Protein AF-A0A803Y207-F1 (afdb_monomer)

Nearest PDB structures (foldseek):
  4ccz-assembly1_A  TM=9.926E-01  e=1.113E-87  Homo sapiens
  2o2k-assembly1_B  TM=9.429E-01  e=1.529E-43  Homo sapiens
  2o2k-assembly1_A  TM=9.415E-01  e=2.222E-43  Homo sapiens
  3k13-assembly2_B  TM=9.895E-01  e=2.934E-31  Bacteroides thetaiotaomicron
  6bm6-assembly1_A  TM=9.767E-01  e=1.152E-31  Escherichia coli K-12

Organism: Meleagris gallopavo (NCBI:txid9103)

Foldseek 3Di:
DVPPVVVVVVVVVVVVVVVVVVVVVVVVPDQALLRVVVVDLQFFFAEEEEAPVQQVVVVVDDQCQLCAPPNPPPPARRPPVQLSCLPRVLVSLLVQLLLLVVLPHQEYEFSQQQLFLQSCVVVPCSVCSLVSQLSSLLSNVVSQVVVCVVPVRHHFYEHEYHLHPFALLADPDPVQLLDGPDFLVRLLVRLLSNVNSNVNSPGQEYEYEQPLFLLSVLSNLLSLVVCCVPPDPHHAYEYAYEDQDLVQAGNLLAHLLQSCLQCCLSVHLEYEYEENAALVSRVVRLQVNLQRDLHFYEYAYALHHQDLQSEHDRDLQNSLVSLLVCLQVQRHSYYYYYHNGGSSNSSSNCVSRVPGRHRRRDDPDPLWDWWWFSAIDIFHPPDAAAEAAQQQALVPHPVNVVCLLVVNLVVNVVSLLVLVVLRHQEYEHHDDDPSDPLLSSLSSNLSSLSVPCSRRGHAYEYADPDLSSQVSNLRSGSGAHEYHADEQCVHLVVRLVSLLVSSSSSHFHEYELAHVVGHDQALVSLLVRLVVSLCSCCVVVVHQQLSYEYESEQAEFLQPDPSNQCRLVSRLNSLLVCPVPRGSYAYEYALQNHHPSPPPLLLLSLLLSQLSCVSSVVSGHRYYHDNSNRHDHNVPRDPVSNVLSVCRSNVVDVCSSVVNVVVSVVPVPDPDDPPDDVPQVPDDLLSNLLVCLQQLPQPCLLVSLVVVVVPCVQPVASLVSCVGSLLNSLVVVLVCVLVLLDFLVSLLSSLVSSVSSVVSSVVVNVVVVVVVVVPDVDDDDPDSALFEEEEEAEAQAQDCLQVLSLQSLSVSNRYHYHYPHYNDYLVNQVVCCVVVVGQAYEYEDEFPLSLVRLQVSQLVCVVVVPQRAYEYDYNPDDLLSCLARRVVNHDHHYDYDYGSSCSNVVVNQCSDPVRNVVVSVVSNVVSVVSNVVVVVVLVPWDWAFPVVLLVLEDADPCVPDDAAFAWPDAAKDKDQFDQLVLLVQLFQCFVVCVSRVQAADPPQGGPPSSLVGPRRNVVVVVLVVVLVVVSVVCNVVVLKGKIKMKGKFWWAFDRQKIFGDRDPVCQVVHHGPFMDGWFWATTDRHPVPSDRTYIQNSLGHHSVNPRIHMKMKMKMFMPNLVVQLVVCVVVVNSVVNSSSVSSRLSSQVSCVLVVVVCCCQPGSRVPVPDDDDSVCSVVVVDAWDWDADCALNHNQLCSVVRVCVRNVTCVRGVWDATPLGQIPPNSMDITMIRRRNPDDDDGSAADELSSLVVSCVVVVHDSVVSCSSCVVRHSDDDD

Structure (mmCIF, N/CA/C/O backbone):
data_AF-A0A803Y207-F1
#
_entry.id   AF-A0A803Y207-F1
#
loop_
_atom_site.group_PDB
_atom_site.id
_atom_site.type_symbol
_atom_site.label_atom_id
_atom_site.label_alt_id
_atom_site.label_comp_id
_atom_site.label_asym_id
_atom_site.label_entity_id
_atom_site.label_seq_id
_atom_site.pdbx_PDB_ins_code
_atom_site.Cartn_x
_atom_site.Cartn_y
_atom_site.Cartn_z
_atom_site.occupancy
_atom_site.B_iso_or_equiv
_atom_site.auth_seq_id
_atom_site.auth_comp_id
_atom_site.auth_asym_id
_atom_site.auth_atom_id
_atom_site.pdbx_PDB_model_num
ATOM 1 N N . MET A 1 1 ? -54.732 60.207 -11.072 1.00 48.75 1 MET A N 1
ATOM 2 C CA . MET A 1 1 ? -54.379 58.772 -10.946 1.00 48.75 1 MET A CA 1
ATOM 3 C C . MET A 1 1 ? -52.963 58.397 -11.410 1.00 48.75 1 MET A C 1
ATOM 5 O O . MET A 1 1 ? -52.445 57.435 -10.873 1.00 48.75 1 MET A O 1
ATOM 9 N N . ARG A 1 2 ? -52.269 59.128 -12.306 1.00 45.50 2 ARG A N 1
ATOM 10 C CA . ARG A 1 2 ? -50.903 58.740 -12.754 1.00 45.50 2 ARG A CA 1
ATOM 11 C C . ARG A 1 2 ? -49.718 59.191 -11.874 1.00 45.50 2 ARG A C 1
ATOM 13 O O . ARG A 1 2 ? -48.618 58.694 -12.064 1.00 45.50 2 ARG A O 1
ATOM 20 N N . ARG A 1 3 ? -49.908 60.089 -10.895 1.00 42.25 3 ARG A N 1
ATOM 21 C CA . ARG A 1 3 ? -48.816 60.539 -9.997 1.00 42.25 3 ARG A CA 1
ATOM 22 C C . ARG A 1 3 ? -48.588 59.640 -8.774 1.00 42.25 3 ARG A C 1
ATOM 24 O O . ARG A 1 3 ? -47.491 59.637 -8.234 1.00 42.25 3 ARG A O 1
ATOM 31 N N . THR A 1 4 ? -49.579 58.848 -8.367 1.00 48.09 4 THR A N 1
ATOM 32 C CA . THR A 1 4 ? -49.489 58.036 -7.140 1.00 48.09 4 THR A CA 1
ATOM 33 C C . THR A 1 4 ? -48.740 56.714 -7.355 1.00 48.09 4 THR A C 1
ATOM 35 O O . THR A 1 4 ? -48.036 56.270 -6.456 1.00 48.09 4 THR A O 1
ATOM 38 N N . GLN A 1 5 ? -48.791 56.128 -8.560 1.00 45.75 5 GLN A N 1
ATOM 39 C CA . GLN A 1 5 ? -48.070 54.883 -8.878 1.00 45.75 5 GLN A CA 1
ATOM 40 C C . GLN A 1 5 ? -46.552 55.076 -9.021 1.00 45.75 5 GLN A C 1
ATOM 42 O O . GLN A 1 5 ? -45.788 54.225 -8.577 1.00 45.75 5 GLN A O 1
ATOM 47 N N . VAL A 1 6 ? -46.092 56.212 -9.559 1.00 50.28 6 VAL A N 1
ATOM 48 C CA . VAL A 1 6 ? -44.648 56.457 -9.750 1.00 50.28 6 VAL A CA 1
ATOM 49 C C . VAL A 1 6 ? -43.930 56.635 -8.405 1.00 50.28 6 VAL A C 1
ATOM 51 O O . VAL A 1 6 ? -42.838 56.109 -8.210 1.00 50.28 6 VAL A O 1
ATOM 54 N N . ILE A 1 7 ? -44.566 57.285 -7.425 1.00 52.09 7 ILE A N 1
ATOM 55 C CA . ILE A 1 7 ? -43.972 57.495 -6.093 1.00 52.09 7 ILE A CA 1
ATOM 56 C C . ILE A 1 7 ? -43.872 56.177 -5.303 1.00 52.09 7 ILE A C 1
ATOM 58 O O . ILE A 1 7 ? -42.944 55.997 -4.514 1.00 52.09 7 ILE A O 1
ATOM 62 N N . GLN A 1 8 ? -44.783 55.227 -5.535 1.00 46.28 8 GLN A N 1
ATOM 63 C CA . GLN A 1 8 ? -44.784 53.935 -4.845 1.00 46.28 8 GLN A CA 1
ATOM 64 C C . GLN A 1 8 ? -43.686 52.993 -5.375 1.00 46.28 8 GLN A C 1
ATOM 66 O O . GLN A 1 8 ? -43.023 52.331 -4.577 1.00 46.28 8 GLN A O 1
ATOM 71 N N . VAL A 1 9 ? -43.417 53.019 -6.687 1.00 52.44 9 VAL A N 1
ATOM 72 C CA . VAL A 1 9 ? -42.319 52.258 -7.318 1.00 52.44 9 VAL A CA 1
ATOM 73 C C . VAL A 1 9 ? -40.948 52.823 -6.927 1.00 52.44 9 VAL A C 1
ATOM 75 O O . VAL A 1 9 ? -40.042 52.063 -6.586 1.00 52.44 9 VAL A O 1
ATOM 78 N N . TYR A 1 10 ? -40.796 54.152 -6.868 1.00 50.44 10 TYR A N 1
ATOM 79 C CA . TYR A 1 10 ? -39.542 54.761 -6.404 1.00 50.44 10 TYR A CA 1
ATOM 80 C C . TYR A 1 10 ? -39.283 54.510 -4.910 1.00 50.44 10 TYR A C 1
ATOM 82 O O . TYR A 1 10 ? -38.145 54.244 -4.531 1.00 50.44 10 TYR A O 1
ATOM 90 N N . ARG A 1 11 ? -40.318 54.505 -4.054 1.00 47.53 11 ARG A N 1
ATOM 91 C CA . ARG A 1 11 ? -40.158 54.144 -2.632 1.00 47.53 11 ARG A CA 1
ATOM 92 C C . ARG A 1 11 ? -39.788 52.672 -2.428 1.00 47.53 11 ARG A C 1
ATOM 94 O O . ARG A 1 11 ? -38.974 52.395 -1.550 1.00 47.53 11 ARG A O 1
ATOM 101 N N . SER A 1 12 ? -40.312 51.735 -3.228 1.00 50.25 12 SER A N 1
ATOM 102 C CA . SER A 1 12 ? -39.911 50.321 -3.123 1.00 50.25 12 SER A CA 1
ATOM 103 C C . SER A 1 12 ? -38.511 50.068 -3.685 1.00 50.25 12 SER A C 1
ATOM 105 O O . SER A 1 12 ? -37.770 49.270 -3.117 1.00 50.25 12 SER A O 1
ATOM 107 N N . GLY A 1 13 ? -38.129 50.765 -4.762 1.00 54.03 13 GLY A N 1
ATOM 108 C CA . GLY A 1 13 ? -36.787 50.703 -5.346 1.00 54.03 13 GLY A CA 1
ATOM 109 C C . GLY A 1 13 ? -35.720 51.261 -4.406 1.00 54.03 13 GLY A C 1
ATOM 110 O O . GLY A 1 13 ? -34.733 50.583 -4.137 1.00 54.03 13 GLY A O 1
ATOM 111 N N . ILE A 1 14 ? -35.963 52.437 -3.816 1.00 57.59 14 ILE A N 1
ATOM 112 C CA . ILE A 1 14 ? -35.053 53.052 -2.838 1.00 57.59 14 ILE A CA 1
ATOM 113 C C . ILE A 1 14 ? -35.019 52.242 -1.539 1.00 57.59 14 ILE A C 1
ATOM 115 O O . ILE A 1 14 ? -33.947 52.078 -0.981 1.00 57.59 14 ILE A O 1
ATOM 119 N N . SER A 1 15 ? -36.133 51.662 -1.073 1.00 49.00 15 SER A N 1
ATOM 120 C CA . SER A 1 15 ? -36.133 50.778 0.106 1.00 49.00 15 SER A CA 1
ATOM 121 C C . SER A 1 15 ? -35.372 49.467 -0.129 1.00 49.00 15 SER A C 1
ATOM 123 O O . SER A 1 15 ? -34.677 49.013 0.778 1.00 49.00 15 SER A O 1
ATOM 125 N N . LYS A 1 16 ? -35.451 48.874 -1.332 1.00 52.25 16 LYS A N 1
ATOM 126 C CA . LYS A 1 16 ? -34.639 47.704 -1.709 1.00 52.25 16 LYS A CA 1
ATOM 127 C C . LYS A 1 16 ? -33.162 48.059 -1.832 1.00 52.25 16 LYS A C 1
ATOM 129 O O . LYS A 1 16 ? -32.351 47.319 -1.299 1.00 52.25 16 LYS A O 1
ATOM 134 N N . LEU A 1 17 ? -32.825 49.192 -2.452 1.00 52.91 17 LEU A N 1
ATOM 135 C CA . LEU A 1 17 ? -31.448 49.686 -2.551 1.00 52.91 17 LEU A CA 1
ATOM 136 C C . LEU A 1 17 ? -30.870 50.064 -1.188 1.00 52.91 17 LEU A C 1
ATOM 138 O O . LEU A 1 17 ? -29.735 49.704 -0.927 1.00 52.91 17 LEU A O 1
ATOM 142 N N . LEU A 1 18 ? -31.641 50.697 -0.294 1.00 47.78 18 LEU A N 1
ATOM 143 C CA . LEU A 1 18 ? -31.211 50.974 1.080 1.00 47.78 18 LEU A CA 1
ATOM 144 C C . LEU A 1 18 ? -31.053 49.685 1.883 1.00 47.78 18 LEU A C 1
ATOM 146 O O . LEU A 1 18 ? -30.105 49.585 2.639 1.00 47.78 18 LEU A O 1
ATOM 150 N N . LYS A 1 19 ? -31.938 48.690 1.731 1.00 51.38 19 LYS A N 1
ATOM 151 C CA . LYS A 1 19 ? -31.758 47.377 2.372 1.00 51.38 19 LYS A CA 1
ATOM 152 C C . LYS A 1 19 ? -30.544 46.637 1.818 1.00 51.38 19 LYS A C 1
ATOM 154 O O . LYS A 1 19 ? -29.827 46.041 2.604 1.00 51.38 19 LYS A O 1
ATOM 159 N N . TYR A 1 20 ? -30.280 46.722 0.513 1.00 51.56 20 TYR A N 1
ATOM 160 C CA . TYR A 1 20 ? -29.072 46.169 -0.101 1.00 51.56 20 TYR A CA 1
ATOM 161 C C . TYR A 1 20 ? -27.822 46.897 0.385 1.00 51.56 20 TYR A C 1
ATOM 163 O O . TYR A 1 20 ? -26.869 46.244 0.764 1.00 51.56 20 TYR A O 1
ATOM 171 N N . TRP A 1 21 ? -27.836 48.229 0.452 1.00 42.19 21 TRP A N 1
ATOM 172 C CA . TRP A 1 21 ? -26.711 49.032 0.935 1.00 42.19 21 TRP A CA 1
ATOM 173 C C . TRP A 1 21 ? -26.482 48.893 2.438 1.00 42.19 21 TRP A C 1
ATOM 175 O O . TRP A 1 21 ? -25.340 48.819 2.860 1.00 42.19 21 TRP A O 1
ATOM 185 N N . ILE A 1 22 ? -27.538 48.811 3.248 1.00 46.81 22 ILE A N 1
ATOM 186 C CA . ILE A 1 22 ? -27.442 48.541 4.688 1.00 46.81 22 ILE A CA 1
ATOM 187 C C . ILE A 1 22 ? -26.995 47.095 4.916 1.00 46.81 22 ILE A C 1
ATOM 189 O O . ILE A 1 22 ? -26.180 46.871 5.795 1.00 46.81 22 ILE A O 1
ATOM 193 N N . SER A 1 23 ? -27.445 46.127 4.109 1.00 46.06 23 SER A N 1
ATOM 194 C CA . SER A 1 23 ? -26.949 44.743 4.150 1.00 46.06 23 SER A CA 1
ATOM 195 C C . SER A 1 23 ? -25.504 44.631 3.665 1.00 46.06 23 SER A C 1
ATOM 197 O O . SER A 1 23 ? -24.761 43.836 4.211 1.00 46.06 23 SER A O 1
ATOM 199 N N . PHE A 1 24 ? -25.091 45.429 2.680 1.00 42.25 24 PHE A N 1
ATOM 200 C CA . PHE A 1 24 ? -23.731 45.467 2.138 1.00 42.25 24 PHE A CA 1
ATOM 201 C C . PHE A 1 24 ? -22.763 46.165 3.106 1.00 42.25 24 PHE A C 1
ATOM 203 O O . PHE A 1 24 ? -21.676 45.666 3.367 1.00 42.25 24 PHE A O 1
ATOM 210 N N . LEU A 1 25 ? -23.187 47.270 3.729 1.00 35.72 25 LEU A N 1
ATOM 211 C CA . LEU A 1 25 ? -22.440 47.950 4.792 1.00 35.72 25 LEU A CA 1
ATOM 212 C C . LEU A 1 25 ? -22.443 47.162 6.112 1.00 35.72 25 LEU A C 1
ATOM 214 O O . LEU A 1 25 ? -21.475 47.253 6.857 1.00 35.72 25 LEU A O 1
ATOM 218 N N . ALA A 1 26 ? -23.490 46.383 6.410 1.00 39.16 26 ALA A N 1
ATOM 219 C CA . ALA A 1 26 ? -23.521 45.482 7.565 1.00 39.16 26 ALA A CA 1
ATOM 220 C C . ALA A 1 26 ? -22.738 44.179 7.324 1.00 39.16 26 ALA A C 1
ATOM 222 O O . ALA A 1 26 ? -22.207 43.626 8.283 1.00 39.16 26 ALA A O 1
ATOM 223 N N . ALA A 1 27 ? -22.641 43.707 6.075 1.00 41.41 27 ALA A N 1
ATOM 224 C CA . ALA A 1 27 ? -21.810 42.566 5.686 1.00 41.41 27 ALA A CA 1
ATOM 225 C C . ALA A 1 27 ? -20.313 42.912 5.687 1.00 41.41 27 ALA A C 1
ATOM 227 O O . ALA A 1 27 ? -19.514 42.084 6.093 1.00 41.41 27 ALA A O 1
ATOM 228 N N . ASN A 1 28 ? -19.934 44.149 5.344 1.00 35.75 28 ASN A N 1
ATOM 229 C CA . ASN A 1 28 ? -18.538 44.606 5.404 1.00 35.75 28 ASN A CA 1
ATOM 230 C C . ASN A 1 28 ? -18.044 44.990 6.816 1.00 35.75 28 ASN A C 1
ATOM 232 O O . ASN A 1 28 ? -16.904 45.419 6.953 1.00 35.75 28 ASN A O 1
ATOM 236 N N . ASN A 1 29 ? -18.881 44.870 7.854 1.00 36.09 29 ASN A N 1
ATOM 237 C CA . ASN A 1 29 ? -18.539 45.215 9.245 1.00 36.09 29 ASN A CA 1
ATOM 238 C C . ASN A 1 29 ? -18.749 44.050 10.236 1.00 36.09 29 ASN A C 1
ATOM 240 O O . ASN A 1 29 ? -18.743 44.268 11.448 1.00 36.09 29 ASN A O 1
ATOM 244 N N . ARG A 1 30 ? -18.957 42.821 9.747 1.00 48.34 30 ARG A N 1
ATOM 245 C CA . ARG A 1 30 ? -18.905 41.593 10.554 1.00 48.34 30 ARG A CA 1
ATOM 246 C C . ARG A 1 30 ? -17.787 40.724 9.994 1.00 48.34 30 ARG A C 1
ATOM 248 O O . ARG A 1 30 ? -17.838 40.397 8.814 1.00 48.34 30 ARG A O 1
ATOM 255 N N . GLU A 1 31 ? -16.799 40.395 10.821 1.00 61.28 31 GLU A N 1
ATOM 256 C CA . GLU A 1 31 ? -15.786 39.385 10.490 1.00 61.28 31 GLU A CA 1
ATOM 257 C C . GLU A 1 31 ? -16.491 38.099 10.034 1.00 61.28 31 GLU A C 1
ATOM 259 O O . GLU A 1 31 ? -17.533 37.723 10.586 1.00 61.28 31 GLU A O 1
ATOM 264 N N . SER A 1 32 ? -15.992 37.468 8.966 1.00 86.12 32 SER A N 1
ATOM 265 C CA . SER A 1 32 ? -16.546 36.188 8.530 1.00 86.12 32 SER A CA 1
ATOM 266 C C . SER A 1 32 ? -16.233 35.113 9.578 1.00 86.12 32 SER A C 1
ATOM 268 O O . SER A 1 32 ? -15.278 35.235 10.339 1.00 86.12 32 SER A O 1
ATOM 270 N N . VAL A 1 33 ? -17.022 34.034 9.630 1.00 90.44 33 VAL A N 1
ATOM 271 C CA . VAL A 1 33 ? -16.753 32.922 10.569 1.00 90.44 33 VAL A CA 1
ATOM 272 C C . VAL A 1 33 ? -15.365 32.310 10.328 1.00 90.44 33 VAL A C 1
ATOM 274 O O . VAL A 1 33 ? -14.729 31.837 11.264 1.00 90.44 33 VAL A O 1
ATOM 277 N N . GLU A 1 34 ? -14.883 32.347 9.084 1.00 92.56 34 GLU A N 1
ATOM 278 C CA . GLU A 1 34 ? -13.522 31.945 8.731 1.00 92.56 34 GLU A CA 1
ATOM 279 C C . GLU A 1 34 ? -12.474 32.873 9.362 1.00 92.56 34 GLU A C 1
ATOM 281 O O . GLU A 1 34 ? -11.582 32.368 10.039 1.00 92.56 34 GLU A O 1
ATOM 286 N N . ASP A 1 35 ? -12.631 34.200 9.242 1.00 93.00 35 ASP A N 1
ATOM 287 C CA . ASP A 1 35 ? -11.722 35.184 9.857 1.00 93.00 35 ASP A CA 1
ATOM 288 C C . ASP A 1 35 ? -11.688 35.044 11.389 1.00 93.00 35 ASP A C 1
ATOM 290 O O . ASP A 1 35 ? -10.623 35.095 12.009 1.00 93.00 35 ASP A O 1
ATOM 294 N N . GLU A 1 36 ? -12.855 34.830 12.006 1.00 93.94 36 GLU A N 1
ATOM 295 C CA . GLU A 1 36 ? -12.978 34.624 13.451 1.00 93.94 36 GLU A CA 1
ATOM 296 C C . GLU A 1 36 ? -12.214 33.367 13.906 1.00 93.94 36 GLU A C 1
ATOM 298 O O . GLU A 1 36 ? -11.436 33.422 14.863 1.00 93.94 36 GLU A O 1
ATOM 303 N N . ILE A 1 37 ? -12.411 32.229 13.227 1.00 95.62 37 ILE A N 1
ATOM 304 C CA . ILE A 1 37 ? -11.722 30.969 13.550 1.00 95.62 37 ILE A CA 1
ATOM 305 C C . ILE A 1 37 ? -10.221 31.101 13.280 1.00 95.62 37 ILE A C 1
ATOM 307 O O . ILE A 1 37 ? -9.415 30.708 14.123 1.00 95.62 37 ILE A O 1
ATOM 311 N N . GLU A 1 38 ? -9.826 31.688 12.151 1.00 95.12 38 GLU A N 1
ATOM 312 C CA . GLU A 1 38 ? -8.421 31.912 11.812 1.00 95.12 38 GLU A CA 1
ATOM 313 C C . GLU A 1 38 ? -7.718 32.781 12.865 1.00 95.12 38 GLU A C 1
ATOM 315 O O . GLU A 1 38 ? -6.612 32.448 13.301 1.00 95.12 38 GLU A O 1
ATOM 320 N N . SER A 1 39 ? -8.366 33.853 13.336 1.00 95.38 39 SER A N 1
ATOM 321 C CA . SER A 1 39 ? -7.829 34.696 14.409 1.00 95.38 39 SER A CA 1
ATOM 322 C C . SER A 1 39 ? -7.557 33.885 15.677 1.00 95.38 39 SER A C 1
ATOM 324 O O . SER A 1 39 ? -6.492 34.021 16.280 1.00 95.38 39 SER A O 1
ATOM 326 N N . VAL A 1 40 ? -8.473 32.990 16.061 1.00 95.50 40 VAL A N 1
ATOM 327 C CA . VAL A 1 40 ? -8.284 32.124 17.234 1.00 95.50 40 VAL A CA 1
ATOM 328 C C . VAL A 1 40 ? -7.148 31.121 17.010 1.00 95.50 40 VAL A C 1
ATOM 330 O O . VAL A 1 40 ? -6.310 30.963 17.898 1.00 95.50 40 VAL A O 1
ATOM 333 N N . LEU A 1 41 ? -7.068 30.487 15.835 1.00 96.38 41 LEU A N 1
ATOM 334 C CA . LEU A 1 41 ? -6.036 29.491 15.500 1.00 96.38 41 LEU A CA 1
ATOM 335 C C . LEU A 1 41 ? -4.616 30.071 15.462 1.00 96.38 41 LEU A C 1
ATOM 337 O O . LEU A 1 41 ? -3.644 29.342 15.685 1.00 96.38 41 LEU A O 1
ATOM 341 N N . ARG A 1 42 ? -4.481 31.374 15.185 1.00 95.25 42 ARG A N 1
ATOM 342 C CA . ARG A 1 42 ? -3.201 32.098 15.263 1.00 95.25 42 ARG A CA 1
ATOM 343 C C . ARG A 1 42 ? -2.748 32.327 16.701 1.00 95.25 42 ARG A C 1
ATOM 345 O O . ARG A 1 42 ? -1.546 32.347 16.962 1.00 95.25 42 ARG A O 1
ATOM 352 N N . GLU A 1 43 ? -3.688 32.506 17.622 1.00 94.38 43 GLU A N 1
ATOM 353 C CA . GLU A 1 43 ? -3.399 32.830 19.020 1.00 94.38 43 GLU A CA 1
ATOM 354 C C . GLU A 1 43 ? -3.255 31.588 19.905 1.00 94.38 43 GLU A C 1
ATOM 356 O O . GLU A 1 43 ? -2.382 31.550 20.776 1.00 94.38 43 GLU A O 1
ATOM 361 N N . ARG A 1 44 ? -4.098 30.567 19.701 1.00 96.06 44 ARG A N 1
ATOM 362 C CA . ARG A 1 44 ? -4.148 29.366 20.546 1.00 96.06 44 ARG A CA 1
ATOM 363 C C . ARG A 1 44 ? -4.622 28.125 19.794 1.00 96.06 44 ARG A C 1
ATOM 365 O O . ARG A 1 44 ? -5.291 28.206 18.771 1.00 96.06 44 ARG A O 1
ATOM 372 N N . ILE A 1 45 ? -4.300 26.960 20.352 1.00 98.06 45 ILE A N 1
ATOM 373 C CA . ILE A 1 45 ? -4.787 25.672 19.850 1.00 98.06 45 ILE A CA 1
ATOM 374 C C . ILE A 1 45 ? -6.270 25.540 20.223 1.00 98.06 45 ILE A C 1
ATOM 376 O O . ILE A 1 45 ? -6.635 25.748 21.386 1.00 98.06 45 ILE A O 1
ATOM 380 N N . MET A 1 46 ? -7.122 25.238 19.240 1.00 98.31 46 MET A N 1
ATOM 381 C CA . MET A 1 46 ? -8.548 24.971 19.468 1.00 98.31 46 MET A CA 1
ATOM 382 C C . MET A 1 46 ? -8.790 23.490 19.757 1.00 98.31 46 MET A C 1
ATOM 384 O O . MET A 1 46 ? -8.030 22.627 19.312 1.00 98.31 46 MET A O 1
ATOM 388 N N . ILE A 1 47 ? -9.859 23.204 20.497 1.00 98.44 47 ILE A N 1
ATOM 389 C CA . ILE A 1 47 ? -10.215 21.844 20.908 1.00 98.44 47 ILE A CA 1
ATOM 390 C C . ILE A 1 47 ? -11.459 21.358 20.157 1.00 98.44 47 ILE A C 1
ATOM 392 O O . ILE A 1 47 ? -12.510 21.994 20.241 1.00 98.44 47 ILE A O 1
ATOM 396 N N . LEU A 1 48 ? -11.338 20.240 19.446 1.00 98.62 48 LEU A N 1
ATOM 397 C CA . LEU A 1 48 ? -12.460 19.469 18.904 1.00 98.62 48 LEU A CA 1
ATOM 398 C C . 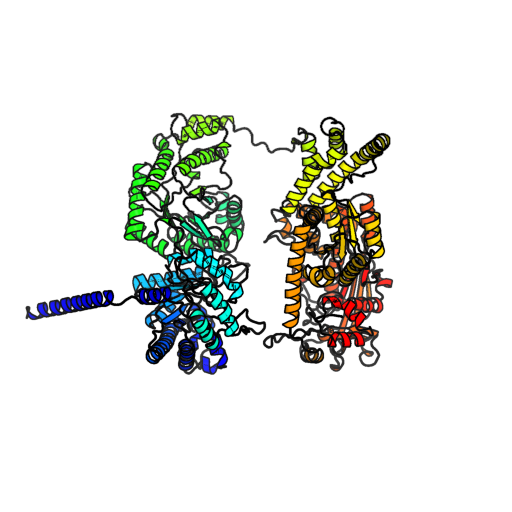LEU A 1 48 ? -12.960 18.475 19.967 1.00 98.62 48 LEU A C 1
ATOM 400 O O . LEU A 1 48 ? -12.221 18.141 20.899 1.00 98.62 48 LEU A O 1
ATOM 404 N N . ASP A 1 49 ? -14.210 18.033 19.868 1.00 97.81 49 ASP A N 1
ATOM 405 C CA . ASP A 1 49 ? -14.788 17.042 20.769 1.00 97.81 49 ASP A CA 1
ATOM 406 C C . ASP A 1 49 ? -14.231 15.619 20.563 1.00 97.81 49 ASP A C 1
ATOM 408 O O . ASP A 1 49 ? -13.160 15.413 19.986 1.00 97.81 49 ASP A O 1
ATOM 412 N N . GLY A 1 50 ? -14.880 14.648 21.213 1.00 95.56 50 GLY A N 1
ATOM 413 C CA . GLY A 1 50 ? -14.534 13.229 21.166 1.00 95.56 50 GLY A CA 1
ATOM 414 C C . GLY A 1 50 ? -15.554 12.416 20.365 1.00 95.56 50 GLY A C 1
ATOM 415 O O . GLY A 1 50 ? -16.558 12.940 19.895 1.00 95.56 50 GLY A O 1
ATOM 416 N N . GLY A 1 51 ? -15.361 11.099 20.278 1.00 92.88 51 GLY A N 1
ATOM 417 C CA . GLY A 1 51 ? -16.255 10.235 19.507 1.00 92.88 51 GLY A CA 1
ATOM 418 C C . GLY A 1 51 ? -17.683 10.129 20.064 1.00 92.88 51 GLY A C 1
ATOM 419 O O . GLY A 1 51 ? -17.923 9.388 21.022 1.00 92.88 51 GLY A O 1
ATOM 420 N N . MET A 1 52 ? -18.648 10.743 19.368 1.00 94.94 52 MET A N 1
ATOM 421 C CA . MET A 1 52 ? -20.096 10.665 19.640 1.00 94.94 52 MET A CA 1
ATOM 422 C C . MET A 1 52 ? -20.599 9.222 19.822 1.00 94.94 52 MET A C 1
ATOM 424 O O . MET A 1 52 ? -21.307 8.912 20.782 1.00 94.94 52 MET A O 1
ATOM 428 N N . GLY A 1 53 ? -20.180 8.304 18.943 1.00 91.75 53 GLY A N 1
ATOM 429 C CA . GLY A 1 53 ? -20.575 6.892 19.017 1.00 91.75 53 GLY A CA 1
ATOM 430 C C . GLY A 1 53 ? -20.169 6.210 20.330 1.00 91.75 53 GLY A C 1
ATOM 431 O O . GLY A 1 53 ? -20.950 5.432 20.876 1.00 91.75 53 GLY A O 1
ATOM 432 N N . THR A 1 54 ? -18.996 6.554 20.877 1.00 88.06 54 THR A N 1
ATOM 433 C CA . THR A 1 54 ? -18.506 6.033 22.167 1.00 88.06 54 THR A CA 1
ATOM 434 C C . THR A 1 54 ? -19.431 6.451 23.310 1.00 88.06 54 THR A C 1
ATOM 436 O O . THR A 1 54 ? -19.712 5.657 24.205 1.00 88.06 54 THR A O 1
ATOM 439 N N . MET A 1 55 ? -19.930 7.689 23.275 1.00 94.06 55 MET A N 1
ATOM 440 C CA . MET A 1 55 ? -20.829 8.214 24.302 1.00 94.06 55 MET A CA 1
ATOM 441 C C . MET A 1 55 ? -22.225 7.606 24.192 1.00 94.06 55 MET A C 1
ATOM 443 O O . MET A 1 55 ? -22.764 7.160 25.199 1.00 94.06 55 MET A O 1
ATOM 447 N N . ILE A 1 56 ? -22.777 7.488 22.979 1.00 94.50 56 ILE A N 1
ATOM 448 C CA . ILE A 1 56 ? -24.088 6.856 22.747 1.00 94.50 56 ILE A CA 1
ATOM 449 C C . ILE A 1 56 ? -24.113 5.415 23.280 1.00 94.50 56 ILE A C 1
ATOM 451 O O . ILE A 1 56 ? -25.092 5.001 23.904 1.00 94.50 56 ILE A O 1
ATOM 455 N N . GLN A 1 57 ? -23.030 4.653 23.094 1.00 88.88 57 GLN A N 1
ATOM 456 C CA . GLN A 1 57 ? -22.936 3.270 23.577 1.00 88.88 57 GLN A CA 1
ATOM 457 C C . GLN A 1 57 ? -23.090 3.143 25.105 1.00 88.88 57 GLN A C 1
ATOM 459 O O . GLN A 1 57 ? -23.618 2.133 25.573 1.00 88.88 57 GLN A O 1
ATOM 464 N N . GLN A 1 58 ? -22.711 4.161 25.886 1.00 89.06 58 GLN A N 1
ATOM 465 C CA . GLN A 1 58 ? -22.830 4.146 27.353 1.00 89.06 58 GLN A CA 1
ATOM 466 C C . GLN A 1 58 ? -24.283 4.229 27.843 1.00 89.06 58 GLN A C 1
ATOM 468 O O . GLN A 1 58 ? -24.581 3.779 28.947 1.00 89.06 58 GLN A O 1
ATOM 473 N N . TYR A 1 59 ? -25.198 4.740 27.014 1.00 91.69 59 TYR A N 1
ATOM 474 C CA . TYR A 1 59 ? -26.627 4.812 27.329 1.00 91.69 59 TYR A CA 1
ATOM 475 C C . TYR A 1 59 ? -27.359 3.474 27.126 1.00 91.69 59 TYR A C 1
ATOM 477 O O . TYR A 1 59 ? -28.532 3.368 27.473 1.00 91.69 59 TYR A O 1
ATOM 485 N N . ALA A 1 60 ? -26.684 2.450 26.579 1.00 89.12 60 ALA A N 1
ATOM 486 C CA . ALA A 1 60 ? -27.214 1.095 26.382 1.00 89.12 60 ALA A CA 1
ATOM 487 C C . ALA A 1 60 ? -28.587 1.044 25.670 1.00 89.12 60 ALA A C 1
ATOM 489 O O . ALA A 1 60 ? -29.442 0.219 25.999 1.00 89.12 60 ALA A O 1
ATOM 490 N N . LEU A 1 61 ? -28.782 1.918 24.676 1.00 92.25 61 LEU A N 1
ATOM 491 C CA . LEU A 1 61 ? -30.053 2.096 23.971 1.00 92.25 61 LEU A CA 1
ATOM 492 C C . LEU A 1 61 ? -30.521 0.819 23.243 1.00 92.25 61 LEU A C 1
ATOM 494 O O . LEU A 1 61 ? -29.744 0.064 22.639 1.00 92.25 61 LEU A O 1
ATOM 498 N N . SER A 1 62 ? -31.830 0.588 23.292 1.00 93.06 62 SER A N 1
ATOM 499 C CA . SER A 1 62 ? -32.529 -0.541 22.680 1.00 93.06 62 SER A CA 1
ATOM 500 C C . SER A 1 62 ? -33.070 -0.197 21.286 1.00 93.06 62 SER A C 1
ATOM 502 O O . SER A 1 62 ? -33.118 0.960 20.889 1.00 93.06 62 SER A O 1
ATOM 504 N N . GLU A 1 63 ? -33.515 -1.199 20.523 1.00 93.25 63 GLU A N 1
ATOM 505 C CA . GLU A 1 63 ? -34.154 -0.982 19.209 1.00 93.25 63 GLU A CA 1
ATOM 506 C C . GLU A 1 63 ? -35.380 -0.051 19.291 1.00 93.25 63 GLU A C 1
ATOM 508 O O . GLU A 1 63 ? -35.623 0.725 18.367 1.00 93.25 63 GLU A O 1
ATOM 513 N N . GLU A 1 64 ? -36.133 -0.089 20.396 1.00 93.25 64 GLU A N 1
ATOM 514 C CA . GLU A 1 64 ? -37.290 0.790 20.608 1.00 93.25 64 GLU A CA 1
ATOM 515 C C . GLU A 1 64 ? -36.872 2.263 20.691 1.00 93.25 64 GLU A C 1
ATOM 517 O O . GLU A 1 64 ? -37.540 3.128 20.122 1.00 93.25 64 GLU A O 1
ATOM 522 N N . ASP A 1 65 ? -35.724 2.542 21.312 1.00 94.69 65 ASP A N 1
ATOM 523 C CA . ASP A 1 65 ? -35.188 3.897 21.446 1.00 94.69 65 ASP A CA 1
ATOM 524 C C . ASP A 1 65 ? -34.760 4.469 20.090 1.00 94.69 65 ASP A C 1
ATOM 526 O O . ASP A 1 65 ? -35.044 5.632 19.798 1.00 94.69 65 ASP A O 1
ATOM 530 N N . PHE A 1 66 ? -34.143 3.643 19.233 1.00 93.44 66 PHE A N 1
ATOM 531 C CA . PHE A 1 66 ? -33.769 4.025 17.866 1.00 93.44 66 PHE A CA 1
ATOM 532 C C . PHE A 1 66 ? -34.990 4.242 16.964 1.00 93.44 66 PHE A C 1
ATOM 534 O O . PHE A 1 66 ? -34.943 5.099 16.086 1.00 93.44 66 PHE A O 1
ATOM 541 N N . ARG A 1 67 ? -36.093 3.514 17.180 1.00 93.44 67 ARG A N 1
ATOM 542 C CA . ARG A 1 67 ? -37.357 3.727 16.449 1.00 93.44 67 ARG A CA 1
ATOM 543 C C . ARG A 1 67 ? -38.092 4.984 16.907 1.00 93.44 67 ARG A C 1
ATOM 545 O O . ARG A 1 67 ? -38.761 5.644 16.105 1.00 93.44 67 ARG A O 1
ATOM 552 N N . GLY A 1 68 ? -37.990 5.309 18.194 1.00 91.50 68 GLY A N 1
ATOM 553 C CA . GLY A 1 68 ? -38.742 6.391 18.814 1.00 91.50 68 GLY A CA 1
ATOM 554 C C . GLY A 1 68 ? -40.248 6.263 18.557 1.00 91.50 68 GLY A C 1
ATOM 555 O O . GLY A 1 68 ? -40.813 5.169 18.490 1.00 91.50 68 GLY A O 1
ATOM 556 N N . HIS A 1 69 ? -40.926 7.400 18.399 1.00 88.88 69 HIS A N 1
ATOM 557 C CA . HIS A 1 69 ? -42.356 7.415 18.078 1.00 88.88 69 HIS A CA 1
ATOM 558 C C . HIS A 1 69 ? -42.657 7.322 16.581 1.00 88.88 69 HIS A C 1
ATOM 560 O O . HIS A 1 69 ? -43.674 6.740 16.210 1.00 88.88 69 HIS A O 1
ATOM 566 N N . GLU A 1 70 ? -41.795 7.898 15.745 1.00 92.00 70 GLU A N 1
ATOM 567 C CA . GLU A 1 70 ? -42.034 8.071 14.310 1.00 92.00 70 GLU A CA 1
ATOM 568 C C . GLU A 1 70 ? -41.797 6.780 13.509 1.00 92.00 70 GLU A C 1
ATOM 570 O O . GLU A 1 70 ? -42.528 6.519 12.558 1.00 92.00 70 GLU A O 1
ATOM 575 N N . PHE A 1 71 ? -40.845 5.931 13.922 1.00 95.25 71 PHE A N 1
ATOM 576 C CA . PHE A 1 71 ? -40.406 4.754 13.154 1.00 95.25 71 PHE A CA 1
ATOM 577 C C . PHE A 1 71 ? -40.776 3.415 13.804 1.00 95.25 71 PHE A C 1
ATOM 579 O O . PHE A 1 71 ? -40.145 2.391 13.534 1.00 95.25 71 PHE A O 1
ATOM 586 N N . LYS A 1 72 ? -41.807 3.394 14.659 1.00 93.12 72 LYS A N 1
ATOM 587 C CA . LYS A 1 72 ? -42.248 2.178 15.370 1.00 93.12 72 LYS A CA 1
ATOM 588 C C . LYS A 1 72 ? -42.459 0.992 14.428 1.00 93.12 72 LYS A C 1
ATOM 590 O O . LYS A 1 72 ? -41.906 -0.079 14.668 1.00 93.12 72 LYS A O 1
ATOM 595 N N . ASP A 1 73 ? -43.156 1.224 13.320 1.00 93.12 73 ASP A N 1
ATOM 596 C CA . ASP A 1 73 ? -43.529 0.193 12.344 1.00 93.12 73 ASP A CA 1
ATOM 597 C C . ASP A 1 73 ? -42.521 0.049 11.183 1.00 93.12 73 ASP A C 1
ATOM 599 O O . ASP A 1 73 ? -42.842 -0.524 10.142 1.00 93.12 73 ASP A O 1
ATOM 603 N N . HIS A 1 74 ? -41.295 0.576 11.323 1.00 94.81 74 HIS A N 1
ATOM 604 C CA . HIS A 1 74 ? -40.298 0.535 10.248 1.00 94.81 74 HIS A CA 1
ATOM 605 C C . HIS A 1 74 ? -39.855 -0.895 9.919 1.00 94.81 74 HIS A C 1
ATOM 607 O O . HIS A 1 74 ? -39.599 -1.705 10.813 1.00 94.81 74 HIS A O 1
ATOM 613 N N . SER A 1 75 ? -39.725 -1.206 8.628 1.00 91.00 75 SER A N 1
ATOM 614 C CA . SER A 1 75 ? -39.541 -2.580 8.135 1.00 91.00 75 SER A CA 1
ATOM 615 C C . SER A 1 75 ? -38.146 -3.167 8.366 1.00 91.00 75 SER A C 1
ATOM 617 O O . SER A 1 75 ? -37.957 -4.371 8.209 1.00 91.00 75 SER A O 1
ATOM 619 N N . LYS A 1 76 ? -37.157 -2.330 8.693 1.00 93.25 76 LYS A N 1
ATOM 620 C CA . LYS A 1 76 ? -35.776 -2.738 8.983 1.00 93.25 76 LYS A CA 1
ATOM 621 C C . LYS A 1 76 ? -35.419 -2.459 10.447 1.00 93.25 76 LYS A C 1
ATOM 623 O O . LYS A 1 76 ? -36.022 -1.560 11.038 1.00 93.25 76 LYS A O 1
ATOM 628 N N . PRO A 1 77 ? -34.463 -3.201 11.035 1.00 92.62 77 PRO A N 1
ATOM 629 C CA . PRO A 1 77 ? -33.881 -2.828 12.319 1.00 92.62 77 PRO A CA 1
ATOM 630 C C . PRO A 1 77 ? -33.142 -1.488 12.196 1.00 92.62 77 PRO A C 1
ATOM 632 O O . PRO A 1 77 ? -32.471 -1.245 11.192 1.00 92.62 77 PRO A O 1
ATOM 635 N N . LEU A 1 78 ? -33.289 -0.623 13.200 1.00 93.88 78 LEU A N 1
ATOM 636 C CA . LEU A 1 78 ? -32.704 0.724 13.231 1.00 93.88 78 LEU A CA 1
ATOM 637 C C . LEU A 1 78 ? -31.595 0.875 14.277 1.00 93.88 78 LEU A C 1
ATOM 639 O O . LEU A 1 78 ? -30.845 1.852 14.232 1.00 93.88 78 LEU A O 1
ATOM 643 N N . LYS A 1 79 ? -31.449 -0.084 15.198 1.00 91.81 79 LYS A N 1
ATOM 644 C CA . LYS A 1 79 ? -30.359 -0.106 16.173 1.00 91.81 79 LYS A CA 1
ATOM 645 C C . LYS A 1 79 ? -29.003 -0.098 15.471 1.00 91.81 79 LYS A C 1
ATOM 647 O O . LYS A 1 79 ? -28.733 -0.928 14.607 1.00 91.81 79 LYS A O 1
ATOM 652 N N . GLY A 1 80 ? -28.145 0.829 15.896 1.00 88.75 80 GLY A N 1
ATOM 653 C CA . GLY A 1 80 ? -26.826 1.073 15.305 1.00 88.75 80 GLY A CA 1
ATOM 654 C C . GLY A 1 80 ? -26.780 2.281 14.364 1.00 88.75 80 GLY A C 1
ATOM 655 O O . GLY A 1 80 ? -25.692 2.786 14.098 1.00 88.75 80 GLY A O 1
ATOM 656 N N . ASN A 1 81 ? -27.930 2.808 13.925 1.00 95.56 81 ASN A N 1
ATOM 657 C CA . ASN A 1 81 ? -27.999 4.061 13.170 1.00 95.56 81 ASN A CA 1
ATOM 658 C C . ASN A 1 81 ? -27.951 5.272 14.115 1.00 95.56 81 ASN A C 1
ATOM 660 O O . ASN A 1 81 ? -28.981 5.868 14.431 1.00 95.56 81 ASN A O 1
ATOM 664 N N . ASN A 1 82 ? -26.761 5.596 14.622 1.00 96.81 82 ASN A N 1
ATOM 665 C CA . ASN A 1 82 ? -26.576 6.649 15.626 1.00 96.81 82 ASN A CA 1
ATOM 666 C C . ASN A 1 82 ? -27.075 8.022 15.154 1.00 96.81 82 ASN A C 1
ATOM 668 O O . ASN A 1 82 ? -27.666 8.753 15.943 1.00 96.81 82 ASN A O 1
ATOM 672 N N . ASP A 1 83 ? -26.920 8.346 13.872 1.00 97.12 83 ASP A N 1
ATOM 673 C CA . ASP A 1 83 ? -27.417 9.578 13.253 1.00 97.12 83 ASP A CA 1
ATOM 674 C C . ASP A 1 83 ? -28.929 9.797 13.462 1.00 97.12 83 ASP A C 1
ATOM 676 O O . ASP A 1 83 ? -29.394 10.923 13.658 1.00 97.12 83 ASP A O 1
ATOM 680 N N . LEU A 1 84 ? -29.716 8.714 13.475 1.00 97.50 84 LEU A N 1
ATOM 681 C CA . LEU A 1 84 ? -31.169 8.773 13.657 1.00 97.50 84 LEU A CA 1
ATOM 682 C C . LEU A 1 84 ? -31.573 9.273 15.050 1.00 97.50 84 LEU A C 1
ATOM 684 O O . LEU A 1 84 ? -32.644 9.869 15.208 1.00 97.50 84 LEU A O 1
ATOM 688 N N . LEU A 1 85 ? -30.710 9.081 16.051 1.00 97.88 85 LEU A N 1
ATOM 689 C CA . LEU A 1 85 ? -30.959 9.515 17.425 1.00 97.88 85 LEU A CA 1
ATOM 690 C C . LEU A 1 85 ? -31.095 11.036 17.538 1.00 97.88 85 LEU A C 1
ATOM 692 O O . LEU A 1 85 ? -31.767 11.511 18.446 1.00 97.88 85 LEU A O 1
ATOM 696 N N . SER A 1 86 ? -30.580 11.808 16.577 1.00 97.75 86 SER A N 1
ATOM 697 C CA . SER A 1 86 ? -30.845 13.249 16.498 1.00 97.75 86 SER A CA 1
ATOM 698 C C . SER A 1 86 ? -32.338 13.574 16.317 1.00 97.75 86 SER A C 1
ATOM 700 O O . SER A 1 86 ? -32.767 14.671 16.661 1.00 97.75 86 SER A O 1
ATOM 702 N N . ILE A 1 87 ? -33.145 12.638 15.800 1.00 97.50 87 ILE A N 1
ATOM 703 C CA . ILE A 1 87 ? -34.607 12.764 15.678 1.00 97.50 87 ILE A CA 1
ATOM 704 C C . ILE A 1 87 ? -35.322 12.045 16.821 1.00 97.50 87 ILE A C 1
ATOM 706 O O . ILE A 1 87 ? -36.278 12.584 17.377 1.00 97.50 87 ILE A O 1
ATOM 710 N N . THR A 1 88 ? -34.907 10.819 17.146 1.00 97.31 88 THR A N 1
ATOM 711 C CA . THR A 1 88 ? -35.659 9.963 18.076 1.00 97.31 88 THR A CA 1
ATOM 712 C C . THR A 1 88 ? -35.289 10.171 19.538 1.00 97.31 88 THR A C 1
ATOM 714 O O . THR A 1 88 ? -36.155 10.004 20.392 1.00 97.31 88 THR A O 1
ATOM 717 N N . GLN A 1 89 ? -34.052 10.587 19.821 1.00 97.12 89 GLN A N 1
ATOM 718 C CA . GLN A 1 89 ? -33.518 10.856 21.161 1.00 97.12 89 GLN A CA 1
ATOM 719 C C . GLN A 1 89 ? -32.717 12.182 21.207 1.00 97.12 89 GLN A C 1
ATOM 721 O O . GLN A 1 89 ? -31.562 12.198 21.646 1.00 97.12 89 GLN A O 1
ATOM 726 N N . PRO A 1 90 ? -33.294 13.316 20.757 1.00 97.00 90 PRO A N 1
ATOM 727 C CA . PRO A 1 90 ? -32.560 14.573 20.582 1.00 97.00 90 PRO A CA 1
ATOM 728 C C . PRO A 1 90 ? -31.974 15.129 21.885 1.00 97.00 90 PRO A C 1
ATOM 730 O O . PRO A 1 90 ? -30.937 15.789 21.851 1.00 97.00 90 PRO A O 1
ATOM 733 N N . ASP A 1 91 ? -32.616 14.866 23.026 1.00 97.19 91 ASP A N 1
ATOM 734 C CA . ASP A 1 91 ? -32.145 15.338 24.329 1.00 97.19 91 ASP A CA 1
ATOM 735 C C . ASP A 1 91 ? -30.835 14.645 24.738 1.00 97.19 91 ASP A C 1
ATOM 737 O O . ASP A 1 91 ? -29.903 15.327 25.153 1.00 97.19 91 ASP A O 1
ATOM 741 N N . ILE A 1 92 ? -30.704 13.330 24.502 1.00 97.50 92 ILE A N 1
ATOM 742 C CA . ILE A 1 92 ? -29.465 12.578 24.775 1.00 97.50 92 ILE A CA 1
ATOM 743 C C . ILE A 1 92 ? -28.307 13.129 23.934 1.00 97.50 92 ILE A C 1
ATOM 745 O O . ILE A 1 92 ? -27.224 13.383 24.454 1.00 97.50 92 ILE A O 1
ATOM 749 N N . ILE A 1 93 ? -28.535 13.355 22.636 1.00 98.19 93 ILE A N 1
ATOM 750 C CA . ILE A 1 93 ? -27.509 13.906 21.737 1.00 98.19 93 ILE A CA 1
ATOM 751 C C . ILE A 1 93 ? -27.109 15.328 22.162 1.00 98.19 93 ILE A C 1
ATOM 753 O O . ILE A 1 93 ? -25.923 15.658 22.202 1.00 98.19 93 ILE A O 1
ATOM 757 N N . CYS A 1 94 ? -28.083 16.164 22.537 1.00 98.31 94 CYS A N 1
ATOM 758 C CA . CYS A 1 94 ? -27.839 17.509 23.060 1.00 98.31 94 CYS A CA 1
ATOM 759 C C . CYS A 1 94 ? -26.980 17.481 24.336 1.00 98.31 94 CYS A C 1
ATOM 761 O O . CYS A 1 94 ? -26.040 18.269 24.464 1.00 98.31 94 CYS A O 1
ATOM 763 N N . ASP A 1 95 ? -27.280 16.570 25.262 1.00 97.94 95 ASP A N 1
ATOM 764 C CA . ASP A 1 95 ? -26.557 16.432 26.525 1.00 97.94 95 ASP A CA 1
ATOM 765 C C . ASP A 1 95 ? -25.113 15.966 26.300 1.00 97.94 95 ASP A C 1
ATOM 767 O O . ASP A 1 95 ? -24.195 16.566 26.861 1.00 97.94 95 ASP A O 1
ATOM 771 N N . ILE A 1 96 ? -24.876 15.007 25.395 1.00 98.31 96 ILE A N 1
ATOM 772 C CA . ILE A 1 96 ? -23.516 14.585 25.013 1.00 98.31 96 ILE A CA 1
ATOM 773 C C . ILE A 1 96 ? -22.707 15.770 24.457 1.00 98.31 96 ILE A C 1
ATOM 775 O O . ILE A 1 96 ? -21.567 15.991 24.874 1.00 98.31 96 ILE A O 1
ATOM 779 N N . HIS A 1 97 ? -23.289 16.581 23.564 1.00 98.62 97 HIS A N 1
ATOM 780 C CA . HIS A 1 97 ? -22.617 17.787 23.068 1.00 98.62 97 HIS A CA 1
ATOM 781 C C . HIS A 1 97 ? -22.272 18.757 24.205 1.00 98.62 97 HIS A C 1
ATOM 783 O O . HIS A 1 97 ? -21.154 19.274 24.265 1.00 98.62 97 HIS A O 1
ATOM 789 N N . LYS A 1 98 ? -23.202 18.991 25.141 1.00 98.31 98 LYS A N 1
ATOM 790 C CA . LYS A 1 98 ? -22.956 19.854 26.306 1.00 98.31 98 LYS A CA 1
ATOM 791 C C . LYS A 1 98 ? -21.827 19.321 27.180 1.00 98.31 98 LYS A C 1
ATOM 793 O O . LYS A 1 98 ? -21.007 20.117 27.633 1.00 98.31 98 LYS A O 1
ATOM 798 N N . GLU A 1 99 ? -21.740 18.010 27.393 1.00 98.00 99 GLU A N 1
ATOM 799 C CA . GLU A 1 99 ? -20.654 17.404 28.166 1.00 98.00 99 GLU A CA 1
ATOM 800 C C . GLU A 1 99 ? -19.276 17.680 27.552 1.00 98.00 99 GLU A C 1
ATOM 802 O O . GLU A 1 99 ? -18.360 18.085 28.275 1.00 98.00 99 GLU A O 1
ATOM 807 N N . TYR A 1 100 ? -19.124 17.536 26.232 1.00 98.50 100 TYR A N 1
ATOM 808 C CA . TYR A 1 100 ? -17.867 17.854 25.546 1.00 98.50 100 TYR A CA 1
ATOM 809 C C . TYR A 1 100 ? -17.530 19.351 25.590 1.00 98.50 100 TYR A C 1
ATOM 811 O O . TYR A 1 100 ? -16.395 19.727 25.906 1.00 98.50 100 TYR A O 1
ATOM 819 N N . LEU A 1 101 ? -18.511 20.226 25.358 1.00 98.44 101 LEU A N 1
ATOM 820 C CA . LEU A 1 101 ? -18.319 21.680 25.430 1.00 98.44 101 LEU A CA 1
ATOM 821 C C . LEU A 1 101 ? -17.917 22.143 26.840 1.00 98.44 101 LEU A C 1
ATOM 823 O O . LEU A 1 101 ? -17.018 22.973 26.997 1.00 98.44 101 LEU A O 1
ATOM 827 N N . LEU A 1 102 ? -18.544 21.586 27.880 1.00 97.31 102 LEU A N 1
ATOM 828 C CA . LEU A 1 102 ? -18.209 21.858 29.282 1.00 97.31 102 LEU A CA 1
ATOM 829 C C . LEU A 1 102 ? -16.878 21.219 29.703 1.00 97.31 102 LEU A C 1
ATOM 831 O O . LEU A 1 102 ? -16.239 21.690 30.646 1.00 97.31 102 LEU A O 1
ATOM 835 N N . ALA A 1 103 ? -16.438 20.159 29.023 1.00 97.31 103 ALA A N 1
ATOM 836 C CA . ALA A 1 103 ? -15.109 19.590 29.210 1.00 97.31 103 ALA A CA 1
ATOM 837 C C . ALA A 1 103 ? -13.993 20.470 28.631 1.00 97.31 103 ALA A C 1
ATOM 839 O O . ALA A 1 103 ? -12.865 20.378 29.107 1.00 97.31 103 ALA A O 1
ATOM 840 N N . GLY A 1 104 ? -14.302 21.353 27.679 1.00 96.06 104 GLY A N 1
ATOM 841 C CA . GLY A 1 104 ? -13.347 22.305 27.113 1.00 96.06 104 GLY A CA 1
ATOM 842 C C . GLY A 1 104 ? -13.288 22.328 25.589 1.00 96.06 104 GLY A C 1
ATOM 843 O O . GLY A 1 104 ? -12.442 23.047 25.063 1.00 96.06 104 GLY A O 1
ATOM 844 N N . ALA A 1 105 ? -14.156 21.587 24.889 1.00 98.00 105 ALA A N 1
ATOM 845 C CA . ALA A 1 105 ? -14.253 21.667 23.435 1.00 98.00 105 ALA A CA 1
ATOM 846 C C . ALA A 1 105 ? -14.658 23.085 22.985 1.00 98.00 105 ALA A C 1
ATOM 848 O O . ALA A 1 105 ? -15.568 23.706 23.542 1.00 98.00 105 ALA A O 1
ATOM 849 N N . ASP A 1 106 ? -13.966 23.598 21.971 1.00 98.00 106 ASP A N 1
ATOM 850 C CA . ASP A 1 106 ? -14.312 24.828 21.257 1.00 98.00 106 ASP A CA 1
ATOM 851 C C . ASP A 1 106 ? -15.228 24.544 20.063 1.00 98.00 106 ASP A C 1
ATOM 853 O O . ASP A 1 106 ? -16.065 25.382 19.720 1.00 98.00 106 ASP A O 1
ATOM 857 N N . ILE A 1 107 ? -15.055 23.372 19.448 1.00 98.56 107 ILE A N 1
ATOM 858 C CA . ILE A 1 107 ? -15.765 22.899 18.263 1.00 98.56 107 ILE A CA 1
ATOM 859 C C . ILE A 1 107 ? -16.395 21.548 18.609 1.00 98.56 107 ILE A C 1
ATOM 861 O O . ILE A 1 107 ? -15.723 20.703 19.196 1.00 98.56 107 ILE A O 1
ATOM 865 N N . ILE A 1 108 ? -17.664 21.356 18.252 1.00 98.44 108 ILE A N 1
ATOM 866 C CA . ILE A 1 108 ? -18.338 20.053 18.317 1.00 98.44 108 ILE A CA 1
ATOM 867 C C . ILE A 1 108 ? -18.745 19.592 16.927 1.00 98.44 108 ILE A C 1
ATOM 869 O O . ILE A 1 108 ? -19.238 20.388 16.121 1.00 98.44 108 ILE A O 1
ATOM 873 N N . GLU A 1 109 ? -18.572 18.307 16.662 1.00 98.62 109 GLU A N 1
ATOM 874 C CA . GLU A 1 109 ? -19.109 17.663 15.473 1.00 98.62 109 GLU A CA 1
ATOM 875 C C . GLU A 1 109 ? -20.627 17.510 15.581 1.00 98.62 109 GLU A C 1
ATOM 877 O O . GLU A 1 109 ? -21.202 17.375 16.656 1.00 98.62 109 GLU A O 1
ATOM 882 N N . THR A 1 110 ? -21.313 17.536 14.449 1.00 98.69 110 THR A N 1
ATOM 883 C CA . THR A 1 110 ? -22.720 17.133 14.363 1.00 98.69 110 THR A CA 1
ATOM 884 C C . THR A 1 110 ? -22.811 15.610 14.317 1.00 98.69 110 THR A C 1
ATOM 886 O O . THR A 1 110 ? -21.959 14.949 13.735 1.00 98.69 110 THR A O 1
ATOM 889 N N . ASN A 1 111 ? -23.867 15.028 14.893 1.00 98.38 111 ASN A N 1
ATOM 890 C CA . ASN A 1 111 ? -24.146 13.587 14.802 1.00 98.38 111 ASN A CA 1
ATOM 891 C C . ASN A 1 111 ? -24.663 13.190 13.398 1.00 98.38 111 ASN A C 1
ATOM 893 O O . ASN A 1 111 ? -25.821 12.807 13.234 1.00 98.38 111 ASN A O 1
ATOM 897 N N . THR A 1 112 ? -23.821 13.376 12.376 1.00 98.25 112 THR A N 1
ATOM 898 C CA . THR A 1 112 ? -24.180 13.265 10.950 1.00 98.25 112 THR A CA 1
ATOM 899 C C . THR A 1 112 ? -23.198 12.446 10.112 1.00 98.25 112 THR A C 1
ATOM 901 O O . THR A 1 112 ? -23.241 12.500 8.880 1.00 98.25 112 THR A O 1
ATOM 904 N N . PHE A 1 113 ? -22.334 11.658 10.755 1.00 97.50 113 PHE A N 1
ATOM 905 C CA . PHE A 1 113 ? -21.298 10.865 10.090 1.00 97.50 113 PHE A CA 1
ATOM 906 C C . PHE A 1 113 ? -21.846 9.972 8.959 1.00 97.50 113 PHE A C 1
ATOM 908 O O . PHE A 1 113 ? -21.240 9.872 7.891 1.00 97.50 113 PHE A O 1
ATOM 915 N N . SER A 1 114 ? -23.021 9.363 9.158 1.00 96.31 114 SER A N 1
ATOM 916 C CA . SER A 1 114 ? -23.691 8.478 8.191 1.00 96.31 114 SER A CA 1
ATOM 917 C C . SER A 1 114 ? -24.974 9.087 7.611 1.00 96.31 114 SER A C 1
ATOM 919 O O . SER A 1 114 ? -25.793 8.375 7.026 1.00 96.31 114 SER A O 1
ATOM 921 N N . SER A 1 115 ? -25.180 10.399 7.736 1.00 97.69 115 SER A N 1
ATOM 922 C CA . SER A 1 115 ? -26.405 11.094 7.313 1.00 97.69 115 SER A CA 1
ATOM 923 C C . SER A 1 115 ? -26.431 11.403 5.811 1.00 97.69 115 SER A C 1
ATOM 925 O O . SER A 1 115 ? -26.873 12.464 5.377 1.00 97.69 115 SER A O 1
ATOM 927 N N . THR A 1 116 ? -25.973 10.467 4.985 1.00 97.75 116 THR A N 1
ATOM 928 C CA . THR A 1 116 ? -26.074 10.543 3.523 1.00 97.75 116 THR A CA 1
ATOM 929 C C . THR A 1 116 ? -27.139 9.585 3.022 1.00 97.75 116 THR A C 1
ATOM 931 O O . THR A 1 116 ? -27.383 8.536 3.620 1.00 97.75 116 THR A O 1
ATOM 934 N N . ARG A 1 117 ? -27.735 9.894 1.867 1.00 96.69 117 ARG A N 1
ATOM 935 C CA . ARG A 1 117 ? -28.688 8.996 1.203 1.00 96.69 117 ARG A CA 1
ATOM 936 C C . ARG A 1 117 ? -28.117 7.585 1.004 1.00 96.69 117 ARG A C 1
ATOM 938 O O . ARG A 1 117 ? -28.831 6.603 1.168 1.00 96.69 117 ARG A O 1
ATOM 945 N N . VAL A 1 118 ? -26.821 7.506 0.693 1.00 95.62 118 VAL A N 1
ATOM 946 C CA . VAL A 1 118 ? -26.078 6.263 0.440 1.00 95.62 118 VAL A CA 1
ATOM 947 C C . VAL A 1 118 ? -25.993 5.394 1.693 1.00 95.62 118 VAL A C 1
ATOM 949 O O . VAL A 1 118 ? -26.377 4.230 1.647 1.00 95.62 118 VAL A O 1
ATOM 952 N N . ALA A 1 119 ? -25.530 5.946 2.818 1.00 94.75 119 ALA A N 1
ATOM 953 C CA . ALA A 1 119 ? -25.396 5.180 4.057 1.00 94.75 119 ALA A CA 1
ATOM 954 C C . ALA A 1 119 ? -26.764 4.857 4.689 1.00 94.75 119 ALA A C 1
ATOM 956 O O . ALA A 1 119 ? -26.975 3.760 5.202 1.00 94.75 119 ALA A O 1
ATOM 957 N N . GLN A 1 120 ? -27.737 5.768 4.585 1.00 97.19 120 GLN A N 1
ATOM 958 C CA . GLN A 1 120 ? -29.090 5.544 5.105 1.00 97.19 120 GLN A CA 1
ATOM 959 C C . GLN A 1 120 ? -29.885 4.484 4.317 1.00 97.19 120 GLN A C 1
ATOM 961 O O . GLN A 1 120 ? -30.892 3.983 4.823 1.00 97.19 120 GLN A O 1
ATOM 966 N N . ALA A 1 121 ? -29.430 4.072 3.127 1.00 94.94 121 ALA A N 1
ATOM 967 C CA . ALA A 1 121 ? -30.041 2.979 2.366 1.00 94.94 121 ALA A CA 1
ATOM 968 C C . ALA A 1 121 ? -29.968 1.623 3.094 1.00 94.94 121 ALA A C 1
ATOM 970 O O . ALA A 1 121 ? -30.906 0.814 3.026 1.00 94.94 121 ALA A O 1
ATOM 971 N N . ASP A 1 122 ? -28.914 1.397 3.885 1.00 92.31 122 ASP A N 1
ATOM 972 C CA . ASP A 1 122 ? -28.779 0.190 4.708 1.00 92.31 122 ASP A CA 1
ATOM 973 C C . ASP A 1 122 ? -29.950 0.073 5.700 1.00 92.31 122 ASP A C 1
ATOM 975 O O . ASP A 1 122 ? -30.491 -1.020 5.894 1.00 92.31 122 ASP A O 1
ATOM 979 N N . TYR A 1 123 ? -30.459 1.214 6.176 1.00 95.25 123 TYR A N 1
ATOM 980 C CA . TYR A 1 123 ? -31.605 1.337 7.081 1.00 95.25 123 TYR A CA 1
ATOM 981 C C . TYR A 1 123 ? -32.939 1.650 6.382 1.00 95.25 123 TYR A C 1
ATOM 983 O O . TYR A 1 123 ? -33.963 1.706 7.056 1.00 95.25 123 TYR A O 1
ATOM 991 N N . ALA A 1 124 ? -32.975 1.788 5.050 1.00 96.00 124 ALA A N 1
ATOM 992 C CA . ALA A 1 124 ? -34.147 2.229 4.273 1.00 96.00 124 ALA A CA 1
ATOM 993 C C . ALA A 1 124 ? -34.685 3.620 4.687 1.00 96.00 124 ALA A C 1
ATOM 995 O O . ALA A 1 124 ? -35.896 3.834 4.787 1.00 96.00 124 ALA A O 1
ATOM 996 N N . LEU A 1 125 ? -33.771 4.552 4.978 1.00 96.88 125 LEU A N 1
ATOM 997 C CA . LEU A 1 125 ? -34.057 5.933 5.388 1.00 96.88 125 LEU A CA 1
ATOM 998 C C . LEU A 1 125 ? -33.430 6.972 4.438 1.00 96.88 125 LEU A C 1
ATOM 1000 O O . LEU A 1 125 ? -33.180 8.110 4.827 1.00 96.88 125 LEU A O 1
ATOM 1004 N N . GLU A 1 126 ? -33.204 6.609 3.174 1.00 97.06 126 GLU A N 1
ATOM 1005 C CA . GLU A 1 126 ? -32.593 7.452 2.133 1.00 97.06 126 GLU A CA 1
ATOM 1006 C C . GLU A 1 126 ? -33.242 8.841 2.051 1.00 97.06 126 GLU A C 1
ATOM 1008 O O . GLU A 1 126 ? -32.566 9.864 1.990 1.00 97.06 126 GLU A O 1
ATOM 1013 N N . HIS A 1 127 ? -34.574 8.871 2.095 1.00 97.19 127 HIS A N 1
ATOM 1014 C CA . HIS A 1 127 ? -35.395 10.075 1.979 1.00 97.19 127 HIS A CA 1
ATOM 1015 C C . HIS A 1 127 ? -35.284 11.035 3.177 1.00 97.19 127 HIS A C 1
ATOM 1017 O O . HIS A 1 127 ? -35.803 12.149 3.111 1.00 97.19 127 HIS A O 1
ATOM 1023 N N . LEU A 1 128 ? -34.649 10.617 4.278 1.00 97.44 128 LEU A N 1
ATOM 1024 C CA . LEU A 1 128 ? -34.470 11.442 5.472 1.00 97.44 128 LEU A CA 1
ATOM 1025 C C . LEU A 1 128 ? -33.124 12.161 5.525 1.00 97.44 128 LEU A C 1
ATOM 1027 O O . LEU A 1 128 ? -32.953 12.973 6.431 1.00 97.44 128 LEU A O 1
ATOM 1031 N N . ALA A 1 129 ? -32.201 11.920 4.586 1.00 98.00 129 ALA A N 1
ATOM 1032 C CA . ALA A 1 129 ? -30.848 12.481 4.617 1.00 98.00 129 ALA A CA 1
ATOM 1033 C C . ALA A 1 129 ? -30.837 13.994 4.910 1.00 98.00 129 ALA A C 1
ATOM 1035 O O . ALA A 1 129 ? -30.283 14.414 5.925 1.00 98.00 129 ALA A O 1
ATOM 1036 N N . TYR A 1 130 ? -31.534 14.821 4.124 1.00 98.62 130 TYR A N 1
ATOM 1037 C CA . TYR A 1 130 ? -31.610 16.269 4.385 1.00 98.62 130 TYR A CA 1
ATOM 1038 C C . TYR A 1 130 ? -32.138 16.605 5.797 1.00 98.62 130 TYR A C 1
ATOM 1040 O O . TYR A 1 130 ? -31.569 17.439 6.507 1.00 98.62 130 TYR A O 1
ATOM 1048 N N . ARG A 1 131 ? -33.223 15.945 6.230 1.00 98.44 131 ARG A N 1
ATOM 1049 C CA . ARG A 1 131 ? -33.873 16.209 7.525 1.00 98.44 131 ARG A CA 1
ATOM 1050 C C . ARG A 1 131 ? -32.986 15.804 8.703 1.00 98.44 131 ARG A C 1
ATOM 1052 O O . ARG A 1 131 ? -32.928 16.557 9.672 1.00 98.44 131 ARG A O 1
ATOM 1059 N N . LEU A 1 132 ? -32.313 14.656 8.615 1.00 98.31 132 LEU A N 1
ATOM 1060 C CA . LEU A 1 132 ? -31.377 14.166 9.630 1.00 98.31 132 LEU A CA 1
ATOM 1061 C C . LEU A 1 132 ? -30.273 15.192 9.878 1.00 98.31 132 LEU A C 1
ATOM 1063 O O . LEU A 1 132 ? -30.096 15.637 11.010 1.00 98.31 132 LEU A O 1
ATOM 1067 N N . ASN A 1 133 ? -29.625 15.656 8.807 1.00 98.75 133 ASN A N 1
ATOM 1068 C CA . ASN A 1 133 ? -28.568 16.662 8.904 1.00 98.75 133 ASN A CA 1
ATOM 1069 C C . ASN A 1 133 ? -29.059 17.967 9.514 1.00 98.75 133 ASN A C 1
ATOM 1071 O O . ASN A 1 133 ? -28.436 18.497 10.430 1.00 98.75 133 ASN A O 1
ATOM 1075 N N . ARG A 1 134 ? -30.201 18.471 9.038 1.00 98.75 134 ARG A N 1
ATOM 1076 C CA . ARG A 1 134 ? -30.755 19.730 9.532 1.00 98.75 134 ARG A CA 1
ATOM 1077 C C . ARG A 1 134 ? -31.091 19.668 11.018 1.00 98.75 134 ARG A C 1
ATOM 1079 O O . ARG A 1 134 ? -30.759 20.596 11.749 1.00 98.75 134 ARG A O 1
ATOM 1086 N N . ILE A 1 135 ? -31.746 18.597 11.467 1.00 98.62 135 ILE A N 1
ATOM 1087 C CA . ILE A 1 135 ? -32.113 18.437 12.880 1.00 98.62 135 ILE A CA 1
ATOM 1088 C C . ILE A 1 135 ? -30.861 18.231 13.731 1.00 98.62 135 ILE A C 1
ATOM 1090 O O . ILE A 1 135 ? -30.718 18.885 14.759 1.00 98.62 135 ILE A O 1
ATOM 1094 N N . SER A 1 136 ? -29.923 17.395 13.290 1.00 98.69 136 SER A N 1
ATOM 1095 C CA . SER A 1 136 ? -28.682 17.159 14.026 1.00 98.69 136 SER A CA 1
ATOM 1096 C C . SER A 1 136 ? -27.845 18.435 14.182 1.00 98.69 136 SER A C 1
ATOM 1098 O O . SER A 1 136 ? -27.355 18.727 15.271 1.00 98.69 136 SER A O 1
ATOM 1100 N N . ALA A 1 137 ? -27.750 19.253 13.131 1.00 98.75 137 ALA A N 1
ATOM 1101 C CA . ALA A 1 137 ? -27.112 20.566 13.194 1.00 98.75 137 ALA A CA 1
ATOM 1102 C C . ALA A 1 137 ? -27.830 21.527 14.154 1.00 98.75 137 ALA A C 1
ATOM 1104 O O . ALA A 1 137 ? -27.171 22.229 14.916 1.00 98.75 137 ALA A O 1
ATOM 1105 N N . GLN A 1 138 ? -29.166 21.518 14.192 1.00 98.69 138 GLN A N 1
ATOM 1106 C CA . GLN A 1 138 ? -29.938 22.322 15.146 1.00 98.69 138 GLN A CA 1
ATOM 1107 C C . GLN A 1 138 ? -29.742 21.871 16.600 1.00 98.69 138 GLN A C 1
ATOM 1109 O O . GLN A 1 138 ? -29.667 22.719 17.491 1.00 98.69 138 GLN A O 1
ATOM 1114 N N . VAL A 1 139 ? -29.640 20.562 16.852 1.00 98.62 139 VAL A N 1
ATOM 1115 C CA . VAL A 1 139 ? -29.363 20.005 18.187 1.00 98.62 139 VAL A CA 1
ATOM 1116 C C . VAL A 1 139 ? -27.968 20.424 18.660 1.00 98.62 139 VAL A C 1
ATOM 1118 O O . VAL A 1 139 ? -27.839 20.974 19.755 1.00 98.62 139 VAL A O 1
ATOM 1121 N N . ALA A 1 140 ? -26.945 20.261 17.816 1.00 98.56 140 ALA A N 1
ATOM 1122 C CA . ALA A 1 140 ? -25.587 20.709 18.120 1.00 98.56 140 ALA A CA 1
ATOM 1123 C C . ALA A 1 140 ? -25.515 22.236 18.313 1.00 98.56 140 ALA A C 1
ATOM 1125 O O . ALA A 1 140 ? -24.930 22.711 19.285 1.00 98.56 140 ALA A O 1
ATOM 1126 N N . ARG A 1 141 ? -26.182 23.020 17.452 1.00 98.38 141 ARG A N 1
ATOM 1127 C CA . ARG A 1 141 ? -26.266 24.485 17.577 1.00 98.38 141 ARG A CA 1
ATOM 1128 C C . ARG A 1 141 ? -26.891 24.910 18.895 1.00 98.38 141 ARG A C 1
ATOM 1130 O O . ARG A 1 141 ? -26.337 25.767 19.571 1.00 98.38 141 ARG A O 1
ATOM 1137 N N . LYS A 1 142 ? -28.001 24.285 19.293 1.00 98.19 142 LYS A N 1
ATOM 1138 C CA . LYS A 1 142 ? -28.643 24.551 20.583 1.00 98.19 142 LYS A CA 1
ATOM 1139 C C . LYS A 1 142 ? -27.675 24.308 21.744 1.00 98.19 142 LYS A C 1
ATOM 1141 O O . LYS A 1 142 ? -27.572 25.154 22.624 1.00 98.19 142 LYS A O 1
ATOM 1146 N N . ALA A 1 143 ? -26.943 23.192 21.739 1.00 98.31 143 ALA A N 1
ATOM 1147 C CA . ALA A 1 143 ? -25.943 22.906 22.768 1.00 98.31 143 ALA A CA 1
ATOM 1148 C C . ALA A 1 143 ? -24.805 23.945 22.782 1.00 98.31 143 ALA A C 1
ATOM 1150 O O . ALA A 1 143 ? -24.442 24.442 23.851 1.00 98.31 143 ALA A O 1
ATOM 1151 N N . ALA A 1 144 ? -24.283 24.313 21.608 1.00 98.25 144 ALA A N 1
ATOM 1152 C CA . ALA A 1 144 ? -23.246 25.331 21.457 1.00 98.25 144 ALA A CA 1
ATOM 1153 C C . ALA A 1 144 ? -23.704 26.708 21.967 1.00 98.25 144 ALA A C 1
ATOM 1155 O O . ALA A 1 144 ? -22.968 27.358 22.713 1.00 98.25 144 ALA A O 1
ATOM 1156 N N . ASP A 1 145 ? -24.919 27.131 21.618 1.00 97.94 145 ASP A N 1
ATOM 1157 C CA . ASP A 1 145 ? -25.495 28.414 22.026 1.00 97.94 145 ASP A CA 1
ATOM 1158 C C . ASP A 1 145 ? -25.791 28.444 23.535 1.00 97.94 145 ASP A C 1
ATOM 1160 O O . ASP A 1 145 ? -25.440 29.418 24.206 1.00 97.94 145 ASP A O 1
ATOM 1164 N N . ASP A 1 146 ? -26.353 27.364 24.093 1.00 97.56 146 ASP A N 1
ATOM 1165 C CA . ASP A 1 146 ? -26.613 27.218 25.531 1.00 97.56 146 ASP A CA 1
ATOM 1166 C C . ASP A 1 146 ? -25.307 27.340 26.343 1.00 97.56 146 ASP A C 1
ATOM 1168 O O . ASP A 1 146 ? -25.230 28.111 27.304 1.00 97.56 146 ASP A O 1
ATOM 1172 N N . VAL A 1 147 ? -24.250 26.618 25.947 1.00 97.75 147 VAL A N 1
ATOM 1173 C CA . VAL A 1 147 ? -22.954 26.660 26.648 1.00 97.75 147 VAL A CA 1
ATOM 1174 C C . VAL A 1 147 ? -22.222 27.981 26.402 1.00 97.75 147 VAL A C 1
ATOM 1176 O O . VAL A 1 147 ? -21.553 28.485 27.308 1.00 97.75 147 VAL A O 1
ATOM 1179 N N . THR A 1 148 ? -22.374 28.594 25.226 1.00 97.06 148 THR A N 1
ATOM 1180 C CA . THR A 1 148 ? -21.856 29.946 24.958 1.00 97.06 148 THR A CA 1
ATOM 1181 C C . THR A 1 148 ? -22.507 30.959 25.895 1.00 97.06 148 THR A C 1
ATOM 1183 O O . THR A 1 148 ? -21.807 31.744 26.533 1.00 97.06 148 THR A O 1
ATOM 1186 N N . ALA A 1 149 ? -23.833 30.911 26.053 1.00 96.50 149 ALA A N 1
ATOM 1187 C CA . ALA A 1 149 ? -24.557 31.777 26.979 1.00 96.50 149 ALA A CA 1
ATOM 1188 C C . ALA A 1 149 ? -24.158 31.527 28.445 1.00 96.50 149 ALA A C 1
ATOM 1190 O O . ALA A 1 149 ? -24.083 32.471 29.231 1.00 96.50 149 ALA A O 1
ATOM 1191 N N . GLN A 1 150 ? -23.865 30.275 28.812 1.00 95.69 150 GLN A N 1
ATOM 1192 C CA . GLN A 1 150 ? -23.445 29.898 30.163 1.00 95.69 150 GLN A CA 1
ATOM 1193 C C . GLN A 1 150 ? -21.998 30.304 30.494 1.00 95.69 150 GLN A C 1
ATOM 1195 O O . GLN A 1 150 ? -21.720 30.714 31.620 1.00 95.69 150 GLN A O 1
ATOM 1200 N N . THR A 1 151 ? -21.064 30.149 29.552 1.00 93.94 151 THR A N 1
ATOM 1201 C CA . THR A 1 151 ? -19.614 30.303 29.797 1.00 93.94 151 THR A CA 1
ATOM 1202 C C . THR A 1 151 ? -19.043 31.626 29.294 1.00 93.94 151 THR A C 1
ATOM 1204 O O . THR A 1 151 ? -17.955 32.019 29.711 1.00 93.94 151 THR A O 1
ATOM 1207 N N . GLY A 1 152 ? -19.750 32.312 28.393 1.00 92.75 152 GLY A N 1
ATOM 1208 C CA . GLY A 1 152 ? -19.287 33.519 27.708 1.00 92.75 152 GLY A CA 1
ATOM 1209 C C . GLY A 1 152 ? -18.262 33.264 26.596 1.00 92.75 152 GLY A C 1
ATOM 1210 O O . GLY A 1 152 ? -17.852 34.215 25.934 1.00 92.75 152 GLY A O 1
ATOM 1211 N N . ILE A 1 153 ? -17.845 32.012 26.371 1.00 90.81 153 ILE A N 1
ATOM 1212 C CA . ILE A 1 153 ? -16.899 31.637 25.313 1.00 90.81 153 ILE A CA 1
ATOM 1213 C C . ILE A 1 153 ? -17.692 31.094 24.128 1.00 90.81 153 ILE A C 1
ATOM 1215 O O . ILE A 1 153 ? -18.465 30.152 24.285 1.00 90.81 153 ILE A O 1
ATOM 1219 N N . LYS A 1 154 ? -17.484 31.672 22.941 1.00 94.25 154 LYS A N 1
ATOM 1220 C CA . LYS A 1 154 ? -18.141 31.230 21.706 1.00 94.25 154 LYS A CA 1
ATOM 1221 C C . LYS A 1 154 ? -17.757 29.786 21.369 1.00 94.25 154 LYS A C 1
ATOM 1223 O O . LYS A 1 154 ? -16.580 29.425 21.441 1.00 94.25 154 LYS A O 1
ATOM 1228 N N . ARG A 1 155 ? -18.755 28.982 21.001 1.00 96.94 155 ARG A N 1
ATOM 1229 C CA . ARG A 1 155 ? -18.618 27.587 20.561 1.00 96.94 155 ARG A CA 1
ATOM 1230 C C . ARG A 1 155 ? -19.044 27.439 19.109 1.00 96.94 155 ARG A C 1
ATOM 1232 O O . ARG A 1 155 ? -19.965 28.125 18.669 1.00 96.94 155 ARG A O 1
ATOM 1239 N N . TYR A 1 156 ? -18.365 26.554 18.389 1.00 98.31 156 TYR A N 1
ATOM 1240 C CA . TYR A 1 156 ? -18.574 26.346 16.961 1.00 98.31 156 TYR A CA 1
ATOM 1241 C C . TYR A 1 156 ? -19.137 24.954 16.678 1.00 98.31 156 TYR A C 1
ATOM 1243 O O . TYR A 1 156 ? -18.835 23.996 17.388 1.00 98.31 156 TYR A O 1
ATOM 1251 N N . VAL A 1 157 ? -19.942 24.845 15.623 1.00 98.69 157 VAL A N 1
ATOM 1252 C CA . VAL A 1 157 ? -20.519 23.570 15.172 1.00 98.69 157 VAL A CA 1
ATOM 1253 C C . VAL A 1 157 ? -19.914 23.171 13.832 1.00 98.69 157 VAL A C 1
ATOM 1255 O O . VAL A 1 157 ? -20.032 23.913 12.852 1.00 98.69 157 VAL A O 1
ATOM 1258 N N . ALA A 1 158 ? -19.313 21.985 13.784 1.00 98.69 158 ALA A N 1
ATOM 1259 C CA . ALA A 1 158 ? -18.802 21.367 12.572 1.00 98.69 158 ALA A CA 1
ATOM 1260 C C . ALA A 1 158 ? -19.839 20.403 11.973 1.00 98.69 158 ALA A C 1
ATOM 1262 O O . ALA A 1 158 ? -20.290 19.450 12.609 1.00 98.69 158 ALA A O 1
ATOM 1263 N N . GLY A 1 159 ? -20.232 20.655 10.726 1.00 98.56 159 GLY A N 1
ATOM 1264 C CA . GLY A 1 159 ? -21.034 19.747 9.917 1.00 98.56 159 GLY A CA 1
ATOM 1265 C C . GLY A 1 159 ? -20.213 18.527 9.509 1.00 98.56 159 GLY A C 1
ATOM 1266 O O . GLY A 1 159 ? -19.441 18.643 8.562 1.00 98.56 159 GLY A O 1
ATOM 1267 N N . SER A 1 160 ? -20.360 17.401 10.211 1.00 98.38 160 SER A N 1
ATOM 1268 C CA . SER A 1 160 ? -19.617 16.163 9.957 1.00 98.38 160 SER A CA 1
ATOM 1269 C C . SER A 1 160 ? -20.160 15.485 8.700 1.00 98.38 160 SER A C 1
ATOM 1271 O O . SER A 1 160 ? -21.354 15.180 8.601 1.00 98.38 160 SER A O 1
ATOM 1273 N N . MET A 1 161 ? -19.279 15.266 7.727 1.00 98.44 161 MET A N 1
ATOM 1274 C CA . MET A 1 161 ? -19.548 14.585 6.465 1.00 98.44 161 MET A CA 1
ATOM 1275 C C . MET A 1 161 ? -18.607 13.385 6.343 1.00 98.44 161 MET A C 1
ATOM 1277 O O . MET A 1 161 ? -17.462 13.519 5.905 1.00 98.44 161 MET A O 1
ATOM 1281 N N . GLY A 1 162 ? -19.094 12.208 6.743 1.00 95.50 162 GLY A N 1
ATOM 1282 C CA . GLY A 1 162 ? -18.337 10.961 6.666 1.00 95.50 162 GLY A CA 1
ATOM 1283 C C . GLY A 1 162 ? -18.198 10.404 5.238 1.00 95.50 162 GLY A C 1
ATOM 1284 O O . GLY A 1 162 ? -18.839 10.872 4.290 1.00 95.50 162 GLY A O 1
ATOM 1285 N N . PRO A 1 163 ? -17.384 9.353 5.050 1.00 91.62 163 PRO A N 1
ATOM 1286 C CA . PRO A 1 163 ? -16.961 8.860 3.734 1.00 91.62 163 PRO A CA 1
ATOM 1287 C C . PRO A 1 163 ? -17.988 7.968 3.004 1.00 91.62 163 PRO A C 1
ATOM 1289 O O . PRO A 1 163 ? -17.726 7.535 1.880 1.00 91.62 163 PRO A O 1
ATOM 1292 N N . THR A 1 164 ? -19.156 7.699 3.607 1.00 92.00 164 THR A N 1
ATOM 1293 C CA . THR A 1 164 ? -20.123 6.645 3.213 1.00 92.00 164 THR A CA 1
ATOM 1294 C C . THR A 1 164 ? -19.558 5.215 3.329 1.00 92.00 164 THR A C 1
ATOM 1296 O O . THR A 1 164 ? -18.418 5.014 3.739 1.00 92.00 164 THR A O 1
ATOM 1299 N N . ASN A 1 165 ? -20.358 4.198 2.983 1.00 83.31 165 ASN A N 1
ATOM 1300 C CA . ASN A 1 165 ? -19.941 2.788 2.922 1.00 83.31 165 ASN A CA 1
ATOM 1301 C C . ASN A 1 165 ? -19.519 2.334 1.502 1.00 83.31 165 ASN A C 1
ATOM 1303 O O . ASN A 1 165 ? -19.375 1.135 1.251 1.00 83.31 165 ASN A O 1
ATOM 1307 N N . ARG A 1 166 ? -19.359 3.266 0.550 1.00 89.25 166 ARG A N 1
ATOM 1308 C CA . ARG A 1 166 ? -19.016 2.996 -0.858 1.00 89.25 166 ARG A CA 1
ATOM 1309 C C . ARG A 1 166 ? -17.679 3.641 -1.235 1.00 89.25 166 ARG A C 1
ATOM 1311 O O . ARG A 1 166 ? -17.287 4.638 -0.642 1.00 89.25 166 ARG A O 1
ATOM 1318 N N . THR A 1 167 ? -16.988 3.082 -2.225 1.00 89.81 167 THR A N 1
ATOM 1319 C CA . THR A 1 167 ? -15.654 3.522 -2.681 1.00 89.81 167 THR A CA 1
ATOM 1320 C C . THR A 1 167 ? -15.683 3.859 -4.170 1.00 89.81 167 THR A C 1
ATOM 1322 O O . THR A 1 167 ? -16.221 3.091 -4.972 1.00 89.81 167 THR A O 1
ATOM 1325 N N . LEU A 1 168 ? -15.061 4.975 -4.554 1.00 92.50 168 LEU A N 1
ATOM 1326 C CA . LEU A 1 168 ? -14.876 5.385 -5.950 1.00 92.50 168 LEU A CA 1
ATOM 1327 C C . LEU A 1 168 ? -13.550 4.908 -6.535 1.00 92.50 168 LEU A C 1
ATOM 1329 O O . LEU A 1 168 ? -13.483 4.589 -7.719 1.00 92.50 168 LEU A O 1
ATOM 1333 N N . SER A 1 169 ? -12.486 4.846 -5.737 1.00 88.44 169 SER A N 1
ATOM 1334 C CA . SER A 1 169 ? -11.159 4.460 -6.231 1.00 88.44 169 SER A CA 1
ATOM 1335 C C . SER A 1 169 ? -10.922 2.951 -6.187 1.00 88.44 169 SER A C 1
ATOM 1337 O O . SER A 1 169 ? -10.188 2.430 -7.029 1.00 88.44 169 SER A O 1
ATOM 1339 N N . VAL A 1 170 ? -11.600 2.234 -5.286 1.00 87.12 170 VAL A N 1
ATOM 1340 C CA . VAL A 1 170 ? -11.425 0.790 -5.056 1.00 87.12 170 VAL A CA 1
ATOM 1341 C C . VAL A 1 170 ? -12.660 0.006 -5.506 1.00 87.12 170 VAL A C 1
ATOM 1343 O O . VAL A 1 170 ? -13.793 0.374 -5.194 1.00 87.12 170 VAL A O 1
ATOM 1346 N N . SER A 1 171 ? -12.449 -1.100 -6.228 1.00 86.38 171 SER A N 1
ATOM 1347 C CA . SER A 1 171 ? -13.535 -2.022 -6.581 1.00 86.38 171 SER A CA 1
ATOM 1348 C C . SER A 1 171 ? -13.962 -2.861 -5.369 1.00 86.38 171 SER A C 1
ATOM 1350 O O . SER A 1 171 ? -13.100 -3.388 -4.665 1.00 86.38 171 SER A O 1
ATOM 1352 N N . PRO A 1 172 ? -15.271 -3.092 -5.155 1.00 75.06 172 PRO A N 1
ATOM 1353 C CA . PRO A 1 172 ? -15.753 -4.028 -4.137 1.00 75.06 172 PRO A CA 1
ATOM 1354 C C . PRO A 1 172 ? -15.496 -5.505 -4.494 1.00 75.06 172 PRO A C 1
ATOM 1356 O O . PRO A 1 172 ? -15.781 -6.381 -3.682 1.00 75.06 172 PRO A O 1
ATOM 1359 N N . SER A 1 173 ? -15.013 -5.807 -5.708 1.00 69.00 173 SER A N 1
ATOM 1360 C CA . SER A 1 173 ? -14.719 -7.168 -6.167 1.00 69.00 173 SER A CA 1
ATOM 1361 C C . SER A 1 173 ? -13.327 -7.261 -6.785 1.00 69.00 173 SER A C 1
ATOM 1363 O O . SER A 1 173 ? -13.020 -6.582 -7.763 1.00 69.00 173 SER A O 1
ATOM 1365 N N . VAL A 1 174 ? -12.513 -8.180 -6.260 1.00 68.81 174 VAL A N 1
ATOM 1366 C CA . VAL A 1 174 ? -11.166 -8.470 -6.779 1.00 68.81 174 VAL A CA 1
ATOM 1367 C C . VAL A 1 174 ? -11.218 -9.041 -8.202 1.00 68.81 174 VAL A C 1
ATOM 1369 O O . VAL A 1 174 ? -10.315 -8.798 -8.994 1.00 68.81 174 VAL A O 1
ATOM 1372 N N . GLU A 1 175 ? -12.284 -9.764 -8.553 1.00 71.44 175 GLU A N 1
ATOM 1373 C CA . GLU A 1 175 ? -12.469 -10.360 -9.887 1.00 71.44 175 GLU A CA 1
ATOM 1374 C C . GLU A 1 175 ? -12.924 -9.341 -10.941 1.00 71.44 175 GLU A C 1
ATOM 1376 O O . GLU A 1 175 ? -12.808 -9.592 -12.137 1.00 71.44 175 GLU A O 1
ATOM 1381 N N . ARG A 1 176 ? -13.454 -8.188 -10.508 1.00 74.38 176 ARG A N 1
ATOM 1382 C CA . ARG A 1 176 ? -13.904 -7.100 -11.385 1.00 74.38 176 ARG A CA 1
ATOM 1383 C C . ARG A 1 176 ? -13.238 -5.780 -10.995 1.00 74.38 176 ARG A C 1
ATOM 1385 O O . ARG A 1 176 ? -13.907 -4.902 -10.442 1.00 74.38 176 ARG A O 1
ATOM 1392 N N . PRO A 1 177 ? -11.935 -5.611 -11.273 1.00 78.81 177 PRO A N 1
ATOM 1393 C CA . PRO A 1 177 ? -11.199 -4.404 -10.897 1.00 78.81 177 PRO A CA 1
ATOM 1394 C C . PRO A 1 177 ? -11.703 -3.131 -11.606 1.00 78.81 177 PRO A C 1
ATOM 1396 O O . PRO A 1 177 ? -11.487 -2.026 -11.110 1.00 78.81 177 PRO A O 1
ATOM 1399 N N . ASP A 1 178 ? -12.424 -3.259 -12.726 1.00 81.19 178 ASP A N 1
ATOM 1400 C CA . ASP A 1 178 ? -13.039 -2.142 -13.458 1.00 81.19 178 ASP A CA 1
ATOM 1401 C C . ASP A 1 178 ? -14.326 -1.600 -12.812 1.00 81.19 178 ASP A C 1
ATOM 1403 O O . ASP A 1 178 ? -14.710 -0.455 -13.055 1.00 81.19 178 ASP A O 1
ATOM 1407 N N . TYR A 1 179 ? -15.003 -2.416 -12.001 1.00 88.50 179 TYR A N 1
ATOM 1408 C CA . TYR A 1 179 ? -16.317 -2.108 -11.442 1.00 88.50 179 TYR A CA 1
ATOM 1409 C C . TYR A 1 179 ? -16.241 -1.164 -10.235 1.00 88.50 179 TYR A C 1
ATOM 1411 O O . TYR A 1 179 ? -15.333 -1.264 -9.411 1.00 88.50 179 TYR A O 1
ATOM 1419 N N . ARG A 1 180 ? -17.230 -0.274 -10.098 1.00 90.12 180 ARG A N 1
ATOM 1420 C CA . ARG A 1 180 ? -17.468 0.563 -8.911 1.00 90.12 180 ARG A CA 1
ATOM 1421 C C . ARG A 1 180 ? -18.932 0.439 -8.498 1.00 90.12 180 ARG A C 1
ATOM 1423 O O . ARG A 1 180 ? -19.798 0.283 -9.352 1.00 90.12 180 ARG A O 1
ATOM 1430 N N . ASN A 1 181 ? -19.195 0.449 -7.192 1.00 88.06 181 ASN A N 1
ATOM 1431 C CA . ASN A 1 181 ? -20.549 0.304 -6.639 1.00 88.06 181 ASN A CA 1
ATOM 1432 C C . ASN A 1 181 ? -21.300 1.633 -6.493 1.00 88.06 181 ASN A C 1
ATOM 1434 O O . ASN A 1 181 ? -22.463 1.615 -6.097 1.00 88.06 181 ASN A O 1
ATOM 1438 N N . ILE A 1 182 ? -20.629 2.743 -6.783 1.00 95.00 182 ILE A N 1
ATOM 1439 C CA . ILE A 1 182 ? -21.175 4.092 -6.828 1.00 95.00 182 ILE A CA 1
ATOM 1440 C C . ILE A 1 182 ? -20.372 4.910 -7.842 1.00 95.00 182 ILE A C 1
ATOM 1442 O O . ILE A 1 182 ? -19.220 4.580 -8.141 1.00 95.00 182 ILE A O 1
ATOM 1446 N N . THR A 1 183 ? -20.975 5.962 -8.375 1.00 96.12 183 THR A N 1
ATOM 1447 C CA . THR A 1 183 ? -20.343 6.919 -9.286 1.00 96.12 183 THR A CA 1
ATOM 1448 C C . THR A 1 183 ? -20.064 8.253 -8.598 1.00 96.12 183 THR A C 1
ATOM 1450 O O . THR A 1 183 ? -20.620 8.564 -7.543 1.00 96.12 183 THR A O 1
ATOM 1453 N N . PHE A 1 184 ? -19.174 9.055 -9.192 1.00 97.56 184 PHE A N 1
ATOM 1454 C CA . PHE A 1 184 ? -18.829 10.373 -8.656 1.00 97.56 184 PHE A CA 1
ATOM 1455 C C . PHE A 1 184 ? -20.063 11.275 -8.550 1.00 97.56 184 PHE A C 1
ATOM 1457 O O . PHE A 1 184 ? -20.258 11.915 -7.524 1.00 97.56 184 PHE A O 1
ATOM 1464 N N . ASP A 1 185 ? -20.921 11.280 -9.574 1.00 97.75 185 ASP A N 1
ATOM 1465 C CA . ASP A 1 185 ? -22.127 12.112 -9.605 1.00 97.75 185 ASP A CA 1
ATOM 1466 C C . ASP A 1 185 ? -23.143 11.702 -8.530 1.00 97.75 185 ASP A C 1
ATOM 1468 O O . ASP A 1 185 ? -23.680 12.566 -7.842 1.00 97.75 185 ASP A O 1
ATOM 1472 N N . GLU A 1 186 ? -23.345 10.398 -8.304 1.00 97.56 186 GLU A N 1
ATOM 1473 C CA . GLU A 1 186 ? -24.218 9.902 -7.228 1.00 97.56 186 GLU A CA 1
ATOM 1474 C C . GLU A 1 186 ? -23.718 10.328 -5.837 1.00 97.56 186 GLU A C 1
ATOM 1476 O O . GLU A 1 186 ? -24.518 10.675 -4.964 1.00 97.56 186 GLU A O 1
ATOM 1481 N N . LEU A 1 187 ? -22.396 10.345 -5.620 1.00 97.94 187 LEU A N 1
ATOM 1482 C CA . LEU A 1 187 ? -21.822 10.869 -4.378 1.00 97.94 187 LEU A CA 1
ATOM 1483 C C . LEU A 1 187 ? -21.936 12.387 -4.282 1.00 97.94 187 LEU A C 1
ATOM 1485 O O . LEU A 1 187 ? -22.255 12.888 -3.206 1.00 97.94 187 LEU A O 1
ATOM 1489 N N . VAL A 1 188 ? -21.722 13.124 -5.376 1.00 98.38 188 VAL A N 1
ATOM 1490 C CA . VAL A 1 188 ? -21.941 14.577 -5.406 1.00 98.38 188 VAL A CA 1
ATOM 1491 C C . VAL A 1 188 ? -23.388 14.900 -5.034 1.00 98.38 188 VAL A C 1
ATOM 1493 O O . VAL A 1 188 ? -23.610 15.776 -4.201 1.00 98.38 188 VAL A O 1
ATOM 1496 N N . GLU A 1 189 ? -24.375 14.193 -5.587 1.00 98.00 189 GLU A N 1
ATOM 1497 C CA . GLU A 1 189 ? -25.789 14.368 -5.234 1.00 98.00 189 GLU A CA 1
ATOM 1498 C C . GLU A 1 189 ? -26.051 14.077 -3.750 1.00 98.00 189 GLU A C 1
ATOM 1500 O O . GLU A 1 189 ? -26.660 14.900 -3.060 1.00 98.00 189 GLU A O 1
ATOM 1505 N N . ALA A 1 190 ? -25.542 12.954 -3.231 1.00 98.06 190 ALA A N 1
ATOM 1506 C CA . ALA A 1 190 ? -25.716 12.581 -1.828 1.00 98.06 190 ALA A CA 1
ATOM 1507 C C . ALA A 1 190 ? -25.072 13.598 -0.868 1.00 98.06 190 ALA A C 1
ATOM 1509 O O . ALA A 1 190 ? -25.693 13.992 0.124 1.00 98.06 190 ALA A O 1
ATOM 1510 N N . TYR A 1 191 ? -23.857 14.061 -1.172 1.00 98.56 191 TYR A N 1
ATOM 1511 C CA . TYR A 1 191 ? -23.172 15.084 -0.385 1.00 98.56 191 TYR A CA 1
ATOM 1512 C C . TYR A 1 191 ? -23.800 16.471 -0.540 1.00 98.56 191 TYR A C 1
ATOM 1514 O O . TYR A 1 191 ? -23.825 17.224 0.429 1.00 98.56 191 TYR A O 1
ATOM 1522 N N . THR A 1 192 ? -24.371 16.803 -1.702 1.00 98.56 192 THR A N 1
ATOM 1523 C CA . THR A 1 192 ? -25.130 18.050 -1.896 1.00 98.56 192 THR A CA 1
ATOM 1524 C C . THR A 1 192 ? -26.360 18.072 -0.989 1.00 98.56 192 THR A C 1
ATOM 1526 O O . THR A 1 192 ? -26.608 19.067 -0.311 1.00 98.56 192 THR A O 1
ATOM 1529 N N . GLU A 1 193 ? -27.116 16.972 -0.930 1.00 98.38 193 GLU A N 1
ATOM 1530 C CA . GLU A 1 193 ? -28.284 16.847 -0.050 1.00 98.38 193 GLU A CA 1
ATOM 1531 C C . GLU A 1 193 ? -27.894 16.954 1.436 1.00 98.38 193 GLU A C 1
ATOM 1533 O O . GLU A 1 193 ? -28.535 17.690 2.194 1.00 98.38 193 GLU A O 1
ATOM 1538 N N . GLN A 1 194 ? -26.807 16.280 1.835 1.00 98.62 194 GLN A N 1
ATOM 1539 C CA . GLN A 1 194 ? -26.250 16.355 3.187 1.00 98.62 194 GLN A CA 1
ATOM 1540 C C . GLN A 1 194 ? -25.840 1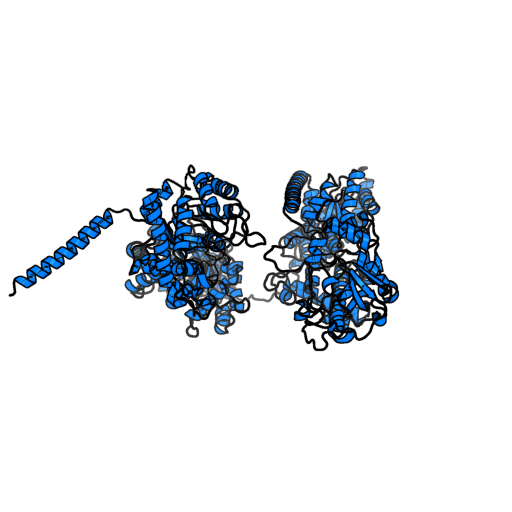7.789 3.556 1.00 98.62 194 GLN A C 1
ATOM 1542 O O . GLN A 1 194 ? -26.292 18.334 4.566 1.00 98.62 194 GLN A O 1
ATOM 1547 N N . ALA A 1 195 ? -25.019 18.418 2.712 1.00 98.50 195 ALA A N 1
ATOM 1548 C CA . ALA A 1 195 ? -24.477 19.750 2.937 1.00 98.50 195 ALA A CA 1
ATOM 1549 C C . ALA A 1 195 ? -25.574 20.817 3.016 1.00 98.50 195 ALA A C 1
ATOM 1551 O O . ALA A 1 195 ? -25.519 21.662 3.908 1.00 98.50 195 ALA A O 1
ATOM 1552 N N . LYS A 1 196 ? -26.612 20.754 2.166 1.00 98.44 196 LYS A N 1
ATOM 1553 C CA . LYS A 1 196 ? -27.778 21.651 2.276 1.00 98.44 196 LYS A CA 1
ATOM 1554 C C . LYS A 1 196 ? -28.447 21.539 3.646 1.00 98.44 196 LYS A C 1
ATOM 1556 O O . LYS A 1 196 ? -28.726 22.557 4.274 1.00 98.44 196 LYS A O 1
ATOM 1561 N N . GLY A 1 197 ? -28.658 20.315 4.136 1.00 98.44 197 GLY A N 1
ATOM 1562 C CA . GLY A 1 197 ? -29.236 20.085 5.461 1.00 98.44 197 GLY A CA 1
ATOM 1563 C C . GLY A 1 197 ? -28.388 20.689 6.584 1.00 98.44 197 GLY A C 1
ATOM 1564 O O . GLY A 1 197 ? -28.925 21.374 7.453 1.00 98.44 197 GLY A O 1
ATOM 1565 N N . LEU A 1 198 ? -27.068 20.491 6.539 1.00 98.69 198 LEU A N 1
ATOM 1566 C CA . LEU A 1 198 ? -26.122 21.048 7.514 1.00 98.69 198 LEU A CA 1
ATOM 1567 C C . LEU A 1 198 ? -26.098 22.587 7.481 1.00 98.69 198 LEU A C 1
ATOM 1569 O O . LEU A 1 198 ? -26.223 23.233 8.524 1.00 98.69 198 LEU A O 1
ATOM 1573 N N . LEU A 1 199 ? -25.992 23.186 6.291 1.00 98.25 199 LEU A N 1
ATOM 1574 C CA . LEU A 1 199 ? -25.957 24.640 6.106 1.00 98.25 199 LEU A CA 1
ATOM 1575 C C . LEU A 1 199 ? -27.263 25.304 6.567 1.00 98.25 199 LEU A C 1
ATOM 1577 O O . LEU A 1 199 ? -27.218 26.289 7.306 1.00 98.25 199 LEU A O 1
ATOM 1581 N N . ASP A 1 200 ? -28.418 24.732 6.218 1.00 98.19 200 ASP A N 1
ATOM 1582 C CA . ASP A 1 200 ? -29.735 25.194 6.684 1.00 98.19 200 ASP A CA 1
ATOM 1583 C C . ASP A 1 200 ? -29.936 24.987 8.193 1.00 98.19 200 ASP A C 1
ATOM 1585 O O . ASP A 1 200 ? -30.684 25.723 8.844 1.00 98.19 200 ASP A O 1
ATOM 1589 N N . GLY A 1 201 ? -29.285 23.966 8.754 1.00 97.38 201 GLY A N 1
ATOM 1590 C CA . GLY A 1 201 ? -29.217 23.711 10.190 1.00 97.38 201 GLY A CA 1
ATOM 1591 C C . GLY A 1 201 ? -28.315 24.693 10.945 1.00 97.38 201 GLY A C 1
ATOM 1592 O O . GLY A 1 201 ? -28.391 24.767 12.170 1.00 97.38 201 GLY A O 1
ATOM 1593 N N . GLY A 1 202 ? -27.524 25.490 10.221 1.00 96.19 202 GLY A N 1
ATOM 1594 C CA . GLY A 1 202 ? -26.731 26.583 10.764 1.00 96.19 202 GLY A CA 1
ATOM 1595 C C . GLY A 1 202 ? -25.378 26.150 11.318 1.00 96.19 202 GLY A C 1
ATOM 1596 O O . GLY A 1 202 ? -25.002 26.641 12.379 1.00 96.19 202 GLY A O 1
ATOM 1597 N N . VAL A 1 203 ? -24.655 25.247 10.648 1.00 98.25 203 VAL A N 1
ATOM 1598 C CA . VAL A 1 203 ? -23.256 24.912 10.993 1.00 98.25 203 VAL A CA 1
ATOM 1599 C C . VAL A 1 203 ? -22.289 26.072 10.705 1.00 98.25 203 VAL A C 1
ATOM 1601 O O . VAL A 1 203 ? -22.542 26.908 9.833 1.00 98.25 203 VAL A O 1
ATOM 1604 N N . ASP A 1 204 ? -21.178 26.125 11.444 1.00 98.12 204 ASP A N 1
ATOM 1605 C CA . ASP A 1 204 ? -20.115 27.128 11.266 1.00 98.12 204 ASP A CA 1
ATOM 1606 C C . ASP A 1 204 ? -19.025 26.651 10.302 1.00 98.12 204 ASP A C 1
ATOM 1608 O O . ASP A 1 204 ? -18.489 27.454 9.540 1.00 98.12 204 ASP A O 1
ATOM 1612 N N . VAL A 1 205 ? -18.716 25.352 10.339 1.00 98.19 205 VAL A N 1
ATOM 1613 C CA . VAL A 1 205 ? -17.621 24.702 9.602 1.00 98.19 205 VAL A CA 1
ATOM 1614 C C . VAL A 1 205 ? -18.174 23.491 8.854 1.00 98.19 205 VAL A C 1
ATOM 1616 O O . VAL A 1 205 ? -19.023 22.782 9.391 1.00 98.19 205 VAL A O 1
ATOM 1619 N N . MET A 1 206 ? -17.684 23.221 7.643 1.00 98.56 206 MET A N 1
ATOM 1620 C CA . MET A 1 206 ? -17.943 21.959 6.936 1.00 98.56 206 MET A CA 1
ATOM 1621 C C . MET A 1 206 ? -16.757 21.018 7.155 1.00 98.56 206 MET A C 1
ATOM 1623 O O . MET A 1 206 ? -15.647 21.349 6.749 1.00 98.56 206 MET A O 1
ATOM 1627 N N . LEU A 1 207 ? -16.967 19.869 7.797 1.00 98.56 207 LEU A N 1
ATOM 1628 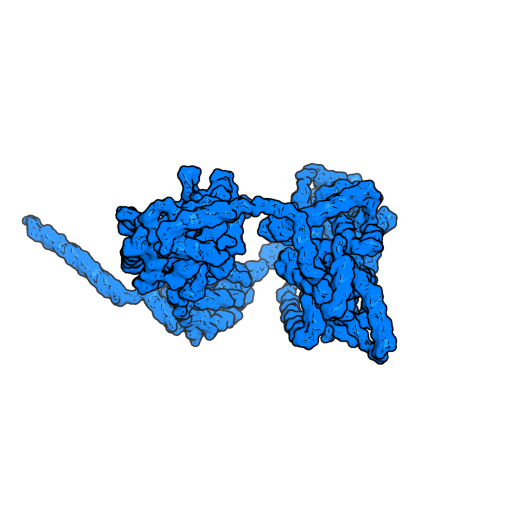C CA . LEU A 1 207 ? -15.915 18.903 8.118 1.00 98.56 207 LEU A CA 1
ATOM 1629 C C . LEU A 1 207 ? -16.094 17.639 7.274 1.00 98.56 207 LEU A C 1
ATOM 1631 O O . LEU A 1 207 ? -16.967 16.822 7.547 1.00 98.56 207 LEU A O 1
ATOM 1635 N N . VAL A 1 208 ? -15.250 17.471 6.256 1.00 98.56 208 VAL A N 1
ATOM 1636 C CA . VAL A 1 208 ? -15.148 16.218 5.498 1.00 98.56 208 VAL A CA 1
ATOM 1637 C C . VAL A 1 208 ? -14.112 15.348 6.193 1.00 98.56 208 VAL A C 1
ATOM 1639 O O . VAL A 1 208 ? -12.935 15.709 6.233 1.00 98.56 208 VAL A O 1
ATOM 1642 N N . GLU A 1 209 ? -14.527 14.223 6.764 1.00 97.81 209 GLU A N 1
ATOM 1643 C CA . GLU A 1 209 ? -13.676 13.475 7.690 1.00 97.81 209 GLU A CA 1
ATOM 1644 C C . GLU A 1 209 ? -13.673 11.965 7.495 1.00 97.81 209 GLU A C 1
ATOM 1646 O O . GLU A 1 209 ? -14.490 11.396 6.772 1.00 97.81 209 GLU A O 1
ATOM 1651 N N . THR A 1 210 ? -12.731 11.313 8.183 1.00 96.00 210 THR A N 1
ATOM 1652 C CA . THR A 1 210 ? -12.489 9.871 8.116 1.00 96.00 210 THR A CA 1
ATOM 1653 C C . THR A 1 210 ? -12.311 9.400 6.673 1.00 96.00 210 THR A C 1
ATOM 1655 O O . THR A 1 210 ? -12.855 8.385 6.233 1.00 96.00 210 THR A O 1
ATOM 1658 N N . ILE A 1 211 ? -11.583 10.194 5.883 1.00 96.94 211 ILE A N 1
ATOM 1659 C CA . ILE A 1 211 ? -11.450 9.967 4.448 1.00 96.94 211 ILE A CA 1
ATOM 1660 C C . ILE A 1 211 ? -10.523 8.772 4.230 1.00 96.94 211 ILE A C 1
ATOM 1662 O O . ILE A 1 211 ? -9.298 8.886 4.304 1.00 96.94 211 ILE A O 1
ATOM 1666 N N . PHE A 1 212 ? -11.125 7.620 3.939 1.00 91.38 212 PHE A N 1
ATOM 1667 C CA . PHE A 1 212 ? -10.410 6.419 3.510 1.00 91.38 212 PHE A CA 1
ATOM 1668 C C . PHE A 1 212 ? -10.186 6.380 1.985 1.00 91.38 212 PHE A C 1
ATOM 1670 O O . PHE A 1 212 ? -9.271 5.697 1.520 1.00 91.38 212 PHE A O 1
ATOM 1677 N N . ASP A 1 213 ? -11.005 7.110 1.215 1.00 94.94 213 ASP A N 1
ATOM 1678 C CA . ASP A 1 213 ? -10.954 7.228 -0.248 1.00 94.94 213 ASP A CA 1
ATOM 1679 C C . ASP A 1 213 ? -10.995 8.706 -0.667 1.00 94.94 213 ASP A C 1
ATOM 1681 O O . ASP A 1 213 ? -12.011 9.391 -0.521 1.00 94.94 213 ASP A O 1
ATOM 1685 N N . THR A 1 214 ? -9.889 9.205 -1.218 1.00 96.81 214 THR A N 1
ATOM 1686 C CA . THR A 1 214 ? -9.749 10.611 -1.623 1.00 96.81 214 THR A CA 1
ATOM 1687 C C . THR A 1 214 ? -10.711 11.007 -2.743 1.00 96.81 214 THR A C 1
ATOM 1689 O O . THR A 1 214 ? -11.117 12.167 -2.816 1.00 96.81 214 THR A O 1
ATOM 1692 N N . ALA A 1 215 ? -11.133 10.072 -3.601 1.00 96.62 215 ALA A N 1
ATOM 1693 C CA . ALA A 1 215 ? -12.113 10.377 -4.641 1.00 96.62 215 ALA A CA 1
ATOM 1694 C C . ALA A 1 215 ? -13.488 10.733 -4.039 1.00 96.62 215 ALA A C 1
ATOM 1696 O O . ALA A 1 215 ? -14.139 11.659 -4.524 1.00 96.62 215 ALA A O 1
ATOM 1697 N N . ASN A 1 216 ? -13.889 10.090 -2.934 1.00 96.88 216 ASN A N 1
ATOM 1698 C CA . ASN A 1 216 ? -15.114 10.442 -2.205 1.00 96.88 216 ASN A CA 1
ATOM 1699 C C . ASN A 1 216 ? -15.012 11.852 -1.614 1.00 96.88 216 ASN A C 1
ATOM 1701 O O . ASN A 1 216 ? -15.941 12.648 -1.740 1.00 96.88 216 ASN A O 1
ATOM 1705 N N . ALA A 1 217 ? -13.859 12.187 -1.027 1.00 97.50 217 ALA A N 1
ATOM 1706 C CA . ALA A 1 217 ? -13.613 13.532 -0.517 1.00 97.50 217 ALA A CA 1
ATOM 1707 C C . ALA A 1 217 ? -13.688 14.584 -1.627 1.00 97.50 217 ALA A C 1
ATOM 1709 O O . ALA A 1 217 ? -14.329 15.613 -1.445 1.00 97.50 217 ALA A O 1
ATOM 1710 N N . LYS A 1 218 ? -13.107 14.318 -2.803 1.00 98.31 218 LYS A N 1
ATOM 1711 C CA . LYS A 1 218 ? -13.233 15.211 -3.964 1.00 98.31 218 LYS A CA 1
ATOM 1712 C C . LYS A 1 218 ? -14.694 15.397 -4.386 1.00 98.31 218 LYS A C 1
ATOM 1714 O O . LYS A 1 218 ? -15.067 16.519 -4.705 1.00 98.31 218 LYS A O 1
ATOM 1719 N N . ALA A 1 219 ? -15.530 14.357 -4.335 1.00 98.25 219 ALA A N 1
ATOM 1720 C CA . ALA A 1 219 ? -16.968 14.483 -4.599 1.00 98.25 219 ALA A CA 1
ATOM 1721 C C . ALA A 1 219 ? -17.679 15.370 -3.558 1.00 98.25 219 ALA A C 1
ATOM 1723 O O . ALA A 1 219 ? -18.471 16.238 -3.926 1.00 98.25 219 ALA A O 1
ATOM 1724 N N . ALA A 1 220 ? -17.354 15.219 -2.269 1.00 98.19 220 ALA A N 1
ATOM 1725 C CA . ALA A 1 220 ? -17.882 16.084 -1.212 1.00 98.19 220 ALA A CA 1
ATOM 1726 C C . ALA A 1 220 ? -17.451 17.550 -1.400 1.00 98.19 220 ALA A C 1
ATOM 1728 O O . ALA A 1 220 ? -18.284 18.452 -1.362 1.00 98.19 220 ALA A O 1
ATOM 1729 N N . LEU A 1 221 ? -16.165 17.793 -1.669 1.00 98.12 221 LEU A N 1
ATOM 1730 C CA . LEU A 1 221 ? -15.617 19.133 -1.907 1.00 98.12 221 LEU A CA 1
ATOM 1731 C C . LEU A 1 221 ? -16.226 19.784 -3.155 1.00 98.12 221 LEU A C 1
ATOM 1733 O O . LEU A 1 221 ? -16.565 20.967 -3.129 1.00 98.12 221 LEU A O 1
ATOM 1737 N N . PHE A 1 222 ? -16.437 19.007 -4.219 1.00 98.06 222 PHE A N 1
ATOM 1738 C CA . PHE A 1 222 ? -17.135 19.455 -5.422 1.00 98.06 222 PHE A CA 1
ATOM 1739 C C . PHE A 1 222 ? -18.570 19.900 -5.102 1.00 98.06 222 PHE A C 1
ATOM 1741 O O . PHE A 1 222 ? -18.987 20.983 -5.518 1.00 98.06 222 PHE A O 1
ATOM 1748 N N . ALA A 1 223 ? -19.314 19.106 -4.322 1.00 97.88 223 ALA A N 1
ATOM 1749 C CA . ALA A 1 223 ? -20.665 19.455 -3.884 1.00 97.88 223 ALA A CA 1
ATOM 1750 C C . ALA A 1 223 ? -20.688 20.751 -3.052 1.00 97.88 223 ALA A C 1
ATOM 1752 O O . ALA A 1 223 ? -21.518 21.626 -3.297 1.00 97.88 223 ALA A O 1
ATOM 1753 N N . LEU A 1 224 ? -19.748 20.910 -2.111 1.00 97.75 224 LEU A N 1
ATOM 1754 C CA . LEU A 1 224 ? -19.628 22.115 -1.283 1.00 97.75 224 LEU A CA 1
ATOM 1755 C C . LEU A 1 224 ? -19.353 23.366 -2.120 1.00 97.75 224 LEU A C 1
ATOM 1757 O O . LEU A 1 224 ? -20.051 24.367 -1.973 1.00 97.75 224 LEU A O 1
ATOM 1761 N N . HIS A 1 225 ? -18.378 23.307 -3.028 1.00 95.50 225 HIS A N 1
ATOM 1762 C CA . HIS A 1 225 ? -18.058 24.447 -3.883 1.00 95.50 225 HIS A CA 1
ATOM 1763 C C . HIS A 1 225 ? -19.222 24.842 -4.781 1.00 95.50 225 HIS A C 1
ATOM 1765 O O . HIS A 1 225 ? -19.526 26.028 -4.872 1.00 95.50 225 HIS A O 1
ATOM 1771 N N . LYS A 1 226 ? -19.919 23.867 -5.375 1.00 94.31 226 LYS A N 1
ATOM 1772 C CA . LYS A 1 226 ? -21.111 24.147 -6.176 1.00 94.31 226 LYS A CA 1
ATOM 1773 C C . LYS A 1 226 ? -22.178 24.884 -5.360 1.00 94.31 226 LYS A C 1
ATOM 1775 O O . LYS A 1 226 ? -22.725 25.883 -5.815 1.00 94.31 226 LYS A O 1
ATOM 1780 N N . LEU A 1 227 ? -22.426 24.444 -4.125 1.00 96.25 227 LEU A N 1
ATOM 1781 C CA . LEU A 1 227 ? -23.365 25.116 -3.225 1.00 96.25 227 LEU A CA 1
ATOM 1782 C C . LEU A 1 227 ? -22.923 26.536 -2.864 1.00 96.25 227 LEU A C 1
ATOM 1784 O O . LEU A 1 227 ? -23.771 27.424 -2.792 1.00 96.25 227 LEU A O 1
ATOM 1788 N N . PHE A 1 228 ? -21.626 26.761 -2.653 1.00 94.81 228 PHE A N 1
ATOM 1789 C CA . PHE A 1 228 ? -21.090 28.088 -2.343 1.00 94.81 228 PHE A CA 1
ATOM 1790 C C . PHE A 1 228 ? -21.097 29.047 -3.538 1.00 94.81 228 PHE A C 1
ATOM 1792 O O . PHE A 1 228 ? -21.194 30.258 -3.353 1.00 94.81 228 PHE A O 1
ATOM 1799 N N . GLU A 1 229 ? -21.002 28.529 -4.762 1.00 89.75 229 GLU A N 1
ATOM 1800 C CA . GLU A 1 229 ? -21.113 29.342 -5.975 1.00 89.75 229 GLU A CA 1
ATOM 1801 C C . GLU A 1 229 ? -22.570 29.710 -6.301 1.00 89.75 229 GLU A C 1
ATOM 1803 O O . GLU A 1 229 ? -22.828 30.823 -6.762 1.00 89.75 229 GLU A O 1
ATOM 1808 N N . GLU A 1 230 ? -23.521 28.799 -6.065 1.00 89.88 230 GLU A N 1
ATOM 1809 C CA . GLU A 1 230 ? -24.903 28.935 -6.546 1.00 89.88 230 GLU A CA 1
ATOM 1810 C C . GLU A 1 230 ? -25.898 29.449 -5.486 1.00 89.88 230 GLU A C 1
ATOM 1812 O O . GLU A 1 230 ? -26.779 30.250 -5.813 1.00 89.88 230 GLU A O 1
ATOM 1817 N N . GLU A 1 231 ? -25.805 28.989 -4.232 1.00 92.88 231 GLU A N 1
ATOM 1818 C CA . GLU A 1 231 ? -26.913 29.091 -3.263 1.00 92.88 231 GLU A CA 1
ATOM 1819 C C . GLU A 1 231 ? -26.520 29.646 -1.878 1.00 92.88 231 GLU A C 1
ATOM 1821 O O . GLU A 1 231 ? -27.317 30.357 -1.260 1.00 92.88 231 GLU A O 1
ATOM 1826 N N . TYR A 1 232 ? -25.316 29.354 -1.377 1.00 93.88 232 TYR A N 1
ATOM 1827 C CA . TYR A 1 232 ? -24.919 29.615 0.012 1.00 93.88 232 TYR A CA 1
ATOM 1828 C C . TYR A 1 232 ? -23.672 30.493 0.121 1.00 93.88 232 TYR A C 1
ATOM 1830 O O . TYR A 1 232 ? -22.787 30.465 -0.723 1.00 93.88 232 TYR A O 1
ATOM 1838 N N . ALA A 1 233 ? -23.564 31.250 1.216 1.00 91.12 233 ALA A N 1
ATOM 1839 C CA . ALA A 1 233 ? -22.304 31.904 1.558 1.00 91.12 233 ALA A CA 1
ATOM 1840 C C . ALA A 1 233 ? -21.251 30.849 1.963 1.00 91.12 233 ALA A C 1
ATOM 1842 O O . ALA A 1 233 ? -21.609 29.884 2.648 1.00 91.12 233 ALA A O 1
ATOM 1843 N N . PRO A 1 234 ? -19.971 31.031 1.587 1.00 90.62 234 PRO A N 1
ATOM 1844 C CA . PRO A 1 234 ? -18.919 30.074 1.897 1.00 90.62 234 PRO A CA 1
ATOM 1845 C C . PRO A 1 234 ? -18.729 29.909 3.408 1.00 90.62 234 PRO A C 1
ATOM 1847 O O . PRO A 1 234 ? -18.822 30.866 4.182 1.00 90.62 234 PRO A O 1
ATOM 1850 N N . ARG A 1 235 ? -18.459 28.667 3.814 1.00 95.19 235 ARG A N 1
ATOM 1851 C CA . ARG A 1 235 ? -18.055 28.289 5.172 1.00 95.19 235 ARG A CA 1
ATOM 1852 C C . ARG A 1 235 ? -16.649 27.693 5.134 1.00 95.19 235 ARG A C 1
ATOM 1854 O O . ARG A 1 235 ? -16.326 27.038 4.140 1.00 95.19 235 ARG A O 1
ATOM 1861 N N . PRO A 1 236 ? -15.842 27.863 6.196 1.00 97.00 236 PRO A N 1
ATOM 1862 C CA . PRO A 1 236 ? -14.541 27.217 6.278 1.00 97.00 236 PRO A CA 1
ATOM 1863 C C . PRO A 1 236 ? -14.696 25.697 6.154 1.00 97.00 236 PRO A C 1
ATOM 1865 O O . PRO A 1 236 ? -15.581 25.093 6.769 1.00 97.00 236 PRO A O 1
ATOM 1868 N N . ILE A 1 237 ? -13.830 25.092 5.342 1.00 98.44 237 ILE A N 1
ATOM 1869 C CA . ILE A 1 237 ? -13.804 23.648 5.100 1.00 98.44 237 ILE A CA 1
ATOM 1870 C C . ILE A 1 237 ? -12.643 23.037 5.880 1.00 98.44 237 ILE A C 1
ATOM 1872 O O . ILE A 1 237 ? -11.497 23.474 5.743 1.00 98.44 237 ILE A O 1
ATOM 1876 N N . PHE A 1 238 ? -12.936 22.013 6.675 1.00 98.62 238 PHE A N 1
ATOM 1877 C CA . PHE A 1 238 ? -11.954 21.141 7.307 1.00 98.62 238 PHE A CA 1
ATOM 1878 C C . PHE A 1 238 ? -11.927 19.804 6.573 1.00 98.62 238 PHE A C 1
ATOM 1880 O O . PHE A 1 238 ? -12.970 19.275 6.187 1.00 98.62 238 PHE A O 1
ATOM 1887 N N . VAL A 1 239 ? -10.726 19.264 6.380 1.00 98.56 239 VAL A N 1
ATOM 1888 C CA . VAL A 1 239 ? -10.515 18.005 5.660 1.00 98.56 239 VAL A CA 1
ATOM 1889 C C . VAL A 1 239 ? -9.643 17.080 6.501 1.00 98.56 239 VAL A C 1
ATOM 1891 O O . VAL A 1 239 ? -8.493 17.406 6.790 1.00 98.56 239 VAL A O 1
ATOM 1894 N N . SER A 1 240 ? -10.162 15.915 6.880 1.00 98.25 240 SER A N 1
ATOM 1895 C CA . SER A 1 240 ? -9.428 14.944 7.694 1.00 98.25 240 SER A CA 1
ATOM 1896 C C . SER A 1 240 ? -9.336 13.579 7.016 1.00 98.25 240 SER A C 1
ATOM 1898 O O . SER A 1 240 ? -10.343 12.925 6.740 1.00 98.25 240 SER A O 1
ATOM 1900 N N . GLY A 1 241 ? -8.104 13.159 6.728 1.00 97.25 241 GLY A N 1
ATOM 1901 C CA . GLY A 1 241 ? -7.781 11.842 6.187 1.00 97.25 241 GLY A CA 1
ATOM 1902 C C . GLY A 1 241 ? -7.667 10.764 7.261 1.00 97.25 241 GLY A C 1
ATOM 1903 O O . GLY A 1 241 ? -7.438 11.053 8.433 1.00 97.25 241 GLY A O 1
ATOM 1904 N N . THR A 1 242 ? -7.742 9.499 6.852 1.00 95.69 242 THR A N 1
ATOM 1905 C CA . THR A 1 242 ? -7.465 8.363 7.743 1.00 95.69 242 THR A CA 1
ATOM 1906 C C . THR A 1 242 ? -6.387 7.469 7.147 1.00 95.69 242 THR A C 1
ATOM 1908 O O . THR A 1 242 ? -6.543 6.913 6.059 1.00 95.69 242 THR A O 1
ATOM 1911 N N . ILE A 1 243 ? -5.287 7.323 7.887 1.00 91.31 243 ILE A N 1
ATOM 1912 C CA . ILE A 1 243 ? -4.184 6.412 7.574 1.00 91.31 243 ILE A CA 1
ATOM 1913 C C . ILE A 1 243 ? -4.435 5.094 8.301 1.00 91.31 243 ILE A C 1
ATOM 1915 O O . ILE A 1 243 ? -4.626 5.093 9.513 1.00 91.31 243 ILE A O 1
ATOM 1919 N N . VAL A 1 244 ? -4.463 3.982 7.566 1.00 82.38 244 VAL A N 1
ATOM 1920 C CA . VAL A 1 244 ? -4.963 2.700 8.097 1.00 82.38 244 VAL A CA 1
ATOM 1921 C C . VAL A 1 244 ? -3.899 1.861 8.803 1.00 82.38 244 VAL A C 1
ATOM 1923 O O . VAL A 1 244 ? -4.242 0.997 9.606 1.00 82.38 244 VAL A O 1
ATOM 1926 N N . ASP A 1 245 ? -2.616 2.095 8.523 1.00 76.44 245 ASP A N 1
ATOM 1927 C CA . ASP A 1 245 ? -1.509 1.330 9.098 1.00 76.44 245 ASP A CA 1
ATOM 1928 C C . ASP A 1 245 ? -0.187 2.128 9.134 1.00 76.44 245 ASP A C 1
ATOM 1930 O O . ASP A 1 245 ? -0.101 3.286 8.714 1.00 76.44 245 ASP A O 1
ATOM 1934 N N . LYS A 1 246 ? 0.884 1.486 9.622 1.00 77.00 246 LYS A N 1
ATOM 1935 C CA . LYS A 1 246 ? 2.230 2.078 9.721 1.00 77.00 246 LYS A CA 1
ATOM 1936 C C . LYS A 1 246 ? 2.898 2.355 8.361 1.00 77.00 246 LYS A C 1
ATOM 1938 O O . LYS A 1 246 ? 3.969 2.953 8.345 1.00 77.00 246 LYS A O 1
ATOM 1943 N N . SER A 1 247 ? 2.302 1.963 7.228 1.00 79.69 247 SER A N 1
ATOM 1944 C CA . SER A 1 247 ? 2.821 2.308 5.894 1.00 79.69 247 SER A CA 1
ATOM 1945 C C . SER A 1 247 ? 2.588 3.775 5.521 1.00 79.69 247 SER A C 1
ATOM 1947 O O . SER A 1 247 ? 3.198 4.264 4.569 1.00 79.69 247 SER A O 1
ATOM 1949 N N . GLY A 1 248 ? 1.721 4.489 6.254 1.00 84.25 248 GLY A N 1
ATOM 1950 C CA . GLY A 1 248 ? 1.440 5.901 5.995 1.00 84.25 248 GLY A CA 1
ATOM 1951 C C . GLY A 1 248 ? 0.478 6.152 4.835 1.00 84.25 248 GLY A C 1
ATOM 1952 O O . GLY A 1 248 ? 0.524 7.229 4.230 1.00 84.25 248 GLY A O 1
ATOM 1953 N N . ARG A 1 249 ? -0.363 5.165 4.492 1.00 92.50 249 ARG A N 1
ATOM 1954 C CA . ARG A 1 249 ? -1.309 5.225 3.369 1.00 92.50 249 ARG A CA 1
ATOM 1955 C C . ARG A 1 249 ? -2.773 5.174 3.813 1.00 92.50 249 ARG A C 1
ATOM 1957 O O . ARG A 1 249 ? -3.111 4.568 4.831 1.00 92.50 249 ARG A O 1
ATOM 1964 N N . THR A 1 250 ? -3.643 5.812 3.033 1.00 91.38 250 THR A N 1
ATOM 1965 C CA . THR A 1 250 ? -5.103 5.650 3.122 1.00 91.38 250 THR A CA 1
ATOM 1966 C C . THR A 1 250 ? -5.519 4.243 2.682 1.00 91.38 250 THR A C 1
ATOM 1968 O O . THR A 1 250 ? -4.724 3.506 2.093 1.00 91.38 250 THR A O 1
ATOM 1971 N N . LEU A 1 251 ? -6.788 3.872 2.889 1.00 87.31 251 LEU A N 1
ATOM 1972 C CA . LEU A 1 251 ? -7.324 2.603 2.374 1.00 87.31 251 LEU A CA 1
ATOM 1973 C C . LEU A 1 251 ? -7.242 2.518 0.839 1.00 87.31 251 LEU A C 1
ATOM 1975 O O . LEU A 1 251 ? -7.001 1.444 0.294 1.00 87.31 251 LEU A O 1
ATOM 1979 N N . SER A 1 252 ? -7.390 3.651 0.144 1.00 86.62 252 SER A N 1
ATOM 1980 C CA . SER A 1 252 ? -7.195 3.758 -1.309 1.00 86.62 252 SER A CA 1
ATOM 1981 C C . SER A 1 252 ? -5.724 3.723 -1.759 1.00 86.62 252 SER A C 1
ATOM 1983 O O . SER A 1 252 ? -5.446 3.830 -2.955 1.00 86.62 252 SER A O 1
ATOM 1985 N N . GLY A 1 253 ? -4.777 3.567 -0.823 1.00 88.88 253 GLY A N 1
ATOM 1986 C CA . GLY A 1 253 ? -3.343 3.408 -1.075 1.00 88.88 253 GLY A CA 1
ATOM 1987 C C . GLY A 1 253 ? -2.553 4.713 -1.211 1.00 88.88 253 GLY A C 1
ATOM 1988 O O . GLY A 1 253 ? -1.359 4.664 -1.524 1.00 88.88 253 GLY A O 1
ATOM 1989 N N . GLN A 1 254 ? -3.176 5.874 -0.995 1.00 94.12 254 GLN A N 1
ATOM 1990 C CA . GLN A 1 254 ? -2.555 7.183 -1.205 1.00 94.12 254 GLN A CA 1
ATOM 1991 C C . GLN A 1 254 ? -1.743 7.625 0.023 1.00 94.12 254 GLN A C 1
ATOM 1993 O O . GLN A 1 254 ? -2.178 7.437 1.156 1.00 94.12 254 GLN A O 1
ATOM 1998 N N . THR A 1 255 ? -0.560 8.211 -0.181 1.00 95.88 255 THR A N 1
ATOM 1999 C CA . THR A 1 255 ? 0.257 8.752 0.922 1.00 95.88 255 THR A CA 1
ATOM 2000 C C . THR A 1 255 ? -0.309 10.073 1.451 1.00 95.88 255 THR A C 1
ATOM 2002 O O . THR A 1 255 ? -1.003 10.794 0.731 1.00 95.88 255 THR A O 1
ATOM 2005 N N . GLY A 1 256 ? 0.036 10.447 2.690 1.00 94.31 256 GLY A N 1
ATOM 2006 C CA . GLY A 1 256 ? -0.410 11.714 3.291 1.00 94.31 256 GLY A CA 1
ATOM 2007 C C . GLY A 1 256 ? -0.067 12.961 2.458 1.00 94.31 256 GLY A C 1
ATOM 2008 O O . GLY A 1 256 ? -0.890 13.861 2.321 1.00 94.31 256 GLY A O 1
ATOM 2009 N N . GLU A 1 257 ? 1.109 13.006 1.825 1.00 95.12 257 GLU A N 1
ATOM 2010 C CA . GLU A 1 257 ? 1.488 14.122 0.943 1.00 95.12 257 GLU A CA 1
ATOM 2011 C C . GLU A 1 257 ? 0.637 14.182 -0.331 1.00 95.12 257 GLU A C 1
ATOM 2013 O O . GLU A 1 257 ? 0.175 15.252 -0.730 1.00 95.12 257 GLU A O 1
ATOM 2018 N N . ALA A 1 258 ? 0.418 13.030 -0.971 1.00 96.94 258 ALA A N 1
ATOM 2019 C CA . ALA A 1 258 ? -0.407 12.936 -2.169 1.00 96.94 258 ALA A CA 1
ATOM 2020 C C . ALA A 1 258 ? -1.867 13.300 -1.871 1.00 96.94 258 ALA A C 1
ATOM 2022 O O . ALA A 1 258 ? -2.507 13.977 -2.677 1.00 96.94 258 ALA A O 1
ATOM 2023 N N . PHE A 1 259 ? -2.372 12.912 -0.699 1.00 97.56 259 PHE A N 1
ATOM 2024 C CA . PHE A 1 259 ? -3.688 13.302 -0.205 1.00 97.56 259 PHE A CA 1
ATOM 2025 C C . PHE A 1 259 ? -3.818 14.825 -0.100 1.00 97.56 259 PHE A C 1
ATOM 2027 O O . PHE A 1 259 ? -4.719 15.393 -0.719 1.00 97.56 259 PHE A O 1
ATOM 2034 N N . VAL A 1 260 ? -2.872 15.498 0.572 1.00 96.75 260 VAL A N 1
ATOM 2035 C CA . VAL A 1 260 ? -2.855 16.969 0.694 1.00 96.75 260 VAL A CA 1
ATOM 2036 C C . VAL A 1 260 ? -2.911 17.631 -0.683 1.00 96.75 260 VAL A C 1
ATOM 2038 O O . VAL A 1 260 ? -3.748 18.505 -0.907 1.00 96.75 260 VAL A O 1
ATOM 2041 N N . ILE A 1 261 ? -2.079 17.194 -1.635 1.00 96.75 261 ILE A N 1
ATOM 2042 C CA . ILE A 1 261 ? -2.071 17.739 -3.004 1.00 96.75 261 ILE A CA 1
ATOM 2043 C C . ILE A 1 261 ? -3.437 17.573 -3.684 1.00 96.75 261 ILE A C 1
ATOM 2045 O O . ILE A 1 261 ? -3.922 18.502 -4.331 1.00 96.75 261 ILE A O 1
ATOM 2049 N N . SER A 1 262 ? -4.066 16.410 -3.516 1.00 97.75 262 SER A N 1
ATOM 2050 C CA . SER A 1 262 ? -5.319 16.055 -4.192 1.00 97.75 262 SER A CA 1
ATOM 2051 C C . SER A 1 262 ? -6.502 16.916 -3.737 1.00 97.75 262 SER A C 1
ATOM 2053 O O . SER A 1 262 ? -7.382 17.222 -4.540 1.00 97.75 262 SER A O 1
ATOM 2055 N N . VAL A 1 263 ? -6.509 17.357 -2.475 1.00 97.38 263 VAL A N 1
ATOM 2056 C CA . VAL A 1 263 ? -7.606 18.148 -1.884 1.00 97.38 263 VAL A CA 1
ATOM 2057 C C . VAL A 1 263 ? -7.285 19.641 -1.738 1.00 97.38 263 VAL A C 1
ATOM 2059 O O . VAL A 1 263 ? -8.181 20.436 -1.496 1.00 97.38 263 VAL A O 1
ATOM 2062 N N . SER A 1 264 ? -6.037 20.070 -1.955 1.00 94.81 264 SER A N 1
ATOM 2063 C CA . SER A 1 264 ? -5.620 21.478 -1.784 1.00 94.81 264 SER A CA 1
ATOM 2064 C C . SER A 1 264 ? -6.383 22.478 -2.665 1.00 94.81 264 SER A C 1
ATOM 2066 O O . SER A 1 264 ? -6.461 23.660 -2.331 1.00 94.81 264 SER A O 1
ATOM 2068 N N . HIS A 1 265 ? -6.954 22.025 -3.785 1.00 94.25 265 HIS A N 1
ATOM 2069 C CA . HIS A 1 265 ? -7.744 22.871 -4.683 1.00 94.25 265 HIS A CA 1
ATOM 2070 C C . HIS A 1 265 ? -8.982 23.468 -4.000 1.00 94.25 265 HIS A C 1
ATOM 2072 O O . HIS A 1 265 ? -9.409 24.557 -4.387 1.00 94.25 265 HIS A O 1
ATOM 2078 N N . SER A 1 266 ? -9.505 22.808 -2.959 1.00 93.62 266 SER A N 1
ATOM 2079 C CA . SER A 1 266 ? -10.664 23.291 -2.212 1.00 93.62 266 SER A CA 1
ATOM 2080 C C . SER A 1 266 ? -10.338 24.370 -1.180 1.00 93.62 266 SER A C 1
ATOM 2082 O O . SER A 1 266 ? -11.239 24.867 -0.511 1.00 93.62 266 SER A O 1
ATOM 2084 N N . LYS A 1 267 ? -9.052 24.726 -1.037 1.00 93.69 267 LYS A N 1
ATOM 2085 C CA . LYS A 1 267 ? -8.542 25.703 -0.062 1.00 93.69 267 LYS A CA 1
ATOM 2086 C C . LYS A 1 267 ? -9.068 25.446 1.362 1.00 93.69 267 LYS A C 1
ATOM 2088 O O . LYS A 1 267 ? -9.687 26.332 1.946 1.00 93.69 267 LYS A O 1
ATOM 2093 N N . PRO A 1 268 ? -8.855 24.242 1.924 1.00 96.62 268 PRO A N 1
ATOM 2094 C CA . PRO A 1 268 ? -9.318 23.958 3.275 1.00 96.62 268 PRO A CA 1
ATOM 2095 C C . PRO A 1 268 ? -8.616 24.872 4.288 1.00 96.62 268 PRO A C 1
ATOM 2097 O O . PRO A 1 268 ? -7.401 25.068 4.203 1.00 96.62 268 PRO A O 1
ATOM 2100 N N . LEU A 1 269 ? -9.365 25.392 5.267 1.00 97.56 269 LEU A N 1
ATOM 2101 C CA . LEU A 1 269 ? -8.788 26.166 6.372 1.00 97.56 269 LEU A CA 1
ATOM 2102 C C . LEU A 1 269 ? -7.919 25.256 7.249 1.00 97.56 269 LEU A C 1
ATOM 2104 O O . LEU A 1 269 ? -6.816 25.635 7.647 1.00 97.56 269 LEU A O 1
ATOM 2108 N N . CYS A 1 270 ? -8.394 24.029 7.487 1.00 98.00 270 CYS A N 1
ATOM 2109 C CA . CYS A 1 270 ? -7.674 23.000 8.230 1.00 98.00 270 CYS A CA 1
ATOM 2110 C C . CYS A 1 270 ? -7.585 21.694 7.438 1.00 98.00 270 CYS A C 1
ATOM 2112 O O . CYS A 1 270 ? -8.566 21.255 6.837 1.00 98.00 270 CYS A O 1
ATOM 2114 N N . ILE A 1 271 ? -6.431 21.032 7.506 1.00 98.25 271 ILE A N 1
ATOM 2115 C CA . ILE A 1 271 ? -6.226 19.686 6.970 1.00 98.25 271 ILE A CA 1
ATOM 2116 C C . ILE A 1 271 ? -5.479 18.810 7.972 1.00 98.25 271 ILE A C 1
ATOM 2118 O O . ILE A 1 271 ? -4.567 19.279 8.648 1.00 98.25 271 ILE A O 1
ATOM 2122 N N . GLY A 1 272 ? -5.821 17.532 8.073 1.00 97.44 272 GLY A N 1
ATOM 2123 C CA . GLY A 1 272 ? -5.040 16.625 8.903 1.00 97.44 272 GLY A CA 1
ATOM 2124 C C . GLY A 1 272 ? -5.589 15.215 8.956 1.00 97.44 272 GLY A C 1
ATOM 2125 O O . GLY A 1 272 ? -6.003 14.708 7.914 1.00 97.44 272 GLY A O 1
ATOM 2126 N N . LEU A 1 273 ? -5.500 14.570 10.122 1.00 97.62 273 LEU A N 1
ATOM 2127 C CA . LEU A 1 273 ? -5.785 13.143 10.272 1.00 97.62 273 LEU A CA 1
ATOM 2128 C C . LEU A 1 273 ? -6.640 12.825 11.496 1.00 97.62 273 LEU A C 1
ATOM 2130 O O . LEU A 1 273 ? -6.521 13.461 12.548 1.00 97.62 273 LEU A O 1
ATOM 2134 N N . ASN A 1 274 ? -7.436 11.766 11.360 1.00 96.44 274 ASN A N 1
ATOM 2135 C CA . ASN A 1 274 ? -8.241 11.218 12.438 1.00 96.44 274 ASN A CA 1
ATOM 2136 C C . ASN A 1 274 ? -8.451 9.708 12.324 1.00 96.44 274 ASN A C 1
ATOM 2138 O O . ASN A 1 274 ? -8.348 9.126 11.239 1.00 96.44 274 ASN A O 1
ATOM 2142 N N . CYS A 1 275 ? -8.837 9.111 13.455 1.00 91.31 275 CYS A N 1
ATOM 2143 C CA . CYS A 1 275 ? -9.186 7.695 13.583 1.00 91.31 275 CYS A CA 1
ATOM 2144 C C . CYS A 1 275 ? -8.041 6.732 13.199 1.00 91.31 275 CYS A C 1
ATOM 2146 O O . CYS A 1 275 ? -6.911 7.156 12.962 1.00 91.31 275 CYS A O 1
ATOM 2148 N N . ALA A 1 276 ? -8.353 5.429 13.174 1.00 87.88 276 ALA A N 1
ATOM 2149 C CA . ALA A 1 276 ? -7.513 4.253 12.890 1.00 87.88 276 ALA A CA 1
ATOM 2150 C C . ALA A 1 276 ? -6.271 4.052 13.780 1.00 87.88 276 ALA A C 1
ATOM 2152 O O . ALA A 1 276 ? -6.042 2.946 14.265 1.00 87.88 276 ALA A O 1
ATOM 2153 N N . LEU A 1 277 ? -5.497 5.102 14.022 1.00 88.69 277 LEU A N 1
ATOM 2154 C CA . LEU A 1 277 ? -4.252 5.106 14.771 1.00 88.69 277 LEU A CA 1
ATOM 2155 C C . LEU A 1 277 ? -4.402 5.867 16.095 1.00 88.69 277 LEU A C 1
ATOM 2157 O O . LEU A 1 277 ? -5.211 6.795 16.218 1.00 88.69 277 LEU A O 1
ATOM 2161 N N . GLY A 1 278 ? -3.591 5.477 17.079 1.00 90.69 278 GLY A N 1
ATOM 2162 C CA . GLY A 1 278 ? -3.367 6.262 18.287 1.00 90.69 278 GLY A CA 1
ATOM 2163 C C . GLY A 1 278 ? -2.467 7.469 18.012 1.00 90.69 278 GLY A C 1
ATOM 2164 O O . GLY A 1 278 ? -1.932 7.654 16.913 1.00 90.69 278 GLY A O 1
ATOM 2165 N N . ALA A 1 279 ? -2.287 8.318 19.026 1.00 90.31 279 ALA A N 1
ATOM 2166 C CA . ALA A 1 279 ? -1.456 9.512 18.895 1.00 90.31 279 ALA A CA 1
ATOM 2167 C C . ALA A 1 279 ? 0.005 9.161 18.557 1.00 90.31 279 ALA A C 1
ATOM 2169 O O . ALA A 1 279 ? 0.616 9.822 17.727 1.00 90.31 279 ALA A O 1
ATOM 2170 N N . VAL A 1 280 ? 0.580 8.108 19.141 1.00 89.06 280 VAL A N 1
ATOM 2171 C CA . VAL A 1 280 ? 1.995 7.756 18.922 1.00 89.06 280 VAL A CA 1
ATOM 2172 C C . VAL A 1 280 ? 2.262 7.396 17.458 1.00 89.06 280 VAL A C 1
ATOM 2174 O O . VAL A 1 280 ? 3.192 7.927 16.849 1.00 89.06 280 VAL A O 1
ATOM 2177 N N . GLU A 1 281 ? 1.417 6.555 16.867 1.00 90.12 281 GLU A N 1
ATOM 2178 C CA . GLU A 1 281 ? 1.563 6.090 15.488 1.00 90.12 281 GLU A CA 1
ATOM 2179 C C . GLU A 1 281 ? 1.248 7.184 14.463 1.00 90.12 281 GLU A C 1
ATOM 2181 O O . GLU A 1 281 ? 1.824 7.195 13.377 1.00 90.12 281 GLU A O 1
ATOM 2186 N N . MET A 1 282 ? 0.351 8.119 14.795 1.00 92.81 282 MET A N 1
ATOM 2187 C CA . MET A 1 282 ? -0.077 9.183 13.883 1.00 92.81 282 MET A CA 1
ATOM 2188 C C . MET A 1 282 ? 0.948 10.328 13.757 1.00 92.81 282 MET A C 1
ATOM 2190 O O . MET A 1 282 ? 0.936 11.065 12.766 1.00 92.81 282 MET A O 1
ATOM 2194 N N . ARG A 1 283 ? 1.866 10.472 14.726 1.00 94.06 283 ARG A N 1
ATOM 2195 C CA . ARG A 1 283 ? 2.862 11.561 14.793 1.00 94.06 283 ARG A CA 1
ATOM 2196 C C . ARG A 1 283 ? 3.664 11.780 13.502 1.00 94.06 283 ARG A C 1
ATOM 2198 O O . ARG A 1 283 ? 3.628 12.908 13.004 1.00 94.06 283 ARG A O 1
ATOM 2205 N N . PRO A 1 284 ? 4.367 10.773 12.937 1.00 93.69 284 PRO A N 1
ATOM 2206 C CA . PRO A 1 284 ? 5.190 10.984 11.743 1.00 93.69 284 PRO A CA 1
ATOM 2207 C C . PRO A 1 284 ? 4.367 11.472 10.545 1.00 93.69 284 PRO A C 1
ATOM 2209 O O . PRO A 1 284 ? 4.840 12.272 9.742 1.00 93.69 284 PRO A O 1
ATOM 2212 N N . PHE A 1 285 ? 3.109 11.042 10.435 1.00 94.50 285 PHE A N 1
ATOM 2213 C CA . PHE A 1 285 ? 2.245 11.410 9.315 1.00 94.50 285 PHE A CA 1
ATOM 2214 C C . PHE A 1 285 ? 1.713 12.840 9.437 1.00 94.50 285 PHE A C 1
ATOM 2216 O O . PHE A 1 285 ? 1.673 13.564 8.442 1.00 94.50 285 PHE A O 1
ATOM 2223 N N . ILE A 1 286 ? 1.374 13.277 10.654 1.00 95.88 286 ILE A N 1
ATOM 2224 C CA . ILE A 1 286 ? 1.004 14.671 10.932 1.00 95.88 286 ILE A CA 1
ATOM 2225 C C . ILE A 1 286 ? 2.175 15.617 10.669 1.00 95.88 286 ILE A C 1
ATOM 2227 O O . ILE A 1 286 ? 1.978 16.677 10.078 1.00 95.88 286 ILE A O 1
ATOM 2231 N N . GLU A 1 287 ? 3.395 15.231 11.044 1.00 94.81 287 GLU A N 1
ATOM 2232 C CA . GLU A 1 287 ? 4.585 16.028 10.747 1.00 94.81 287 GLU A CA 1
ATOM 2233 C C . GLU A 1 287 ? 4.791 16.190 9.231 1.00 94.81 287 GLU A C 1
ATOM 2235 O O . GLU A 1 287 ? 4.988 17.308 8.745 1.00 94.81 287 GLU A O 1
ATOM 2240 N N . THR A 1 288 ? 4.681 15.100 8.468 1.00 93.06 288 THR A N 1
ATOM 2241 C CA . THR A 1 288 ? 4.779 15.134 7.003 1.00 93.06 288 THR A CA 1
ATOM 2242 C C . THR A 1 288 ? 3.693 16.010 6.372 1.00 93.06 288 THR A C 1
ATOM 2244 O O . THR A 1 288 ? 4.006 16.868 5.543 1.00 93.06 288 THR A O 1
ATOM 2247 N N . ILE A 1 289 ? 2.430 15.867 6.792 1.00 95.00 289 ILE A N 1
ATOM 2248 C CA . ILE A 1 289 ? 1.322 16.713 6.314 1.00 95.00 289 ILE A CA 1
ATOM 2249 C C . ILE A 1 289 ? 1.582 18.183 6.653 1.00 95.00 289 ILE A C 1
ATOM 2251 O O . ILE A 1 289 ? 1.467 19.048 5.783 1.00 95.00 289 ILE A O 1
ATOM 2255 N N . GLY A 1 290 ? 2.007 18.469 7.884 1.00 94.12 290 GLY A N 1
ATOM 2256 C CA . GLY A 1 290 ? 2.314 19.817 8.353 1.00 94.12 290 GLY A CA 1
ATOM 2257 C C . GLY A 1 290 ? 3.440 20.494 7.568 1.00 94.12 290 GLY A C 1
ATOM 2258 O O . GLY A 1 290 ? 3.412 21.712 7.401 1.00 94.12 290 GLY A O 1
ATOM 2259 N N . LYS A 1 291 ? 4.401 19.741 7.025 1.00 92.19 291 LYS A N 1
ATOM 2260 C CA . LYS A 1 291 ? 5.448 20.284 6.140 1.00 92.19 291 LYS A CA 1
ATOM 2261 C C . LYS A 1 291 ? 4.956 20.562 4.715 1.00 92.19 291 LYS A C 1
ATOM 2263 O O . LYS A 1 291 ? 5.613 21.301 3.987 1.00 92.19 291 LYS A O 1
ATOM 2268 N N . CYS A 1 292 ? 3.815 19.996 4.317 1.00 91.12 292 CYS A N 1
ATOM 2269 C CA . CYS A 1 292 ? 3.322 20.003 2.937 1.00 91.12 292 CYS A CA 1
ATOM 2270 C C . CYS A 1 292 ? 2.053 20.841 2.716 1.00 91.12 292 CYS A C 1
ATOM 2272 O O . CYS A 1 292 ? 1.549 20.866 1.596 1.00 91.12 292 CYS A O 1
ATOM 2274 N N . THR A 1 293 ? 1.542 21.535 3.740 1.00 93.56 293 THR A N 1
ATOM 2275 C CA . THR A 1 293 ? 0.319 22.354 3.656 1.00 93.56 293 THR A CA 1
ATOM 2276 C C . THR A 1 293 ? 0.494 23.757 4.255 1.00 93.56 293 THR A C 1
ATOM 2278 O O . THR A 1 293 ? 1.103 23.912 5.315 1.00 93.56 293 THR A O 1
ATOM 2281 N N . THR A 1 294 ? -0.076 24.781 3.606 1.00 93.12 294 THR A N 1
ATOM 2282 C CA . THR A 1 294 ? -0.254 26.123 4.197 1.00 93.12 294 THR A CA 1
ATOM 2283 C C . THR A 1 294 ? -1.485 26.208 5.096 1.00 93.12 294 THR A C 1
ATOM 2285 O O . THR A 1 294 ? -1.634 27.190 5.816 1.00 93.12 294 THR A O 1
ATOM 2288 N N . ALA A 1 295 ? -2.374 25.212 5.054 1.00 96.00 295 ALA A N 1
ATOM 2289 C CA . ALA A 1 295 ? -3.525 25.148 5.941 1.00 96.00 295 ALA A CA 1
ATOM 2290 C C . ALA A 1 295 ? -3.087 24.892 7.394 1.00 96.00 295 ALA A C 1
ATOM 2292 O O . ALA A 1 295 ? -1.967 24.436 7.681 1.00 96.00 295 ALA A O 1
ATOM 2293 N N . TYR A 1 296 ? -3.991 25.168 8.326 1.00 98.06 296 TYR A N 1
ATOM 2294 C CA . TYR A 1 296 ? -3.838 24.754 9.714 1.00 98.06 296 TYR A CA 1
ATOM 2295 C C . TYR A 1 296 ? -3.951 23.229 9.831 1.00 98.06 296 TYR A C 1
ATOM 2297 O O . TYR A 1 296 ? -4.563 22.577 8.987 1.00 98.06 296 TYR A O 1
ATOM 2305 N N . VAL A 1 297 ? -3.330 22.641 10.855 1.00 98.38 297 VAL A N 1
ATOM 2306 C CA . VAL A 1 297 ? -3.331 21.184 11.043 1.00 98.38 297 VAL A CA 1
ATOM 2307 C C . VAL A 1 297 ? -4.304 20.772 12.140 1.00 98.38 297 VAL A C 1
ATOM 2309 O O . VAL A 1 297 ? -4.194 21.238 13.277 1.00 98.38 297 VAL A O 1
ATOM 2312 N N . ILE A 1 298 ? -5.228 19.876 11.794 1.00 98.44 298 ILE A N 1
ATOM 2313 C CA . ILE A 1 298 ? -6.197 19.262 12.709 1.00 98.44 298 ILE A CA 1
ATOM 2314 C C . ILE A 1 298 ? -5.821 17.800 12.979 1.00 98.44 298 ILE A C 1
ATOM 2316 O O . ILE A 1 298 ? -5.508 17.057 12.055 1.00 98.44 298 ILE A O 1
ATOM 2320 N N . CYS A 1 299 ? -5.794 17.378 14.241 1.00 98.00 299 CYS A N 1
ATOM 2321 C CA . CYS A 1 299 ? -5.411 16.014 14.606 1.00 98.00 299 CYS A CA 1
ATOM 2322 C C . CYS A 1 299 ? -6.260 15.498 15.766 1.00 98.00 299 CYS A C 1
ATOM 2324 O O . CYS A 1 299 ? -6.245 16.072 16.855 1.00 98.00 299 CYS A O 1
ATOM 2326 N N . TYR A 1 300 ? -6.992 14.413 15.541 1.00 97.38 300 TYR A N 1
ATOM 2327 C CA . TYR A 1 300 ? -7.864 13.820 16.551 1.00 97.38 300 TYR A CA 1
ATOM 2328 C C . TYR A 1 300 ? -7.781 12.284 16.484 1.00 97.38 300 TYR A C 1
ATOM 2330 O O . TYR A 1 300 ? -8.612 11.625 15.853 1.00 97.38 300 TYR A O 1
ATOM 2338 N N . PRO A 1 301 ? -6.722 11.699 17.080 1.00 95.44 301 PRO A N 1
ATOM 2339 C CA . PRO A 1 301 ? -6.476 10.260 17.052 1.00 95.44 301 PRO A CA 1
ATOM 2340 C C . PRO A 1 301 ? -7.459 9.498 17.948 1.00 95.44 301 PRO A C 1
ATOM 2342 O O . PRO A 1 301 ? -8.214 10.085 18.726 1.00 95.44 301 PRO A O 1
ATOM 2345 N N . ASN A 1 302 ? -7.435 8.170 17.855 1.00 93.38 302 ASN A N 1
ATOM 2346 C CA . ASN A 1 302 ? -8.136 7.321 18.816 1.00 93.38 302 ASN A CA 1
ATOM 2347 C C . ASN A 1 302 ? -7.456 7.369 20.196 1.00 93.38 302 ASN A C 1
ATOM 2349 O O . ASN A 1 302 ? -6.273 7.707 20.300 1.00 93.38 302 ASN A O 1
ATOM 2353 N N . ALA A 1 303 ? -8.186 6.977 21.245 1.00 89.19 303 ALA A N 1
ATOM 2354 C CA . ALA A 1 303 ? -7.618 6.713 22.572 1.00 89.19 303 ALA A CA 1
ATOM 2355 C C . ALA A 1 303 ? -6.848 5.371 22.569 1.00 89.19 303 ALA A C 1
ATOM 2357 O O . ALA A 1 303 ? -7.228 4.397 23.222 1.00 89.19 303 ALA A O 1
ATOM 2358 N N . GLY A 1 304 ? -5.785 5.317 21.771 1.00 85.19 304 GLY A N 1
ATOM 2359 C CA . GLY A 1 304 ? -4.974 4.134 21.510 1.00 85.19 304 GLY A CA 1
ATOM 2360 C C . GLY A 1 304 ? -5.509 3.296 20.352 1.00 85.19 304 GLY A C 1
ATOM 2361 O O . GLY A 1 304 ? -6.513 3.623 19.711 1.00 85.19 304 GLY A O 1
ATOM 2362 N N . LEU A 1 305 ? -4.821 2.193 20.062 1.00 79.50 305 LEU A N 1
ATOM 2363 C CA . LEU A 1 305 ? -5.349 1.188 19.144 1.00 79.50 305 LEU A CA 1
ATOM 2364 C C . LEU A 1 305 ? -6.514 0.447 19.818 1.00 79.50 305 LEU A C 1
ATOM 2366 O O . LEU A 1 305 ? -6.451 0.204 21.026 1.00 79.50 305 LEU A O 1
ATOM 2370 N N . PRO A 1 306 ? -7.571 0.088 19.067 1.00 70.69 306 PRO A N 1
ATOM 2371 C CA . PRO A 1 306 ? -8.668 -0.680 19.632 1.00 70.69 306 PRO A CA 1
ATOM 2372 C C . PRO A 1 306 ? -8.121 -1.993 20.191 1.00 70.69 306 PRO A C 1
ATOM 2374 O O . PRO A 1 306 ? -7.370 -2.709 19.520 1.00 70.69 306 PRO A O 1
ATOM 2377 N N . ASN A 1 307 ? -8.494 -2.306 21.426 1.00 69.06 307 ASN A N 1
ATOM 2378 C CA . ASN A 1 307 ? -8.154 -3.584 22.021 1.00 69.06 307 ASN A CA 1
ATOM 2379 C C . ASN A 1 307 ? -8.951 -4.704 21.341 1.00 69.06 307 ASN A C 1
ATOM 2381 O O . ASN A 1 307 ? -9.843 -4.470 20.519 1.00 69.06 307 ASN A O 1
ATOM 2385 N N . THR A 1 308 ? -8.646 -5.954 21.683 1.00 57.38 308 THR A N 1
ATOM 2386 C CA . THR A 1 308 ? -9.321 -7.104 21.071 1.00 57.38 308 THR A CA 1
ATOM 2387 C C . THR A 1 308 ? -10.838 -7.068 21.257 1.00 57.38 308 THR A C 1
ATOM 2389 O O . THR A 1 308 ? -11.514 -7.649 20.424 1.00 57.38 308 THR A O 1
ATOM 2392 N N . PHE A 1 309 ? -11.331 -6.336 22.268 1.00 53.06 309 PHE A N 1
ATOM 2393 C CA . PHE A 1 309 ? -12.728 -6.124 22.664 1.00 53.06 309 PHE A CA 1
ATOM 2394 C C . PHE A 1 309 ? -13.438 -4.975 21.946 1.00 53.06 309 PHE A C 1
ATOM 2396 O O . PHE A 1 309 ? -14.596 -4.681 22.248 1.00 53.06 309 PHE A O 1
ATOM 2403 N N . GLY A 1 310 ? -12.763 -4.306 21.007 1.00 56.22 310 GLY A N 1
ATOM 2404 C CA . GLY A 1 310 ? -13.289 -3.114 20.343 1.00 56.22 310 GLY A CA 1
ATOM 2405 C C . GLY A 1 310 ? -13.416 -1.901 21.273 1.00 56.22 310 GLY A C 1
ATOM 2406 O O . GLY A 1 310 ? -14.034 -0.907 20.895 1.00 56.22 310 GLY A O 1
ATOM 2407 N N . GLY A 1 311 ? -12.850 -1.983 22.482 1.00 72.00 311 GLY A N 1
ATOM 2408 C CA . GLY A 1 311 ? -12.706 -0.882 23.427 1.00 72.00 311 GLY A CA 1
ATOM 2409 C C . GLY A 1 311 ? -11.359 -0.174 23.280 1.00 72.00 311 GLY A C 1
ATOM 2410 O O . GLY A 1 311 ? -10.505 -0.577 22.491 1.00 72.00 311 GLY A O 1
ATOM 2411 N N . TYR A 1 312 ? -11.169 0.884 24.062 1.00 83.69 312 TYR A N 1
ATOM 2412 C CA . TYR A 1 312 ? -9.986 1.741 24.020 1.00 83.69 312 TYR A CA 1
ATOM 2413 C C . TYR A 1 312 ? -9.423 1.892 25.433 1.00 83.69 312 TYR A C 1
ATOM 2415 O O . TYR A 1 312 ? -10.134 2.344 26.331 1.00 83.69 312 TYR A O 1
ATOM 2423 N N . ASP A 1 313 ? -8.170 1.472 25.623 1.00 81.31 313 ASP A N 1
ATOM 2424 C CA . ASP A 1 313 ? -7.546 1.353 26.949 1.00 81.31 313 ASP A CA 1
ATOM 2425 C C . ASP A 1 313 ? -6.662 2.559 27.318 1.00 81.31 313 ASP A C 1
ATOM 2427 O O . ASP A 1 313 ? -6.226 2.677 28.467 1.00 81.31 313 ASP A O 1
ATOM 2431 N N . GLU A 1 314 ? -6.382 3.468 26.375 1.00 87.25 314 GLU A N 1
ATOM 2432 C CA . GLU A 1 314 ? -5.568 4.653 26.655 1.00 87.25 314 GLU A CA 1
ATOM 2433 C C . GLU A 1 314 ? -6.340 5.619 27.561 1.00 87.25 314 GLU A C 1
ATOM 2435 O O . GLU A 1 314 ? -7.449 6.041 27.246 1.00 87.25 314 GLU A O 1
ATOM 2440 N N . THR A 1 315 ? -5.761 5.981 28.708 1.00 93.50 315 THR A N 1
ATOM 2441 C CA . THR A 1 315 ? -6.438 6.854 29.677 1.00 93.50 315 THR A CA 1
ATOM 2442 C C . THR A 1 315 ? -6.405 8.329 29.242 1.00 93.50 315 THR A C 1
ATOM 2444 O O . THR A 1 315 ? -5.551 8.724 28.433 1.00 93.50 315 THR A O 1
ATOM 2447 N N . PRO A 1 316 ? -7.260 9.197 29.830 1.00 95.38 316 PRO A N 1
ATOM 2448 C CA . PRO A 1 316 ? -7.222 10.644 29.605 1.00 95.38 316 PRO A CA 1
ATOM 2449 C C . PRO A 1 316 ? -5.836 11.271 29.776 1.00 95.38 316 PRO A C 1
ATOM 2451 O O . PRO A 1 316 ? -5.439 12.126 28.987 1.00 95.38 316 PRO A O 1
ATOM 2454 N N . GLU A 1 317 ? -5.085 10.849 30.793 1.00 94.25 317 GLU A N 1
ATOM 2455 C CA . GLU A 1 317 ? -3.751 11.368 31.096 1.00 94.25 317 GLU A CA 1
ATOM 2456 C C . GLU A 1 317 ? -2.721 10.968 30.039 1.00 94.25 317 GLU A C 1
ATOM 2458 O O . GLU A 1 317 ? -1.885 11.793 29.664 1.00 94.25 317 GLU A O 1
ATOM 2463 N N . VAL A 1 318 ? -2.778 9.722 29.558 1.00 92.69 318 VAL A N 1
ATOM 2464 C CA . VAL A 1 318 ? -1.847 9.211 28.542 1.00 92.69 318 VAL A CA 1
ATOM 2465 C C . VAL A 1 318 ? -2.125 9.881 27.197 1.00 92.69 318 VAL A C 1
ATOM 2467 O O . VAL A 1 318 ? -1.211 10.479 26.624 1.00 92.69 318 VAL A O 1
ATOM 2470 N N . THR A 1 319 ? -3.396 9.934 26.785 1.00 92.69 319 THR A N 1
ATOM 2471 C CA . THR A 1 319 ? -3.811 10.614 25.547 1.00 92.69 319 THR A CA 1
ATOM 2472 C C . THR A 1 319 ? -3.382 12.084 25.569 1.00 92.69 319 THR A C 1
ATOM 2474 O O . THR A 1 319 ? -2.731 12.578 24.646 1.00 92.69 319 THR A O 1
ATOM 2477 N N . ALA A 1 320 ? -3.669 12.798 26.664 1.00 95.12 320 ALA A N 1
ATOM 2478 C CA . ALA A 1 320 ? -3.292 14.200 26.803 1.00 95.12 320 ALA A CA 1
ATOM 2479 C C . ALA A 1 320 ? -1.771 14.412 26.808 1.00 95.12 320 ALA A C 1
ATOM 2481 O O . ALA A 1 320 ? -1.299 15.412 26.267 1.00 95.12 320 ALA A O 1
ATOM 2482 N N . LYS A 1 321 ? -0.988 13.486 27.379 1.00 95.19 321 LYS A N 1
ATOM 2483 C CA . LYS A 1 321 ? 0.481 13.537 27.343 1.00 95.19 321 LYS A CA 1
ATOM 2484 C C . LYS A 1 321 ? 1.003 13.439 25.908 1.00 95.19 321 LYS A C 1
ATOM 2486 O O . LYS A 1 321 ? 1.866 14.232 25.534 1.00 95.19 321 LYS A O 1
ATOM 2491 N N . HIS A 1 322 ? 0.479 12.515 25.104 1.00 93.44 322 HIS A N 1
ATOM 2492 C CA . HIS A 1 322 ? 0.890 12.362 23.707 1.00 93.44 322 HIS A CA 1
ATOM 2493 C C . HIS A 1 322 ? 0.511 13.582 22.859 1.00 93.44 322 HIS A C 1
ATOM 2495 O O . HIS A 1 322 ? 1.368 14.144 22.176 1.00 93.44 322 HIS A O 1
ATOM 2501 N N . ILE A 1 323 ? -0.727 14.068 22.981 1.00 94.56 323 ILE A N 1
ATOM 2502 C CA . ILE A 1 323 ? -1.189 15.274 22.276 1.00 94.56 323 ILE A CA 1
ATOM 2503 C C . ILE A 1 323 ? -0.409 16.523 22.711 1.00 94.56 323 ILE A C 1
ATOM 2505 O O . ILE A 1 323 ? -0.074 17.373 21.886 1.00 94.56 323 ILE A O 1
ATOM 2509 N N . LYS A 1 324 ? -0.043 16.633 23.993 1.00 95.31 324 LYS A N 1
ATOM 2510 C CA . LYS A 1 324 ? 0.803 17.730 24.476 1.00 95.31 324 LYS A CA 1
ATOM 2511 C C . LYS A 1 324 ? 2.159 17.759 23.777 1.00 95.31 324 LYS A C 1
ATOM 2513 O O . LYS A 1 324 ? 2.630 18.844 23.455 1.00 95.31 324 LYS A O 1
ATOM 2518 N N . ASN A 1 325 ? 2.770 16.604 23.513 1.00 94.00 325 ASN A N 1
ATOM 2519 C CA . ASN A 1 325 ? 4.036 16.557 22.781 1.00 94.00 325 ASN A CA 1
ATOM 2520 C C . ASN A 1 325 ? 3.877 17.112 21.358 1.00 94.00 325 ASN A C 1
ATOM 2522 O O . ASN A 1 325 ? 4.720 17.880 20.913 1.00 94.00 325 ASN A O 1
ATOM 2526 N N . PHE A 1 326 ? 2.757 16.829 20.682 1.00 94.00 326 PHE A N 1
ATOM 2527 C CA . PHE A 1 326 ? 2.483 17.380 19.348 1.00 94.00 326 PHE A CA 1
ATOM 2528 C C . PHE A 1 326 ? 2.376 18.904 19.382 1.00 94.00 326 PHE A C 1
ATOM 2530 O O . PHE A 1 326 ? 2.882 19.594 18.497 1.00 94.00 326 PHE A O 1
ATOM 2537 N N . ALA A 1 327 ? 1.707 19.430 20.409 1.00 93.88 327 ALA A N 1
ATOM 2538 C CA . ALA A 1 327 ? 1.559 20.862 20.613 1.00 93.88 327 ALA A CA 1
ATOM 2539 C C . ALA A 1 327 ? 2.902 21.541 20.942 1.00 93.88 327 ALA A C 1
ATOM 2541 O O . ALA A 1 327 ? 3.186 22.615 20.420 1.00 93.88 327 ALA A O 1
ATOM 2542 N N . LEU A 1 328 ? 3.744 20.915 21.773 1.00 94.31 328 LEU A N 1
ATOM 2543 C CA . LEU A 1 328 ? 5.078 21.424 22.118 1.00 94.31 328 LEU A CA 1
ATOM 2544 C C . LEU A 1 328 ? 6.029 21.438 20.916 1.00 94.31 328 LEU A C 1
ATOM 2546 O O . LEU A 1 328 ? 6.777 22.399 20.751 1.00 94.31 328 LEU A O 1
ATOM 2550 N N . ASP A 1 329 ? 5.946 20.419 20.061 1.00 94.19 329 ASP A N 1
ATOM 2551 C CA . ASP A 1 329 ? 6.725 20.310 18.824 1.00 94.19 329 ASP A CA 1
ATOM 2552 C C . ASP A 1 329 ? 6.188 21.222 17.701 1.00 94.19 329 ASP A C 1
ATOM 2554 O O . ASP A 1 329 ? 6.753 21.272 16.609 1.00 94.19 329 ASP A O 1
ATOM 2558 N N . GLY A 1 330 ? 5.094 21.955 17.946 1.00 94.81 330 GLY A N 1
ATOM 2559 C CA . GLY A 1 330 ? 4.505 22.879 16.978 1.00 94.81 330 GLY A CA 1
ATOM 2560 C C . GLY A 1 330 ? 3.900 22.178 15.760 1.00 94.81 330 GLY A C 1
ATOM 2561 O O . GLY A 1 330 ? 3.983 22.706 14.652 1.00 94.81 330 GLY A O 1
ATOM 2562 N N . LEU A 1 331 ? 3.303 20.995 15.944 1.00 96.00 331 LEU A N 1
ATOM 2563 C CA . LEU A 1 331 ? 2.749 20.178 14.856 1.00 96.00 331 LEU A CA 1
ATOM 2564 C C . LEU A 1 331 ? 1.268 20.452 14.551 1.00 96.00 331 LEU A C 1
ATOM 2566 O O . LEU A 1 331 ? 0.813 20.169 13.445 1.00 96.00 331 LEU A O 1
ATOM 2570 N N . VAL A 1 332 ? 0.511 20.996 15.506 1.00 97.75 332 VAL A N 1
ATOM 2571 C CA . VAL A 1 332 ? -0.963 21.043 15.459 1.00 97.75 332 VAL A CA 1
ATOM 2572 C C . VAL A 1 332 ? -1.530 22.434 15.752 1.00 97.75 332 VAL A C 1
ATOM 2574 O O . VAL A 1 332 ? -0.911 23.259 16.427 1.00 97.75 332 VAL A O 1
ATOM 2577 N N . ASN A 1 333 ? -2.733 22.686 15.234 1.00 98.31 333 ASN A N 1
ATOM 2578 C CA . ASN A 1 333 ? -3.527 23.900 15.450 1.00 98.31 333 ASN A CA 1
ATOM 2579 C C . ASN A 1 333 ? -4.897 23.590 16.065 1.00 98.31 333 ASN A C 1
ATOM 2581 O O . ASN A 1 333 ? -5.418 24.392 16.837 1.00 98.31 333 ASN A O 1
ATOM 2585 N N . ILE A 1 334 ? -5.449 22.417 15.752 1.00 98.56 334 ILE A N 1
ATOM 2586 C CA . ILE A 1 334 ? -6.668 21.879 16.355 1.00 98.56 334 ILE A CA 1
ATOM 2587 C C . ILE A 1 334 ? -6.375 20.463 16.835 1.00 98.56 334 ILE A C 1
ATOM 2589 O O . ILE A 1 334 ? -5.788 19.671 16.093 1.00 98.56 334 ILE A O 1
ATOM 2593 N N . VAL A 1 335 ? -6.781 20.147 18.063 1.00 98.31 335 VAL A N 1
ATOM 2594 C CA . VAL A 1 335 ? -6.661 18.798 18.628 1.00 98.31 335 VAL A CA 1
ATOM 2595 C C . VAL A 1 335 ? -7.989 18.322 19.198 1.00 98.31 335 VAL A C 1
ATOM 2597 O O . VAL A 1 335 ? -8.740 19.117 19.751 1.00 98.31 335 VAL A O 1
ATOM 2600 N N . GLY A 1 336 ? -8.271 17.031 19.091 1.00 96.81 336 GLY A N 1
ATOM 2601 C CA . GLY A 1 336 ? -9.457 16.399 19.673 1.00 96.81 336 GLY A CA 1
ATOM 2602 C C . GLY A 1 336 ? -9.205 14.919 19.907 1.00 96.81 336 GLY A C 1
ATOM 2603 O O . GLY A 1 336 ? -8.053 14.506 20.065 1.00 96.81 336 GLY A O 1
ATOM 2604 N N . GLY A 1 337 ? -10.256 14.108 19.869 1.00 94.88 337 GLY A N 1
ATOM 2605 C CA . GLY A 1 337 ? -10.084 12.665 19.736 1.00 94.88 337 GLY A CA 1
ATOM 2606 C C . GLY A 1 337 ? -11.246 12.002 19.015 1.00 94.88 337 GLY A C 1
ATOM 2607 O O . GLY A 1 337 ? -12.306 12.588 18.848 1.00 94.88 337 GLY A O 1
ATOM 2608 N N . CYS A 1 338 ? -11.030 10.780 18.550 1.00 93.94 338 CYS A N 1
ATOM 2609 C CA . CYS A 1 338 ? -12.015 10.036 17.778 1.00 93.94 338 CYS A CA 1
ATOM 2610 C C . CYS A 1 338 ? -12.585 8.880 18.620 1.00 93.94 338 CYS A C 1
ATOM 2612 O O . CYS A 1 338 ? -13.190 9.100 19.676 1.00 93.94 338 CYS A O 1
ATOM 2614 N N . CYS A 1 339 ? -12.420 7.634 18.179 1.00 91.94 339 CYS A N 1
ATOM 2615 C CA . CYS A 1 339 ? -12.970 6.478 18.870 1.00 91.94 339 CYS A CA 1
ATOM 2616 C C . CYS A 1 339 ? -12.277 6.259 20.230 1.00 91.94 339 CYS A C 1
ATOM 2618 O O . CYS A 1 339 ? -11.054 6.365 20.352 1.00 91.94 339 CYS A O 1
ATOM 2620 N N . GLY A 1 340 ? -13.077 5.989 21.267 1.00 90.56 340 GLY A N 1
ATOM 2621 C CA . GLY A 1 340 ? -12.607 5.832 22.649 1.00 90.56 340 GLY A CA 1
ATOM 2622 C C . GLY A 1 340 ? -12.473 7.132 23.447 1.00 90.56 340 GLY A C 1
ATOM 2623 O O . GLY A 1 340 ? -12.401 7.097 24.674 1.00 90.56 340 GLY A O 1
ATOM 2624 N N . THR A 1 341 ? -12.493 8.296 22.793 1.00 95.12 341 THR A N 1
ATOM 2625 C CA . THR A 1 341 ? -12.291 9.587 23.462 1.00 95.12 341 THR A CA 1
ATOM 2626 C C . THR A 1 341 ? -13.575 10.103 24.120 1.00 95.12 341 THR A C 1
ATOM 2628 O O . THR A 1 341 ? -14.574 10.385 23.462 1.00 95.12 341 THR A O 1
ATOM 2631 N N . THR A 1 342 ? -13.535 10.296 25.439 1.00 96.44 342 THR A N 1
ATOM 2632 C CA . THR A 1 342 ? -14.666 10.784 26.263 1.00 96.44 342 THR A CA 1
ATOM 2633 C C . THR A 1 342 ? -14.474 12.242 26.717 1.00 96.44 342 THR A C 1
ATOM 2635 O O . THR A 1 342 ? -13.364 12.772 26.605 1.00 96.44 342 THR A O 1
ATOM 2638 N N . PRO A 1 343 ? -15.485 12.907 27.314 1.00 97.75 343 PRO A N 1
ATOM 2639 C CA . PRO A 1 343 ? -15.320 14.247 27.887 1.00 97.75 343 PRO A CA 1
ATOM 2640 C C . PRO A 1 343 ? -14.173 14.352 28.909 1.00 97.75 343 PRO A C 1
ATOM 2642 O O . PRO A 1 343 ? -13.533 15.395 29.027 1.00 97.75 343 PRO A O 1
ATOM 2645 N N . ALA A 1 344 ? -13.843 13.267 29.621 1.00 97.25 344 ALA A N 1
ATOM 2646 C CA . ALA A 1 344 ? -12.685 13.236 30.517 1.00 97.25 344 ALA A CA 1
ATOM 2647 C C . ALA A 1 344 ? -11.353 13.402 29.760 1.00 97.25 344 ALA A C 1
ATOM 2649 O O . ALA A 1 344 ? -10.478 14.140 30.215 1.00 97.25 344 ALA A O 1
ATOM 2650 N N . HIS A 1 345 ? -11.226 12.771 28.589 1.00 97.69 345 HIS A N 1
ATOM 2651 C CA . HIS A 1 345 ? -10.068 12.920 27.708 1.00 97.69 345 HIS A CA 1
ATOM 2652 C C . HIS A 1 345 ? -9.970 14.348 27.176 1.00 97.69 345 HIS A C 1
ATOM 2654 O O . HIS A 1 345 ? -8.921 14.972 27.310 1.00 97.69 345 HIS A O 1
ATOM 2660 N N . ILE A 1 346 ? -11.075 14.896 26.658 1.00 98.25 346 ILE A N 1
ATOM 2661 C CA . ILE A 1 346 ? -11.116 16.265 26.123 1.00 98.25 346 ILE A CA 1
ATOM 2662 C C . ILE A 1 346 ? -10.721 17.291 27.185 1.00 98.25 346 ILE A C 1
ATOM 2664 O O . ILE A 1 346 ? -9.917 18.178 26.906 1.00 98.25 346 ILE A O 1
ATOM 2668 N N . ARG A 1 347 ? -11.178 17.128 28.433 1.00 98.31 347 ARG A N 1
ATOM 2669 C CA . ARG A 1 347 ? -10.754 17.991 29.544 1.00 98.31 347 ARG A CA 1
ATOM 2670 C C . ARG A 1 347 ? -9.247 17.950 29.766 1.00 98.31 347 ARG A C 1
ATOM 2672 O O . ARG A 1 347 ? -8.619 18.998 29.904 1.00 98.31 347 ARG A O 1
ATOM 2679 N N . LYS A 1 348 ? -8.652 16.754 29.776 1.00 98.06 348 LYS A N 1
ATOM 2680 C CA . LYS A 1 348 ? -7.204 16.598 29.955 1.00 98.06 348 LYS A CA 1
ATOM 2681 C C . LYS A 1 348 ? -6.402 17.129 28.775 1.00 98.06 348 LYS A C 1
ATOM 2683 O O . LYS A 1 348 ? -5.384 17.778 29.001 1.00 98.06 348 LYS A O 1
ATOM 2688 N N . ILE A 1 349 ? -6.876 16.933 27.549 1.00 97.75 349 ILE A N 1
ATOM 2689 C CA . ILE A 1 349 ? -6.269 17.504 26.343 1.00 97.75 349 ILE A CA 1
ATOM 2690 C C . ILE A 1 349 ? -6.303 19.036 26.417 1.00 97.75 349 ILE A C 1
ATOM 2692 O O . ILE A 1 349 ? -5.255 19.670 26.295 1.00 97.75 349 ILE A O 1
ATOM 2696 N N . ALA A 1 350 ? -7.467 19.626 26.710 1.00 97.50 350 ALA A N 1
ATOM 2697 C CA . ALA A 1 350 ? -7.641 21.071 26.840 1.00 97.50 350 ALA A CA 1
ATOM 2698 C C . ALA A 1 350 ? -6.730 21.672 27.923 1.00 97.50 350 ALA A C 1
ATOM 2700 O O . ALA A 1 350 ? -6.059 22.675 27.682 1.00 97.50 350 ALA A O 1
ATOM 2701 N N . GLU A 1 351 ? -6.646 21.041 29.100 1.00 97.31 351 GLU A N 1
ATOM 2702 C CA . GLU A 1 351 ? -5.719 21.429 30.172 1.00 97.31 351 GLU A CA 1
ATOM 2703 C C . GLU A 1 351 ? -4.251 21.366 29.716 1.00 97.31 351 GLU A C 1
ATOM 2705 O O . GLU A 1 351 ? -3.466 22.268 30.021 1.00 97.31 351 GLU A O 1
ATOM 2710 N N . ALA A 1 352 ? -3.878 20.319 28.976 1.00 96.19 352 ALA A N 1
ATOM 2711 C CA . ALA A 1 352 ? -2.500 20.053 28.584 1.00 96.19 352 ALA A CA 1
ATOM 2712 C C . ALA A 1 352 ? -1.973 21.008 27.501 1.00 96.19 352 ALA A C 1
ATOM 2714 O O . ALA A 1 352 ? -0.804 21.405 27.569 1.00 96.19 352 ALA A O 1
ATOM 2715 N N . VAL A 1 353 ? -2.812 21.400 26.533 1.00 96.38 353 VAL A N 1
ATOM 2716 C CA . VAL A 1 353 ? -2.402 22.254 25.398 1.00 96.38 353 VAL A CA 1
ATOM 2717 C C . VAL A 1 353 ? -2.647 23.748 25.617 1.00 96.38 353 VAL A C 1
ATOM 2719 O O . VAL A 1 353 ? -2.133 24.557 24.852 1.00 96.38 353 VAL A O 1
ATOM 2722 N N . LYS A 1 354 ? -3.354 24.142 26.687 1.00 94.75 354 LYS A N 1
ATOM 2723 C CA . LYS A 1 354 ? -3.751 25.536 26.980 1.00 94.75 354 LYS A CA 1
ATOM 2724 C C . LYS A 1 354 ? -2.628 26.577 26.885 1.00 94.75 354 LYS A C 1
ATOM 2726 O O . LYS A 1 354 ? -2.887 27.720 26.525 1.00 94.75 354 LYS A O 1
ATOM 2731 N N . LEU A 1 355 ? -1.405 26.208 27.272 1.00 92.44 355 LEU A N 1
ATOM 2732 C CA . LEU A 1 355 ? -0.234 27.101 27.290 1.00 92.44 355 LEU A CA 1
ATOM 2733 C C . LEU A 1 355 ? 0.733 26.861 26.118 1.00 92.44 355 LEU A C 1
ATOM 2735 O O . LEU A 1 355 ? 1.798 27.475 26.071 1.00 92.44 355 LEU A O 1
ATOM 2739 N N . CYS A 1 356 ? 0.400 25.952 25.202 1.00 95.38 356 CYS A N 1
ATOM 2740 C CA . CYS A 1 356 ? 1.237 25.639 24.051 1.00 95.38 356 CYS A CA 1
ATOM 2741 C C . CYS A 1 356 ? 0.978 26.636 22.917 1.00 95.38 356 CYS A C 1
ATOM 2743 O O . CYS A 1 356 ? -0.142 27.111 22.727 1.00 95.38 356 CYS A O 1
ATOM 2745 N N . LYS A 1 357 ? 2.026 26.947 22.151 1.00 95.31 357 LYS A N 1
ATOM 2746 C CA . LYS A 1 357 ? 1.896 27.793 20.963 1.00 95.31 357 LYS A CA 1
ATOM 2747 C C . LYS A 1 357 ? 1.364 26.955 19.794 1.00 95.31 357 LYS A C 1
ATOM 2749 O O . LYS A 1 357 ? 1.824 25.827 19.633 1.00 95.31 357 LYS A O 1
ATOM 2754 N N . PRO A 1 358 ? 0.447 27.484 18.968 1.00 97.06 358 PRO A N 1
ATOM 2755 C CA . PRO A 1 358 ? 0.007 26.796 17.758 1.00 97.06 358 PRO A CA 1
ATOM 2756 C C . PRO A 1 358 ? 1.150 26.599 16.760 1.00 97.06 358 PRO A C 1
ATOM 2758 O O . PRO A 1 358 ? 2.098 27.390 16.717 1.00 97.06 358 PRO A O 1
ATOM 2761 N N . ARG A 1 359 ? 1.016 25.590 15.894 1.00 96.44 359 ARG A N 1
ATOM 2762 C CA . ARG A 1 359 ? 1.849 25.456 14.693 1.00 96.44 359 ARG A CA 1
ATOM 2763 C C . ARG A 1 359 ? 1.769 26.721 13.837 1.00 96.44 359 ARG A C 1
ATOM 2765 O O . ARG A 1 359 ? 0.679 27.223 13.567 1.00 96.44 359 ARG A O 1
ATOM 2772 N N . VAL A 1 360 ? 2.910 27.170 13.322 1.00 94.69 360 VAL A N 1
ATOM 2773 C CA . VAL A 1 360 ? 2.971 28.220 12.297 1.00 94.69 360 VAL A CA 1
ATOM 2774 C C . VAL A 1 360 ? 2.995 27.545 10.923 1.00 94.69 360 VAL A C 1
ATOM 2776 O O . VAL A 1 360 ? 3.953 26.820 10.642 1.00 94.69 360 VAL A O 1
ATOM 2779 N N . PRO A 1 361 ? 1.974 27.734 10.066 1.00 92.25 361 PRO A N 1
ATOM 2780 C CA . PRO A 1 361 ? 1.987 27.153 8.731 1.00 92.25 361 PRO A CA 1
ATOM 2781 C C . PRO A 1 361 ? 3.212 27.625 7.928 1.00 92.25 361 PRO A C 1
ATOM 2783 O O . PRO A 1 361 ? 3.519 28.821 7.929 1.00 92.25 361 PRO A O 1
ATOM 2786 N N . PRO A 1 362 ? 3.942 26.717 7.255 1.00 88.50 362 PRO A N 1
ATOM 2787 C CA . PRO A 1 362 ? 5.106 27.089 6.472 1.00 88.50 362 PRO A CA 1
ATOM 2788 C C . PRO A 1 362 ? 4.687 27.858 5.218 1.00 88.50 362 PRO A C 1
ATOM 2790 O O . PRO A 1 362 ? 3.615 27.639 4.653 1.00 88.50 362 PRO A O 1
ATOM 2793 N N . SER A 1 363 ? 5.589 28.702 4.715 1.00 75.62 363 SER A N 1
ATOM 2794 C CA . SER A 1 363 ? 5.498 29.146 3.323 1.00 75.62 363 SER A CA 1
ATOM 2795 C C . SER A 1 363 ? 5.902 27.976 2.424 1.00 75.62 363 SER A C 1
ATOM 2797 O O . SER A 1 363 ? 7.056 27.551 2.415 1.00 75.62 363 SER A O 1
ATOM 2799 N N . LEU A 1 364 ? 4.932 27.381 1.730 1.00 74.56 364 LEU A N 1
ATOM 2800 C CA . LEU A 1 364 ? 5.209 26.268 0.827 1.00 74.56 364 LEU A CA 1
ATOM 2801 C C . LEU A 1 364 ? 5.885 26.738 -0.454 1.00 74.56 364 LEU A C 1
ATOM 2803 O O . LEU A 1 364 ? 5.691 27.873 -0.880 1.00 74.56 364 LEU A O 1
ATOM 2807 N N . CYS A 1 365 ? 6.629 25.808 -1.060 1.00 60.88 365 CYS A N 1
ATOM 2808 C CA . CYS A 1 365 ? 7.340 25.873 -2.334 1.00 60.88 365 CYS A CA 1
ATOM 2809 C C . CYS A 1 365 ? 6.615 26.710 -3.408 1.00 60.88 365 CYS A C 1
ATOM 2811 O O . CYS A 1 365 ? 5.916 26.179 -4.275 1.00 60.88 365 CYS A O 1
ATOM 2813 N N . GLN A 1 366 ? 6.796 28.032 -3.361 1.00 69.12 366 GLN A N 1
ATOM 2814 C CA . GLN A 1 366 ? 6.235 28.947 -4.345 1.00 69.12 366 GLN A CA 1
ATOM 2815 C C . GLN A 1 366 ? 6.805 28.594 -5.723 1.00 69.12 366 GLN A C 1
ATOM 2817 O O . GLN A 1 366 ? 8.005 28.361 -5.867 1.00 69.12 366 GLN A O 1
ATOM 2822 N N . GLY A 1 367 ? 5.939 28.521 -6.735 1.00 81.00 367 GLY A N 1
ATOM 2823 C CA . GLY A 1 367 ? 6.353 28.237 -8.113 1.00 81.00 367 GLY A CA 1
ATOM 2824 C C . GLY A 1 367 ? 6.343 26.760 -8.526 1.00 81.00 367 GLY A C 1
ATOM 2825 O O . GLY A 1 367 ? 6.849 26.439 -9.600 1.00 81.00 367 GLY A O 1
ATOM 2826 N N . TYR A 1 368 ? 5.802 25.846 -7.713 1.00 92.69 368 TYR A N 1
ATOM 2827 C CA . TYR A 1 368 ? 5.737 24.414 -8.034 1.00 92.69 368 TYR A CA 1
ATOM 2828 C C . TYR A 1 368 ? 4.370 24.027 -8.608 1.00 92.69 368 TYR A C 1
ATOM 2830 O O . TYR A 1 368 ? 3.334 24.457 -8.104 1.00 92.69 368 TYR A O 1
ATOM 2838 N N . MET A 1 369 ? 4.370 23.164 -9.624 1.00 96.19 369 MET A N 1
ATOM 2839 C CA . MET A 1 369 ? 3.188 22.402 -10.024 1.00 96.19 369 MET A CA 1
ATOM 2840 C C . MET A 1 369 ? 3.153 21.143 -9.172 1.00 96.19 369 MET A C 1
ATOM 2842 O O . MET A 1 369 ? 4.138 20.404 -9.095 1.00 96.19 369 MET A O 1
ATOM 2846 N N . LEU A 1 370 ? 2.020 20.923 -8.520 1.00 96.12 370 LEU A N 1
ATOM 2847 C CA . LEU A 1 370 ? 1.800 19.780 -7.647 1.00 96.12 370 LEU A CA 1
ATOM 2848 C C . LEU A 1 370 ? 0.798 18.853 -8.318 1.00 96.12 370 LEU A C 1
ATOM 2850 O O . LEU A 1 370 ? -0.328 19.269 -8.591 1.00 96.12 370 LEU A O 1
ATOM 2854 N N . LEU A 1 371 ? 1.221 17.620 -8.563 1.00 98.19 371 LEU A N 1
ATOM 2855 C CA . LEU A 1 371 ? 0.417 16.535 -9.109 1.00 98.19 371 LEU A CA 1
ATOM 2856 C C . LEU A 1 371 ? 0.456 15.351 -8.144 1.00 98.19 371 LEU A C 1
ATOM 2858 O O . LEU A 1 371 ? 1.324 15.270 -7.268 1.00 98.19 371 LEU A O 1
ATOM 2862 N N . SER A 1 372 ? -0.473 14.418 -8.303 1.00 98.12 372 SER A N 1
ATOM 2863 C CA . SER A 1 372 ? -0.456 13.186 -7.519 1.00 98.12 372 SER A CA 1
ATOM 2864 C C . SER A 1 372 ? -1.124 12.031 -8.254 1.00 98.12 372 SER A C 1
ATOM 2866 O O . SER A 1 372 ? -2.147 12.201 -8.917 1.00 98.12 372 SER A O 1
ATOM 2868 N N . GLY A 1 373 ? -0.539 10.844 -8.100 1.00 96.56 373 GLY A N 1
ATOM 2869 C CA . GLY A 1 373 ? -1.254 9.573 -8.182 1.00 96.56 373 GLY A CA 1
ATOM 2870 C C . GLY A 1 373 ? -1.574 9.102 -6.760 1.00 96.56 373 GLY A C 1
ATOM 2871 O O . GLY A 1 373 ? -2.133 9.853 -5.954 1.00 96.56 373 GLY A O 1
ATOM 2872 N N . LEU A 1 374 ? -1.135 7.891 -6.410 1.00 96.06 374 LEU A N 1
ATOM 2873 C CA . LEU A 1 374 ? -1.007 7.452 -5.013 1.00 96.06 374 LEU A CA 1
ATOM 2874 C C . LEU A 1 374 ? 0.153 8.147 -4.287 1.00 96.06 374 LEU A C 1
ATOM 2876 O O . LEU A 1 374 ? 0.162 8.207 -3.059 1.00 96.06 374 LEU A O 1
ATOM 2880 N N . GLU A 1 375 ? 1.125 8.658 -5.040 1.00 96.38 375 GLU A N 1
ATOM 2881 C CA . GLU A 1 375 ? 2.305 9.353 -4.533 1.00 96.38 375 GLU A CA 1
ATOM 2882 C C . GLU A 1 375 ? 2.378 10.783 -5.093 1.00 96.38 375 GLU A C 1
ATOM 2884 O O . GLU A 1 375 ? 1.801 11.069 -6.152 1.00 96.38 375 GLU A O 1
ATOM 2889 N N . PRO A 1 376 ? 3.018 11.718 -4.367 1.00 96.62 376 PRO A N 1
ATOM 2890 C CA . PRO A 1 376 ? 3.143 13.096 -4.809 1.00 96.62 376 PRO A CA 1
ATOM 2891 C C . PRO A 1 376 ? 4.166 13.198 -5.945 1.00 96.62 376 PRO A C 1
ATOM 2893 O O . PRO A 1 376 ? 5.233 12.590 -5.897 1.00 96.62 376 PRO A O 1
ATOM 2896 N N . PHE A 1 377 ? 3.888 14.046 -6.930 1.00 97.12 377 PHE A N 1
ATOM 2897 C CA . PHE A 1 377 ? 4.856 14.415 -7.956 1.00 97.12 377 PHE A CA 1
ATOM 2898 C C . PHE A 1 377 ? 4.927 15.938 -8.074 1.00 97.12 377 PHE A C 1
ATOM 2900 O O . PHE A 1 377 ? 3.939 16.607 -8.381 1.00 97.12 377 PHE A O 1
ATOM 2907 N N . ARG A 1 378 ? 6.099 16.499 -7.764 1.00 95.44 378 ARG A N 1
ATOM 2908 C CA . ARG A 1 378 ? 6.314 17.946 -7.642 1.00 95.44 378 ARG A CA 1
ATOM 2909 C C . ARG A 1 378 ? 7.252 18.418 -8.745 1.00 95.44 378 ARG A C 1
ATOM 2911 O O . ARG A 1 378 ? 8.382 17.946 -8.834 1.00 95.44 378 ARG A O 1
ATOM 2918 N N . ILE A 1 379 ? 6.798 19.376 -9.544 1.00 96.00 379 ILE A N 1
ATOM 2919 C CA . ILE A 1 379 ? 7.569 19.935 -10.658 1.00 96.00 379 ILE A CA 1
ATOM 2920 C C . ILE A 1 379 ? 7.958 21.362 -10.286 1.00 96.00 379 ILE A C 1
ATOM 2922 O O . ILE A 1 379 ? 7.133 22.276 -10.359 1.00 96.00 379 ILE A O 1
ATOM 2926 N N . GLY A 1 380 ? 9.200 21.546 -9.849 1.00 91.88 380 GLY A N 1
ATOM 2927 C CA . GLY A 1 380 ? 9.773 22.842 -9.492 1.00 91.88 380 GLY A CA 1
ATOM 2928 C C . GLY A 1 380 ? 10.738 23.381 -10.553 1.00 91.88 380 GLY A C 1
ATOM 2929 O O . GLY A 1 380 ? 11.003 22.705 -11.542 1.00 91.88 380 GLY A O 1
ATOM 2930 N N . PRO A 1 381 ? 11.324 24.570 -10.325 1.00 85.44 381 PRO A N 1
ATOM 2931 C CA . PRO A 1 381 ? 12.277 25.194 -11.252 1.00 85.44 381 PRO A CA 1
ATOM 2932 C C . PRO A 1 381 ? 13.548 24.374 -11.531 1.00 85.44 381 PRO A C 1
ATOM 2934 O O . PRO A 1 381 ? 14.196 24.582 -12.550 1.00 85.44 381 PRO A O 1
ATOM 2937 N N . TYR A 1 382 ? 13.920 23.475 -10.614 1.00 86.12 382 TYR A N 1
ATOM 2938 C CA . TYR A 1 382 ? 15.115 22.625 -10.713 1.00 86.12 382 TYR A CA 1
ATOM 2939 C C . TYR A 1 382 ? 14.787 21.160 -11.014 1.00 86.12 382 TYR A C 1
ATOM 2941 O O . TYR A 1 382 ? 15.690 20.326 -11.057 1.00 86.12 382 TYR A O 1
ATOM 2949 N N . THR A 1 383 ? 13.504 20.829 -11.187 1.00 92.00 383 THR A N 1
ATOM 2950 C CA . THR A 1 383 ? 13.112 19.505 -11.668 1.00 92.00 383 THR A CA 1
ATOM 2951 C C . THR A 1 383 ? 13.618 19.359 -13.102 1.00 92.00 383 THR A C 1
ATOM 2953 O O . THR A 1 383 ? 13.531 20.294 -13.897 1.00 92.00 383 THR A O 1
ATOM 2956 N N . ASN A 1 384 ? 14.191 18.201 -13.423 1.00 92.25 384 ASN A N 1
ATOM 2957 C CA . ASN A 1 384 ? 14.592 17.883 -14.788 1.00 92.25 384 ASN A CA 1
ATOM 2958 C C . ASN A 1 384 ? 13.366 17.760 -15.711 1.00 92.25 384 ASN A C 1
ATOM 2960 O O . ASN A 1 384 ? 12.221 17.844 -15.270 1.00 92.25 384 ASN A O 1
ATOM 2964 N N . PHE A 1 385 ? 13.613 17.555 -17.004 1.00 95.69 385 PHE A N 1
ATOM 2965 C CA . PHE A 1 385 ? 12.544 17.353 -17.974 1.00 95.69 385 PHE A CA 1
ATOM 2966 C C . PHE A 1 385 ? 11.625 16.194 -17.567 1.00 95.69 385 PHE A C 1
ATOM 2968 O O . PHE A 1 385 ? 12.098 15.088 -17.296 1.00 95.69 385 PHE A O 1
ATOM 2975 N N . VAL A 1 386 ? 10.318 16.460 -17.539 1.00 97.75 386 VAL A N 1
ATOM 2976 C CA . VAL A 1 386 ? 9.314 15.473 -17.134 1.00 97.75 386 VAL A CA 1
ATOM 2977 C C . VAL A 1 386 ? 8.804 14.686 -18.338 1.00 97.75 386 VAL A C 1
ATOM 2979 O O . VAL A 1 386 ? 8.214 15.250 -19.263 1.00 97.75 386 VAL A O 1
ATOM 2982 N N . ASN A 1 387 ? 8.968 13.364 -18.287 1.00 97.38 387 ASN A N 1
ATOM 2983 C CA . ASN A 1 387 ? 8.506 12.454 -19.334 1.00 97.38 387 ASN A CA 1
ATOM 2984 C C . ASN A 1 387 ? 7.042 12.050 -19.106 1.00 97.38 387 ASN A C 1
ATOM 2986 O O . ASN A 1 387 ? 6.738 11.315 -18.158 1.00 97.38 387 ASN A O 1
ATOM 2990 N N . ILE A 1 388 ? 6.148 12.479 -20.001 1.00 98.25 388 ILE A N 1
ATOM 2991 C CA . ILE A 1 388 ? 4.750 12.036 -20.052 1.00 98.25 388 ILE A CA 1
ATOM 2992 C C . ILE A 1 388 ? 4.648 10.895 -21.075 1.00 98.25 388 ILE A C 1
ATOM 2994 O O . ILE A 1 388 ? 4.910 11.095 -22.257 1.00 98.25 388 ILE A O 1
ATOM 2998 N N . GLY A 1 389 ? 4.311 9.681 -20.639 1.00 97.38 389 GLY A N 1
ATOM 2999 C CA . GLY A 1 389 ? 4.311 8.490 -21.493 1.00 97.38 389 GLY A CA 1
ATOM 3000 C C . GLY A 1 389 ? 3.190 8.486 -22.538 1.00 97.38 389 GLY A C 1
ATOM 3001 O O . GLY A 1 389 ? 2.023 8.397 -22.171 1.00 97.38 389 GLY A O 1
ATOM 3002 N N . GLU A 1 390 ? 3.547 8.498 -23.827 1.00 95.38 390 GLU A N 1
ATOM 3003 C CA . GLU A 1 390 ? 2.627 8.658 -24.972 1.00 95.38 390 GLU A CA 1
ATOM 3004 C C . GLU A 1 390 ? 1.863 7.390 -25.421 1.00 95.38 390 GLU A C 1
ATOM 3006 O O . GLU A 1 390 ? 0.993 7.444 -26.290 1.00 95.38 390 GLU A O 1
ATOM 3011 N N . ARG A 1 391 ? 2.223 6.196 -24.928 1.00 94.56 391 ARG A N 1
ATOM 3012 C CA . ARG A 1 391 ? 1.823 4.927 -25.575 1.00 94.56 391 ARG A CA 1
ATOM 3013 C C . ARG A 1 391 ? 0.436 4.414 -25.202 1.00 94.56 391 ARG A C 1
ATOM 3015 O O . ARG A 1 391 ? -0.030 3.483 -25.868 1.00 94.56 391 ARG A O 1
ATOM 3022 N N . CYS A 1 392 ? -0.218 4.976 -24.187 1.00 96.75 392 CYS A N 1
ATOM 3023 C CA . CYS A 1 392 ? -1.602 4.646 -23.823 1.00 96.75 392 CYS A CA 1
ATOM 3024 C C . CYS A 1 392 ? -2.594 5.502 -24.624 1.00 96.75 392 CYS A C 1
ATOM 3026 O O . CYS A 1 392 ? -3.529 6.082 -24.084 1.00 96.75 392 CYS A O 1
ATOM 3028 N N . ASN A 1 393 ? -2.368 5.565 -25.936 1.00 95.50 393 ASN A N 1
ATOM 3029 C CA . ASN A 1 393 ? -3.101 6.405 -26.867 1.00 95.50 393 ASN A CA 1
ATOM 3030 C C . ASN A 1 393 ? -3.614 5.546 -28.031 1.00 95.50 393 ASN A C 1
ATOM 3032 O O . ASN A 1 393 ? -2.819 4.913 -28.736 1.00 95.50 393 ASN A O 1
ATOM 3036 N N . VAL A 1 394 ? -4.936 5.491 -28.219 1.00 91.50 394 VAL A N 1
ATOM 3037 C CA . VAL A 1 394 ? -5.570 4.670 -29.267 1.00 91.50 394 VAL A CA 1
ATOM 3038 C C . VAL A 1 394 ? -5.175 5.141 -30.673 1.00 91.50 394 VAL A C 1
ATOM 3040 O O . VAL A 1 394 ? -4.879 4.312 -31.531 1.00 91.50 394 VAL A O 1
ATOM 3043 N N . ALA A 1 395 ? -5.057 6.447 -30.907 1.00 79.81 395 ALA A N 1
ATOM 3044 C CA . ALA A 1 395 ? -4.626 6.983 -32.198 1.00 79.81 395 ALA A CA 1
ATOM 3045 C C . ALA A 1 395 ? -3.108 6.823 -32.439 1.00 79.81 395 ALA A C 1
ATOM 3047 O O . ALA A 1 395 ? -2.664 6.587 -33.567 1.00 79.81 395 ALA A O 1
ATOM 3048 N N . GLY A 1 396 ? -2.297 6.941 -31.383 1.00 78.38 396 GLY A N 1
ATOM 3049 C CA . GLY A 1 396 ? -0.832 6.981 -31.456 1.00 78.38 396 GLY A CA 1
ATOM 3050 C C . GLY A 1 396 ? -0.129 5.621 -31.367 1.00 78.38 396 GLY A C 1
ATOM 3051 O O . GLY A 1 396 ? 0.980 5.460 -31.880 1.00 78.38 396 GLY A O 1
ATOM 3052 N N . SER A 1 397 ? -0.754 4.611 -30.754 1.00 88.25 397 SER A N 1
ATOM 3053 C CA . SER A 1 397 ? -0.113 3.331 -30.425 1.00 88.25 397 SER A CA 1
ATOM 3054 C C . SER A 1 397 ? -0.882 2.140 -30.989 1.00 88.25 397 SER A C 1
ATOM 3056 O O . SER A 1 397 ? -1.874 1.681 -30.427 1.00 88.25 397 SER A O 1
ATOM 3058 N N . ARG A 1 398 ? -0.358 1.538 -32.069 1.00 84.81 398 ARG A N 1
ATOM 3059 C CA . ARG A 1 398 ? -0.977 0.365 -32.728 1.00 84.81 398 ARG A CA 1
ATOM 3060 C C . ARG A 1 398 ? -1.253 -0.799 -31.772 1.00 84.81 398 ARG A C 1
ATOM 3062 O O . ARG A 1 398 ? -2.260 -1.487 -31.915 1.00 84.81 398 ARG A O 1
ATOM 3069 N N . LYS A 1 399 ? -0.342 -1.050 -30.822 1.00 88.12 399 LYS A N 1
ATOM 3070 C CA . LYS A 1 399 ? -0.503 -2.126 -29.832 1.00 88.12 399 LYS A CA 1
ATOM 3071 C C . LYS A 1 399 ? -1.657 -1.808 -28.882 1.00 88.12 399 LYS A C 1
ATOM 3073 O O . LYS A 1 399 ? -2.484 -2.678 -28.647 1.00 88.12 399 LYS A O 1
ATOM 3078 N N . PHE A 1 400 ? -1.706 -0.584 -28.364 1.00 93.62 400 PHE A N 1
ATOM 3079 C CA . PHE A 1 400 ? -2.739 -0.159 -27.424 1.00 93.62 400 PHE A CA 1
ATOM 3080 C C . PHE A 1 400 ? -4.119 -0.126 -28.088 1.00 93.62 400 PHE A C 1
ATOM 3082 O O . PHE A 1 400 ? -5.045 -0.748 -27.578 1.00 93.62 400 PHE A O 1
ATOM 3089 N N . ALA A 1 401 ? -4.217 0.459 -29.285 1.00 88.94 401 ALA A N 1
ATOM 3090 C CA . ALA A 1 401 ? -5.434 0.482 -30.095 1.00 88.94 401 ALA A CA 1
ATOM 3091 C C . ALA A 1 401 ? -6.032 -0.918 -30.280 1.00 88.94 401 ALA A C 1
ATOM 3093 O O . ALA A 1 401 ? -7.202 -1.145 -29.987 1.00 88.94 401 ALA A O 1
ATOM 3094 N N . LYS A 1 402 ? -5.200 -1.890 -30.685 1.00 89.56 402 LYS A N 1
ATOM 3095 C CA . LYS A 1 402 ? -5.629 -3.281 -30.880 1.00 89.56 402 LYS A CA 1
ATOM 3096 C C . LYS A 1 402 ? -6.184 -3.904 -29.596 1.00 89.56 402 LYS A C 1
ATOM 3098 O O . LYS A 1 402 ? -7.157 -4.648 -29.669 1.00 89.56 402 LYS A O 1
ATOM 3103 N N . LEU A 1 403 ? -5.561 -3.638 -28.448 1.00 93.31 403 LEU A N 1
ATOM 3104 C CA . LEU A 1 403 ? -5.983 -4.192 -27.160 1.00 93.31 403 LEU A CA 1
ATOM 3105 C C . LEU A 1 403 ? -7.308 -3.582 -26.694 1.00 93.31 403 LEU A C 1
ATOM 3107 O O . LEU A 1 403 ? -8.218 -4.329 -26.341 1.00 93.31 403 LEU A O 1
ATOM 3111 N N . ILE A 1 404 ? -7.443 -2.255 -26.765 1.00 93.31 404 ILE A N 1
ATOM 3112 C CA . ILE A 1 404 ? -8.666 -1.545 -26.367 1.00 93.31 404 ILE A CA 1
ATOM 3113 C C . ILE A 1 404 ? -9.841 -1.922 -27.277 1.00 93.31 404 ILE A C 1
ATOM 3115 O O . ILE A 1 404 ? -10.894 -2.311 -26.778 1.00 93.31 404 ILE A O 1
ATOM 3119 N N . MET A 1 405 ? -9.650 -1.915 -28.602 1.00 87.75 405 MET A N 1
ATOM 3120 C CA . MET A 1 405 ? -10.692 -2.310 -29.563 1.00 87.75 405 MET A CA 1
ATOM 3121 C C . MET A 1 405 ? -11.118 -3.779 -29.407 1.00 87.75 405 MET A C 1
ATOM 3123 O O . MET A 1 405 ? -12.268 -4.117 -29.669 1.00 87.75 405 MET A O 1
ATOM 3127 N N . ALA A 1 406 ? -10.212 -4.659 -28.966 1.00 88.06 406 ALA A N 1
ATOM 3128 C CA . ALA A 1 406 ? -10.520 -6.060 -28.671 1.00 88.06 406 ALA A CA 1
ATOM 3129 C C . ALA A 1 406 ? -11.140 -6.276 -27.275 1.00 88.06 406 ALA A C 1
ATOM 3131 O O . ALA A 1 406 ? -11.424 -7.416 -26.910 1.00 88.06 406 ALA A O 1
ATOM 3132 N N . GLY A 1 407 ? -11.317 -5.217 -26.477 1.00 89.19 407 GLY A N 1
ATOM 3133 C CA . GLY A 1 407 ? -11.808 -5.306 -25.102 1.00 89.19 407 GLY A CA 1
ATOM 3134 C C . GLY A 1 407 ? -10.809 -5.913 -24.108 1.00 89.19 407 GLY A C 1
ATOM 3135 O O . GLY A 1 407 ? -11.194 -6.228 -22.984 1.00 89.19 407 GLY A O 1
ATOM 3136 N N . ASN A 1 408 ? -9.534 -6.065 -24.481 1.00 92.31 408 ASN A N 1
ATOM 3137 C CA . ASN A 1 408 ? -8.491 -6.658 -23.641 1.00 92.31 408 ASN A CA 1
ATOM 3138 C C . ASN A 1 408 ? -7.786 -5.591 -22.784 1.00 92.31 408 ASN A C 1
ATOM 3140 O O . ASN A 1 408 ? -6.612 -5.265 -22.981 1.00 92.31 408 ASN A O 1
ATOM 3144 N N . TYR A 1 409 ? -8.536 -5.008 -21.846 1.00 89.81 409 TYR A N 1
ATOM 3145 C CA . TYR A 1 409 ? -8.045 -3.919 -21.000 1.00 89.81 409 TYR A CA 1
ATOM 3146 C C . TYR A 1 409 ? -6.962 -4.370 -19.997 1.00 89.81 409 TYR A C 1
ATOM 3148 O O . TYR A 1 409 ? -6.090 -3.573 -19.655 1.00 89.81 409 TYR A O 1
ATOM 3156 N N . GLU A 1 410 ? -6.961 -5.635 -19.559 1.00 84.56 410 GLU A N 1
ATOM 3157 C CA . GLU A 1 410 ? -5.929 -6.168 -18.650 1.00 84.56 410 GLU A CA 1
ATOM 3158 C C . GLU A 1 410 ? -4.546 -6.191 -19.312 1.00 84.56 410 GLU A C 1
ATOM 3160 O O . GLU A 1 410 ? -3.567 -5.706 -18.746 1.00 84.56 410 GLU A O 1
ATOM 3165 N N . GLU A 1 411 ? -4.446 -6.670 -20.556 1.00 85.56 411 GLU A N 1
ATOM 3166 C CA . GLU A 1 411 ? -3.192 -6.573 -21.306 1.00 85.56 411 GLU A CA 1
ATOM 3167 C C . GLU A 1 411 ? -2.824 -5.118 -21.623 1.00 85.56 411 GLU A C 1
ATOM 3169 O O . GLU A 1 411 ? -1.635 -4.789 -21.675 1.00 85.56 411 GLU A O 1
ATOM 3174 N N . ALA A 1 412 ? -3.802 -4.222 -21.800 1.00 89.88 412 ALA A N 1
ATOM 3175 C CA . ALA A 1 412 ? -3.542 -2.798 -22.017 1.00 89.88 412 ALA A CA 1
ATOM 3176 C C . ALA A 1 412 ? -2.852 -2.136 -20.806 1.00 89.88 412 ALA A C 1
ATOM 3178 O O . ALA A 1 412 ? -1.980 -1.286 -21.005 1.00 89.88 412 ALA A O 1
ATOM 3179 N N . LEU A 1 413 ? -3.120 -2.586 -19.569 1.00 91.19 413 LEU A N 1
ATOM 3180 C CA . LEU A 1 413 ? -2.388 -2.136 -18.371 1.00 91.19 413 LEU A CA 1
ATOM 3181 C C . LEU A 1 413 ? -0.887 -2.437 -18.456 1.00 91.19 413 LEU A C 1
ATOM 3183 O O . LEU A 1 413 ? -0.075 -1.675 -17.936 1.00 91.19 413 LEU A O 1
ATOM 3187 N N . THR A 1 414 ? -0.479 -3.496 -19.164 1.00 90.38 414 THR A N 1
ATOM 3188 C CA . THR A 1 414 ? 0.951 -3.796 -19.348 1.00 90.38 414 THR A CA 1
ATOM 3189 C C . THR A 1 414 ? 1.676 -2.724 -20.163 1.00 90.38 414 THR A C 1
ATOM 3191 O O . THR A 1 414 ? 2.880 -2.541 -19.983 1.00 90.38 414 THR A O 1
ATOM 3194 N N . VAL A 1 415 ? 0.962 -1.995 -21.034 1.00 91.62 415 VAL A N 1
ATOM 3195 C CA . VAL A 1 415 ? 1.510 -0.848 -21.775 1.00 91.62 415 VAL A CA 1
ATOM 3196 C C . VAL A 1 415 ? 1.750 0.316 -20.820 1.00 91.62 415 VAL A C 1
ATOM 3198 O O . VAL A 1 415 ? 2.847 0.866 -20.818 1.00 91.62 415 VAL A O 1
ATOM 3201 N N . ALA A 1 416 ? 0.778 0.637 -19.963 1.00 93.12 416 ALA A N 1
ATOM 3202 C CA . ALA A 1 416 ? 0.922 1.657 -18.926 1.00 93.12 416 ALA A CA 1
ATOM 3203 C C . ALA A 1 416 ? 2.073 1.325 -17.957 1.00 93.12 416 ALA A C 1
ATOM 3205 O O . ALA A 1 416 ? 2.981 2.135 -17.782 1.00 93.12 416 ALA A O 1
ATOM 3206 N N . LYS A 1 417 ? 2.103 0.099 -17.417 1.00 89.38 417 LYS A N 1
ATOM 3207 C CA . LYS A 1 417 ? 3.154 -0.374 -16.500 1.00 89.38 417 LYS A CA 1
ATOM 3208 C C . LYS A 1 417 ? 4.548 -0.300 -17.119 1.00 89.38 417 LYS A C 1
ATOM 3210 O O . LYS A 1 417 ? 5.466 0.228 -16.502 1.00 89.38 417 LYS A O 1
ATOM 3215 N N . SER A 1 418 ? 4.688 -0.763 -18.362 1.00 89.94 418 SER A N 1
ATOM 3216 C CA . SER A 1 418 ? 5.964 -0.717 -19.081 1.00 89.94 418 SER A CA 1
ATOM 3217 C C . SER A 1 418 ? 6.476 0.709 -19.263 1.00 89.94 418 SER A C 1
ATOM 3219 O O . SER A 1 418 ? 7.680 0.913 -19.217 1.00 89.94 418 SER A O 1
ATOM 3221 N N . GLN A 1 419 ? 5.599 1.692 -19.484 1.00 92.38 419 GLN A N 1
ATOM 3222 C CA . GLN A 1 419 ? 6.031 3.084 -19.620 1.00 92.38 419 GLN A CA 1
ATOM 3223 C C . GLN A 1 419 ? 6.580 3.638 -18.306 1.00 92.38 419 GLN A C 1
ATOM 3225 O O . GLN A 1 419 ? 7.629 4.275 -18.319 1.00 92.38 419 GLN A O 1
ATOM 3230 N N . VAL A 1 420 ? 5.922 3.347 -17.180 1.00 91.56 420 VAL A N 1
ATOM 3231 C CA . VAL A 1 420 ? 6.404 3.753 -15.849 1.00 91.56 420 VAL A CA 1
ATOM 3232 C C . VAL A 1 420 ? 7.751 3.096 -15.533 1.00 91.56 420 VAL A C 1
ATOM 3234 O O . VAL A 1 420 ? 8.676 3.771 -15.094 1.00 91.56 420 VAL A O 1
ATOM 3237 N N . GLU A 1 421 ? 7.904 1.798 -15.821 1.00 87.38 421 GLU A N 1
ATOM 3238 C CA . GLU A 1 421 ? 9.175 1.068 -15.659 1.00 87.38 421 GLU A CA 1
ATOM 3239 C C . GLU A 1 421 ? 10.302 1.629 -16.548 1.00 87.38 421 GLU A C 1
ATOM 3241 O O . GLU A 1 421 ? 11.468 1.582 -16.164 1.00 87.38 421 GLU A O 1
ATOM 3246 N N . MET A 1 422 ? 9.958 2.185 -17.714 1.00 84.62 422 MET A N 1
ATOM 3247 C CA . MET A 1 422 ? 10.891 2.812 -18.660 1.00 84.62 422 MET A CA 1
ATOM 3248 C C . MET A 1 422 ? 11.115 4.313 -18.398 1.00 84.62 422 MET A C 1
ATOM 3250 O O . MET A 1 422 ? 11.725 4.982 -19.225 1.00 84.62 422 MET A O 1
ATOM 3254 N N . GLY A 1 423 ? 10.645 4.849 -17.265 1.00 87.38 423 GLY A N 1
ATOM 3255 C CA . GLY A 1 423 ? 10.947 6.217 -16.831 1.00 87.38 423 GLY A CA 1
ATOM 3256 C C . GLY A 1 423 ? 9.869 7.269 -17.112 1.00 87.38 423 GLY A C 1
ATOM 3257 O O . GLY A 1 423 ? 10.142 8.458 -16.948 1.00 87.38 423 GLY A O 1
ATOM 3258 N N . ALA A 1 424 ? 8.650 6.878 -17.505 1.00 94.81 424 ALA A N 1
ATOM 3259 C CA . ALA A 1 424 ? 7.521 7.808 -17.555 1.00 94.81 424 ALA A CA 1
ATOM 3260 C C . ALA A 1 424 ? 7.093 8.202 -16.130 1.00 94.81 424 ALA A C 1
ATOM 3262 O O . ALA A 1 424 ? 6.745 7.346 -15.314 1.00 94.81 424 ALA A O 1
ATOM 3263 N N . GLN A 1 425 ? 7.105 9.502 -15.841 1.00 97.69 425 GLN A N 1
ATOM 3264 C CA . GLN A 1 425 ? 6.715 10.058 -14.539 1.00 97.69 425 GLN A CA 1
ATOM 3265 C C . GLN A 1 425 ? 5.230 10.431 -14.491 1.00 97.69 425 GLN A C 1
ATOM 3267 O O . GLN A 1 425 ? 4.676 10.581 -13.409 1.00 97.69 425 GLN A O 1
ATOM 3272 N N . ILE A 1 426 ? 4.602 10.587 -15.659 1.00 98.50 426 ILE A N 1
ATOM 3273 C CA . ILE A 1 426 ? 3.171 10.837 -15.863 1.00 98.50 426 ILE A CA 1
ATOM 3274 C C . ILE A 1 426 ? 2.725 9.944 -17.027 1.00 98.50 426 ILE A C 1
ATOM 3276 O O . ILE A 1 426 ? 3.515 9.684 -17.937 1.00 98.50 426 ILE A O 1
ATOM 3280 N N . LEU A 1 427 ? 1.481 9.466 -17.026 1.00 98.25 427 LEU A N 1
ATOM 3281 C CA . LEU A 1 427 ? 0.926 8.689 -18.140 1.00 98.25 427 LEU A CA 1
ATOM 3282 C C . LEU A 1 427 ? -0.145 9.469 -18.891 1.00 98.25 427 LEU A C 1
ATOM 3284 O O . LEU A 1 427 ? -1.138 9.860 -18.286 1.00 98.25 427 LEU A O 1
ATOM 3288 N N . ASP A 1 428 ? 0.042 9.639 -20.198 1.00 98.44 428 ASP A N 1
ATOM 3289 C CA . ASP A 1 428 ? -0.983 10.160 -21.099 1.00 98.44 428 ASP A CA 1
ATOM 3290 C C . ASP A 1 428 ? -1.959 9.045 -21.483 1.00 98.44 428 ASP A C 1
ATOM 3292 O O . ASP A 1 428 ? -1.536 7.956 -21.881 1.00 98.44 428 ASP A O 1
ATOM 3296 N N . ILE A 1 429 ? -3.258 9.286 -21.307 1.00 98.19 429 ILE A N 1
ATOM 3297 C CA . ILE A 1 429 ? -4.319 8.327 -21.612 1.00 98.19 429 ILE A CA 1
ATOM 3298 C C . ILE A 1 429 ? -5.266 8.963 -22.612 1.00 98.19 429 ILE A C 1
ATOM 3300 O O . ILE A 1 429 ? -6.014 9.861 -22.244 1.00 98.19 429 ILE A O 1
ATOM 3304 N N . ASN A 1 430 ? -5.297 8.422 -23.827 1.00 97.25 430 ASN A N 1
ATOM 3305 C CA . ASN A 1 430 ? -6.217 8.843 -24.875 1.00 97.25 430 ASN A CA 1
ATOM 3306 C C . ASN A 1 430 ? -7.043 7.651 -25.380 1.00 97.25 430 ASN A C 1
ATOM 3308 O O . ASN A 1 430 ? -6.493 6.627 -25.804 1.00 97.25 430 ASN A O 1
ATOM 3312 N N . MET A 1 431 ? -8.369 7.808 -25.339 1.00 96.69 431 MET A N 1
ATOM 3313 C CA . MET A 1 431 ? -9.367 6.811 -25.757 1.00 96.69 431 MET A CA 1
ATOM 3314 C C . MET A 1 431 ? -10.200 7.274 -26.961 1.00 96.69 431 MET A C 1
ATOM 3316 O O . MET A 1 431 ? -11.272 6.723 -27.216 1.00 96.69 431 MET A O 1
ATOM 3320 N N . ASP A 1 432 ? -9.728 8.283 -27.693 1.00 91.12 432 ASP A N 1
ATOM 3321 C CA . ASP A 1 432 ? -10.447 8.852 -28.827 1.00 91.12 432 ASP A CA 1
ATOM 3322 C C . ASP A 1 432 ? -10.296 7.950 -30.059 1.00 91.12 432 ASP A C 1
ATOM 3324 O O . ASP A 1 432 ? -9.218 7.813 -30.638 1.00 91.12 432 ASP A O 1
ATOM 3328 N N . ASP A 1 433 ? -11.404 7.348 -30.485 1.00 89.81 433 ASP A N 1
ATOM 3329 C CA . ASP A 1 433 ? -11.551 6.676 -31.775 1.00 89.81 433 ASP A CA 1
ATOM 3330 C C . ASP A 1 433 ? -13.037 6.633 -32.152 1.00 89.81 433 ASP A C 1
ATOM 3332 O O . ASP A 1 433 ? -13.900 6.487 -31.286 1.00 89.81 433 ASP A O 1
ATOM 3336 N N . GLY A 1 434 ? -13.356 6.739 -33.445 1.00 81.06 434 GLY A N 1
ATOM 3337 C CA . GLY A 1 434 ? -14.746 6.741 -33.918 1.00 81.06 434 GLY A CA 1
ATOM 3338 C C . GLY A 1 434 ? -15.513 5.440 -33.645 1.00 81.06 434 GLY A C 1
ATOM 3339 O O . GLY A 1 434 ? -16.738 5.429 -33.739 1.00 81.06 434 GLY A O 1
ATOM 3340 N N . MET A 1 435 ? -14.812 4.352 -33.314 1.00 82.56 435 MET A N 1
ATOM 3341 C CA . MET A 1 435 ? -15.386 3.041 -33.005 1.00 82.56 435 MET A CA 1
ATOM 3342 C C . MET A 1 435 ? -15.554 2.783 -31.500 1.00 82.56 435 MET A C 1
ATOM 3344 O O . MET A 1 435 ? -16.053 1.718 -31.130 1.00 82.56 435 MET A O 1
ATOM 3348 N N . LEU A 1 436 ? -15.130 3.708 -30.631 1.00 85.62 436 LEU A N 1
ATOM 3349 C CA . LEU A 1 436 ? -15.185 3.557 -29.176 1.00 85.62 436 LEU A CA 1
ATOM 3350 C C . LEU A 1 436 ? -16.204 4.503 -28.539 1.00 85.62 436 LEU A C 1
ATOM 3352 O O . LEU A 1 436 ? -16.384 5.645 -28.955 1.00 85.62 436 LEU A O 1
ATOM 3356 N N . ASP A 1 437 ? -16.823 4.034 -27.457 1.00 92.81 437 ASP A N 1
ATOM 3357 C CA . ASP A 1 437 ? -17.518 4.908 -26.515 1.00 92.81 437 ASP A CA 1
ATOM 3358 C C . ASP A 1 437 ? -16.482 5.557 -25.586 1.00 92.81 437 ASP A C 1
ATOM 3360 O O . ASP A 1 437 ? -16.073 4.966 -24.581 1.00 92.81 437 ASP A O 1
ATOM 3364 N N . GLY A 1 438 ? -16.007 6.743 -25.977 1.00 92.56 438 GLY A N 1
ATOM 3365 C CA . GLY A 1 438 ? -14.908 7.459 -25.323 1.00 92.56 438 GLY A CA 1
ATOM 3366 C C . GLY A 1 438 ? -15.060 7.581 -23.799 1.00 92.56 438 GLY A C 1
ATOM 3367 O O . GLY A 1 438 ? -14.165 7.121 -23.083 1.00 92.56 438 GLY A O 1
ATOM 3368 N N . PRO A 1 439 ? -16.175 8.134 -23.272 1.00 95.44 439 PRO A N 1
ATOM 3369 C CA . PRO A 1 439 ? -16.379 8.274 -21.830 1.00 95.44 439 PRO A CA 1
ATOM 3370 C C . PRO A 1 439 ? -16.301 6.935 -21.087 1.00 95.44 439 PRO A C 1
ATOM 3372 O O . PRO A 1 439 ? -15.552 6.810 -20.119 1.00 95.44 439 PRO A O 1
ATOM 3375 N N . SER A 1 440 ? -16.989 5.902 -21.581 1.00 93.81 440 SER A N 1
ATOM 3376 C CA . SER A 1 440 ? -16.979 4.575 -20.952 1.00 93.81 440 SER A CA 1
ATOM 3377 C C . SER A 1 440 ? -15.602 3.910 -21.006 1.00 93.81 440 SER A C 1
ATOM 3379 O O . SER A 1 440 ? -15.171 3.299 -20.025 1.00 93.81 440 SER A O 1
ATOM 3381 N N . ALA A 1 441 ? -14.887 4.028 -22.129 1.00 95.56 441 ALA A N 1
ATOM 3382 C CA . ALA A 1 441 ? -13.544 3.475 -22.282 1.00 95.56 441 ALA A CA 1
ATOM 3383 C C . ALA A 1 441 ? -12.536 4.158 -21.343 1.00 95.56 441 ALA A C 1
ATOM 3385 O O . ALA A 1 441 ? -11.734 3.466 -20.706 1.00 95.56 441 ALA A O 1
ATOM 3386 N N . MET A 1 442 ? -12.618 5.486 -21.213 1.00 97.81 442 MET A N 1
ATOM 3387 C CA . MET A 1 442 ? -11.792 6.277 -20.300 1.00 97.81 442 MET A CA 1
ATOM 3388 C C . MET A 1 442 ? -12.062 5.907 -18.841 1.00 97.81 442 MET A C 1
ATOM 3390 O O . MET A 1 442 ? -11.128 5.557 -18.118 1.00 97.81 442 MET A O 1
ATOM 3394 N N . THR A 1 443 ? -13.334 5.897 -18.428 1.00 96.88 443 THR A N 1
ATOM 3395 C CA . THR A 1 443 ? -13.756 5.482 -17.082 1.00 96.88 443 THR A CA 1
ATOM 3396 C C . THR A 1 443 ? -13.246 4.086 -16.749 1.00 96.88 443 THR A C 1
ATOM 3398 O O . THR A 1 443 ? -12.612 3.879 -15.713 1.00 96.88 443 THR A O 1
ATOM 3401 N N . ARG A 1 444 ? -13.458 3.122 -17.652 1.00 95.56 444 ARG A N 1
ATOM 3402 C CA . ARG A 1 444 ? -13.028 1.737 -17.446 1.00 95.56 444 ARG A CA 1
ATOM 3403 C C . ARG A 1 444 ? -11.520 1.632 -17.249 1.00 95.56 444 ARG A C 1
ATOM 3405 O O . ARG A 1 444 ? -11.074 0.949 -16.330 1.00 95.56 444 ARG A O 1
ATOM 3412 N N . PHE A 1 445 ? -10.732 2.291 -18.096 1.00 97.19 445 PHE A N 1
ATOM 3413 C CA . PHE A 1 445 ? -9.279 2.186 -18.020 1.00 97.19 445 PHE A CA 1
ATOM 3414 C C . PHE A 1 445 ? -8.696 2.931 -16.813 1.00 97.19 445 PHE A C 1
ATOM 3416 O O . PHE A 1 445 ? -7.817 2.387 -16.152 1.00 97.19 445 PHE A O 1
ATOM 3423 N N . CYS A 1 446 ? -9.224 4.106 -16.452 1.00 97.25 446 CYS A N 1
ATOM 3424 C CA . CYS A 1 446 ? -8.808 4.823 -15.238 1.00 97.25 446 CYS A CA 1
ATOM 3425 C C . CYS A 1 446 ? -9.115 4.018 -13.961 1.00 97.25 446 CYS A C 1
ATOM 3427 O O . CYS A 1 446 ? -8.273 3.918 -13.062 1.00 97.25 446 CYS A O 1
ATOM 3429 N N . ASN A 1 447 ? -10.280 3.364 -13.902 1.00 95.19 447 ASN A N 1
ATOM 3430 C CA . ASN A 1 447 ? -10.643 2.476 -12.794 1.00 95.19 447 ASN A CA 1
ATOM 3431 C C . ASN A 1 447 ? -9.723 1.252 -12.697 1.00 95.19 447 ASN A C 1
ATOM 3433 O O . ASN A 1 447 ? -9.376 0.831 -11.592 1.00 95.19 447 ASN A O 1
ATOM 3437 N N . LEU A 1 448 ? -9.308 0.697 -13.837 1.00 92.56 448 LEU A N 1
ATOM 3438 C CA . LEU A 1 448 ? -8.351 -0.406 -13.888 1.00 92.56 448 LEU A CA 1
ATOM 3439 C C . LEU A 1 448 ? -6.951 0.032 -13.460 1.00 92.56 448 LEU A C 1
ATOM 3441 O O . LEU A 1 448 ? -6.319 -0.664 -12.670 1.00 92.56 448 LEU A O 1
ATOM 3445 N N . ILE A 1 449 ? -6.485 1.200 -13.905 1.00 94.50 449 ILE A N 1
ATOM 3446 C CA . ILE A 1 449 ? -5.208 1.766 -13.456 1.00 94.50 449 ILE A CA 1
ATOM 3447 C C . ILE A 1 449 ? -5.194 1.925 -11.938 1.00 94.50 449 ILE A C 1
ATOM 3449 O O . ILE A 1 449 ? -4.223 1.531 -11.299 1.00 94.50 449 ILE A O 1
ATOM 3453 N N . SER A 1 450 ? -6.290 2.416 -11.356 1.00 90.06 450 SER A N 1
ATOM 3454 C CA . SER A 1 450 ? -6.421 2.595 -9.903 1.00 90.06 450 SER A CA 1
ATOM 3455 C C . SER A 1 450 ? -6.270 1.291 -9.107 1.00 90.06 450 SER A C 1
ATOM 3457 O O . SER A 1 450 ? -5.946 1.337 -7.925 1.00 90.06 450 SER A O 1
ATOM 3459 N N . SER A 1 451 ? -6.479 0.133 -9.745 1.00 85.12 451 SER A N 1
ATOM 3460 C CA . SER A 1 451 ? -6.319 -1.188 -9.123 1.00 85.12 451 SER A CA 1
ATOM 3461 C C . SER A 1 451 ? -4.891 -1.753 -9.168 1.00 85.12 451 SER A C 1
ATOM 3463 O O . SER A 1 451 ? -4.607 -2.717 -8.460 1.00 85.12 451 SER A O 1
ATOM 3465 N N . GLU A 1 452 ? -3.990 -1.165 -9.965 1.00 89.81 452 GLU A N 1
ATOM 3466 C CA . GLU A 1 452 ? -2.594 -1.600 -10.121 1.00 89.81 452 GLU A CA 1
ATOM 3467 C C . GLU A 1 452 ? -1.645 -0.555 -9.494 1.00 89.81 452 GLU A C 1
ATOM 3469 O O . GLU A 1 452 ? -1.349 0.466 -10.125 1.00 89.81 452 GLU A O 1
ATOM 3474 N N . PRO A 1 453 ? -1.121 -0.787 -8.273 1.00 84.94 453 PRO A N 1
ATOM 3475 C CA . PRO A 1 453 ? -0.354 0.213 -7.522 1.00 84.94 453 PRO A CA 1
ATOM 3476 C C . PRO A 1 453 ? 0.889 0.746 -8.246 1.00 84.94 453 PRO A C 1
ATOM 3478 O O . PRO A 1 453 ? 1.211 1.928 -8.132 1.00 84.94 453 PRO A O 1
ATOM 3481 N N . ASP A 1 454 ? 1.564 -0.101 -9.033 1.00 84.44 454 ASP A N 1
ATOM 3482 C CA . ASP A 1 454 ? 2.751 0.290 -9.804 1.00 84.44 454 ASP A CA 1
ATOM 3483 C C . ASP A 1 454 ? 2.444 1.351 -10.870 1.00 84.44 454 ASP A C 1
ATOM 3485 O O . ASP A 1 454 ? 3.330 2.124 -11.234 1.00 84.44 454 ASP A O 1
ATOM 3489 N N . ILE A 1 455 ? 1.202 1.391 -11.362 1.00 92.50 455 ILE A N 1
ATOM 3490 C CA . ILE A 1 455 ? 0.725 2.386 -12.325 1.00 92.50 455 ILE A CA 1
ATOM 3491 C C . ILE A 1 455 ? 0.073 3.550 -11.576 1.00 92.50 455 ILE A C 1
ATOM 3493 O O . ILE A 1 455 ? 0.375 4.705 -11.855 1.00 92.50 455 ILE A O 1
ATOM 3497 N N . ALA A 1 456 ? -0.778 3.260 -10.590 1.00 93.25 456 ALA A N 1
ATOM 3498 C CA . ALA A 1 456 ? -1.527 4.270 -9.848 1.00 93.25 456 ALA A CA 1
ATOM 3499 C C . ALA A 1 456 ? -0.633 5.250 -9.067 1.00 93.25 456 ALA A C 1
ATOM 3501 O O . ALA A 1 456 ? -1.090 6.336 -8.718 1.00 93.25 456 ALA A O 1
ATOM 3502 N N . LYS A 1 457 ? 0.633 4.904 -8.785 1.00 93.12 457 LYS A N 1
ATOM 3503 C CA . LYS A 1 457 ? 1.583 5.804 -8.110 1.00 93.12 457 LYS A CA 1
ATOM 3504 C C . LYS A 1 457 ? 1.874 7.094 -8.883 1.00 93.12 457 LYS A C 1
ATOM 3506 O O . LYS A 1 457 ? 2.067 8.123 -8.242 1.00 93.12 457 LYS A O 1
ATOM 3511 N N . VAL A 1 458 ? 1.873 7.059 -10.220 1.00 96.75 458 VAL A N 1
ATOM 3512 C CA . VAL A 1 458 ? 2.155 8.241 -11.051 1.00 96.75 458 VAL A CA 1
ATOM 3513 C C . VAL A 1 458 ? 0.877 9.032 -11.369 1.00 96.75 458 VAL A C 1
ATOM 3515 O O . VAL A 1 458 ? -0.197 8.435 -11.470 1.00 96.75 458 VAL A O 1
ATOM 3518 N N . PRO A 1 459 ? 0.951 10.364 -11.555 1.00 98.31 459 PRO A N 1
ATOM 3519 C CA . PRO A 1 459 ? -0.181 11.147 -12.037 1.00 98.31 459 PRO A CA 1
ATOM 3520 C C . PRO A 1 459 ? -0.616 10.735 -13.449 1.00 98.31 459 PRO A C 1
ATOM 3522 O O . PRO A 1 459 ? 0.187 10.274 -14.265 1.00 98.31 459 PRO A O 1
ATOM 3525 N N . LEU A 1 460 ? -1.891 10.976 -13.754 1.00 98.50 460 LEU A N 1
ATOM 3526 C CA . LEU A 1 460 ? -2.472 10.741 -15.077 1.00 98.50 460 LEU A CA 1
ATOM 3527 C C . LEU A 1 460 ? -2.674 12.060 -15.829 1.00 98.50 460 LEU A C 1
ATOM 3529 O O . LEU A 1 460 ? -3.083 13.063 -15.241 1.00 98.50 460 LEU A O 1
ATOM 3533 N N . CYS A 1 461 ? -2.399 12.033 -17.126 1.00 98.62 461 CYS A N 1
ATOM 3534 C CA . CYS A 1 461 ? -2.719 13.063 -18.100 1.00 98.62 461 CYS A CA 1
ATOM 3535 C C . CYS A 1 461 ? -3.901 12.547 -18.930 1.00 98.62 461 CYS A C 1
ATOM 3537 O O . CYS A 1 461 ? -3.765 11.606 -19.708 1.00 98.62 461 CYS A O 1
ATOM 3539 N N . ILE A 1 462 ? -5.090 13.086 -18.662 1.00 98.50 462 ILE A N 1
ATOM 3540 C CA . ILE A 1 462 ? -6.337 12.668 -19.303 1.00 98.50 462 ILE A CA 1
ATOM 3541 C C . ILE A 1 462 ? -6.421 13.386 -20.642 1.00 98.50 462 ILE A C 1
ATOM 3543 O O . ILE A 1 462 ? -6.632 14.599 -20.661 1.00 98.50 462 ILE A O 1
ATOM 3547 N N . ASP A 1 463 ? -6.231 12.637 -21.725 1.00 97.88 463 ASP A N 1
ATOM 3548 C CA . ASP A 1 463 ? -6.161 13.153 -23.086 1.00 97.88 463 ASP A CA 1
ATOM 3549 C C . ASP A 1 463 ? -7.443 12.843 -23.872 1.00 97.88 463 ASP A C 1
ATOM 3551 O O . ASP A 1 463 ? -7.831 11.684 -24.047 1.00 97.88 463 ASP A O 1
ATOM 3555 N N . SER A 1 464 ? -8.132 13.892 -24.320 1.00 96.75 464 SER A N 1
ATOM 3556 C CA . SER A 1 464 ? -9.234 13.785 -25.273 1.00 96.75 464 SER A CA 1
ATOM 3557 C C . SER A 1 464 ? -9.562 15.130 -25.919 1.00 96.75 464 SER A C 1
ATOM 3559 O O . SER A 1 464 ? -9.536 16.189 -25.290 1.00 96.75 464 SER A O 1
ATOM 3561 N N . SER A 1 465 ? -9.982 15.066 -27.179 1.00 92.31 465 SER A N 1
ATOM 3562 C CA . SER A 1 465 ? -10.607 16.170 -27.909 1.00 92.31 465 SER A CA 1
ATOM 3563 C C . SER A 1 465 ? -12.060 16.437 -27.485 1.00 92.31 465 SER A C 1
ATOM 3565 O O . SER A 1 465 ? -12.604 17.503 -27.781 1.00 92.31 465 SER A O 1
ATOM 3567 N N . ASN A 1 466 ? -12.698 15.492 -26.787 1.00 95.19 466 ASN A N 1
ATOM 3568 C CA . ASN A 1 466 ? -14.066 15.598 -26.297 1.00 95.19 466 ASN A CA 1
ATOM 3569 C C . ASN A 1 466 ? -14.079 15.833 -24.780 1.00 95.19 466 ASN A C 1
ATOM 3571 O O . ASN A 1 466 ? -13.732 14.961 -23.984 1.00 95.19 466 ASN A O 1
ATOM 3575 N N . PHE A 1 467 ? -14.580 16.996 -24.361 1.00 96.69 467 PHE A N 1
ATOM 3576 C CA . PHE A 1 467 ? -14.591 17.384 -22.949 1.00 96.69 467 PHE A CA 1
ATOM 3577 C C . PHE A 1 467 ? -15.402 16.438 -22.043 1.00 96.69 467 PHE A C 1
ATOM 3579 O O . PHE A 1 467 ? -15.077 16.288 -20.869 1.00 96.69 467 PHE A O 1
ATOM 3586 N N . SER A 1 468 ? -16.412 15.740 -22.573 1.00 96.94 468 SER A N 1
ATOM 3587 C CA . SER A 1 468 ? -17.150 14.733 -21.790 1.00 96.94 468 SER A CA 1
ATOM 3588 C C . SER A 1 468 ? -16.282 13.527 -21.398 1.00 96.94 468 SER A C 1
ATOM 3590 O O . SER A 1 468 ? -16.476 12.953 -20.328 1.00 96.94 468 SER A O 1
ATOM 3592 N N . VAL A 1 469 ? -15.284 13.173 -22.216 1.00 97.81 469 VAL A N 1
ATOM 3593 C CA . VAL A 1 469 ? -14.305 12.115 -21.916 1.00 97.81 469 VAL A CA 1
ATOM 3594 C C . VAL A 1 469 ? -13.321 12.591 -20.849 1.00 97.81 469 VAL A C 1
ATOM 3596 O O . VAL A 1 469 ? -13.019 11.843 -19.920 1.00 97.81 469 VAL A O 1
ATOM 3599 N N . ILE A 1 470 ? -12.873 13.850 -20.942 1.00 98.12 470 ILE A N 1
ATOM 3600 C CA . ILE A 1 470 ? -12.051 14.497 -19.909 1.00 98.12 470 ILE A CA 1
ATOM 3601 C C . ILE A 1 470 ? -12.762 14.438 -18.557 1.00 98.12 470 ILE A C 1
ATOM 3603 O O . ILE A 1 470 ? -12.189 13.990 -17.566 1.00 98.12 470 ILE A O 1
ATOM 3607 N N . GLU A 1 471 ? -14.027 14.857 -18.519 1.00 98.06 471 GLU A N 1
ATOM 3608 C CA . GLU A 1 471 ? -14.831 14.857 -17.302 1.00 98.06 471 GLU A CA 1
ATOM 3609 C C . GLU A 1 471 ? -15.024 13.438 -16.743 1.00 98.06 471 GLU A C 1
ATOM 3611 O O . GLU A 1 471 ? -14.859 13.224 -15.541 1.00 98.06 471 GLU A O 1
ATOM 3616 N N . ALA A 1 472 ? -15.275 12.449 -17.606 1.00 97.81 472 ALA A N 1
ATOM 3617 C CA . ALA A 1 472 ? -15.351 11.044 -17.208 1.00 97.81 472 ALA A CA 1
ATOM 3618 C C . ALA A 1 472 ? -14.039 10.538 -16.577 1.00 97.81 472 ALA A C 1
ATOM 3620 O O . ALA A 1 472 ? -14.077 9.841 -15.561 1.00 97.81 472 ALA A O 1
ATOM 3621 N N . GLY A 1 473 ? -12.881 10.920 -17.126 1.00 97.69 473 GLY A N 1
ATOM 3622 C CA . GLY A 1 473 ? -11.571 10.599 -16.554 1.00 97.69 473 GLY A CA 1
ATOM 3623 C C . GLY A 1 473 ? -11.336 11.275 -15.200 1.00 97.69 473 GLY A C 1
ATOM 3624 O O . GLY A 1 473 ? -10.971 10.607 -14.235 1.00 97.69 473 GLY A O 1
ATOM 3625 N N . LEU A 1 474 ? -11.618 12.579 -15.088 1.00 98.06 474 LEU A N 1
ATOM 3626 C CA . LEU A 1 474 ? -11.454 13.345 -13.843 1.00 98.06 474 LEU A CA 1
ATOM 3627 C C . LEU A 1 474 ? -12.273 12.769 -12.681 1.00 98.06 474 LEU A C 1
ATOM 3629 O O . LEU A 1 474 ? -11.765 12.687 -11.562 1.00 98.06 474 LEU A O 1
ATOM 3633 N N . LYS A 1 475 ? -13.501 12.316 -12.959 1.00 98.00 475 LYS A N 1
ATOM 3634 C CA . LYS A 1 475 ? -14.386 11.653 -11.987 1.00 98.00 475 LYS A CA 1
ATOM 3635 C C . LYS A 1 475 ? -13.833 10.325 -11.457 1.00 98.00 475 LYS A C 1
ATOM 3637 O O . LYS A 1 475 ? -14.209 9.910 -10.364 1.00 98.00 475 LYS A O 1
ATOM 3642 N N . CYS A 1 476 ? -12.945 9.665 -12.203 1.00 97.00 476 CYS A N 1
ATOM 3643 C CA . CYS A 1 476 ? -12.361 8.369 -11.834 1.00 97.00 476 CYS A CA 1
ATOM 3644 C C . CYS A 1 476 ? -10.995 8.492 -11.137 1.00 97.00 476 CYS A C 1
ATOM 3646 O O . CYS A 1 476 ? -10.481 7.512 -10.599 1.00 97.00 476 CYS A O 1
ATOM 3648 N N . CYS A 1 477 ? -10.387 9.679 -11.142 1.00 96.00 477 CYS A N 1
ATOM 3649 C CA . CYS A 1 477 ? -9.040 9.887 -10.626 1.00 96.00 477 CYS A CA 1
ATOM 3650 C C . CYS A 1 477 ? -9.040 10.428 -9.190 1.00 96.00 477 CYS A C 1
ATOM 3652 O O . CYS A 1 477 ? -9.462 11.560 -8.930 1.00 96.00 477 CYS A O 1
ATOM 3654 N N . GLN A 1 478 ? -8.475 9.652 -8.257 1.00 93.81 478 GLN A N 1
ATOM 3655 C CA . GLN A 1 478 ? -8.328 10.083 -6.858 1.00 93.81 478 GLN A CA 1
ATOM 3656 C C . GLN A 1 478 ? -7.264 11.178 -6.667 1.00 93.81 478 GLN A C 1
ATOM 3658 O O . GLN A 1 478 ? -7.430 12.057 -5.826 1.00 93.81 478 GLN A O 1
ATOM 3663 N N . GLY A 1 479 ? -6.190 11.143 -7.463 1.00 96.19 479 GLY A N 1
ATOM 3664 C CA . GLY A 1 479 ? -5.104 12.119 -7.424 1.00 96.19 479 GLY A CA 1
ATOM 3665 C C . GLY A 1 479 ? -5.397 13.411 -8.198 1.00 96.19 479 GLY A C 1
ATOM 3666 O O . GLY A 1 479 ? -6.472 13.589 -8.786 1.00 96.19 479 GLY A O 1
ATOM 3667 N N . LYS A 1 480 ? -4.423 14.325 -8.207 1.00 98.25 480 LYS A N 1
ATOM 3668 C CA . LYS A 1 480 ? -4.427 15.540 -9.024 1.00 98.25 480 LYS A CA 1
ATOM 3669 C C . LYS A 1 480 ? -3.786 15.257 -10.383 1.00 98.25 480 LYS A C 1
ATOM 3671 O O . LYS A 1 480 ? -2.571 15.075 -10.486 1.00 98.25 480 LYS A O 1
ATOM 3676 N N . CYS A 1 481 ? -4.631 15.235 -11.409 1.00 98.06 481 CYS A N 1
ATOM 3677 C CA . CYS A 1 481 ? -4.288 14.919 -12.795 1.00 98.06 481 CYS A CA 1
ATOM 3678 C C . CYS A 1 481 ? -3.953 16.160 -13.629 1.00 98.06 481 CYS A C 1
ATOM 3680 O O . CYS A 1 481 ? -4.170 17.295 -13.199 1.00 98.06 481 CYS A O 1
ATOM 3682 N N . ILE A 1 482 ? -3.480 15.915 -14.850 1.00 98.75 482 ILE A N 1
ATOM 3683 C CA . ILE A 1 482 ? -3.410 16.896 -15.934 1.00 98.75 482 ILE A CA 1
ATOM 3684 C C . ILE A 1 482 ? -4.584 16.647 -16.889 1.00 98.75 482 ILE A C 1
ATOM 3686 O O . ILE A 1 482 ? -4.872 15.504 -17.233 1.00 98.75 482 ILE A O 1
ATOM 3690 N N . VAL A 1 483 ? -5.248 17.710 -17.330 1.00 98.69 483 VAL A N 1
ATOM 3691 C CA . VAL A 1 483 ? -6.215 17.691 -18.433 1.00 98.69 483 VAL A CA 1
ATOM 3692 C C . VAL A 1 483 ? -5.513 18.071 -19.728 1.00 98.69 483 VAL A C 1
ATOM 3694 O O . VAL A 1 483 ? -4.926 19.148 -19.802 1.00 98.69 483 VAL A O 1
ATOM 3697 N N . ASN A 1 484 ? -5.611 17.227 -20.750 1.00 97.75 484 ASN A N 1
ATOM 3698 C CA . ASN A 1 484 ? -5.054 17.447 -22.078 1.00 97.75 484 ASN A CA 1
ATOM 3699 C C . ASN A 1 484 ? -6.165 17.318 -23.144 1.00 97.75 484 ASN A C 1
ATOM 3701 O O . ASN A 1 484 ? -6.559 16.242 -23.543 1.00 97.75 484 ASN A O 1
ATOM 3705 N N . SER A 1 485 ? -6.771 18.385 -23.633 1.00 94.94 485 SER A N 1
ATOM 3706 C CA . SER A 1 485 ? -6.461 19.794 -23.412 1.00 94.94 485 SER A CA 1
ATOM 3707 C C . SER A 1 485 ? -7.710 20.650 -23.630 1.00 94.94 485 SER A C 1
ATOM 3709 O O . SER A 1 485 ? -8.772 20.164 -24.019 1.00 94.94 485 SER A O 1
ATOM 3711 N N . ILE A 1 486 ? -7.584 21.951 -23.375 1.00 97.69 486 ILE A N 1
ATOM 3712 C CA . ILE A 1 486 ? -8.566 22.965 -23.778 1.00 97.69 486 ILE A CA 1
ATOM 3713 C C . ILE A 1 486 ? -7.903 24.004 -24.689 1.00 97.69 486 ILE A C 1
ATOM 3715 O O . ILE A 1 486 ? -6.677 24.121 -24.734 1.00 97.69 486 ILE A O 1
ATOM 3719 N N . SER A 1 487 ? -8.702 24.773 -25.424 1.00 97.25 487 SER A N 1
ATOM 3720 C CA . SER A 1 487 ? -8.204 25.828 -26.311 1.00 97.25 487 SER A CA 1
ATOM 3721 C C . SER A 1 487 ? -9.257 26.913 -26.542 1.00 97.25 487 SER A C 1
ATOM 3723 O O . SER A 1 487 ? -10.392 26.789 -26.088 1.00 97.25 487 SER A O 1
ATOM 3725 N N . LEU A 1 488 ? -8.883 27.976 -27.256 1.00 97.00 488 LEU A N 1
ATOM 3726 C CA . LEU A 1 488 ? -9.769 29.087 -27.624 1.00 97.00 488 LEU A CA 1
ATOM 3727 C C . LEU A 1 488 ? -10.528 28.842 -28.940 1.00 97.00 488 LEU A C 1
ATOM 3729 O O . LEU A 1 488 ? -11.193 29.744 -29.441 1.00 97.00 488 LEU A O 1
ATOM 3733 N N . LYS A 1 489 ? -10.442 27.633 -29.512 1.00 94.69 489 LYS A N 1
ATOM 3734 C CA . LYS A 1 489 ? -11.033 27.281 -30.814 1.00 94.69 489 LYS A CA 1
ATOM 3735 C C . LYS A 1 489 ? -12.534 27.572 -30.908 1.00 94.69 489 LYS A C 1
ATOM 3737 O O . LYS A 1 489 ? -13.008 28.021 -31.947 1.00 94.69 489 LYS A O 1
ATOM 3742 N N . GLU A 1 490 ? -13.277 27.281 -29.845 1.00 94.88 490 GLU A N 1
ATOM 3743 C CA . GLU A 1 490 ? -14.737 27.461 -29.775 1.00 94.88 490 GLU A CA 1
ATOM 3744 C C . GLU A 1 490 ? -15.123 28.819 -29.159 1.00 94.88 490 GLU A C 1
ATOM 3746 O O . GLU A 1 490 ? -16.293 29.078 -28.883 1.00 94.88 490 GLU A O 1
ATOM 3751 N N . GLY A 1 491 ? -14.143 29.712 -28.988 1.00 95.00 491 GLY A N 1
ATOM 3752 C CA . GLY A 1 491 ? -14.309 31.031 -28.396 1.00 95.00 491 GLY A CA 1
ATOM 3753 C C . GLY A 1 491 ? -14.042 31.073 -26.890 1.00 95.00 491 GLY A C 1
ATOM 3754 O O . GLY A 1 491 ? -13.776 30.075 -26.222 1.00 95.00 491 GLY A O 1
ATOM 3755 N N . GLU A 1 492 ? -14.100 32.287 -26.345 1.00 97.25 492 GLU A N 1
ATOM 3756 C CA . GLU A 1 492 ? -13.749 32.571 -24.951 1.00 97.25 492 GLU A CA 1
ATOM 3757 C C . GLU A 1 492 ? -14.735 31.981 -23.929 1.00 97.25 492 GLU A C 1
ATOM 3759 O O . GLU A 1 492 ? -14.307 31.524 -22.870 1.00 97.25 492 GLU A O 1
ATOM 3764 N N . GLU A 1 493 ? -16.040 31.993 -24.218 1.00 96.56 493 GLU A N 1
ATOM 3765 C CA . GLU A 1 493 ? -17.063 31.520 -23.273 1.00 96.56 493 GLU A CA 1
ATOM 3766 C C . GLU A 1 493 ? -16.905 30.026 -22.972 1.00 96.56 493 GLU A C 1
ATOM 3768 O O . GLU A 1 493 ? -16.853 29.637 -21.803 1.00 96.56 493 GLU A O 1
ATOM 3773 N N . ASP A 1 494 ? -16.740 29.215 -24.018 1.00 97.12 494 ASP A N 1
ATOM 3774 C CA . ASP A 1 494 ? -16.511 27.774 -23.909 1.00 97.12 494 ASP A CA 1
ATOM 3775 C C . ASP A 1 494 ? -15.199 27.459 -23.164 1.00 97.12 494 ASP A C 1
ATOM 3777 O O . ASP A 1 494 ? -15.183 26.659 -22.223 1.00 97.12 494 ASP A O 1
ATOM 3781 N N . PHE A 1 495 ? -14.112 28.164 -23.500 1.00 98.06 495 PHE A N 1
ATOM 3782 C CA . PHE A 1 495 ? -12.826 28.031 -22.812 1.00 98.06 495 PHE A CA 1
ATOM 3783 C C . PHE A 1 495 ? -12.944 28.310 -21.304 1.00 98.06 495 PHE A C 1
ATOM 3785 O O . PHE A 1 495 ? -12.427 27.546 -20.484 1.00 98.06 495 PHE A O 1
ATOM 3792 N N . LEU A 1 496 ? -13.649 29.382 -20.923 1.00 97.81 496 LEU A N 1
ATOM 3793 C CA . LEU A 1 496 ? -13.865 29.747 -19.521 1.00 97.81 496 LEU A CA 1
ATOM 3794 C C . LEU A 1 496 ? -14.759 28.740 -18.788 1.00 97.81 496 LEU A C 1
ATOM 3796 O O . LEU A 1 496 ? -14.498 28.447 -17.620 1.00 97.81 496 LEU A O 1
ATOM 3800 N N . GLU A 1 497 ? -15.797 28.204 -19.436 1.00 96.62 497 GLU A N 1
ATOM 3801 C CA . GLU A 1 497 ? -16.655 27.173 -18.842 1.00 96.62 497 GLU A CA 1
ATOM 3802 C C . GLU A 1 497 ? -15.857 25.898 -18.542 1.00 96.62 497 GLU A C 1
ATOM 3804 O O . GLU A 1 497 ? -15.859 25.410 -17.405 1.00 96.62 497 GLU A O 1
ATOM 3809 N N . LYS A 1 498 ? -15.113 25.397 -19.536 1.00 98.06 498 LYS A N 1
ATOM 3810 C CA . LYS A 1 498 ? -14.254 24.216 -19.391 1.00 98.06 498 LYS A CA 1
ATOM 3811 C C . LYS A 1 498 ? -13.197 24.444 -18.305 1.00 98.06 498 LYS A C 1
ATOM 3813 O O . LYS A 1 498 ? -13.035 23.601 -17.423 1.00 98.06 498 LYS A O 1
ATOM 3818 N N . ALA A 1 499 ? -12.546 25.609 -18.283 1.00 97.56 499 ALA A N 1
ATOM 3819 C CA . ALA A 1 499 ? -11.556 25.958 -17.263 1.00 97.56 499 ALA A CA 1
ATOM 3820 C C . ALA A 1 499 ? -12.135 26.000 -15.837 1.00 97.56 499 ALA A C 1
ATOM 3822 O O . ALA A 1 499 ? -11.496 25.510 -14.903 1.00 97.56 499 ALA A O 1
ATOM 3823 N N . LYS A 1 500 ? -13.346 26.544 -15.650 1.00 95.69 500 LYS A N 1
ATOM 3824 C CA . LYS A 1 500 ? -14.030 26.546 -14.344 1.00 95.69 500 LYS A CA 1
ATOM 3825 C C . LYS A 1 500 ? -14.315 25.128 -13.858 1.00 95.69 500 LYS A C 1
ATOM 3827 O O . LYS A 1 500 ? -14.013 24.819 -12.709 1.00 95.69 500 LYS A O 1
ATOM 3832 N N . LYS A 1 501 ? -14.810 24.250 -14.737 1.00 96.31 501 LYS A N 1
ATOM 3833 C CA . LYS A 1 501 ? -15.040 22.834 -14.407 1.00 96.31 501 LYS A CA 1
ATOM 3834 C C . LYS A 1 501 ? -13.741 22.126 -14.016 1.00 96.31 501 LYS A C 1
ATOM 3836 O O . LYS A 1 501 ? -13.697 21.473 -12.980 1.00 96.31 501 LYS A O 1
ATOM 3841 N N . ILE A 1 502 ? -12.660 22.307 -14.778 1.00 97.88 502 ILE A N 1
ATOM 3842 C CA . ILE A 1 502 ? -11.346 21.717 -14.455 1.00 97.88 502 ILE A CA 1
ATOM 3843 C C . ILE A 1 502 ? -10.847 22.191 -13.083 1.00 97.88 502 ILE A C 1
ATOM 3845 O O . ILE A 1 502 ? -10.364 21.382 -12.288 1.00 97.88 502 ILE A O 1
ATOM 3849 N N . LYS A 1 503 ? -11.002 23.488 -12.783 1.00 95.38 503 LYS A N 1
ATOM 3850 C CA . LYS A 1 503 ? -10.646 24.061 -11.479 1.00 95.38 503 LYS A CA 1
ATOM 3851 C C . LYS A 1 503 ? -11.453 23.431 -10.345 1.00 95.38 503 LYS A C 1
ATOM 3853 O O . LYS A 1 503 ? -10.881 23.130 -9.301 1.00 95.38 503 LYS A O 1
ATOM 3858 N N . LEU A 1 504 ? -12.748 23.212 -10.568 1.00 94.56 504 LEU A N 1
ATOM 3859 C CA . LEU A 1 504 ? -13.656 22.596 -9.604 1.00 94.56 504 LEU A CA 1
ATOM 3860 C C . LEU A 1 504 ? -13.280 21.133 -9.306 1.00 94.56 504 LEU A C 1
ATOM 3862 O O . LEU A 1 504 ? -13.342 20.716 -8.156 1.00 94.56 504 LEU A O 1
ATOM 3866 N N . TYR A 1 505 ? -12.808 20.376 -10.305 1.00 97.06 505 TYR A N 1
ATOM 3867 C CA . TYR A 1 505 ? -12.234 19.033 -10.107 1.00 97.06 505 TYR A CA 1
ATOM 3868 C C . TYR A 1 505 ? -10.815 19.038 -9.504 1.00 97.06 505 TYR A C 1
ATOM 3870 O O . TYR A 1 505 ? -10.318 17.988 -9.082 1.00 97.06 505 TYR A O 1
ATOM 3878 N N . GLY A 1 506 ? -10.143 20.193 -9.494 1.00 95.69 506 GLY A N 1
ATOM 3879 C CA . GLY A 1 506 ? -8.815 20.370 -8.910 1.00 95.69 506 GLY A CA 1
ATOM 3880 C C . GLY A 1 506 ? -7.643 19.888 -9.765 1.00 95.69 506 GLY A C 1
ATOM 3881 O O . GLY A 1 506 ? -6.599 19.554 -9.206 1.00 95.69 506 GLY A O 1
ATOM 3882 N N . ALA A 1 507 ? -7.787 19.825 -11.091 1.00 98.19 507 ALA A N 1
ATOM 3883 C CA . ALA A 1 507 ? -6.736 19.351 -11.997 1.00 98.19 507 ALA A CA 1
ATOM 3884 C C . ALA A 1 507 ? -5.863 20.486 -12.569 1.00 98.19 507 ALA A C 1
ATOM 3886 O O . ALA A 1 507 ? -6.276 21.643 -12.639 1.00 98.19 507 ALA A O 1
ATOM 3887 N N . ALA A 1 508 ? -4.647 20.135 -12.993 1.00 98.44 508 ALA A N 1
ATOM 3888 C CA . ALA A 1 508 ? -3.829 20.979 -13.863 1.00 98.44 508 ALA A CA 1
ATOM 3889 C C . ALA A 1 508 ? -4.335 20.903 -15.313 1.00 98.44 508 ALA A C 1
ATOM 3891 O O . ALA A 1 508 ? -5.060 19.974 -15.670 1.00 98.44 508 ALA A O 1
ATOM 3892 N N . VAL A 1 509 ? -3.961 21.866 -16.157 1.00 98.56 509 VAL A N 1
ATOM 3893 C CA . VAL A 1 509 ? -4.519 21.989 -17.510 1.00 98.56 509 VAL A CA 1
ATOM 3894 C C . VAL A 1 509 ? -3.458 22.280 -18.563 1.00 98.56 509 VAL A C 1
ATOM 3896 O O . VAL A 1 509 ? -2.645 23.186 -18.399 1.00 98.56 509 VAL A O 1
ATOM 3899 N N . VAL A 1 510 ? -3.507 21.532 -19.664 1.00 98.75 510 VAL A N 1
ATOM 3900 C CA . VAL A 1 510 ? -2.821 21.846 -20.916 1.00 98.75 510 VAL A CA 1
ATOM 3901 C C . VAL A 1 510 ? -3.723 22.737 -21.761 1.00 98.75 510 VAL A C 1
ATOM 3903 O O . VAL A 1 510 ? -4.869 22.391 -22.060 1.00 98.75 510 VAL A O 1
ATOM 3906 N N . VAL A 1 511 ? -3.191 23.887 -22.159 1.00 98.50 511 VAL A N 1
ATOM 3907 C CA . VAL A 1 511 ? -3.830 24.835 -23.066 1.00 98.50 511 VAL A CA 1
ATOM 3908 C C . VAL A 1 511 ? -3.082 24.816 -24.390 1.00 98.50 511 VAL A C 1
ATOM 3910 O O . VAL A 1 511 ? -1.923 25.234 -24.462 1.00 98.50 511 VAL A O 1
ATOM 3913 N N . MET A 1 512 ? -3.743 24.337 -25.442 1.00 97.00 512 MET A N 1
ATOM 3914 C CA . MET A 1 512 ? -3.162 24.347 -26.784 1.00 97.00 512 MET A CA 1
ATOM 3915 C C . MET A 1 512 ? -3.192 25.753 -27.379 1.00 97.00 512 MET A C 1
ATOM 3917 O O . MET A 1 512 ? -4.186 26.471 -27.245 1.00 97.00 512 MET A O 1
ATOM 3921 N N . ALA A 1 513 ? -2.140 26.118 -28.114 1.00 97.25 513 ALA A N 1
ATOM 3922 C CA . ALA A 1 513 ? -2.089 27.345 -28.907 1.00 97.25 513 ALA A CA 1
ATOM 3923 C C . ALA A 1 513 ? -2.976 27.229 -30.166 1.00 97.25 513 ALA A C 1
ATOM 3925 O O . ALA A 1 513 ? -2.498 27.135 -31.298 1.00 97.25 513 ALA A O 1
ATOM 3926 N N . PHE A 1 514 ? -4.287 27.175 -29.950 1.00 96.94 514 PHE A N 1
ATOM 3927 C CA . PHE A 1 514 ? -5.325 27.070 -30.968 1.00 96.94 514 PHE A CA 1
ATOM 3928 C C . PHE A 1 514 ? -6.458 28.025 -30.583 1.00 96.94 514 PHE A C 1
ATOM 3930 O O . PHE A 1 514 ? -6.991 27.933 -29.475 1.00 96.94 514 PHE A O 1
ATOM 3937 N N . ASP A 1 515 ? -6.822 28.934 -31.480 1.00 96.25 515 ASP A N 1
ATOM 3938 C CA . ASP A 1 515 ? -7.898 29.905 -31.276 1.00 96.25 515 ASP A CA 1
ATOM 3939 C C . ASP A 1 515 ? -8.949 29.849 -32.400 1.00 96.25 515 ASP A C 1
ATOM 3941 O O . ASP A 1 515 ? -8.994 28.898 -33.185 1.00 96.25 515 ASP A O 1
ATOM 3945 N N . GLU A 1 516 ? -9.832 30.843 -32.457 1.00 96.12 516 GLU A N 1
ATOM 3946 C CA . GLU A 1 516 ? -10.915 30.930 -33.438 1.00 96.12 516 GLU A CA 1
ATOM 3947 C C . GLU A 1 516 ? -10.408 31.026 -34.893 1.00 96.12 516 GLU A C 1
ATOM 3949 O O . GLU A 1 516 ? -11.153 30.722 -35.828 1.00 96.12 516 GLU A O 1
ATOM 3954 N N . VAL A 1 517 ? -9.152 31.448 -35.100 1.00 93.75 517 VAL A N 1
ATOM 3955 C CA . VAL A 1 517 ? -8.516 31.549 -36.423 1.00 93.75 517 VAL A CA 1
ATOM 3956 C C . VAL A 1 517 ? -7.938 30.203 -36.849 1.00 93.75 517 VAL A C 1
ATOM 3958 O O . VAL A 1 517 ? -7.995 29.850 -38.029 1.00 93.75 517 VAL A O 1
ATOM 3961 N N . GLY A 1 518 ? -7.402 29.430 -35.905 1.00 91.06 518 GLY A N 1
ATOM 3962 C CA . GLY A 1 518 ? -6.859 28.108 -36.180 1.00 91.06 518 GLY A CA 1
ATOM 3963 C C . GLY A 1 518 ? -5.709 27.717 -35.261 1.00 91.06 518 GLY A C 1
ATOM 3964 O O . GLY A 1 518 ? -5.489 28.285 -34.193 1.00 91.06 518 GLY A O 1
ATOM 3965 N N . GLN A 1 519 ? -4.954 26.709 -35.695 1.00 92.88 519 GLN A N 1
ATOM 3966 C CA . GLN A 1 519 ? -3.756 26.260 -34.996 1.00 92.88 519 GLN A CA 1
ATOM 3967 C C . GLN A 1 519 ? -2.591 27.228 -35.247 1.00 92.88 519 GLN A C 1
ATOM 3969 O O . GLN A 1 519 ? -2.270 27.520 -36.398 1.00 92.88 519 GLN A O 1
ATOM 3974 N N . ALA A 1 520 ? -1.914 27.684 -34.190 1.00 94.44 520 ALA A N 1
ATOM 3975 C CA . ALA A 1 520 ? -0.775 28.588 -34.331 1.00 94.44 520 ALA A CA 1
ATOM 3976 C C . ALA A 1 520 ? 0.478 27.876 -34.864 1.00 94.44 520 ALA A C 1
ATOM 3978 O O . ALA A 1 520 ? 1.012 26.953 -34.233 1.00 94.44 520 ALA A O 1
ATOM 3979 N N . THR A 1 521 ? 0.997 28.358 -35.993 1.00 94.44 521 THR A N 1
ATOM 3980 C CA . THR A 1 521 ? 2.190 27.839 -36.686 1.00 94.44 521 THR A CA 1
ATOM 3981 C C . THR A 1 521 ? 3.413 28.755 -36.543 1.00 94.44 521 THR A C 1
ATOM 3983 O O . THR A 1 521 ? 4.550 28.277 -36.559 1.00 94.44 521 THR A O 1
ATOM 3986 N N . GLU A 1 522 ? 3.197 30.057 -36.343 1.00 96.06 522 GLU A N 1
ATOM 3987 C CA . GLU A 1 522 ? 4.234 31.096 -36.257 1.00 96.06 522 GLU A CA 1
ATOM 3988 C C . GLU A 1 522 ? 4.525 31.504 -34.808 1.00 96.06 522 GLU A C 1
ATOM 3990 O O . GLU A 1 522 ? 3.649 31.416 -33.944 1.00 96.06 522 GLU A O 1
ATOM 3995 N N . THR A 1 523 ? 5.743 31.978 -34.532 1.00 96.88 523 THR A N 1
ATOM 3996 C CA . THR A 1 523 ? 6.201 32.339 -33.176 1.00 96.88 523 THR A CA 1
ATOM 3997 C C . THR A 1 523 ? 5.267 33.350 -32.506 1.00 96.88 523 THR A C 1
ATOM 3999 O O . THR A 1 523 ? 4.800 33.134 -31.387 1.00 96.88 523 THR A O 1
ATOM 4002 N N . GLU A 1 524 ? 4.944 34.429 -33.213 1.00 97.06 524 GLU A N 1
ATOM 4003 C CA . GLU A 1 524 ? 4.132 35.547 -32.739 1.00 97.06 524 GLU A CA 1
ATOM 4004 C C . GLU A 1 524 ? 2.705 35.094 -32.422 1.00 97.06 524 GLU A C 1
ATOM 4006 O O . GLU A 1 524 ? 2.160 35.439 -31.374 1.00 97.06 524 GLU A O 1
ATOM 4011 N N . THR A 1 525 ? 2.120 34.262 -33.291 1.00 96.69 525 THR A N 1
ATOM 4012 C CA . THR A 1 525 ? 0.770 33.712 -33.090 1.00 96.69 525 THR A CA 1
ATOM 4013 C C . THR A 1 525 ? 0.707 32.771 -31.886 1.00 96.69 525 THR A C 1
ATOM 4015 O O . THR A 1 525 ? -0.210 32.889 -31.073 1.00 96.69 525 THR A O 1
ATOM 4018 N N . LYS A 1 526 ? 1.714 31.903 -31.694 1.00 97.94 526 LYS A N 1
ATOM 4019 C CA . LYS A 1 526 ? 1.805 31.017 -30.519 1.00 97.94 526 LYS A CA 1
ATOM 4020 C C . LYS A 1 526 ? 1.845 31.837 -29.222 1.00 97.94 526 LYS A C 1
ATOM 4022 O O . LYS A 1 526 ? 1.090 31.558 -28.294 1.00 97.94 526 LYS A O 1
ATOM 4027 N N . ILE A 1 527 ? 2.678 32.881 -29.175 1.00 98.06 527 ILE A N 1
ATOM 4028 C CA . ILE A 1 527 ? 2.804 33.769 -28.006 1.00 98.06 527 ILE A CA 1
ATOM 4029 C C . ILE A 1 527 ? 1.500 34.531 -27.741 1.00 98.06 527 ILE A C 1
ATOM 4031 O O . ILE A 1 527 ? 1.073 34.619 -26.587 1.00 98.06 527 ILE A O 1
ATOM 4035 N N . ALA A 1 528 ? 0.860 35.075 -28.780 1.00 97.94 528 ALA A N 1
ATOM 4036 C CA . ALA A 1 528 ? -0.371 35.847 -28.641 1.00 97.94 528 ALA A CA 1
ATOM 4037 C C . ALA A 1 528 ? -1.510 35.011 -28.032 1.00 97.94 528 ALA A C 1
ATOM 4039 O O . ALA A 1 528 ? -2.153 35.461 -27.078 1.00 97.94 528 ALA A O 1
ATOM 4040 N N . ILE A 1 529 ? -1.718 33.782 -28.521 1.00 98.06 529 ILE A N 1
ATOM 4041 C CA . ILE A 1 529 ? -2.776 32.891 -28.018 1.00 98.06 529 ILE A CA 1
ATOM 4042 C C . ILE A 1 529 ? -2.503 32.485 -26.567 1.00 98.06 529 ILE A C 1
ATOM 4044 O O . ILE A 1 529 ? -3.386 32.629 -25.719 1.00 98.06 529 ILE A O 1
ATOM 4048 N N . CYS A 1 530 ? -1.282 32.037 -26.251 1.00 98.19 530 CYS A N 1
ATOM 4049 C CA . CYS A 1 530 ? -0.917 31.663 -24.882 1.00 98.19 530 CYS A CA 1
ATOM 4050 C C . CYS A 1 530 ? -1.053 32.847 -23.911 1.00 98.19 530 CYS A C 1
ATOM 4052 O O . CYS A 1 530 ? -1.578 32.686 -22.811 1.00 98.19 530 CYS A O 1
ATOM 4054 N N . SER A 1 531 ? -0.660 34.055 -24.327 1.00 98.12 531 SER A N 1
ATOM 4055 C CA . SER A 1 531 ? -0.806 35.259 -23.497 1.00 98.12 531 SER A CA 1
ATOM 4056 C C . SER A 1 531 ? -2.280 35.579 -23.232 1.00 98.12 531 SER A C 1
ATOM 4058 O O . SER A 1 531 ? -2.668 35.784 -22.082 1.00 98.12 531 SER A O 1
ATOM 4060 N N . ARG A 1 532 ? -3.137 35.547 -24.267 1.00 97.94 532 ARG A N 1
ATOM 4061 C CA . ARG A 1 532 ? -4.592 35.737 -24.114 1.00 97.94 532 ARG A CA 1
ATOM 4062 C C . ARG A 1 532 ? -5.184 34.714 -23.143 1.00 97.94 532 ARG A C 1
ATOM 4064 O O . ARG A 1 532 ? -5.901 35.096 -22.220 1.00 97.94 532 ARG A O 1
ATOM 4071 N N . ALA A 1 533 ? -4.864 33.434 -23.318 1.00 98.06 533 ALA A N 1
ATOM 4072 C CA . ALA A 1 533 ? -5.355 32.367 -22.453 1.00 98.06 533 ALA A CA 1
ATOM 4073 C C . ALA A 1 533 ? -4.882 32.521 -20.996 1.00 98.06 533 ALA A C 1
ATOM 4075 O O . ALA A 1 533 ? -5.676 32.323 -20.076 1.00 98.06 533 ALA A O 1
ATOM 4076 N N . TYR A 1 534 ? -3.629 32.933 -20.771 1.00 98.31 534 TYR A N 1
ATOM 4077 C CA . TYR A 1 534 ? -3.097 33.200 -19.432 1.00 98.31 534 TYR A CA 1
ATOM 4078 C C . TYR A 1 534 ? -3.906 34.269 -18.697 1.00 98.31 534 TYR A C 1
ATOM 4080 O O . TYR A 1 534 ? -4.366 34.027 -17.582 1.00 98.31 534 TYR A O 1
ATOM 4088 N N . HIS A 1 535 ? -4.138 35.421 -19.335 1.00 97.88 535 HIS A N 1
ATOM 4089 C CA . HIS A 1 535 ? -4.926 36.501 -18.738 1.00 97.88 535 HIS A CA 1
ATOM 4090 C C . HIS A 1 535 ? -6.355 36.049 -18.422 1.00 97.88 535 HIS A C 1
ATOM 4092 O O . HIS A 1 535 ? -6.859 36.302 -17.331 1.00 97.88 535 HIS A O 1
ATOM 4098 N N . LEU A 1 536 ? -6.994 35.295 -19.321 1.00 98.06 536 LEU A N 1
ATOM 4099 C CA . LEU A 1 536 ? -8.328 34.743 -19.072 1.00 98.06 536 LEU A CA 1
ATOM 4100 C C . LEU A 1 536 ? -8.355 33.805 -17.854 1.00 98.06 536 LEU A C 1
ATOM 4102 O O . LEU A 1 536 ? -9.220 33.943 -16.986 1.00 98.06 536 LEU A O 1
ATOM 4106 N N . LEU A 1 537 ? -7.400 32.880 -17.751 1.00 97.81 537 LEU A N 1
ATOM 4107 C CA . LEU A 1 537 ? -7.344 31.916 -16.651 1.00 97.81 537 LEU A CA 1
ATOM 4108 C C . LEU A 1 537 ? -6.993 32.576 -15.312 1.00 97.81 537 LEU A C 1
ATOM 4110 O O . LEU A 1 537 ? -7.660 32.328 -14.306 1.00 97.81 537 LEU A O 1
ATOM 4114 N N . VAL A 1 538 ? -5.972 33.428 -15.281 1.00 96.88 538 VAL A N 1
ATOM 4115 C CA . VAL A 1 538 ? -5.465 34.024 -14.038 1.00 96.88 538 VAL A CA 1
ATOM 4116 C C . VAL A 1 538 ? -6.373 35.153 -13.546 1.00 96.88 538 VAL A C 1
ATOM 4118 O O . VAL A 1 538 ? -6.683 35.215 -12.356 1.00 96.88 538 VAL A O 1
ATOM 4121 N N . GLU A 1 539 ? -6.858 36.019 -14.437 1.00 95.94 539 GLU A N 1
ATOM 4122 C CA . GLU A 1 539 ? -7.622 37.208 -14.042 1.00 95.94 539 GLU A CA 1
ATOM 4123 C C . GLU A 1 539 ? -9.122 36.929 -13.897 1.00 95.94 539 GLU A C 1
ATOM 4125 O O . GLU A 1 539 ? -9.729 37.439 -12.958 1.00 95.94 539 GLU A O 1
ATOM 4130 N N . LYS A 1 540 ? -9.730 36.116 -14.781 1.00 94.75 540 LYS A N 1
ATOM 4131 C CA . LYS A 1 540 ? -11.187 35.859 -14.750 1.00 94.75 540 LYS A CA 1
ATOM 4132 C C . LYS A 1 540 ? -11.574 34.590 -13.998 1.00 94.75 540 LYS A C 1
ATOM 4134 O O . LYS A 1 540 ? -12.601 34.574 -13.325 1.00 94.75 540 LYS A O 1
ATOM 4139 N N . VAL A 1 541 ? -10.795 33.515 -14.133 1.00 94.31 541 VAL A N 1
ATOM 4140 C CA . VAL A 1 541 ? -11.077 32.229 -13.459 1.00 94.31 541 VAL A CA 1
ATOM 4141 C C . VAL A 1 541 ? -10.339 32.127 -12.122 1.00 94.31 541 VAL A C 1
ATOM 4143 O O . VAL A 1 541 ? -10.676 31.278 -11.296 1.00 94.31 541 VAL A O 1
ATOM 4146 N N . HIS A 1 542 ? -9.352 32.992 -11.866 1.00 94.12 542 HIS A N 1
ATOM 4147 C CA . HIS A 1 542 ? -8.453 32.902 -10.709 1.00 94.12 542 HIS A CA 1
ATOM 4148 C C . HIS A 1 542 ? -7.802 31.518 -10.603 1.00 94.12 542 HIS A C 1
ATOM 4150 O O . HIS A 1 542 ? -7.771 30.903 -9.530 1.00 94.12 542 HIS A O 1
ATOM 4156 N N . PHE A 1 543 ? -7.382 30.986 -11.750 1.00 95.25 543 PHE A N 1
ATOM 4157 C CA . PHE A 1 543 ? -6.660 29.728 -11.854 1.00 95.25 543 PHE A CA 1
ATOM 4158 C C . PHE A 1 543 ? -5.232 29.916 -11.331 1.00 95.25 543 PHE A C 1
ATOM 4160 O O . PHE A 1 543 ? -4.630 30.974 -11.517 1.00 95.25 543 PHE A O 1
ATOM 4167 N N . ASN A 1 544 ? -4.676 28.901 -10.670 1.00 94.19 544 ASN A N 1
ATOM 4168 C CA . ASN A 1 544 ? -3.288 28.956 -10.224 1.00 94.19 544 ASN A CA 1
ATOM 4169 C C . ASN A 1 544 ? -2.369 28.907 -11.456 1.00 94.19 544 ASN A C 1
ATOM 4171 O O . ASN A 1 544 ? -2.406 27.905 -12.170 1.00 94.19 544 ASN A O 1
ATOM 4175 N N . PRO A 1 545 ? -1.517 29.917 -11.710 1.00 95.94 545 PRO A N 1
ATOM 4176 C CA . PRO A 1 545 ? -0.647 29.911 -12.884 1.00 95.94 545 PRO A CA 1
ATOM 4177 C C . PRO A 1 545 ? 0.318 28.720 -12.906 1.00 95.94 545 PRO A C 1
ATOM 4179 O O . PRO A 1 545 ? 0.708 28.278 -13.981 1.00 95.94 545 PRO A O 1
ATOM 4182 N N . ASN A 1 546 ? 0.656 28.150 -11.740 1.00 95.62 546 ASN A N 1
ATOM 4183 C CA . ASN A 1 546 ? 1.492 26.951 -11.668 1.00 95.62 546 ASN A CA 1
ATOM 4184 C C . ASN A 1 546 ? 0.810 25.691 -12.196 1.00 95.62 546 ASN A C 1
ATOM 4186 O O . ASN A 1 546 ? 1.511 24.755 -12.556 1.00 95.62 546 ASN A O 1
ATOM 4190 N N . ASP A 1 547 ? -0.521 25.675 -12.258 1.00 97.12 547 ASP A N 1
ATOM 4191 C CA . ASP A 1 547 ? -1.317 24.561 -12.771 1.00 97.12 547 ASP A CA 1
ATOM 4192 C C . ASP A 1 547 ? -1.611 24.689 -14.280 1.00 97.12 547 ASP A C 1
ATOM 4194 O O . ASP A 1 547 ? -2.295 23.836 -14.845 1.00 97.12 547 ASP A O 1
ATOM 4198 N N . ILE A 1 548 ? -1.084 25.732 -14.937 1.00 98.38 548 ILE A N 1
ATOM 4199 C CA . ILE A 1 548 ? -1.236 25.983 -16.374 1.00 98.38 548 ILE A CA 1
ATOM 4200 C C . ILE A 1 548 ? -0.000 25.471 -17.120 1.00 98.38 548 ILE A C 1
ATOM 4202 O O . ILE A 1 548 ? 1.134 25.879 -16.851 1.00 98.38 548 ILE A O 1
ATOM 4206 N N . ILE A 1 549 ? -0.239 24.599 -18.093 1.00 98.69 549 ILE A N 1
ATOM 4207 C CA . ILE A 1 549 ? 0.743 24.099 -19.051 1.00 98.69 549 ILE A CA 1
ATOM 4208 C C . ILE A 1 549 ? 0.335 24.629 -20.421 1.00 98.69 549 ILE A C 1
ATOM 4210 O O . ILE A 1 549 ? -0.787 24.399 -20.859 1.00 98.69 549 ILE A O 1
ATOM 4214 N N . PHE A 1 550 ? 1.221 25.322 -21.123 1.00 98.69 550 PHE A N 1
ATOM 4215 C CA . PHE A 1 550 ? 0.990 25.668 -22.520 1.00 98.69 550 PHE A CA 1
ATOM 4216 C C . PHE A 1 550 ? 1.596 24.612 -23.435 1.00 98.69 550 PHE A C 1
ATOM 4218 O O . PHE A 1 550 ? 2.735 24.191 -23.233 1.00 98.69 550 PHE A O 1
ATOM 4225 N N . ASP A 1 551 ? 0.843 24.233 -24.465 1.00 98.12 551 ASP A N 1
ATOM 4226 C CA . ASP A 1 551 ? 1.354 23.510 -25.628 1.00 98.12 551 ASP A CA 1
ATOM 4227 C C . ASP A 1 551 ? 1.359 24.467 -26.832 1.00 98.12 551 ASP A C 1
ATOM 4229 O O . ASP A 1 551 ? 0.316 24.699 -27.456 1.00 98.12 551 ASP A O 1
ATOM 4233 N N . PRO A 1 552 ? 2.520 25.058 -27.179 1.00 97.19 552 PRO A N 1
ATOM 4234 C CA . PRO A 1 552 ? 2.659 25.894 -28.365 1.00 97.19 552 PRO A CA 1
ATOM 4235 C C . PRO A 1 552 ? 2.469 25.147 -29.696 1.00 97.19 552 PRO A C 1
ATOM 4237 O O . PRO A 1 552 ? 2.650 25.765 -30.737 1.00 97.19 552 PRO A O 1
ATOM 4240 N N . ASN A 1 553 ? 2.108 23.861 -29.703 1.00 93.00 553 ASN A N 1
ATOM 4241 C CA . ASN A 1 553 ? 2.020 22.928 -30.828 1.00 93.00 553 ASN A CA 1
ATOM 4242 C C . ASN A 1 553 ? 3.380 22.581 -31.449 1.00 93.00 553 ASN A C 1
ATOM 4244 O O . ASN A 1 553 ? 3.922 23.346 -32.258 1.00 93.00 553 ASN A O 1
ATOM 4248 N N . ILE A 1 554 ? 3.883 21.381 -31.151 1.00 96.88 554 ILE A N 1
ATOM 4249 C CA . ILE A 1 554 ? 4.954 20.743 -31.931 1.00 96.88 554 ILE A CA 1
ATOM 4250 C C . ILE A 1 554 ? 4.346 20.182 -33.221 1.00 96.88 554 ILE A C 1
ATOM 4252 O O . ILE A 1 554 ? 3.495 19.292 -33.184 1.00 96.88 554 ILE A O 1
ATOM 4256 N N . LEU A 1 555 ? 4.795 20.698 -34.365 1.00 95.19 555 LEU A N 1
ATOM 4257 C CA . LEU A 1 555 ? 4.307 20.323 -35.694 1.00 95.19 555 LEU A CA 1
ATOM 4258 C C . LEU A 1 555 ? 5.388 19.597 -36.502 1.00 95.19 555 LEU A C 1
ATOM 4260 O O . LEU A 1 555 ? 6.582 19.702 -36.220 1.00 95.19 555 LEU A O 1
ATOM 4264 N N . THR A 1 556 ? 4.960 18.849 -37.517 1.00 95.06 556 THR A N 1
ATOM 4265 C CA . THR A 1 556 ? 5.844 18.013 -38.334 1.00 95.06 556 THR A CA 1
ATOM 4266 C C . THR A 1 556 ? 6.769 18.845 -39.226 1.00 95.06 556 THR A C 1
ATOM 4268 O O . THR A 1 556 ? 6.307 19.721 -39.954 1.00 95.06 556 THR A O 1
ATOM 4271 N N . ILE A 1 557 ? 8.064 18.514 -39.226 1.00 93.62 557 ILE A N 1
ATOM 4272 C CA . ILE A 1 557 ? 9.085 19.092 -40.119 1.00 93.62 557 ILE A CA 1
ATOM 4273 C C . ILE A 1 557 ? 9.640 18.030 -41.082 1.00 93.62 557 ILE A C 1
ATOM 4275 O O . ILE A 1 557 ? 9.340 16.840 -40.958 1.00 93.62 557 ILE A O 1
ATOM 4279 N N . GLY A 1 558 ? 10.434 18.439 -42.076 1.00 90.62 558 GLY A N 1
ATOM 4280 C CA . GLY A 1 558 ? 10.998 17.508 -43.066 1.00 90.62 558 GLY A CA 1
ATOM 4281 C C . GLY A 1 558 ? 9.954 16.916 -44.020 1.00 90.62 558 GLY A C 1
ATOM 4282 O O . GLY A 1 558 ? 10.104 15.794 -44.490 1.00 90.62 558 GLY A O 1
ATOM 4283 N N . THR A 1 559 ? 8.868 17.651 -44.264 1.00 88.56 559 THR A N 1
ATOM 4284 C CA . THR A 1 559 ? 7.741 17.226 -45.117 1.00 88.56 559 THR A CA 1
ATOM 4285 C C . THR A 1 559 ? 7.990 17.457 -46.612 1.00 88.56 559 THR A C 1
ATOM 4287 O O . THR A 1 559 ? 7.253 16.927 -47.440 1.00 88.56 559 THR A O 1
ATOM 4290 N N . GLY A 1 560 ? 9.004 18.257 -46.960 1.00 83.69 560 GLY A N 1
ATOM 4291 C CA . GLY A 1 560 ? 9.249 18.732 -48.326 1.00 83.69 560 GLY A CA 1
ATOM 4292 C C . GLY A 1 560 ? 8.470 19.998 -48.710 1.00 83.69 560 GLY A C 1
ATOM 4293 O O . GLY A 1 560 ? 8.546 20.412 -49.861 1.00 83.69 560 GLY A O 1
ATOM 4294 N N . MET A 1 561 ? 7.736 20.607 -47.772 1.00 85.94 561 MET A N 1
ATOM 4295 C CA . MET A 1 561 ? 7.039 21.890 -47.942 1.00 85.94 561 MET A CA 1
ATOM 4296 C C . MET A 1 561 ? 7.792 22.986 -47.180 1.00 85.94 561 MET A C 1
ATOM 4298 O O . MET A 1 561 ? 8.061 22.820 -45.987 1.00 85.94 561 MET A O 1
ATOM 4302 N N . GLU A 1 562 ? 8.142 24.089 -47.849 1.00 86.94 562 GLU A N 1
ATOM 4303 C CA . GLU A 1 562 ? 8.966 25.158 -47.262 1.00 86.94 562 GLU A CA 1
ATOM 4304 C C . GLU A 1 562 ? 8.287 25.837 -46.068 1.00 86.94 562 GLU A C 1
ATOM 4306 O O . GLU A 1 562 ? 8.954 26.216 -45.103 1.00 86.94 562 GLU A O 1
ATOM 4311 N N . GLU A 1 563 ? 6.956 25.917 -46.085 1.00 87.75 563 GLU A N 1
ATOM 4312 C CA . GLU A 1 563 ? 6.134 26.513 -45.034 1.00 87.75 563 GLU A CA 1
ATOM 4313 C C . GLU A 1 563 ? 6.328 25.822 -43.675 1.00 87.75 563 GLU A C 1
ATOM 4315 O O . GLU A 1 563 ? 6.163 26.443 -42.625 1.00 87.75 563 GLU A O 1
ATOM 4320 N N . HIS A 1 564 ? 6.702 24.538 -43.680 1.00 92.69 564 HIS A N 1
ATOM 4321 C CA . HIS A 1 564 ? 6.863 23.725 -42.474 1.00 92.69 564 HIS A CA 1
ATOM 4322 C C . HIS A 1 564 ? 8.277 23.801 -41.882 1.00 92.69 564 HIS A C 1
ATOM 4324 O O . HIS A 1 564 ? 8.495 23.375 -40.747 1.00 92.69 564 HIS A O 1
ATOM 4330 N N . ASN A 1 565 ? 9.251 24.348 -42.615 1.00 91.94 565 ASN A N 1
ATOM 4331 C CA . ASN A 1 565 ? 10.664 24.307 -42.227 1.00 91.94 565 ASN A CA 1
ATOM 4332 C C . ASN A 1 565 ? 10.951 25.047 -40.912 1.00 91.94 565 ASN A C 1
ATOM 4334 O O . ASN A 1 565 ? 11.848 24.665 -40.164 1.00 91.94 565 ASN A O 1
ATOM 4338 N N . LEU A 1 566 ? 10.179 26.094 -40.608 1.00 96.00 566 LEU A N 1
ATOM 4339 C CA . LEU A 1 566 ? 10.384 26.926 -39.419 1.00 96.00 566 LEU A CA 1
ATOM 4340 C C . LEU A 1 566 ? 9.636 26.428 -38.176 1.00 96.00 566 LEU A C 1
ATOM 4342 O O . LEU A 1 566 ? 9.824 26.989 -37.100 1.00 96.00 566 LEU A O 1
ATOM 4346 N N . TYR A 1 567 ? 8.804 25.387 -38.269 1.00 97.38 567 TYR A N 1
ATOM 4347 C CA . TYR A 1 567 ? 7.906 25.004 -37.171 1.00 97.38 567 TYR A CA 1
ATOM 4348 C C . TYR A 1 567 ? 8.634 24.637 -35.871 1.00 97.38 567 TYR A C 1
ATOM 4350 O O . TYR A 1 567 ? 8.198 25.049 -34.794 1.00 97.38 567 TYR A O 1
ATOM 4358 N N . ALA A 1 568 ? 9.761 23.926 -35.957 1.00 96.62 568 ALA A N 1
ATOM 4359 C CA . ALA A 1 568 ? 10.563 23.583 -34.783 1.00 96.62 568 ALA A CA 1
ATOM 4360 C C . ALA A 1 568 ? 11.203 24.825 -34.138 1.00 96.62 568 ALA A C 1
ATOM 4362 O O . ALA A 1 568 ? 11.130 24.999 -32.922 1.00 96.62 568 ALA A O 1
ATOM 4363 N N . ILE A 1 569 ? 11.755 25.727 -34.955 1.00 97.38 569 ILE A N 1
ATOM 4364 C CA . ILE A 1 569 ? 12.337 27.002 -34.507 1.00 97.38 569 ILE A CA 1
ATOM 4365 C C . ILE A 1 569 ? 11.271 27.866 -33.832 1.00 97.38 569 ILE A C 1
ATOM 4367 O O . ILE A 1 569 ? 11.500 28.403 -32.749 1.00 97.38 569 ILE A O 1
ATOM 4371 N N . ASN A 1 570 ? 10.088 27.961 -34.443 1.00 97.69 570 ASN A N 1
ATOM 4372 C CA . ASN A 1 570 ? 8.979 28.755 -33.926 1.00 97.69 570 ASN A CA 1
ATOM 4373 C C . ASN A 1 570 ? 8.511 28.252 -32.558 1.00 97.69 570 ASN A C 1
ATOM 4375 O O . ASN A 1 570 ? 8.216 29.057 -31.677 1.00 97.69 570 ASN A O 1
ATOM 4379 N N . PHE A 1 571 ? 8.473 26.931 -32.351 1.00 98.19 571 PHE A N 1
ATOM 4380 C CA . PHE A 1 571 ? 8.175 26.352 -31.041 1.00 98.19 571 PHE A CA 1
ATOM 4381 C C . PHE A 1 571 ? 9.234 26.727 -29.994 1.00 98.19 571 PHE A C 1
ATOM 4383 O O . PHE A 1 571 ? 8.882 27.171 -28.901 1.00 98.19 571 PHE A O 1
ATOM 4390 N N . ILE A 1 572 ? 10.524 26.583 -30.322 1.00 97.81 572 ILE A N 1
ATOM 4391 C CA . ILE A 1 572 ? 11.637 26.865 -29.398 1.00 97.81 572 ILE A CA 1
ATOM 4392 C C . ILE A 1 572 ? 11.664 28.354 -29.016 1.00 97.81 572 ILE A C 1
ATOM 4394 O O . ILE A 1 572 ? 11.796 28.696 -27.839 1.00 97.81 572 ILE A O 1
ATOM 4398 N N . ASN A 1 573 ? 11.469 29.246 -29.990 1.00 97.75 573 ASN A N 1
ATOM 4399 C CA . ASN A 1 573 ? 11.407 30.687 -29.752 1.00 97.75 573 ASN A CA 1
ATOM 4400 C C . ASN A 1 573 ? 10.187 31.073 -28.904 1.00 97.75 573 ASN A C 1
ATOM 4402 O O . ASN A 1 573 ? 10.333 31.807 -27.927 1.00 97.75 573 ASN A O 1
ATOM 4406 N N . ALA A 1 574 ? 9.000 30.543 -29.227 1.00 98.06 574 ALA A N 1
ATOM 4407 C CA . ALA A 1 574 ? 7.789 30.804 -28.452 1.00 98.06 574 ALA A CA 1
ATOM 4408 C C . ALA A 1 574 ? 7.916 30.292 -27.009 1.00 98.06 574 ALA A C 1
ATOM 4410 O O . ALA A 1 574 ? 7.529 30.999 -26.084 1.00 98.06 574 ALA A O 1
ATOM 4411 N N . THR A 1 575 ? 8.510 29.108 -26.813 1.00 98.06 575 THR A N 1
ATOM 4412 C CA . THR A 1 575 ? 8.806 28.527 -25.490 1.00 98.06 575 THR A CA 1
ATOM 4413 C C . THR A 1 575 ? 9.595 29.510 -24.633 1.00 98.06 575 THR A C 1
ATOM 4415 O O . THR A 1 575 ? 9.168 29.835 -23.525 1.00 98.06 575 THR A O 1
ATOM 4418 N N . LYS A 1 576 ? 10.696 30.053 -25.172 1.00 97.38 576 LYS A N 1
ATOM 4419 C CA . LYS A 1 576 ? 11.525 31.031 -24.464 1.00 97.38 576 LYS A CA 1
ATOM 4420 C C . LYS A 1 576 ? 10.719 32.263 -24.055 1.00 97.38 576 LYS A C 1
ATOM 4422 O O . LYS A 1 576 ? 10.723 32.634 -22.884 1.00 97.38 576 LYS A O 1
ATOM 4427 N N . THR A 1 577 ? 10.001 32.875 -24.997 1.00 97.75 577 THR A N 1
ATOM 4428 C CA . THR A 1 577 ? 9.237 34.094 -24.708 1.00 97.75 577 THR A CA 1
ATOM 4429 C C . THR A 1 577 ? 8.116 33.841 -23.707 1.00 97.75 577 THR A C 1
ATOM 4431 O O . THR A 1 577 ? 7.969 34.624 -22.779 1.00 97.75 577 THR A O 1
ATOM 4434 N N . ILE A 1 578 ? 7.367 32.741 -23.832 1.00 97.62 578 ILE A N 1
ATOM 4435 C CA . ILE A 1 578 ? 6.295 32.393 -22.889 1.00 97.62 578 ILE A CA 1
ATOM 4436 C C . ILE A 1 578 ? 6.849 32.229 -21.468 1.00 97.62 578 ILE A C 1
ATOM 4438 O O . ILE A 1 578 ? 6.262 32.756 -20.525 1.00 97.62 578 ILE A O 1
ATOM 4442 N N . LYS A 1 579 ? 7.990 31.548 -21.302 1.00 95.50 579 LYS A N 1
ATOM 4443 C CA . LYS A 1 579 ? 8.629 31.380 -19.987 1.00 95.50 579 LYS A CA 1
ATOM 4444 C C . LYS A 1 579 ? 9.135 32.697 -19.398 1.00 95.50 579 LYS A C 1
ATOM 4446 O O . LYS A 1 579 ? 9.124 32.849 -18.179 1.00 95.50 579 LYS A O 1
ATOM 4451 N N . GLU A 1 580 ? 9.572 33.633 -20.238 1.00 95.62 580 GLU A N 1
ATOM 4452 C CA . GLU A 1 580 ? 10.028 34.961 -19.814 1.00 95.62 580 GLU A CA 1
ATOM 4453 C C . GLU A 1 580 ? 8.863 35.901 -19.453 1.00 95.62 580 GLU A C 1
ATOM 4455 O O . GLU A 1 580 ? 8.997 36.704 -18.530 1.00 95.62 580 GLU A O 1
ATOM 4460 N N . THR A 1 581 ? 7.728 35.821 -20.157 1.00 95.81 581 THR A N 1
ATOM 4461 C CA . THR A 1 581 ? 6.629 36.795 -20.026 1.00 95.81 581 THR A CA 1
ATOM 4462 C C . THR A 1 581 ? 5.471 36.336 -19.143 1.00 95.81 581 THR A C 1
ATOM 4464 O O . THR A 1 581 ? 4.807 37.188 -18.553 1.00 95.81 581 THR A O 1
ATOM 4467 N N . LEU A 1 582 ? 5.214 35.028 -19.029 1.00 96.81 582 LEU A N 1
ATOM 4468 C CA . LEU A 1 582 ? 4.055 34.476 -18.315 1.00 96.81 582 LEU A CA 1
ATOM 4469 C C . LEU A 1 582 ? 4.517 33.716 -17.056 1.00 96.81 582 LEU A C 1
ATOM 4471 O O . LEU A 1 582 ? 4.860 32.534 -17.127 1.00 96.81 582 LEU A O 1
ATOM 4475 N N . PRO A 1 583 ? 4.553 34.357 -15.873 1.00 93.62 583 PRO A N 1
ATOM 4476 C CA . PRO A 1 583 ? 5.128 33.743 -14.682 1.00 93.62 583 PRO A CA 1
ATOM 4477 C C . PRO A 1 583 ? 4.276 32.582 -14.156 1.00 93.62 583 PRO A C 1
ATOM 4479 O O . PRO A 1 583 ? 3.045 32.644 -14.117 1.00 93.62 583 PRO A O 1
ATOM 4482 N N . GLY A 1 584 ? 4.963 31.536 -13.693 1.00 92.44 584 GLY A N 1
ATOM 4483 C CA . GLY A 1 584 ? 4.378 30.344 -13.070 1.00 92.44 584 GLY A CA 1
ATOM 4484 C C . GLY A 1 584 ? 4.038 29.212 -14.042 1.00 92.44 584 GLY A C 1
ATOM 4485 O O . GLY A 1 584 ? 3.988 28.062 -13.610 1.00 92.44 584 GLY A O 1
ATOM 4486 N N . VAL A 1 585 ? 3.869 29.495 -15.336 1.00 96.62 585 VAL A N 1
ATOM 4487 C CA . VAL A 1 585 ? 3.427 28.486 -16.311 1.00 96.62 585 VAL A CA 1
ATOM 4488 C C . VAL A 1 585 ? 4.523 27.488 -16.676 1.00 96.62 585 VAL A C 1
ATOM 4490 O O . VAL A 1 585 ? 5.729 27.741 -16.530 1.00 96.62 585 VAL A O 1
ATOM 4493 N N . ARG A 1 586 ? 4.082 26.342 -17.194 1.00 97.50 586 ARG A N 1
ATOM 4494 C CA . ARG A 1 586 ? 4.944 25.300 -17.758 1.00 97.50 586 ARG A CA 1
ATOM 4495 C C . ARG A 1 586 ? 4.723 25.142 -19.253 1.00 97.50 586 ARG A C 1
ATOM 4497 O O . ARG A 1 586 ? 3.670 25.515 -19.760 1.00 97.50 586 ARG A O 1
ATOM 4504 N N . ILE A 1 587 ? 5.707 24.585 -19.946 1.00 98.25 587 ILE A N 1
ATOM 4505 C CA . ILE A 1 587 ? 5.621 24.277 -21.375 1.00 98.25 587 ILE A CA 1
ATOM 4506 C C . ILE A 1 587 ? 5.688 22.768 -21.597 1.00 98.25 587 ILE A C 1
ATOM 4508 O O . ILE A 1 587 ? 6.564 22.096 -21.048 1.00 98.25 587 ILE A O 1
ATOM 4512 N N . SER A 1 588 ? 4.769 22.268 -22.425 1.00 98.19 588 SER A N 1
ATOM 4513 C CA . SER A 1 588 ? 4.725 20.892 -22.921 1.00 98.19 588 SER A CA 1
ATOM 4514 C C . SER A 1 588 ? 4.588 20.849 -24.445 1.00 98.19 588 SER A C 1
ATOM 4516 O O . SER A 1 588 ? 4.448 21.880 -25.102 1.00 98.19 588 SER A O 1
ATOM 4518 N N . GLY A 1 589 ? 4.652 19.644 -25.005 1.00 95.94 589 GLY A N 1
ATOM 4519 C CA . GLY A 1 589 ? 4.361 19.380 -26.407 1.00 95.94 589 GLY A CA 1
ATOM 4520 C C . GLY A 1 589 ? 4.423 17.893 -26.753 1.00 95.94 589 GLY A C 1
ATOM 4521 O O . GLY A 1 589 ? 5.189 17.131 -26.154 1.00 95.94 589 GLY A O 1
ATOM 4522 N N . GLY A 1 590 ? 3.634 17.482 -27.748 1.00 95.25 590 GLY A N 1
ATOM 4523 C CA . GLY A 1 590 ? 3.693 16.141 -28.339 1.00 95.25 590 GLY A CA 1
ATOM 4524 C C . GLY A 1 590 ? 4.935 15.940 -29.209 1.00 95.25 590 GLY A C 1
ATOM 4525 O O . GLY A 1 590 ? 4.929 16.272 -30.395 1.00 95.25 590 GLY A O 1
ATOM 4526 N N . LEU A 1 591 ? 6.007 15.374 -28.648 1.00 95.25 591 LEU A N 1
ATOM 4527 C CA . LEU A 1 591 ? 7.318 15.303 -29.307 1.00 95.25 591 LEU A CA 1
ATOM 4528 C C . LEU A 1 591 ? 7.306 14.438 -30.574 1.00 95.25 591 LEU A C 1
ATOM 4530 O O . LEU A 1 591 ? 7.944 14.765 -31.579 1.00 95.25 591 LEU A O 1
ATOM 4534 N N . SER A 1 592 ? 6.543 13.345 -30.557 1.00 90.38 592 SER A N 1
ATOM 4535 C CA . SER A 1 592 ? 6.423 12.427 -31.692 1.00 90.38 592 SER A CA 1
ATOM 4536 C C . SER A 1 592 ? 5.854 13.076 -32.961 1.00 90.38 592 SER A C 1
ATOM 4538 O O . SER A 1 592 ? 6.145 12.584 -34.056 1.00 90.38 592 SER A O 1
ATOM 4540 N N . ASN A 1 593 ? 5.133 14.200 -32.844 1.00 92.38 593 ASN A N 1
ATOM 4541 C CA . ASN A 1 593 ? 4.587 14.943 -33.984 1.00 92.38 593 ASN A CA 1
ATOM 4542 C C . ASN A 1 593 ? 5.680 15.559 -34.867 1.00 92.38 593 ASN A C 1
ATOM 4544 O O . ASN A 1 593 ? 5.502 15.661 -36.083 1.00 92.38 593 ASN A O 1
ATOM 4548 N N . LEU A 1 594 ? 6.830 15.913 -34.279 1.00 95.31 594 LEU A N 1
ATOM 4549 C CA . LEU A 1 594 ? 7.965 16.519 -34.981 1.00 95.31 594 LEU A CA 1
ATOM 4550 C C . LEU A 1 594 ? 8.461 15.642 -36.141 1.00 95.31 594 LEU A C 1
ATOM 4552 O O . LEU A 1 594 ? 8.790 16.143 -37.215 1.00 95.31 594 LEU A O 1
ATOM 4556 N N . SER A 1 595 ? 8.504 14.324 -35.921 1.00 92.62 595 SER A N 1
ATOM 4557 C CA . SER A 1 595 ? 9.202 13.359 -36.777 1.00 92.62 595 SER A CA 1
ATOM 4558 C C . SER A 1 595 ? 8.272 12.458 -37.601 1.00 92.62 595 SER A C 1
ATOM 4560 O O . SER A 1 595 ? 8.696 11.411 -38.096 1.00 92.62 595 SER A O 1
ATOM 4562 N N . PHE A 1 596 ? 7.001 12.838 -37.790 1.00 87.69 596 PHE A N 1
ATOM 4563 C CA . PHE A 1 596 ? 6.052 12.035 -38.574 1.00 87.69 596 PHE A CA 1
ATOM 4564 C C . PHE A 1 596 ? 6.440 11.839 -40.044 1.00 87.69 596 PHE A C 1
ATOM 4566 O O . PHE A 1 596 ? 6.096 10.796 -40.605 1.00 87.69 596 PHE A O 1
ATOM 4573 N N . SER A 1 597 ? 7.210 12.753 -40.639 1.00 86.81 597 SER A N 1
ATOM 4574 C CA . SER A 1 597 ? 7.756 12.597 -41.997 1.00 86.81 597 SER A CA 1
ATOM 4575 C C . SER A 1 597 ? 8.661 11.365 -42.150 1.00 86.81 597 SER A C 1
ATOM 4577 O O . SER A 1 597 ? 8.826 10.860 -43.255 1.00 86.81 597 SER A O 1
ATOM 4579 N N . PHE A 1 598 ? 9.204 10.837 -41.045 1.00 87.06 598 PHE A N 1
ATOM 4580 C CA . PHE A 1 598 ? 10.170 9.731 -41.022 1.00 87.06 598 PHE A CA 1
ATOM 4581 C C . PHE A 1 598 ? 9.615 8.459 -40.354 1.00 87.06 598 PHE A C 1
ATOM 4583 O O . PHE A 1 598 ? 10.362 7.654 -39.792 1.00 87.06 598 PHE A O 1
ATOM 4590 N N . ARG A 1 599 ? 8.288 8.257 -40.369 1.00 80.00 599 ARG A N 1
ATOM 4591 C CA . ARG A 1 599 ? 7.647 7.047 -39.811 1.00 80.00 599 ARG A CA 1
ATOM 4592 C C . ARG A 1 599 ? 8.253 5.765 -40.402 1.00 80.00 599 ARG A C 1
ATOM 4594 O O . ARG A 1 599 ? 8.333 5.609 -41.615 1.00 80.00 599 ARG A O 1
ATOM 4601 N N . GLY A 1 600 ? 8.621 4.826 -39.527 1.00 74.19 600 GLY A N 1
ATOM 4602 C CA . GLY A 1 600 ? 9.304 3.578 -39.892 1.00 74.19 600 GLY A CA 1
ATOM 4603 C C . GLY A 1 600 ? 10.834 3.649 -39.827 1.00 74.19 600 GLY A C 1
ATOM 4604 O O . GLY A 1 600 ? 11.482 2.623 -40.009 1.00 74.19 600 GLY A O 1
ATOM 4605 N N . MET A 1 601 ? 11.408 4.824 -39.539 1.00 84.25 601 MET A N 1
ATOM 4606 C CA . MET A 1 601 ? 12.852 5.041 -39.384 1.00 84.25 601 MET A CA 1
ATOM 4607 C C . MET A 1 601 ? 13.183 5.438 -37.939 1.00 84.25 601 MET A C 1
ATOM 4609 O O . MET A 1 601 ? 13.592 6.566 -37.669 1.00 84.25 601 MET A O 1
ATOM 4613 N N . ASP A 1 602 ? 12.954 4.525 -36.993 1.00 82.94 602 ASP A N 1
ATOM 4614 C CA . ASP A 1 602 ? 12.924 4.866 -35.563 1.00 82.94 602 ASP A CA 1
ATOM 4615 C C . ASP A 1 602 ? 14.242 5.465 -35.048 1.00 82.94 602 ASP A C 1
ATOM 4617 O O . ASP A 1 602 ? 14.197 6.479 -34.365 1.00 82.94 602 ASP A O 1
ATOM 4621 N N . ALA A 1 603 ? 15.407 4.980 -35.494 1.00 85.31 603 ALA A N 1
ATOM 4622 C CA . ALA A 1 603 ? 16.702 5.556 -35.105 1.00 85.31 603 ALA A CA 1
ATOM 4623 C C . ALA A 1 603 ? 16.854 7.049 -35.476 1.00 85.31 603 ALA A C 1
ATOM 4625 O O . ALA A 1 603 ? 17.444 7.826 -34.729 1.00 85.31 603 ALA A O 1
ATOM 4626 N N . ILE A 1 604 ? 16.299 7.476 -36.618 1.00 89.62 604 ILE A N 1
ATOM 4627 C CA . ILE A 1 604 ? 16.313 8.890 -37.027 1.00 89.62 604 ILE A CA 1
ATOM 4628 C C . ILE A 1 604 ? 15.319 9.685 -36.190 1.00 89.62 604 ILE A C 1
ATOM 4630 O O . ILE A 1 604 ? 15.630 10.790 -35.755 1.00 89.62 604 ILE A O 1
ATOM 4634 N N . ARG A 1 605 ? 14.131 9.126 -35.941 1.00 91.88 605 ARG A N 1
ATOM 4635 C CA . ARG A 1 605 ? 13.105 9.780 -35.123 1.00 91.88 605 ARG A CA 1
ATOM 4636 C C . ARG A 1 605 ? 13.612 10.027 -33.706 1.00 91.88 605 ARG A C 1
ATOM 4638 O O . ARG A 1 605 ? 13.506 11.151 -33.233 1.00 91.88 605 ARG A O 1
ATOM 4645 N N . GLU A 1 606 ? 14.213 9.016 -33.090 1.00 90.44 606 GLU A N 1
ATOM 4646 C CA . GLU A 1 606 ? 14.816 9.085 -31.758 1.00 90.44 606 GLU A CA 1
ATOM 4647 C C . GLU A 1 606 ? 15.952 10.118 -31.711 1.00 90.44 606 GLU A C 1
ATOM 4649 O O . GLU A 1 606 ? 16.006 10.941 -30.798 1.00 90.44 606 GLU A O 1
ATOM 4654 N N . ALA A 1 607 ? 16.810 10.168 -32.737 1.00 91.62 607 ALA A N 1
ATOM 4655 C CA . ALA A 1 607 ? 17.844 11.197 -32.831 1.00 91.62 607 ALA A CA 1
ATOM 4656 C C . ALA A 1 607 ? 17.256 12.615 -32.979 1.00 91.62 607 ALA A C 1
ATOM 4658 O O . ALA A 1 607 ? 17.705 13.539 -32.304 1.00 91.62 607 ALA A O 1
ATOM 4659 N N . MET A 1 608 ? 16.228 12.803 -33.818 1.00 94.38 608 MET A N 1
ATOM 4660 C CA . MET A 1 608 ? 15.523 14.088 -33.944 1.00 94.38 608 MET A CA 1
ATOM 4661 C C . MET A 1 608 ? 14.903 14.522 -32.612 1.00 94.38 608 MET A C 1
ATOM 4663 O O . MET A 1 608 ? 14.956 15.700 -32.264 1.00 94.38 608 MET A O 1
ATOM 4667 N N . HIS A 1 609 ? 14.328 13.576 -31.865 1.00 94.94 609 HIS A N 1
ATOM 4668 C CA . HIS A 1 609 ? 13.748 13.808 -30.543 1.00 94.94 609 HIS A CA 1
ATOM 4669 C C . HIS A 1 609 ? 14.802 14.282 -29.542 1.00 94.94 609 HIS A C 1
ATOM 4671 O O . HIS A 1 609 ? 14.595 15.312 -28.904 1.00 94.94 609 HIS A O 1
ATOM 4677 N N . GLY A 1 610 ? 15.950 13.600 -29.465 1.00 92.44 610 GLY A N 1
ATOM 4678 C CA . GLY A 1 610 ? 17.062 13.990 -28.591 1.00 92.44 610 GLY A CA 1
ATOM 4679 C C . GLY A 1 610 ? 17.617 15.385 -28.907 1.00 92.44 610 GLY A C 1
ATOM 4680 O O . GLY A 1 610 ? 17.806 16.196 -27.999 1.00 92.44 610 GLY A O 1
ATOM 4681 N N . VAL A 1 611 ? 17.806 15.709 -30.193 1.00 95.88 611 VAL A N 1
ATOM 4682 C CA . VAL A 1 611 ? 18.284 17.038 -30.628 1.00 95.88 611 VAL A CA 1
ATOM 4683 C C . VAL A 1 611 ? 17.272 18.137 -30.319 1.00 95.88 611 VAL A C 1
ATOM 4685 O O . VAL A 1 611 ? 17.638 19.189 -29.795 1.00 95.88 611 VAL A O 1
ATOM 4688 N N . PHE A 1 612 ? 15.992 17.908 -30.613 1.00 97.12 612 PHE A N 1
ATOM 4689 C CA . PHE A 1 612 ? 14.954 18.897 -30.345 1.00 97.12 612 PHE A CA 1
ATOM 4690 C C . PHE A 1 612 ? 14.812 19.176 -28.846 1.00 97.12 612 PHE A C 1
ATOM 4692 O O . PHE A 1 612 ? 14.820 20.339 -28.442 1.00 97.12 612 PHE A O 1
ATOM 4699 N N . LEU A 1 613 ? 14.738 18.124 -28.021 1.00 96.19 613 LEU A N 1
ATOM 4700 C CA . LEU A 1 613 ? 14.630 18.261 -26.568 1.00 96.19 613 LEU A CA 1
ATOM 4701 C C . LEU A 1 613 ? 15.832 18.999 -25.978 1.00 96.19 613 LEU A C 1
ATOM 4703 O O . LEU A 1 613 ? 15.636 19.876 -25.141 1.00 96.19 613 LEU A O 1
ATOM 4707 N N . TYR A 1 614 ? 17.055 18.718 -26.442 1.00 94.88 614 TYR A N 1
ATOM 4708 C CA . TYR A 1 614 ? 18.255 19.416 -25.972 1.00 94.88 614 TYR A CA 1
ATOM 4709 C C . TYR A 1 614 ? 18.123 20.945 -26.075 1.00 94.88 614 TYR A C 1
ATOM 4711 O O . TYR A 1 614 ? 18.418 21.664 -25.117 1.00 94.88 614 TYR A O 1
ATOM 4719 N N . HIS A 1 615 ? 17.632 21.457 -27.207 1.00 96.12 615 HIS A N 1
ATOM 4720 C CA . HIS A 1 615 ? 17.432 22.899 -27.393 1.00 96.12 615 HIS A CA 1
ATOM 4721 C C . HIS A 1 615 ? 16.179 23.419 -26.694 1.00 96.12 615 HIS A C 1
ATOM 4723 O O . HIS A 1 615 ? 16.234 24.457 -26.036 1.00 96.12 615 HIS A O 1
ATOM 4729 N N . ALA A 1 616 ? 15.061 22.700 -26.797 1.00 96.25 616 ALA A N 1
ATOM 4730 C CA . ALA A 1 616 ? 13.795 23.126 -26.212 1.00 96.25 616 ALA A CA 1
ATOM 4731 C C . ALA A 1 616 ? 13.878 23.226 -24.678 1.00 96.25 616 ALA A C 1
ATOM 4733 O O . ALA A 1 616 ? 13.432 24.223 -24.108 1.00 96.25 616 ALA A O 1
ATOM 4734 N N . ILE A 1 617 ? 14.525 22.263 -24.009 1.00 95.56 617 ILE A N 1
ATOM 4735 C CA . ILE A 1 617 ? 14.740 22.271 -22.551 1.00 95.56 617 ILE A CA 1
ATOM 4736 C C . ILE A 1 617 ? 15.575 23.487 -22.137 1.00 95.56 617 ILE A C 1
ATOM 4738 O O . ILE A 1 617 ? 15.231 24.178 -21.180 1.00 95.56 617 ILE A O 1
ATOM 4742 N N . ARG A 1 618 ? 16.632 23.826 -22.889 1.00 93.94 618 ARG A N 1
ATOM 4743 C CA . ARG A 1 618 ? 17.455 25.025 -22.625 1.00 93.94 618 ARG A CA 1
ATOM 4744 C C . ARG A 1 618 ? 16.682 26.333 -22.779 1.00 93.94 618 ARG A C 1
ATOM 4746 O O . ARG A 1 618 ? 17.039 27.324 -22.145 1.00 93.94 618 ARG A O 1
ATOM 4753 N N . CYS A 1 619 ? 15.649 26.341 -23.616 1.00 95.25 619 CYS A N 1
ATOM 4754 C CA . CYS A 1 619 ? 14.731 27.464 -23.776 1.00 95.25 619 CYS A CA 1
ATOM 4755 C C . CYS A 1 619 ? 13.568 27.451 -22.770 1.00 95.25 619 CYS A C 1
ATOM 4757 O O . CYS A 1 619 ? 12.781 28.393 -22.770 1.00 95.25 619 CYS A O 1
ATOM 4759 N N . GLY A 1 620 ? 13.484 26.444 -21.895 1.00 93.19 620 GLY A N 1
ATOM 4760 C CA . GLY A 1 620 ? 12.514 26.374 -20.803 1.00 93.19 620 GLY A CA 1
ATOM 4761 C C . GLY A 1 620 ? 11.333 25.428 -21.034 1.00 93.19 620 GLY A C 1
ATOM 4762 O O . GLY A 1 620 ? 10.299 25.611 -20.398 1.00 93.19 620 GLY A O 1
ATOM 4763 N N . MET A 1 621 ? 11.459 24.434 -21.922 1.00 97.31 621 MET A N 1
ATOM 4764 C CA . MET A 1 621 ? 10.498 23.327 -22.012 1.00 97.31 621 MET A CA 1
ATOM 4765 C C . MET A 1 621 ? 10.601 22.438 -20.763 1.00 97.31 621 MET A C 1
ATOM 4767 O O . MET A 1 621 ? 11.646 21.838 -20.515 1.00 97.31 621 MET A O 1
ATOM 4771 N N . ASP A 1 622 ? 9.525 22.364 -19.975 1.00 97.44 622 ASP A N 1
ATOM 4772 C CA . ASP A 1 622 ? 9.527 21.707 -18.659 1.00 97.44 622 ASP A CA 1
ATOM 4773 C C . ASP A 1 622 ? 9.176 20.209 -18.744 1.00 97.44 622 ASP A C 1
ATOM 4775 O O . ASP A 1 622 ? 9.637 19.399 -17.938 1.00 97.44 622 ASP A O 1
ATOM 4779 N N . MET A 1 623 ? 8.329 19.833 -19.704 1.00 98.06 623 MET A N 1
ATOM 4780 C CA . MET A 1 623 ? 7.797 18.476 -19.851 1.00 98.06 623 MET A CA 1
ATOM 4781 C C . MET A 1 623 ? 7.425 18.176 -21.303 1.00 98.06 623 MET A C 1
ATOM 4783 O O . MET A 1 623 ? 7.411 19.077 -22.137 1.00 98.06 623 MET A O 1
ATOM 4787 N N . GLY A 1 624 ? 7.111 16.924 -21.629 1.00 97.12 624 GLY A N 1
ATOM 4788 C CA . GLY A 1 624 ? 6.598 16.581 -22.955 1.00 97.12 624 GLY A CA 1
ATOM 4789 C C . GLY A 1 624 ? 5.989 15.190 -23.029 1.00 97.12 624 GLY A C 1
ATOM 4790 O O . GLY A 1 624 ? 6.342 14.303 -22.251 1.00 97.12 624 GLY A O 1
ATOM 4791 N N . ILE A 1 625 ? 5.083 15.012 -23.991 1.00 97.50 625 ILE A N 1
ATOM 4792 C CA . ILE A 1 625 ? 4.479 13.715 -24.311 1.00 97.50 625 ILE A CA 1
ATOM 4793 C C . ILE A 1 625 ? 5.442 12.977 -25.241 1.00 97.50 625 ILE A C 1
ATOM 4795 O O . ILE A 1 625 ? 5.681 13.404 -26.375 1.00 97.50 625 ILE A O 1
ATOM 4799 N N . VAL A 1 626 ? 6.059 11.923 -24.706 1.00 94.69 626 VAL A N 1
ATOM 4800 C CA . VAL A 1 626 ? 7.221 11.230 -25.271 1.00 94.69 626 VAL A CA 1
ATOM 4801 C C . VAL A 1 626 ? 7.120 9.715 -25.099 1.00 94.69 626 VAL A C 1
ATOM 4803 O O . VAL A 1 626 ? 6.464 9.195 -24.193 1.00 94.69 626 VAL A O 1
ATOM 4806 N N . ASN A 1 627 ? 7.865 8.976 -25.920 1.00 90.50 627 ASN A N 1
ATOM 4807 C CA . ASN A 1 627 ? 8.152 7.570 -25.658 1.00 90.50 627 ASN A CA 1
ATOM 4808 C C . ASN A 1 627 ? 9.325 7.453 -24.667 1.00 90.50 627 ASN A C 1
ATOM 4810 O O . ASN A 1 627 ? 10.483 7.421 -25.079 1.00 90.50 627 ASN A O 1
ATOM 4814 N N . ALA A 1 628 ? 9.020 7.399 -23.366 1.00 79.44 628 ALA A N 1
ATOM 4815 C CA . ALA A 1 628 ? 9.994 7.543 -22.274 1.00 79.44 628 ALA A CA 1
ATOM 4816 C C . ALA A 1 628 ? 11.234 6.627 -22.360 1.00 79.44 628 ALA A C 1
ATOM 4818 O O . ALA A 1 628 ? 12.317 7.029 -21.951 1.00 79.44 628 ALA A O 1
ATOM 4819 N N . GLY A 1 629 ? 11.106 5.424 -22.928 1.00 75.31 629 GLY A N 1
ATOM 4820 C CA . GLY A 1 629 ? 12.221 4.479 -23.040 1.00 75.31 629 GLY A CA 1
ATOM 4821 C C . GLY A 1 629 ? 13.110 4.624 -24.278 1.00 75.31 629 GLY A C 1
ATOM 4822 O O . GLY A 1 629 ? 14.076 3.876 -24.405 1.00 75.31 629 GLY A O 1
ATOM 4823 N N . ASN A 1 630 ? 12.788 5.544 -25.193 1.00 79.12 630 ASN A N 1
ATOM 4824 C CA . ASN A 1 630 ? 13.426 5.682 -26.507 1.00 79.12 630 ASN A CA 1
ATOM 4825 C C . ASN A 1 630 ? 13.966 7.109 -26.733 1.00 79.12 630 ASN A C 1
ATOM 4827 O O . ASN A 1 630 ? 13.892 7.644 -27.837 1.00 79.12 630 ASN A O 1
ATOM 4831 N N . LEU A 1 631 ? 14.477 7.753 -25.682 1.00 81.25 631 LEU A N 1
ATOM 4832 C CA . LEU A 1 631 ? 15.105 9.072 -25.777 1.00 81.25 631 LEU A CA 1
ATOM 4833 C C . LEU A 1 631 ? 16.630 8.929 -25.651 1.00 81.25 631 LEU A C 1
ATOM 4835 O O . LEU A 1 631 ? 17.119 8.688 -24.546 1.00 81.25 631 LEU A O 1
ATOM 4839 N N . PRO A 1 632 ? 17.395 9.044 -26.753 1.00 81.00 632 PRO A N 1
ATOM 4840 C CA . PRO A 1 632 ? 18.847 8.968 -26.695 1.00 81.00 632 PRO A CA 1
ATOM 4841 C C . PRO A 1 632 ? 19.424 10.207 -26.006 1.00 81.00 632 PRO A C 1
ATOM 4843 O O . PRO A 1 632 ? 18.915 11.322 -26.155 1.00 81.00 632 PRO A O 1
ATOM 4846 N N . VAL A 1 633 ? 20.524 10.016 -25.280 1.00 81.12 633 VAL A N 1
ATOM 4847 C CA . VAL A 1 633 ? 21.310 11.125 -24.732 1.00 81.12 633 VAL A CA 1
ATOM 4848 C C . VAL A 1 633 ? 21.954 11.875 -25.896 1.00 81.12 633 VAL A C 1
ATOM 4850 O O . VAL A 1 633 ? 22.551 11.257 -26.773 1.00 81.12 633 VAL A O 1
ATOM 4853 N N . TYR A 1 634 ? 21.833 13.205 -25.913 1.00 83.06 634 TYR A N 1
ATOM 4854 C CA . TYR A 1 634 ? 22.302 14.058 -27.014 1.00 83.06 634 TYR A CA 1
ATOM 4855 C C . TYR A 1 634 ? 23.764 13.780 -27.414 1.00 83.06 634 TYR A C 1
ATOM 4857 O O . TYR A 1 634 ? 24.063 13.671 -28.602 1.00 83.06 634 TYR A O 1
ATOM 4865 N N . ASP A 1 635 ? 24.651 13.604 -26.429 1.00 79.50 635 ASP A N 1
ATOM 4866 C CA . ASP A 1 635 ? 26.086 13.370 -26.645 1.00 79.50 635 ASP A CA 1
ATOM 4867 C C . ASP A 1 635 ? 26.410 11.975 -27.219 1.00 79.50 635 ASP A C 1
ATOM 4869 O O . ASP A 1 635 ? 27.462 11.798 -27.837 1.00 79.50 635 ASP A O 1
ATOM 4873 N N . ASP A 1 636 ? 25.496 11.010 -27.074 1.00 83.69 636 ASP A N 1
ATOM 4874 C CA . ASP A 1 636 ? 25.651 9.634 -27.569 1.00 83.69 636 ASP A CA 1
ATOM 4875 C C . ASP A 1 636 ? 25.134 9.464 -29.011 1.00 83.69 636 ASP A C 1
ATOM 4877 O O . ASP A 1 636 ? 25.337 8.421 -29.641 1.00 83.69 636 ASP A O 1
ATOM 4881 N N . ILE A 1 637 ? 24.475 10.485 -29.574 1.00 86.69 637 ILE A N 1
ATOM 4882 C CA . ILE A 1 637 ? 24.005 10.463 -30.963 1.00 86.69 637 ILE A CA 1
ATOM 4883 C C . ILE A 1 637 ? 25.213 10.547 -31.905 1.00 86.69 637 ILE A C 1
ATOM 4885 O O . ILE A 1 637 ? 26.063 11.433 -31.800 1.00 86.69 637 ILE A O 1
ATOM 4889 N N . HIS A 1 638 ? 25.272 9.646 -32.893 1.00 90.50 638 HIS A N 1
ATOM 4890 C CA . HIS A 1 638 ? 26.339 9.632 -33.895 1.00 90.50 638 HIS A CA 1
ATOM 4891 C C . HIS A 1 638 ? 26.509 11.011 -34.557 1.00 90.50 638 HIS A C 1
ATOM 4893 O O . HIS A 1 638 ? 25.552 11.561 -35.101 1.00 90.50 638 HIS A O 1
ATOM 4899 N N . LYS A 1 639 ? 27.738 11.545 -34.563 1.00 90.94 639 LYS A N 1
ATOM 4900 C CA . LYS A 1 639 ? 28.040 12.942 -34.941 1.00 90.94 639 LYS A CA 1
ATOM 4901 C C . LYS A 1 639 ? 27.477 13.369 -36.299 1.00 90.94 639 LYS A C 1
ATOM 4903 O O . LYS A 1 639 ? 27.032 14.502 -36.447 1.00 90.94 639 LYS A O 1
ATOM 4908 N N . GLU A 1 640 ? 27.491 12.473 -37.284 1.00 90.81 640 GLU A N 1
ATOM 4909 C CA . GLU A 1 640 ? 26.931 12.752 -38.612 1.00 90.81 640 GLU A CA 1
ATOM 4910 C C . GLU A 1 640 ? 25.403 12.899 -38.569 1.00 90.81 640 GLU A C 1
ATOM 4912 O O . GLU A 1 640 ? 24.861 13.864 -39.101 1.00 90.81 640 GLU A O 1
ATOM 4917 N N . LEU A 1 641 ? 24.711 11.987 -37.875 1.00 91.44 641 LEU A N 1
ATOM 4918 C CA . LEU A 1 641 ? 23.256 12.023 -37.721 1.00 91.44 641 LEU A CA 1
ATOM 4919 C C . LEU A 1 641 ? 22.827 13.218 -36.861 1.00 91.44 641 LEU A C 1
ATOM 4921 O O . LEU A 1 641 ? 21.860 13.898 -37.195 1.00 91.44 641 LEU A O 1
ATOM 4925 N N . LEU A 1 642 ? 23.591 13.516 -35.807 1.00 92.56 642 LEU A N 1
ATOM 4926 C CA . LEU A 1 642 ? 23.406 14.691 -34.965 1.00 92.56 642 LEU A CA 1
ATOM 4927 C C . LEU A 1 642 ? 23.427 15.977 -35.804 1.00 92.56 642 LEU A C 1
ATOM 4929 O O . LEU A 1 642 ? 22.489 16.767 -35.739 1.00 92.56 642 LEU A O 1
ATOM 4933 N N . GLN A 1 643 ? 24.448 16.156 -36.649 1.00 93.56 643 GLN A N 1
ATOM 4934 C CA . GLN A 1 643 ? 24.577 17.340 -37.502 1.00 93.56 643 GLN A CA 1
ATOM 4935 C C . GLN A 1 643 ? 23.440 17.457 -38.530 1.00 93.56 643 GLN A C 1
ATOM 4937 O O . GLN A 1 643 ? 22.973 18.563 -38.806 1.00 93.56 643 GLN A O 1
ATOM 4942 N N . LEU A 1 644 ? 22.985 16.336 -39.100 1.00 93.94 644 LEU A N 1
ATOM 4943 C CA . LEU A 1 644 ? 21.857 16.327 -40.035 1.00 93.94 644 LEU A CA 1
ATOM 4944 C C . LEU A 1 644 ? 20.547 16.732 -39.343 1.00 93.94 644 LEU A C 1
ATOM 4946 O O . LEU A 1 644 ? 19.809 17.563 -39.873 1.00 93.94 644 LEU A O 1
ATOM 4950 N N . CYS A 1 645 ? 20.287 16.204 -38.144 1.00 94.50 645 CYS A N 1
ATOM 4951 C CA . CYS A 1 645 ? 19.131 16.581 -37.331 1.00 94.50 645 CYS A CA 1
ATOM 4952 C C . CYS A 1 645 ? 19.191 18.056 -36.893 1.00 94.50 645 CYS A C 1
ATOM 4954 O O . CYS A 1 645 ? 18.188 18.759 -36.996 1.00 94.50 645 CYS A O 1
ATOM 4956 N N . GLU A 1 646 ? 20.360 18.552 -36.474 1.00 95.12 646 GLU A N 1
ATOM 4957 C CA . GLU A 1 646 ? 20.607 19.966 -36.146 1.00 95.12 646 GLU A CA 1
ATOM 4958 C C . GLU A 1 646 ? 20.305 20.897 -37.324 1.00 95.12 646 GLU A C 1
ATOM 4960 O O . GLU A 1 646 ? 19.642 21.924 -37.168 1.00 95.12 646 GLU A O 1
ATOM 4965 N N . ASN A 1 647 ? 20.777 20.537 -38.520 1.00 94.94 647 ASN A N 1
ATOM 4966 C CA . ASN A 1 647 ? 20.549 21.330 -39.722 1.00 94.94 647 ASN A CA 1
ATOM 4967 C C . ASN A 1 647 ? 19.068 21.367 -40.111 1.00 94.94 647 ASN A C 1
ATOM 4969 O O . ASN A 1 647 ? 18.593 22.418 -40.541 1.00 94.94 647 ASN A O 1
ATOM 4973 N N . LEU A 1 648 ? 18.353 20.250 -39.931 1.00 95.00 648 LEU A N 1
ATOM 4974 C CA . LEU A 1 648 ? 16.918 20.153 -40.190 1.00 95.00 648 LEU A CA 1
ATOM 4975 C C . LEU A 1 648 ? 16.096 20.968 -39.180 1.00 95.00 648 LEU A C 1
ATOM 4977 O O . LEU A 1 648 ? 15.245 21.750 -39.588 1.00 95.00 648 LEU A O 1
ATOM 4981 N N . ILE A 1 649 ? 16.357 20.819 -37.876 1.00 95.69 649 ILE A N 1
ATOM 4982 C CA . ILE A 1 649 ? 15.605 21.505 -36.808 1.00 95.69 649 ILE A CA 1
ATOM 4983 C C . ILE A 1 649 ? 15.801 23.021 -36.871 1.00 95.69 649 ILE A C 1
ATOM 4985 O O . ILE A 1 649 ? 14.840 23.768 -36.700 1.00 95.69 649 ILE A O 1
ATOM 4989 N N . TRP A 1 650 ? 17.024 23.482 -37.142 1.00 96.44 650 TRP A N 1
ATOM 4990 C CA . TRP A 1 650 ? 17.342 24.908 -37.235 1.00 96.44 650 TRP A CA 1
ATOM 4991 C C . TRP A 1 650 ? 17.223 25.486 -38.647 1.00 96.44 650 TRP A C 1
ATOM 4993 O O . TRP A 1 650 ? 17.599 26.641 -38.847 1.00 96.44 650 TRP A O 1
ATOM 5003 N N . ASN A 1 651 ? 16.729 24.708 -39.617 1.00 95.06 651 ASN A N 1
ATOM 5004 C CA . ASN A 1 651 ? 16.599 25.107 -41.021 1.00 95.06 651 ASN A CA 1
ATOM 5005 C C . ASN A 1 651 ? 17.871 25.799 -41.573 1.00 95.06 651 ASN A C 1
ATOM 5007 O O . ASN A 1 651 ? 17.804 26.817 -42.261 1.00 95.06 651 ASN A O 1
ATOM 5011 N N . LYS A 1 652 ? 19.057 25.283 -41.209 1.00 92.50 652 LYS A N 1
ATOM 5012 C CA . LYS A 1 652 ? 20.366 25.852 -41.605 1.00 92.50 652 LYS A CA 1
ATOM 5013 C C . LYS A 1 652 ? 20.786 25.432 -43.011 1.00 92.50 652 LYS A C 1
ATOM 5015 O O . LYS A 1 652 ? 21.657 26.061 -43.606 1.00 92.50 652 LYS A O 1
ATOM 5020 N N . ASP A 1 653 ? 20.207 24.344 -43.505 1.00 90.06 653 ASP A N 1
ATOM 5021 C CA . ASP A 1 653 ? 20.527 23.729 -44.786 1.00 90.06 653 ASP A CA 1
ATOM 5022 C C . ASP A 1 653 ? 19.227 23.541 -45.583 1.00 90.06 653 ASP A C 1
ATOM 5024 O O . ASP A 1 653 ? 18.359 22.791 -45.129 1.00 90.06 653 ASP A O 1
ATOM 5028 N N . PRO A 1 654 ? 19.067 24.197 -46.748 1.00 85.06 654 PRO A N 1
ATOM 5029 C CA . PRO A 1 654 ? 17.845 24.094 -47.547 1.00 85.06 654 PRO A CA 1
ATOM 5030 C C . PRO A 1 654 ? 17.582 22.663 -48.046 1.00 85.06 654 PRO A C 1
ATOM 5032 O O . PRO A 1 654 ? 16.430 22.288 -48.244 1.00 85.06 654 PRO A O 1
ATOM 5035 N N . ASP A 1 655 ? 18.625 21.829 -48.157 1.00 87.75 655 ASP A N 1
ATOM 5036 C CA . ASP A 1 655 ? 18.520 20.430 -48.592 1.00 87.75 655 ASP A CA 1
ATOM 5037 C C . ASP A 1 655 ? 18.486 19.437 -47.410 1.00 87.75 655 ASP A C 1
ATOM 5039 O O . ASP A 1 655 ? 18.699 18.232 -47.596 1.00 87.75 655 ASP A O 1
ATOM 5043 N N . ALA A 1 656 ? 18.258 19.906 -46.174 1.00 87.62 656 ALA A N 1
ATOM 5044 C CA . ALA A 1 656 ? 18.332 19.074 -44.965 1.00 87.62 656 ALA A CA 1
ATOM 5045 C C . ALA A 1 656 ? 17.439 17.822 -45.038 1.00 87.62 656 ALA A C 1
ATOM 5047 O O . ALA A 1 656 ? 17.863 16.732 -44.646 1.00 87.62 656 ALA A O 1
ATOM 5048 N N . THR A 1 657 ? 16.229 17.959 -45.589 1.00 86.56 657 THR A N 1
ATOM 5049 C CA . THR A 1 657 ? 15.272 16.852 -45.745 1.00 86.56 657 THR A CA 1
ATOM 5050 C C . THR A 1 657 ? 15.816 15.759 -46.668 1.00 86.56 657 THR A C 1
ATOM 5052 O O . THR A 1 657 ? 15.801 14.580 -46.309 1.00 86.56 657 THR A O 1
ATOM 5055 N N . GLU A 1 658 ? 16.351 16.128 -47.838 1.00 85.88 658 GLU A N 1
ATOM 5056 C CA . GLU A 1 658 ? 16.916 15.156 -48.782 1.00 85.88 658 GLU A CA 1
ATOM 5057 C C . GLU A 1 658 ? 18.154 14.460 -48.214 1.00 85.88 658 GLU A C 1
ATOM 5059 O O . GLU A 1 658 ? 18.321 13.250 -48.377 1.00 85.88 658 GLU A O 1
ATOM 5064 N N . LYS A 1 659 ? 19.027 15.210 -47.534 1.00 88.62 659 LYS A N 1
ATOM 5065 C CA . LYS A 1 659 ? 20.259 14.671 -46.943 1.00 88.62 659 LYS A CA 1
ATOM 5066 C C . LYS A 1 659 ? 19.957 13.659 -45.840 1.00 88.62 659 LYS A C 1
ATOM 5068 O O . LYS A 1 659 ? 20.576 12.595 -45.818 1.00 88.62 659 LYS A O 1
ATOM 5073 N N . LEU A 1 660 ? 18.967 13.937 -44.987 1.00 86.81 660 LEU A N 1
ATOM 5074 C CA . LEU A 1 660 ? 18.547 13.009 -43.936 1.00 86.81 660 LEU A CA 1
ATOM 5075 C C . LEU A 1 660 ? 17.909 11.734 -44.520 1.00 86.81 660 LEU A C 1
ATOM 5077 O O . LEU A 1 660 ? 18.216 10.636 -44.061 1.00 86.81 660 LEU A O 1
ATOM 5081 N N . LEU A 1 661 ? 17.107 11.845 -45.589 1.00 83.75 661 LEU A N 1
ATOM 5082 C CA . LEU A 1 661 ? 16.556 10.680 -46.299 1.00 83.75 661 LEU A CA 1
ATOM 5083 C C . LEU A 1 661 ? 17.641 9.829 -46.980 1.00 83.75 661 LEU A C 1
ATOM 5085 O O . LEU A 1 661 ? 17.577 8.600 -46.930 1.00 83.75 661 LEU A O 1
ATOM 5089 N N . ARG A 1 662 ? 18.661 10.453 -47.588 1.00 83.69 662 ARG A N 1
ATOM 5090 C CA . ARG A 1 662 ? 19.800 9.730 -48.188 1.00 83.69 662 ARG A CA 1
ATOM 5091 C C . ARG A 1 662 ? 20.618 8.980 -47.140 1.00 83.69 662 ARG A C 1
ATOM 5093 O O . ARG A 1 662 ? 20.966 7.822 -47.366 1.00 83.69 662 ARG A O 1
ATOM 5100 N N . TYR A 1 663 ? 20.881 9.602 -45.988 1.00 83.88 663 TYR A N 1
ATOM 5101 C CA . TYR A 1 663 ? 21.528 8.936 -44.852 1.00 83.88 663 TYR A CA 1
ATOM 5102 C C . TYR A 1 663 ? 20.754 7.674 -44.448 1.00 83.88 663 TYR A C 1
ATOM 5104 O O . TYR A 1 663 ? 21.316 6.588 -44.307 1.00 83.88 663 TYR A O 1
ATOM 5112 N N . ALA A 1 664 ? 19.432 7.796 -44.380 1.00 73.38 664 ALA A N 1
ATOM 5113 C CA . ALA A 1 664 ? 18.539 6.712 -44.020 1.00 73.38 664 ALA A CA 1
ATOM 5114 C C . ALA A 1 664 ? 18.567 5.532 -45.015 1.00 73.38 664 ALA A C 1
ATOM 5116 O O . ALA A 1 664 ? 18.560 4.374 -44.603 1.00 73.38 664 ALA A O 1
ATOM 5117 N N . GLN A 1 665 ? 18.647 5.808 -46.322 1.00 73.38 665 GLN A N 1
ATOM 5118 C CA . GLN A 1 665 ? 18.748 4.780 -47.368 1.00 73.38 665 GLN A CA 1
ATOM 5119 C C . GLN A 1 665 ? 20.077 4.012 -47.320 1.00 73.38 665 GLN A C 1
ATOM 5121 O O . GLN A 1 665 ? 20.089 2.797 -47.517 1.00 73.38 665 GLN A O 1
ATOM 5126 N N . ASN A 1 666 ? 21.180 4.697 -47.013 1.00 66.94 666 ASN A N 1
ATOM 5127 C CA . ASN A 1 666 ? 22.514 4.091 -46.960 1.00 66.94 666 ASN A CA 1
ATOM 5128 C C . ASN A 1 666 ? 22.714 3.168 -45.745 1.00 66.94 666 ASN A C 1
ATOM 5130 O O . ASN A 1 666 ? 23.533 2.253 -45.802 1.00 66.94 666 ASN A O 1
ATOM 5134 N N . HIS A 1 667 ? 21.939 3.362 -44.674 1.00 64.50 667 HIS A N 1
ATOM 5135 C CA . HIS A 1 667 ? 22.040 2.595 -43.427 1.00 64.50 667 HIS A CA 1
ATOM 5136 C C . HIS A 1 667 ? 20.879 1.595 -43.198 1.00 64.50 667 HIS A C 1
ATOM 5138 O O . HIS A 1 667 ? 20.800 0.977 -42.139 1.00 64.50 667 HIS A O 1
ATOM 5144 N N . ALA A 1 668 ? 19.994 1.376 -44.185 1.00 47.34 668 ALA A N 1
ATOM 5145 C CA . ALA A 1 668 ? 18.782 0.548 -44.048 1.00 47.34 668 ALA A CA 1
ATOM 5146 C C . ALA A 1 668 ? 18.974 -0.985 -44.188 1.00 47.34 668 ALA A C 1
ATOM 5148 O O . ALA A 1 668 ? 18.052 -1.745 -43.882 1.00 47.34 668 ALA A O 1
ATOM 5149 N N . GLN A 1 669 ? 20.134 -1.490 -44.630 1.00 37.72 669 GLN A N 1
ATOM 5150 C CA . GLN A 1 669 ? 20.388 -2.941 -44.715 1.00 37.72 669 GLN A CA 1
ATOM 5151 C C . GLN A 1 669 ? 21.125 -3.456 -43.474 1.00 37.72 669 GLN A C 1
ATOM 5153 O O . GLN A 1 669 ? 22.351 -3.432 -43.429 1.00 37.72 669 GLN A O 1
ATOM 5158 N N . GLY A 1 670 ? 20.399 -3.981 -42.478 1.00 35.34 670 GLY A N 1
ATOM 5159 C CA . GLY A 1 670 ? 21.093 -4.572 -41.328 1.00 35.34 670 GLY A CA 1
ATOM 5160 C C . GLY A 1 670 ? 20.299 -5.172 -40.173 1.00 35.34 670 GLY A C 1
ATOM 5161 O O . GLY A 1 670 ? 20.916 -5.529 -39.181 1.00 35.34 670 GLY A O 1
ATOM 5162 N N . GLY A 1 671 ? 18.979 -5.353 -40.254 1.00 38.03 671 GLY A N 1
ATOM 5163 C CA . GLY A 1 671 ? 18.227 -6.095 -39.230 1.00 38.03 671 GLY A CA 1
ATOM 5164 C C . GLY A 1 671 ? 18.397 -7.615 -39.353 1.00 38.03 671 GLY A C 1
ATOM 5165 O O . GLY A 1 671 ? 17.416 -8.324 -39.575 1.00 38.03 671 GLY A O 1
ATOM 5166 N N . LYS A 1 672 ? 19.625 -8.144 -39.271 1.00 30.55 672 LYS A N 1
ATOM 5167 C CA . LYS A 1 672 ? 19.834 -9.594 -39.142 1.00 30.55 672 LYS A CA 1
ATOM 5168 C C . LYS A 1 672 ? 19.542 -10.005 -37.702 1.00 30.55 672 LYS A C 1
ATOM 5170 O O . LYS A 1 672 ? 20.183 -9.526 -36.774 1.00 30.55 672 LYS A O 1
ATOM 5175 N N . LYS A 1 673 ? 18.615 -10.958 -37.538 1.00 32.69 673 LYS A N 1
ATOM 5176 C CA . LYS A 1 673 ? 18.575 -11.843 -36.367 1.00 32.69 673 LYS A CA 1
ATOM 5177 C C . LYS A 1 673 ? 19.999 -12.329 -36.103 1.00 32.69 673 LYS A C 1
ATOM 5179 O O . LYS A 1 673 ? 20.568 -13.011 -36.958 1.00 32.69 673 LYS A O 1
ATOM 5184 N N . VAL A 1 674 ? 20.542 -11.982 -34.941 1.00 29.58 674 VAL A N 1
ATOM 5185 C CA . VAL A 1 674 ? 21.788 -12.553 -34.437 1.00 29.58 674 VAL A CA 1
ATOM 5186 C C . VAL A 1 674 ? 21.525 -14.038 -34.205 1.00 29.58 674 VAL A C 1
ATOM 5188 O O . VAL A 1 674 ? 20.921 -14.452 -33.219 1.00 29.58 674 VAL A O 1
ATOM 5191 N N . ILE A 1 675 ? 21.913 -14.842 -35.188 1.00 31.66 675 ILE A N 1
ATOM 5192 C CA . ILE A 1 675 ? 22.290 -16.231 -34.961 1.00 31.66 675 ILE A CA 1
ATOM 5193 C C . ILE A 1 675 ? 23.488 -16.139 -34.017 1.00 31.66 675 ILE A C 1
ATOM 5195 O O . ILE A 1 675 ? 24.423 -15.411 -34.337 1.00 31.66 675 ILE A O 1
ATOM 5199 N N . GLN A 1 676 ? 23.428 -16.804 -32.860 1.00 36.28 676 GLN A N 1
ATOM 5200 C CA . GLN A 1 676 ? 24.532 -16.893 -31.901 1.00 36.28 676 GLN A CA 1
ATOM 5201 C C . GLN A 1 676 ? 25.792 -17.421 -32.600 1.00 36.28 676 GLN A C 1
ATOM 5203 O O . GLN A 1 676 ? 26.027 -18.623 -32.688 1.00 36.28 676 GLN A O 1
ATOM 5208 N N . THR A 1 677 ? 26.597 -16.512 -33.131 1.00 38.66 677 THR A N 1
ATOM 5209 C CA . THR A 1 677 ? 28.039 -16.672 -33.208 1.00 38.66 677 THR A CA 1
ATOM 5210 C C . THR A 1 677 ? 28.574 -16.321 -31.831 1.00 38.66 677 THR A C 1
ATOM 5212 O O . THR A 1 677 ? 28.166 -15.312 -31.260 1.00 38.66 677 THR A O 1
ATOM 5215 N N . ASP A 1 678 ? 29.436 -17.171 -31.277 1.00 54.91 678 ASP A N 1
ATOM 5216 C CA . ASP A 1 678 ? 30.112 -16.978 -29.992 1.00 54.91 678 ASP A CA 1
ATOM 5217 C C . ASP A 1 678 ? 31.063 -15.754 -30.034 1.00 54.91 678 ASP A C 1
ATOM 5219 O O . ASP A 1 678 ? 32.274 -15.893 -29.896 1.00 54.91 678 ASP A O 1
ATOM 5223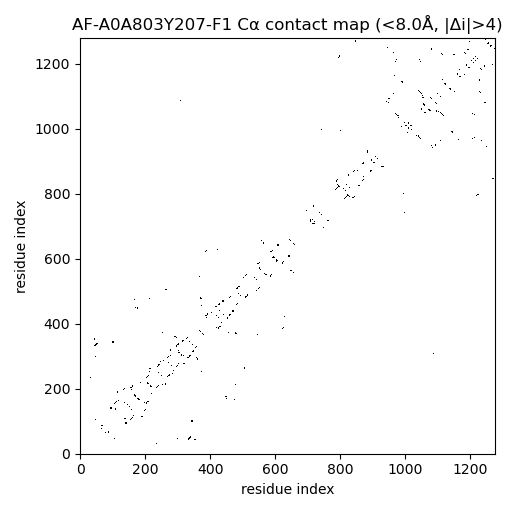 N N . GLU A 1 679 ? 30.544 -14.540 -30.260 1.00 61.53 679 GLU A N 1
ATOM 5224 C CA . GLU A 1 679 ? 31.320 -13.292 -30.374 1.00 61.53 679 GLU A CA 1
ATOM 5225 C C . GLU A 1 679 ? 32.163 -13.028 -29.121 1.00 61.53 679 GLU A C 1
ATOM 5227 O O . GLU A 1 679 ? 33.291 -12.551 -29.228 1.00 61.53 679 GLU A O 1
ATOM 5232 N N . TRP A 1 680 ? 31.675 -13.452 -27.950 1.00 76.12 680 TRP A N 1
ATOM 5233 C CA . TRP A 1 680 ? 32.390 -13.384 -26.674 1.00 76.12 680 TRP A CA 1
ATOM 5234 C C . TRP A 1 680 ? 33.706 -14.181 -26.667 1.00 76.12 680 TRP A C 1
ATOM 5236 O O . TRP A 1 680 ? 34.571 -13.921 -25.843 1.00 76.12 680 TRP A O 1
ATOM 5246 N N . ARG A 1 681 ? 33.923 -15.136 -27.584 1.00 85.25 681 ARG A N 1
ATOM 5247 C CA . ARG A 1 681 ? 35.196 -15.878 -27.675 1.00 85.25 681 ARG A CA 1
ATOM 5248 C C . ARG A 1 681 ? 36.355 -15.046 -28.217 1.00 85.25 681 ARG A C 1
ATOM 5250 O O . ARG A 1 681 ? 37.501 -15.448 -28.011 1.00 85.25 681 ARG A O 1
ATOM 5257 N N . ASN A 1 682 ? 36.061 -13.925 -28.878 1.00 82.06 682 ASN A N 1
ATOM 5258 C CA . ASN A 1 682 ? 37.058 -12.987 -29.397 1.00 82.06 682 ASN A CA 1
ATOM 5259 C C . ASN A 1 682 ? 37.529 -11.970 -28.340 1.00 82.06 682 ASN A C 1
ATOM 5261 O O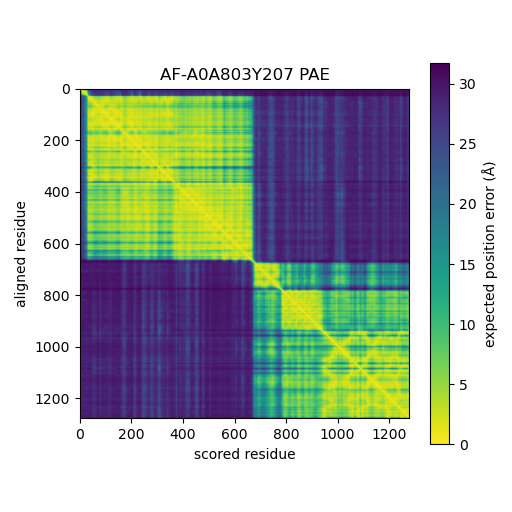 . ASN A 1 682 ? 38.441 -11.194 -28.618 1.00 82.06 682 ASN A O 1
ATOM 5265 N N . SER A 1 683 ? 36.910 -11.969 -27.156 1.00 83.38 683 SER A N 1
ATOM 5266 C CA . SER A 1 683 ? 37.297 -11.148 -26.007 1.00 83.38 683 SER A CA 1
ATOM 5267 C C . SER A 1 683 ? 38.574 -11.645 -25.322 1.00 83.38 683 SER A C 1
ATOM 5269 O O . SER A 1 683 ? 39.083 -12.733 -25.609 1.00 83.38 683 SER A O 1
ATOM 5271 N N . THR A 1 684 ? 39.087 -10.838 -24.390 1.00 89.00 684 THR A N 1
ATOM 5272 C CA . THR A 1 684 ? 40.247 -11.190 -23.557 1.00 89.00 684 THR A CA 1
ATOM 5273 C C . THR A 1 684 ? 39.973 -12.430 -22.690 1.00 89.00 684 THR A C 1
ATOM 5275 O O . THR A 1 684 ? 38.820 -12.798 -22.452 1.00 89.00 684 THR A O 1
ATOM 5278 N N . VAL A 1 685 ? 41.019 -13.129 -22.223 1.00 89.38 685 VAL A N 1
ATOM 5279 C CA . VAL A 1 685 ? 40.846 -14.337 -21.391 1.00 89.38 685 VAL A CA 1
ATOM 5280 C C . VAL A 1 685 ? 40.102 -14.025 -20.090 1.00 89.38 685 VAL A C 1
ATOM 5282 O O . VAL A 1 685 ? 39.286 -14.827 -19.643 1.00 89.38 685 VAL A O 1
ATOM 5285 N N . GLU A 1 686 ? 40.312 -12.827 -19.553 1.00 87.69 686 GLU A N 1
ATOM 5286 C CA . GLU A 1 686 ? 39.636 -12.285 -18.382 1.00 87.69 686 GLU A CA 1
ATOM 5287 C C . GLU A 1 686 ? 38.128 -12.127 -18.616 1.00 87.69 686 GLU A C 1
ATOM 5289 O O . GLU A 1 686 ? 37.330 -12.721 -17.894 1.00 87.69 686 GLU A O 1
ATOM 5294 N N . GLU A 1 687 ? 37.740 -11.420 -19.682 1.00 84.75 687 GLU A N 1
ATOM 5295 C CA . GLU A 1 687 ? 36.336 -11.215 -20.070 1.00 84.75 687 GLU A CA 1
ATOM 5296 C C . GLU A 1 687 ? 35.627 -12.538 -20.398 1.00 84.75 687 GLU A C 1
ATOM 5298 O O . GLU A 1 687 ? 34.443 -12.707 -20.106 1.00 84.75 687 GLU A O 1
ATOM 5303 N N . ARG A 1 688 ? 36.341 -13.510 -20.983 1.00 90.94 688 ARG A N 1
ATOM 5304 C CA . ARG A 1 688 ? 35.789 -14.842 -21.284 1.00 90.94 688 ARG A CA 1
ATOM 5305 C C . ARG A 1 688 ? 35.521 -15.652 -20.023 1.00 90.94 688 ARG A C 1
ATOM 5307 O O . ARG A 1 688 ? 34.467 -16.282 -19.943 1.00 90.94 688 ARG A O 1
ATOM 5314 N N . LEU A 1 689 ? 36.439 -15.636 -19.055 1.00 87.38 689 LEU A N 1
ATOM 5315 C CA . LEU A 1 689 ? 36.261 -16.307 -17.764 1.00 87.38 689 LEU A CA 1
ATOM 5316 C C . LEU A 1 689 ? 35.123 -15.667 -16.959 1.00 87.38 689 LEU A C 1
ATOM 5318 O O . LEU A 1 689 ? 34.274 -16.386 -16.433 1.00 87.38 689 LEU A O 1
ATOM 5322 N N . GLU A 1 690 ? 35.048 -14.336 -16.941 1.00 86.25 690 GLU A N 1
ATOM 5323 C CA . GLU A 1 690 ? 33.970 -13.578 -16.300 1.00 86.25 690 GLU A CA 1
ATOM 5324 C C . GLU A 1 690 ? 32.604 -13.887 -16.936 1.00 86.25 690 GLU A C 1
ATOM 5326 O O . GLU A 1 690 ? 31.654 -14.268 -16.248 1.00 86.25 690 GLU A O 1
ATOM 5331 N N . TYR A 1 691 ? 32.514 -13.826 -18.269 1.00 83.06 691 TYR A N 1
ATOM 5332 C CA . TYR A 1 691 ? 31.296 -14.155 -19.011 1.00 83.06 691 TYR A CA 1
ATOM 5333 C C . TYR A 1 691 ? 30.865 -15.611 -18.795 1.00 83.06 691 TYR A C 1
ATOM 5335 O O . TYR A 1 691 ? 29.681 -15.886 -18.576 1.00 83.06 691 TYR A O 1
ATOM 5343 N N . ALA A 1 692 ? 31.816 -16.552 -18.825 1.00 85.69 692 ALA A N 1
ATOM 5344 C CA . ALA A 1 692 ? 31.552 -17.966 -18.584 1.00 85.69 692 ALA A CA 1
ATOM 5345 C C . ALA A 1 692 ? 31.026 -18.219 -17.164 1.00 85.69 692 ALA A C 1
ATOM 5347 O O . ALA A 1 692 ? 30.119 -19.036 -17.000 1.00 85.69 692 ALA A O 1
ATOM 5348 N N . LEU A 1 693 ? 31.528 -17.498 -16.158 1.00 83.12 693 LEU A N 1
ATOM 5349 C CA . LEU A 1 693 ? 31.032 -17.562 -14.783 1.00 83.12 693 LEU A CA 1
ATOM 5350 C C . LEU A 1 693 ? 29.618 -16.994 -14.655 1.00 83.12 693 LEU A C 1
ATOM 5352 O O . LEU A 1 693 ? 28.731 -17.692 -14.165 1.00 83.12 693 LEU A O 1
ATOM 5356 N N . VAL A 1 694 ? 29.362 -15.786 -15.165 1.00 79.38 694 VAL A N 1
ATOM 5357 C CA . VAL A 1 694 ? 28.039 -15.134 -15.079 1.00 79.38 694 VAL A CA 1
ATOM 5358 C C . VAL A 1 694 ? 26.964 -15.922 -15.838 1.00 79.38 694 VAL A C 1
ATOM 5360 O O . VAL A 1 694 ? 25.813 -15.988 -15.408 1.00 79.38 694 VAL A O 1
ATOM 5363 N N . LYS A 1 695 ? 27.316 -16.546 -16.970 1.00 77.12 695 LYS A N 1
ATOM 5364 C CA . LYS A 1 695 ? 26.384 -17.347 -17.785 1.00 77.12 695 LYS A CA 1
ATOM 5365 C C . LYS A 1 695 ? 26.358 -18.839 -17.437 1.00 77.12 695 LYS A C 1
ATOM 5367 O O . LYS A 1 695 ? 25.507 -19.550 -17.971 1.00 77.12 695 LYS A O 1
ATOM 5372 N N . GLY A 1 696 ? 27.249 -19.322 -16.569 1.00 75.06 696 GLY A N 1
ATOM 5373 C CA . GLY A 1 696 ? 27.327 -20.733 -16.176 1.00 75.06 696 GLY A CA 1
ATOM 5374 C C . GLY A 1 696 ? 27.774 -21.675 -17.309 1.00 75.06 696 GLY A C 1
ATOM 5375 O O . GLY A 1 696 ? 27.200 -22.750 -17.483 1.00 75.06 696 GLY A O 1
ATOM 5376 N N . ILE A 1 697 ? 28.762 -21.273 -18.117 1.00 81.19 697 ILE A N 1
ATOM 5377 C CA . ILE A 1 697 ? 29.254 -22.024 -19.285 1.00 81.19 697 ILE A CA 1
ATOM 5378 C C . ILE A 1 697 ? 30.481 -22.875 -18.914 1.00 81.19 697 ILE A C 1
ATOM 5380 O O . ILE A 1 697 ? 31.605 -22.389 -18.850 1.00 81.19 697 ILE A O 1
ATOM 5384 N N . GLU A 1 698 ? 30.306 -24.191 -18.769 1.00 80.75 698 GLU A N 1
ATOM 5385 C CA . GLU A 1 698 ? 31.402 -25.108 -18.389 1.00 80.75 698 GLU A CA 1
ATOM 5386 C C . GLU A 1 698 ? 32.331 -25.537 -19.537 1.00 80.75 698 GLU A C 1
ATOM 5388 O O . GLU A 1 698 ? 33.365 -26.173 -19.302 1.00 80.75 698 GLU A O 1
ATOM 5393 N N . LYS A 1 699 ? 31.929 -25.292 -20.788 1.00 80.81 699 LYS A N 1
ATOM 5394 C CA . LYS A 1 699 ? 32.532 -25.924 -21.972 1.00 80.81 699 LYS A CA 1
ATOM 5395 C C . LYS A 1 699 ? 33.977 -25.480 -22.228 1.00 80.81 699 LYS A C 1
ATOM 5397 O O . LYS A 1 699 ? 34.779 -26.299 -22.664 1.00 80.81 699 LYS A O 1
ATOM 5402 N N . TYR A 1 700 ? 34.295 -24.213 -21.962 1.00 85.12 700 TYR A N 1
ATOM 5403 C CA . TYR A 1 700 ? 35.592 -23.603 -22.296 1.00 85.12 700 TYR A CA 1
ATOM 5404 C C . TYR A 1 700 ? 36.436 -23.230 -21.070 1.00 85.12 700 TYR A C 1
ATOM 5406 O O . TYR A 1 700 ? 37.619 -22.942 -21.223 1.00 85.12 700 TYR A O 1
ATOM 5414 N N . VAL A 1 701 ? 35.866 -23.319 -19.861 1.00 87.50 701 VAL A N 1
ATOM 5415 C CA . VAL A 1 701 ? 36.483 -22.805 -18.629 1.00 87.50 701 VAL A CA 1
ATOM 5416 C C . VAL A 1 701 ? 37.882 -23.369 -18.376 1.00 87.50 701 VAL A C 1
ATOM 5418 O O . VAL A 1 701 ? 38.798 -22.605 -18.129 1.00 87.50 701 VAL A O 1
ATOM 5421 N N . THR A 1 702 ? 38.101 -24.677 -18.537 1.00 88.12 702 THR A N 1
ATOM 5422 C CA . THR A 1 702 ? 39.421 -25.293 -18.311 1.00 88.12 702 THR A CA 1
ATOM 5423 C C . THR A 1 702 ? 40.484 -24.764 -19.279 1.00 88.12 702 THR A C 1
ATOM 5425 O O . THR A 1 702 ? 41.619 -24.532 -18.878 1.00 88.12 702 THR A O 1
ATOM 5428 N N . ALA A 1 703 ? 40.118 -24.548 -20.547 1.00 86.69 703 ALA A N 1
ATOM 5429 C CA . ALA A 1 703 ? 41.040 -24.025 -21.553 1.00 86.69 703 ALA A CA 1
ATOM 5430 C C . ALA A 1 703 ? 41.364 -22.546 -21.300 1.00 86.69 703 ALA A C 1
ATOM 5432 O O . ALA A 1 703 ? 42.526 -22.158 -21.370 1.00 86.69 703 ALA A O 1
ATOM 5433 N N . ASP A 1 704 ? 40.356 -21.744 -20.950 1.00 91.19 704 ASP A N 1
ATOM 5434 C CA . ASP A 1 704 ? 40.541 -20.322 -20.652 1.00 91.19 704 ASP A CA 1
ATOM 5435 C C . ASP A 1 704 ? 41.319 -20.117 -19.337 1.00 91.19 704 ASP A C 1
ATOM 5437 O O . ASP A 1 704 ? 42.177 -19.242 -19.252 1.00 91.19 704 ASP A O 1
ATOM 5441 N N . THR A 1 705 ? 41.095 -20.960 -18.322 1.00 89.88 705 THR A N 1
ATOM 5442 C CA . THR A 1 705 ? 41.872 -20.950 -17.071 1.00 89.88 705 THR A CA 1
ATOM 5443 C C . THR A 1 705 ? 43.334 -21.335 -17.314 1.00 89.88 705 THR A C 1
ATOM 5445 O O . THR A 1 705 ? 44.226 -20.725 -16.728 1.00 89.88 705 THR A O 1
ATOM 5448 N N . GLU A 1 706 ? 43.609 -22.296 -18.202 1.00 89.62 706 GLU A N 1
ATOM 5449 C CA . GLU A 1 706 ? 44.982 -22.648 -18.585 1.00 89.62 706 GLU A CA 1
ATOM 5450 C C . GLU A 1 706 ? 45.668 -21.525 -19.376 1.00 89.62 706 GLU A C 1
ATOM 5452 O O . GLU A 1 706 ? 46.833 -21.222 -19.127 1.00 89.62 706 GLU A O 1
ATOM 5457 N N . GLU A 1 707 ? 44.951 -20.860 -20.285 1.00 89.06 707 GLU A N 1
ATOM 5458 C CA . GLU A 1 707 ? 45.467 -19.699 -21.017 1.00 89.06 707 GLU A CA 1
ATOM 5459 C C . GLU A 1 707 ? 45.828 -18.547 -20.062 1.00 89.06 707 GLU A C 1
ATOM 5461 O O . GLU A 1 707 ? 46.920 -17.984 -20.168 1.00 89.06 707 GLU A O 1
ATOM 5466 N N . ALA A 1 708 ? 44.972 -18.256 -19.073 1.00 88.75 708 ALA A N 1
ATOM 5467 C CA . ALA A 1 708 ? 45.273 -17.284 -18.021 1.00 88.75 708 ALA A CA 1
ATOM 5468 C C . ALA A 1 708 ? 46.506 -17.702 -17.197 1.00 88.75 708 ALA A C 1
ATOM 5470 O O . ALA A 1 708 ? 47.364 -16.872 -16.906 1.00 88.75 708 ALA A O 1
ATOM 5471 N N . ARG A 1 709 ? 46.654 -18.998 -16.888 1.00 89.38 709 ARG A N 1
ATOM 5472 C CA . ARG A 1 709 ? 47.796 -19.545 -16.134 1.00 89.38 709 ARG A CA 1
ATOM 5473 C C . ARG A 1 709 ? 49.126 -19.456 -16.878 1.00 89.38 709 ARG A C 1
ATOM 5475 O O . ARG A 1 709 ? 50.174 -19.321 -16.247 1.00 89.38 709 ARG A O 1
ATOM 5482 N N . LEU A 1 710 ? 49.109 -19.548 -18.204 1.00 87.12 710 LEU A N 1
ATOM 5483 C CA . LEU A 1 710 ? 50.309 -19.403 -19.030 1.00 87.12 710 LEU A CA 1
ATOM 5484 C C . LEU A 1 710 ? 50.767 -17.939 -19.148 1.00 87.12 710 LEU A C 1
ATOM 5486 O O . LEU A 1 710 ? 51.934 -17.697 -19.462 1.00 87.12 710 LEU A O 1
ATOM 5490 N N . ASN A 1 711 ? 49.897 -16.969 -18.850 1.00 84.06 711 ASN A N 1
ATOM 5491 C CA . ASN A 1 711 ? 50.228 -15.546 -18.840 1.00 84.06 711 ASN A CA 1
ATOM 5492 C C . ASN A 1 711 ? 50.901 -15.125 -17.520 1.00 84.06 711 ASN A C 1
ATOM 5494 O O . ASN A 1 711 ? 50.312 -14.453 -16.673 1.00 84.06 711 ASN A O 1
ATOM 5498 N N . GLN A 1 712 ? 52.167 -15.516 -17.365 1.00 75.38 712 GLN A N 1
ATOM 5499 C CA . GLN A 1 712 ? 52.967 -15.246 -16.163 1.00 75.38 712 GLN A CA 1
ATOM 5500 C C . GLN A 1 712 ? 53.290 -13.757 -15.943 1.00 75.38 712 GLN A C 1
ATOM 5502 O O . GLN A 1 712 ? 53.683 -13.386 -14.840 1.00 75.38 712 GLN A O 1
ATOM 5507 N N . GLU A 1 713 ? 53.126 -12.902 -16.962 1.00 76.94 713 GLU A N 1
ATOM 5508 C CA . GLU A 1 713 ? 53.295 -11.449 -16.821 1.00 76.94 713 GLU A CA 1
ATOM 5509 C C . GLU A 1 713 ? 52.128 -10.812 -16.056 1.00 76.94 713 GLU A C 1
ATOM 5511 O O . GLU A 1 713 ? 52.356 -9.967 -15.191 1.00 76.94 713 GLU A O 1
ATOM 5516 N N . LYS A 1 714 ? 50.884 -11.220 -16.349 1.00 75.94 714 LYS A N 1
ATOM 5517 C CA . LYS A 1 714 ? 49.684 -10.714 -15.658 1.00 75.94 714 LYS A CA 1
ATOM 5518 C C . LYS A 1 714 ? 49.334 -11.497 -14.395 1.00 75.94 714 LYS A C 1
ATOM 5520 O O . LYS A 1 714 ? 48.856 -10.903 -13.433 1.00 75.94 714 LYS A O 1
ATOM 5525 N N . TYR A 1 715 ? 49.568 -12.809 -14.395 1.00 83.81 715 TYR A N 1
ATOM 5526 C CA . TYR A 1 715 ? 49.229 -13.710 -13.293 1.00 83.81 715 TYR A CA 1
ATOM 5527 C C . TYR A 1 715 ? 50.480 -14.462 -12.824 1.00 83.81 715 TYR A C 1
ATOM 5529 O O . TYR A 1 715 ? 50.691 -15.619 -13.195 1.00 83.81 715 TYR A O 1
ATOM 5537 N N . PRO A 1 716 ? 51.332 -13.814 -12.006 1.00 75.75 716 PRO A N 1
ATOM 5538 C CA . PRO A 1 716 ? 52.574 -14.418 -11.534 1.00 75.75 716 PRO A CA 1
ATOM 5539 C C . PRO A 1 716 ? 52.340 -15.682 -10.696 1.00 75.75 716 PRO A C 1
ATOM 5541 O O . PRO A 1 716 ? 53.206 -16.556 -10.650 1.00 75.75 716 PRO A O 1
ATOM 5544 N N . ARG A 1 717 ? 51.180 -15.783 -10.030 1.00 78.25 717 ARG A N 1
ATOM 5545 C CA . ARG A 1 717 ? 50.754 -16.948 -9.245 1.00 78.25 717 ARG A CA 1
ATOM 5546 C C . ARG A 1 717 ? 49.453 -17.516 -9.823 1.00 78.25 717 ARG A C 1
ATOM 5548 O O . ARG A 1 717 ? 48.561 -16.730 -10.147 1.00 78.25 717 ARG A O 1
ATOM 5555 N N . PRO A 1 718 ? 49.257 -18.849 -9.842 1.00 77.94 718 PRO A N 1
ATOM 5556 C CA . PRO A 1 718 ? 47.955 -19.458 -10.121 1.00 77.94 718 PRO A CA 1
ATOM 5557 C C . PRO A 1 718 ? 46.829 -18.906 -9.232 1.00 77.94 718 PRO A C 1
ATOM 5559 O O . PRO A 1 718 ? 45.705 -18.750 -9.699 1.00 77.94 718 PRO A O 1
ATOM 5562 N N . LEU A 1 719 ? 47.143 -18.530 -7.985 1.00 76.12 719 LEU A N 1
ATOM 5563 C CA . LEU A 1 719 ? 46.200 -17.881 -7.067 1.00 76.12 719 LEU A CA 1
ATOM 5564 C C . LEU A 1 719 ? 45.649 -16.551 -7.617 1.00 76.12 719 LEU A C 1
ATOM 5566 O O . LEU A 1 719 ? 44.471 -16.265 -7.437 1.00 76.12 719 LEU A O 1
ATOM 5570 N N . ASN A 1 720 ? 46.442 -15.781 -8.374 1.00 79.94 720 ASN A N 1
ATOM 5571 C CA . ASN A 1 720 ? 46.002 -14.491 -8.920 1.00 79.94 720 ASN A CA 1
ATOM 5572 C C . ASN A 1 720 ? 44.910 -14.630 -9.995 1.00 79.94 720 ASN A C 1
ATOM 5574 O O . ASN A 1 720 ? 44.223 -13.662 -10.308 1.00 79.94 720 ASN A O 1
ATOM 5578 N N . ILE A 1 721 ? 44.731 -15.825 -10.563 1.00 84.06 721 ILE A N 1
ATOM 5579 C CA . ILE A 1 721 ? 43.639 -16.121 -11.502 1.00 84.06 721 ILE A CA 1
ATOM 5580 C C . ILE A 1 721 ? 42.326 -16.304 -10.734 1.00 84.06 721 ILE A C 1
ATOM 5582 O O . ILE A 1 721 ? 41.267 -15.903 -11.217 1.00 84.06 721 ILE A O 1
ATOM 5586 N N . ILE A 1 722 ? 42.409 -16.882 -9.529 1.00 77.81 722 ILE A N 1
ATOM 5587 C CA . ILE A 1 722 ? 41.286 -16.991 -8.598 1.00 77.81 722 ILE A CA 1
ATOM 5588 C C . ILE A 1 722 ? 40.919 -15.585 -8.128 1.00 77.81 722 ILE A C 1
ATOM 5590 O O . ILE A 1 722 ? 39.831 -15.122 -8.442 1.00 77.81 722 ILE A O 1
ATOM 5594 N N . GLU A 1 723 ? 41.854 -14.868 -7.500 1.00 73.12 723 GLU A N 1
ATOM 5595 C CA . GLU A 1 723 ? 41.647 -13.516 -6.948 1.00 73.12 723 GLU A CA 1
ATOM 5596 C C . GLU A 1 723 ? 41.303 -12.449 -8.004 1.00 73.12 723 GLU A C 1
ATOM 5598 O O . GLU A 1 723 ? 40.723 -11.420 -7.669 1.00 73.12 723 GLU A O 1
ATOM 5603 N N . GLY A 1 724 ? 41.660 -12.675 -9.272 1.00 80.81 724 GLY A N 1
ATOM 5604 C CA . GLY A 1 724 ? 41.405 -11.758 -10.380 1.00 80.81 724 GLY A CA 1
ATOM 5605 C C . GLY A 1 724 ? 40.135 -12.105 -11.171 1.00 80.81 724 GLY A C 1
ATOM 5606 O O . GLY A 1 724 ? 39.026 -11.830 -10.713 1.00 80.81 724 GLY A O 1
ATOM 5607 N N . PRO A 1 725 ? 40.260 -12.664 -12.391 1.00 83.88 725 PRO A N 1
ATOM 5608 C CA . PRO A 1 725 ? 39.132 -12.825 -13.312 1.00 83.88 725 PRO A CA 1
ATOM 5609 C C . PRO A 1 725 ? 38.011 -13.720 -12.766 1.00 83.88 725 PRO A C 1
ATOM 5611 O O . PRO A 1 725 ? 36.838 -13.446 -13.020 1.00 83.88 725 PRO A O 1
ATOM 5614 N N . LEU A 1 726 ? 38.339 -14.763 -11.995 1.00 82.75 726 LEU A N 1
ATOM 5615 C CA . LEU A 1 726 ? 37.324 -15.660 -11.446 1.00 82.75 726 LEU A CA 1
ATOM 5616 C C . LEU A 1 726 ? 36.515 -14.995 -10.317 1.00 82.75 726 LEU A C 1
ATOM 5618 O O . LEU A 1 726 ? 35.283 -15.043 -10.328 1.00 82.75 726 LEU A O 1
ATOM 5622 N N . MET A 1 727 ? 37.181 -14.311 -9.382 1.00 74.81 727 MET A N 1
ATOM 5623 C CA . MET A 1 727 ? 36.508 -13.571 -8.310 1.00 74.81 727 MET A CA 1
ATOM 5624 C C . MET A 1 727 ? 35.713 -12.369 -8.822 1.00 74.81 727 MET A C 1
ATOM 5626 O O . MET A 1 727 ? 34.619 -12.120 -8.319 1.00 74.81 727 MET A O 1
ATOM 5630 N N . ASN A 1 728 ? 36.186 -11.670 -9.858 1.00 76.38 728 ASN A N 1
ATOM 5631 C CA . ASN A 1 728 ? 35.416 -10.600 -10.498 1.00 76.38 728 ASN A CA 1
ATOM 5632 C C . ASN A 1 728 ? 34.094 -11.125 -11.079 1.00 76.38 728 ASN A C 1
ATOM 5634 O O . ASN A 1 728 ? 33.037 -10.541 -10.833 1.00 76.38 728 ASN A O 1
ATOM 5638 N N . GLY A 1 729 ? 34.129 -12.275 -11.764 1.00 81.44 729 GLY A N 1
ATOM 5639 C CA . GLY A 1 729 ? 32.917 -12.940 -12.247 1.00 81.44 729 GLY A CA 1
ATOM 5640 C C . GLY A 1 729 ? 31.969 -13.336 -11.116 1.00 81.44 729 GLY A C 1
ATOM 5641 O O . GLY A 1 729 ? 30.763 -13.105 -11.212 1.00 81.44 729 GLY A O 1
ATOM 5642 N N . MET A 1 730 ? 32.498 -13.872 -10.013 1.00 74.88 730 MET A N 1
ATOM 5643 C CA . MET A 1 730 ? 31.680 -14.255 -8.856 1.00 74.88 730 MET A CA 1
ATOM 5644 C C . MET A 1 730 ? 31.109 -13.061 -8.087 1.00 74.88 730 MET A C 1
ATOM 5646 O O . MET A 1 730 ? 29.976 -13.141 -7.615 1.00 74.88 730 MET A O 1
ATOM 5650 N N . LYS A 1 731 ? 31.819 -11.930 -8.031 1.00 69.75 731 LYS A N 1
ATOM 5651 C CA . LYS A 1 731 ? 31.298 -10.682 -7.463 1.00 69.75 731 LYS A CA 1
ATOM 5652 C C . LYS A 1 731 ? 30.076 -10.193 -8.238 1.00 69.75 731 LYS A C 1
ATOM 5654 O O . LYS A 1 731 ? 29.062 -9.879 -7.629 1.00 69.75 731 LYS A O 1
ATOM 5659 N N . ILE A 1 732 ? 30.122 -10.236 -9.571 1.00 74.56 732 ILE A N 1
ATOM 5660 C CA . ILE A 1 732 ? 28.977 -9.881 -10.423 1.00 74.56 732 ILE A CA 1
ATOM 5661 C C . ILE A 1 732 ? 27.802 -10.837 -10.195 1.00 74.56 732 ILE A C 1
ATOM 5663 O O . ILE A 1 732 ? 26.658 -10.394 -10.112 1.00 74.56 732 ILE A O 1
ATOM 5667 N N . VAL A 1 733 ? 28.057 -12.142 -10.056 1.00 72.31 733 VAL A N 1
ATOM 5668 C CA . VAL A 1 733 ? 27.018 -13.126 -9.697 1.00 72.31 733 VAL A CA 1
ATOM 5669 C C . VAL A 1 733 ? 26.389 -12.786 -8.340 1.00 72.31 733 VAL A C 1
ATOM 5671 O O . VAL A 1 733 ? 25.163 -12.809 -8.220 1.00 72.31 733 VAL A O 1
ATOM 5674 N N . GLY A 1 734 ? 27.203 -12.419 -7.345 1.00 62.62 734 GLY A N 1
ATOM 5675 C CA . GLY A 1 734 ? 26.755 -11.959 -6.029 1.00 62.62 734 GLY A CA 1
ATOM 5676 C C . GLY A 1 734 ? 25.914 -10.682 -6.095 1.00 62.62 734 GLY A C 1
ATOM 5677 O O . GLY A 1 734 ? 24.812 -10.655 -5.549 1.00 62.62 734 GLY A O 1
ATOM 5678 N N . ASP A 1 735 ? 26.369 -9.667 -6.833 1.00 63.91 735 ASP A N 1
ATOM 5679 C CA . ASP A 1 735 ? 25.664 -8.394 -7.028 1.00 63.91 735 ASP A CA 1
ATOM 5680 C C . ASP A 1 735 ? 24.319 -8.602 -7.742 1.00 63.91 735 ASP A C 1
ATOM 5682 O O . ASP A 1 735 ? 23.292 -8.042 -7.350 1.00 63.91 735 ASP A O 1
ATOM 5686 N N . LEU A 1 736 ? 24.286 -9.450 -8.777 1.00 68.50 736 LEU A N 1
ATOM 5687 C CA . LEU A 1 736 ? 23.058 -9.784 -9.497 1.00 68.50 736 LEU A CA 1
ATOM 5688 C C . LEU A 1 736 ? 22.090 -10.600 -8.632 1.00 68.50 736 LEU A C 1
ATOM 5690 O O . LEU A 1 736 ? 20.880 -10.379 -8.722 1.00 68.50 736 LEU A O 1
ATOM 5694 N N . PHE A 1 737 ? 22.589 -11.514 -7.797 1.00 65.81 737 PHE A N 1
ATOM 5695 C CA . PHE A 1 737 ? 21.768 -12.279 -6.856 1.00 65.81 737 PHE A CA 1
ATOM 5696 C C . PHE A 1 737 ? 21.198 -11.376 -5.752 1.00 65.81 737 PHE A C 1
ATOM 5698 O O . PHE A 1 737 ? 19.990 -11.393 -5.515 1.00 65.81 737 PHE A O 1
ATOM 5705 N N . GLY A 1 738 ? 22.025 -10.508 -5.159 1.00 53.69 738 GLY A N 1
ATOM 5706 C CA . GLY A 1 738 ? 21.609 -9.518 -4.160 1.00 53.69 738 GLY A CA 1
ATOM 5707 C C . GLY A 1 738 ? 20.607 -8.494 -4.704 1.00 53.69 738 GLY A C 1
ATOM 5708 O O . GLY A 1 738 ? 19.667 -8.114 -4.010 1.00 53.69 738 GLY A O 1
ATOM 5709 N N . ALA A 1 739 ? 20.736 -8.107 -5.978 1.00 60.03 739 ALA A N 1
ATOM 5710 C CA . ALA A 1 739 ? 19.787 -7.232 -6.669 1.00 60.03 739 ALA A CA 1
ATOM 5711 C C . ALA A 1 739 ? 18.523 -7.955 -7.188 1.00 60.03 739 ALA A C 1
ATOM 5713 O O . ALA A 1 739 ? 17.682 -7.323 -7.834 1.00 60.03 739 ALA A O 1
ATOM 5714 N N . GLY A 1 740 ? 18.389 -9.271 -6.969 1.00 56.12 740 GLY A N 1
ATOM 5715 C CA . GLY A 1 740 ? 17.257 -10.078 -7.443 1.00 56.12 740 GLY A CA 1
ATOM 5716 C C . GLY A 1 740 ? 17.170 -10.224 -8.969 1.00 56.12 740 GLY A C 1
ATOM 5717 O O . GLY A 1 740 ? 16.090 -10.476 -9.504 1.00 56.12 740 GLY A O 1
ATOM 5718 N N . LYS A 1 741 ? 18.286 -10.022 -9.679 1.00 61.34 741 LYS A N 1
ATOM 5719 C CA . LYS A 1 741 ? 18.429 -10.166 -11.141 1.00 61.34 741 LYS A CA 1
ATOM 5720 C C . LYS A 1 741 ? 18.955 -11.544 -11.559 1.00 61.34 741 LYS A C 1
ATOM 5722 O O . LYS A 1 741 ? 18.882 -11.883 -12.738 1.00 61.34 741 LYS A O 1
ATOM 5727 N N . MET A 1 742 ? 19.488 -12.314 -10.614 1.00 69.38 742 MET A N 1
ATOM 5728 C CA . MET A 1 742 ? 19.941 -13.694 -10.783 1.00 69.38 742 MET A CA 1
ATOM 5729 C C . MET A 1 742 ? 19.334 -14.551 -9.672 1.00 69.38 742 MET A C 1
ATOM 5731 O O . MET A 1 742 ? 19.086 -14.049 -8.578 1.00 69.38 742 MET A O 1
ATOM 5735 N N . PHE A 1 743 ? 19.065 -15.826 -9.950 1.00 73.81 743 PHE A N 1
ATOM 5736 C CA . PHE A 1 743 ? 18.358 -16.720 -9.022 1.00 73.81 743 PHE A CA 1
ATOM 5737 C C . PHE A 1 743 ? 19.204 -17.932 -8.645 1.00 73.81 743 PHE A C 1
ATOM 5739 O O . PHE A 1 743 ? 20.153 -18.284 -9.345 1.00 73.81 743 PHE A O 1
ATOM 5746 N N . LEU A 1 744 ? 18.828 -18.615 -7.562 1.00 71.88 744 LEU A N 1
ATOM 5747 C CA . LEU A 1 744 ? 19.599 -19.726 -7.002 1.00 71.88 744 LEU A CA 1
ATOM 5748 C C . LEU A 1 744 ? 20.006 -20.810 -8.030 1.00 71.88 744 LEU A C 1
ATOM 5750 O O . LEU A 1 744 ? 21.172 -21.206 -8.017 1.00 71.88 744 LEU A O 1
ATOM 5754 N N . PRO A 1 745 ? 19.147 -21.252 -8.977 1.00 68.06 745 PRO A N 1
ATOM 5755 C CA . PRO A 1 745 ? 19.556 -22.215 -10.008 1.00 68.06 745 PRO A CA 1
ATOM 5756 C C . PRO A 1 745 ? 20.717 -21.728 -10.886 1.00 68.06 745 PRO A C 1
ATOM 5758 O O . PRO A 1 745 ? 21.566 -22.516 -11.302 1.00 68.06 745 PRO A O 1
ATOM 5761 N N . GLN A 1 746 ? 20.758 -20.428 -11.176 1.00 71.19 746 GLN A N 1
ATOM 5762 C CA . GLN A 1 746 ? 21.808 -19.812 -11.983 1.00 71.19 746 GLN A CA 1
ATOM 5763 C C . GLN A 1 746 ? 23.091 -19.650 -11.161 1.00 71.19 746 GLN A C 1
ATOM 5765 O O . GLN A 1 746 ? 24.166 -19.958 -11.665 1.00 71.19 746 GLN A O 1
ATOM 5770 N N . VAL A 1 747 ? 22.972 -19.272 -9.883 1.00 73.44 747 VAL A N 1
ATOM 5771 C CA . VAL A 1 747 ? 24.105 -19.192 -8.944 1.00 73.44 747 VAL A CA 1
ATOM 5772 C C . VAL A 1 747 ? 24.797 -20.552 -8.803 1.00 73.44 747 VAL A C 1
ATOM 5774 O O . VAL A 1 747 ? 26.020 -20.621 -8.870 1.00 73.44 747 VAL A O 1
ATOM 5777 N N . ILE A 1 748 ? 24.034 -21.648 -8.708 1.00 72.00 748 ILE A N 1
ATOM 5778 C CA . ILE A 1 748 ? 24.589 -23.014 -8.650 1.00 72.00 748 ILE A CA 1
ATOM 5779 C C . ILE A 1 748 ? 25.342 -23.367 -9.946 1.00 72.00 748 ILE A C 1
ATOM 5781 O O . ILE A 1 748 ? 26.404 -23.990 -9.901 1.00 72.00 748 ILE A O 1
ATOM 5785 N N . LYS A 1 749 ? 24.845 -22.946 -11.118 1.00 73.12 749 LYS A N 1
ATOM 5786 C CA . LYS A 1 749 ? 25.566 -23.143 -12.390 1.00 73.12 749 LYS A CA 1
ATOM 5787 C C . LYS A 1 749 ? 26.882 -22.366 -12.429 1.00 73.12 749 LYS A C 1
ATOM 5789 O O . LYS A 1 749 ? 27.889 -22.919 -12.866 1.00 73.12 749 LYS A O 1
ATOM 5794 N N . SER A 1 750 ? 26.900 -21.124 -11.951 1.00 77.88 750 SER A N 1
ATOM 5795 C CA . SER A 1 750 ? 28.127 -20.326 -11.826 1.00 77.88 750 SER A CA 1
ATOM 5796 C C . SER A 1 750 ? 29.132 -20.968 -10.862 1.00 77.88 750 SER A C 1
ATOM 5798 O O . SER A 1 750 ? 30.313 -21.070 -11.192 1.00 77.88 750 SER A O 1
ATOM 5800 N N . ALA A 1 751 ? 28.655 -21.507 -9.733 1.00 72.50 751 ALA A N 1
ATOM 5801 C CA . ALA A 1 751 ? 29.468 -22.240 -8.758 1.00 72.50 751 ALA A CA 1
ATOM 5802 C C . ALA A 1 751 ? 30.211 -23.428 -9.389 1.00 72.50 751 ALA A C 1
ATOM 5804 O O . ALA A 1 751 ? 31.397 -23.639 -9.136 1.00 72.50 751 ALA A O 1
ATOM 5805 N N . ARG A 1 752 ? 29.534 -24.187 -10.264 1.00 74.00 752 ARG A N 1
ATOM 5806 C CA . ARG A 1 752 ? 30.133 -25.322 -10.986 1.00 74.00 752 ARG A CA 1
ATOM 5807 C C . ARG A 1 752 ? 31.276 -24.887 -11.899 1.00 74.00 752 ARG A C 1
ATOM 5809 O O . ARG A 1 752 ? 32.321 -25.538 -11.923 1.00 74.00 752 ARG A O 1
ATOM 5816 N N . VAL A 1 753 ? 31.102 -23.779 -12.623 1.00 80.44 753 VAL A N 1
ATOM 5817 C CA . VAL A 1 753 ? 32.154 -23.199 -13.476 1.00 80.44 753 VAL A CA 1
ATOM 5818 C C . VAL A 1 753 ? 33.352 -22.768 -12.625 1.00 80.44 753 VAL A C 1
ATOM 5820 O O . VAL A 1 753 ? 34.481 -23.128 -12.956 1.00 80.44 753 VAL A O 1
ATOM 5823 N N . MET A 1 754 ? 33.102 -22.089 -11.499 1.00 80.44 754 MET A N 1
ATOM 5824 C CA . MET A 1 754 ? 34.127 -21.668 -10.536 1.00 80.44 754 MET A CA 1
ATOM 5825 C C . MET A 1 754 ? 34.915 -22.862 -9.986 1.00 80.44 754 MET A C 1
ATOM 5827 O O . MET A 1 754 ? 36.138 -22.905 -10.104 1.00 80.44 754 MET A O 1
ATOM 5831 N N . LYS A 1 755 ? 34.224 -23.882 -9.461 1.00 75.12 755 LYS A N 1
ATOM 5832 C CA . LYS A 1 755 ? 34.849 -25.093 -8.908 1.00 75.12 755 LYS A CA 1
ATOM 5833 C C . LYS A 1 755 ? 35.708 -25.801 -9.954 1.00 75.12 755 LYS A C 1
ATOM 5835 O O . LYS A 1 755 ? 36.846 -26.146 -9.666 1.00 75.12 755 LYS A O 1
ATOM 5840 N N . LYS A 1 756 ? 35.217 -25.948 -11.189 1.00 79.88 756 LYS A N 1
ATOM 5841 C CA . LYS A 1 756 ? 35.964 -26.578 -12.290 1.00 79.88 756 LYS A CA 1
ATOM 5842 C C . LYS A 1 756 ? 37.229 -25.801 -12.675 1.00 79.88 756 LYS A C 1
ATOM 5844 O O . LYS A 1 756 ? 38.244 -26.427 -12.977 1.00 79.88 756 LYS A O 1
ATOM 5849 N N . ALA A 1 757 ? 37.185 -24.467 -12.644 1.00 83.12 757 ALA A N 1
ATOM 5850 C CA . ALA A 1 757 ? 38.357 -23.616 -12.854 1.00 83.12 757 ALA A CA 1
ATOM 5851 C C . ALA A 1 757 ? 39.381 -23.779 -11.718 1.00 83.12 757 ALA A C 1
ATOM 5853 O O . ALA A 1 757 ? 40.554 -24.043 -11.972 1.00 83.12 757 ALA A O 1
ATOM 5854 N N . VAL A 1 758 ? 38.932 -23.702 -10.460 1.00 79.81 758 VAL A N 1
ATOM 5855 C CA . VAL A 1 758 ? 39.792 -23.851 -9.275 1.00 79.81 758 VAL A CA 1
ATOM 5856 C C . VAL A 1 758 ? 40.408 -25.250 -9.206 1.00 79.81 758 VAL A C 1
ATOM 5858 O O . VAL A 1 758 ? 41.612 -25.370 -9.006 1.00 79.81 758 VAL A O 1
ATOM 5861 N N . SER A 1 759 ? 39.637 -26.315 -9.455 1.00 77.31 759 SER A N 1
ATOM 5862 C CA . SER A 1 759 ? 40.144 -27.695 -9.486 1.00 77.31 759 SER A CA 1
ATOM 5863 C C . SER A 1 759 ? 41.268 -27.895 -10.503 1.00 77.31 759 SER A C 1
ATOM 5865 O O . SER A 1 759 ? 42.177 -28.682 -10.250 1.00 77.31 759 SER A O 1
ATOM 5867 N N . HIS A 1 760 ? 41.242 -27.171 -11.627 1.00 83.75 760 HIS A N 1
ATOM 5868 C CA . HIS A 1 760 ? 42.341 -27.177 -12.598 1.00 83.75 760 HIS A CA 1
ATOM 5869 C C . HIS A 1 760 ? 43.606 -26.497 -12.052 1.00 83.75 760 HIS A C 1
ATOM 5871 O O . HIS A 1 760 ? 44.713 -26.920 -12.369 1.00 83.75 760 HIS A O 1
ATOM 5877 N N . LEU A 1 761 ? 43.463 -25.473 -11.205 1.00 81.94 761 LEU A N 1
ATOM 5878 C CA . LEU A 1 761 ? 44.576 -24.710 -10.629 1.00 81.94 761 LEU A CA 1
ATOM 5879 C C . LEU A 1 761 ? 45.224 -25.380 -9.405 1.00 81.94 761 LEU A C 1
ATOM 5881 O O . LEU A 1 761 ? 46.417 -25.163 -9.182 1.00 81.94 761 LEU A O 1
ATOM 5885 N N . ILE A 1 762 ? 44.492 -26.213 -8.652 1.00 76.94 762 ILE A N 1
ATOM 5886 C CA . ILE A 1 762 ? 44.972 -26.873 -7.417 1.00 76.94 762 ILE A CA 1
ATOM 5887 C C . ILE A 1 762 ? 46.347 -27.553 -7.588 1.00 76.94 762 ILE A C 1
ATOM 5889 O O . ILE A 1 762 ? 47.253 -27.211 -6.824 1.00 76.94 762 ILE A O 1
ATOM 5893 N N . PRO A 1 763 ? 46.588 -28.420 -8.597 1.00 81.62 763 PRO A N 1
ATOM 5894 C CA . PRO A 1 763 ? 47.883 -29.094 -8.745 1.00 81.62 763 PRO A CA 1
ATOM 5895 C C . PRO A 1 763 ? 49.056 -28.123 -8.957 1.00 81.62 763 PRO A C 1
ATOM 5897 O O . PRO A 1 763 ? 50.193 -28.403 -8.576 1.00 81.62 763 PRO A O 1
ATOM 5900 N N . TYR A 1 764 ? 48.796 -26.964 -9.570 1.00 82.69 764 TYR A N 1
ATOM 5901 C CA . TYR A 1 764 ? 49.806 -25.934 -9.814 1.00 82.69 764 TYR A CA 1
ATOM 5902 C C . TYR A 1 764 ? 50.065 -25.082 -8.570 1.00 82.69 764 TYR A C 1
ATOM 5904 O O . TYR A 1 764 ? 51.209 -24.703 -8.324 1.00 82.69 764 TYR A O 1
ATOM 5912 N N . MET A 1 765 ? 49.025 -24.811 -7.776 1.00 76.12 765 MET A N 1
ATOM 5913 C CA . MET A 1 765 ? 49.146 -24.133 -6.484 1.00 76.12 765 MET A CA 1
ATOM 5914 C C . MET A 1 765 ? 49.926 -24.983 -5.478 1.00 76.12 765 MET A C 1
ATOM 5916 O O . MET A 1 765 ? 50.794 -24.458 -4.785 1.00 76.12 765 MET A O 1
ATOM 5920 N N . GLU A 1 766 ? 49.665 -26.291 -5.419 1.00 73.62 766 GLU A N 1
ATOM 5921 C CA . GLU A 1 766 ? 50.409 -27.225 -4.563 1.00 73.62 766 GLU A CA 1
ATOM 5922 C C . GLU A 1 766 ? 51.892 -27.264 -4.944 1.00 73.62 766 GLU A C 1
ATOM 5924 O O . GLU A 1 766 ? 52.756 -27.105 -4.080 1.00 73.62 766 GLU A O 1
ATOM 5929 N N . LYS A 1 767 ? 52.195 -27.348 -6.244 1.00 77.06 767 LYS A N 1
ATOM 5930 C CA . LYS A 1 767 ? 53.570 -27.322 -6.755 1.00 77.06 767 LYS A CA 1
ATOM 5931 C C . LYS A 1 767 ? 54.297 -26.002 -6.460 1.00 77.06 767 LYS A C 1
ATOM 5933 O O . LYS A 1 767 ? 55.443 -26.025 -6.019 1.00 77.06 767 LYS A O 1
ATOM 5938 N N . GLU A 1 768 ? 53.646 -24.849 -6.641 1.00 72.44 768 GLU A N 1
ATOM 5939 C CA . GLU A 1 768 ? 54.226 -23.545 -6.269 1.00 72.44 768 GLU A CA 1
ATOM 5940 C C . GLU A 1 768 ? 54.475 -23.457 -4.751 1.00 72.44 768 GLU A C 1
ATOM 5942 O O . GLU A 1 768 ? 55.502 -22.936 -4.305 1.00 72.44 768 GLU A O 1
ATOM 5947 N N . ARG A 1 769 ? 53.554 -23.995 -3.941 1.00 64.31 769 ARG A N 1
ATOM 5948 C CA . ARG A 1 769 ? 53.646 -24.013 -2.475 1.00 64.31 769 ARG A CA 1
ATOM 5949 C C . ARG A 1 769 ? 54.802 -24.890 -1.991 1.00 64.31 769 ARG A C 1
ATOM 5951 O O . ARG A 1 769 ? 55.506 -24.496 -1.061 1.00 64.31 769 ARG A O 1
ATOM 5958 N N . GLU A 1 770 ? 55.045 -26.028 -2.637 1.00 65.88 770 GLU A N 1
ATOM 5959 C CA . GLU A 1 770 ? 56.224 -26.874 -2.407 1.00 65.88 770 GLU A CA 1
ATOM 5960 C C . GLU A 1 770 ? 57.529 -26.165 -2.812 1.00 65.88 770 GLU A C 1
ATOM 5962 O O . GLU A 1 770 ? 58.494 -26.154 -2.043 1.00 65.88 770 GLU A O 1
ATOM 5967 N N . GLU A 1 771 ? 57.552 -25.495 -3.969 1.00 68.00 771 GLU A N 1
ATOM 5968 C CA . GLU A 1 771 ? 58.716 -24.742 -4.460 1.00 68.00 771 GLU A CA 1
ATOM 5969 C C . GLU A 1 771 ? 59.054 -23.518 -3.585 1.00 68.00 771 GLU A C 1
ATOM 5971 O O . GLU A 1 771 ? 60.233 -23.195 -3.401 1.00 68.00 771 GLU A O 1
ATOM 5976 N N . ARG A 1 772 ? 58.049 -22.850 -3.000 1.00 61.94 772 ARG A N 1
ATOM 5977 C CA . ARG A 1 772 ? 58.244 -21.763 -2.023 1.00 61.94 772 ARG A CA 1
ATOM 5978 C C . ARG A 1 772 ? 58.676 -22.272 -0.655 1.00 61.94 772 ARG A C 1
ATOM 5980 O O . ARG A 1 772 ? 59.614 -21.701 -0.100 1.00 61.94 772 ARG A O 1
ATOM 5987 N N . ARG A 1 773 ? 58.084 -23.367 -0.154 1.00 59.12 773 ARG A N 1
ATOM 5988 C CA . ARG A 1 773 ? 58.542 -24.044 1.079 1.00 59.12 773 ARG A CA 1
ATOM 5989 C C . ARG A 1 773 ? 60.013 -24.456 0.993 1.00 59.12 773 ARG A C 1
ATOM 5991 O O . ARG A 1 773 ? 60.705 -24.448 2.005 1.00 59.12 773 ARG A O 1
ATOM 5998 N N . ALA A 1 774 ? 60.508 -24.768 -0.206 1.00 60.03 774 ALA A N 1
ATOM 5999 C CA . ALA A 1 774 ? 61.918 -25.069 -0.441 1.00 60.03 774 ALA A CA 1
ATOM 6000 C C . ALA A 1 774 ? 62.841 -23.827 -0.506 1.00 60.03 774 ALA A C 1
ATOM 6002 O O . ALA A 1 774 ? 64.052 -23.976 -0.347 1.00 60.03 774 ALA A O 1
ATOM 6003 N N . LYS A 1 775 ? 62.313 -22.613 -0.744 1.00 56.66 775 LYS A N 1
ATOM 6004 C CA . LYS A 1 775 ? 63.099 -21.376 -0.971 1.00 56.66 775 LYS A CA 1
ATOM 6005 C C . LYS A 1 775 ? 63.037 -20.350 0.162 1.00 56.66 775 LYS A C 1
ATOM 6007 O O . LYS A 1 775 ? 63.993 -19.600 0.341 1.00 56.66 775 LYS A O 1
ATOM 6012 N N . GLN A 1 776 ? 61.939 -20.280 0.905 1.00 50.12 776 GLN A N 1
ATOM 6013 C CA . GLN A 1 776 ? 61.744 -19.348 2.014 1.00 50.12 776 GLN A CA 1
ATOM 6014 C C . GLN A 1 776 ? 61.222 -20.154 3.199 1.00 50.12 776 GLN A C 1
ATOM 6016 O O . GLN A 1 776 ? 60.125 -20.695 3.149 1.00 50.12 776 GLN A O 1
ATOM 6021 N N . GLY A 1 777 ? 62.018 -20.267 4.261 1.00 48.09 777 GLY A N 1
ATOM 6022 C CA . GLY A 1 777 ? 61.632 -20.952 5.498 1.00 48.09 777 GLY A CA 1
ATOM 6023 C C . GLY A 1 777 ? 60.568 -20.205 6.314 1.00 48.09 777 GLY A C 1
ATOM 6024 O O . GLY A 1 777 ? 60.681 -20.169 7.535 1.00 48.09 777 GLY A O 1
ATOM 6025 N N . SER A 1 778 ? 59.585 -19.569 5.670 1.00 42.28 778 SER A N 1
ATOM 6026 C CA . SER A 1 778 ? 58.456 -18.902 6.318 1.00 42.28 778 SER A CA 1
ATOM 6027 C C . SER A 1 778 ? 57.235 -19.823 6.359 1.00 42.28 778 SER A C 1
ATOM 6029 O O . SER A 1 778 ? 56.885 -20.502 5.394 1.00 42.28 778 SER A O 1
ATOM 6031 N N . SER A 1 779 ? 56.608 -19.863 7.530 1.00 45.47 779 SER A N 1
ATOM 6032 C CA . SER A 1 779 ? 55.507 -20.749 7.909 1.00 45.47 779 SER A CA 1
ATOM 6033 C C . SER A 1 779 ? 54.178 -20.004 8.054 1.00 45.47 779 SER A C 1
ATOM 6035 O O . SER A 1 779 ? 53.366 -20.384 8.893 1.00 45.47 779 SER A O 1
ATOM 6037 N N . GLU A 1 780 ? 53.961 -18.927 7.301 1.00 45.72 780 GLU A N 1
ATOM 6038 C CA . GLU A 1 780 ? 52.669 -18.237 7.287 1.00 45.72 780 GLU A CA 1
ATOM 6039 C C . GLU A 1 780 ? 51.860 -18.735 6.088 1.00 45.72 780 GLU A C 1
ATOM 6041 O O . GLU A 1 780 ? 52.214 -18.538 4.925 1.00 45.72 780 GLU A O 1
ATOM 6046 N N . GLU A 1 781 ? 50.822 -19.509 6.399 1.00 51.16 781 GLU A N 1
ATOM 6047 C CA . GLU A 1 781 ? 49.825 -19.973 5.444 1.00 51.16 781 GLU A CA 1
ATOM 6048 C C . GLU A 1 781 ? 48.893 -18.796 5.126 1.00 51.16 781 GLU A C 1
ATOM 6050 O O . GLU A 1 781 ? 47.990 -18.518 5.904 1.00 51.16 781 GLU A O 1
ATOM 6055 N N . GLU A 1 782 ? 49.103 -18.096 4.006 1.00 53.75 782 GLU A N 1
ATOM 6056 C CA . GLU A 1 782 ? 48.023 -17.297 3.407 1.00 53.75 782 GLU A CA 1
ATOM 6057 C C . GLU A 1 782 ? 46.913 -18.280 3.002 1.00 53.75 782 GLU A C 1
ATOM 6059 O O . GLU A 1 782 ? 47.100 -19.087 2.081 1.00 53.75 782 GLU A O 1
ATOM 6064 N N . ASP A 1 783 ? 45.806 -18.285 3.748 1.00 59.06 783 ASP A N 1
ATOM 6065 C CA . ASP A 1 783 ? 44.625 -19.082 3.422 1.00 59.06 783 ASP A CA 1
ATOM 6066 C C . ASP A 1 783 ? 43.978 -18.485 2.154 1.00 59.06 783 ASP A C 1
ATOM 6068 O O . ASP A 1 783 ? 43.676 -17.293 2.141 1.00 59.06 783 ASP A O 1
ATOM 6072 N N . PRO A 1 784 ? 43.803 -19.248 1.055 1.00 63.38 784 PRO A N 1
ATOM 6073 C CA . PRO A 1 784 ? 43.234 -18.726 -0.195 1.00 63.38 784 PRO A CA 1
ATOM 6074 C C . PRO A 1 784 ? 41.744 -18.338 -0.108 1.00 63.38 784 PRO A C 1
ATOM 6076 O O . PRO A 1 784 ? 41.176 -17.876 -1.102 1.00 63.38 784 PRO A O 1
ATOM 6079 N N . TYR A 1 785 ? 41.095 -18.560 1.036 1.00 72.62 785 TYR A N 1
ATOM 6080 C CA . TYR A 1 785 ? 39.678 -18.282 1.261 1.00 72.62 785 TYR A CA 1
ATOM 6081 C C . TYR A 1 785 ? 39.471 -17.021 2.109 1.00 72.62 785 TYR A C 1
ATOM 6083 O O . TYR A 1 785 ? 40.271 -16.708 2.983 1.00 72.62 785 TYR A O 1
ATOM 6091 N N . ASN A 1 786 ? 38.340 -16.339 1.905 1.00 75.81 786 ASN A N 1
ATOM 6092 C CA . ASN A 1 786 ? 37.948 -15.151 2.679 1.00 75.81 786 ASN A CA 1
ATOM 6093 C C . ASN A 1 786 ? 37.675 -15.463 4.164 1.00 75.81 786 ASN A C 1
ATOM 6095 O O . ASN A 1 786 ? 37.645 -14.556 4.986 1.00 75.81 786 ASN A O 1
ATOM 6099 N N . GLY A 1 787 ? 37.433 -16.736 4.484 1.00 86.00 787 GLY A N 1
ATOM 6100 C CA . GLY A 1 787 ? 37.218 -17.257 5.831 1.00 86.00 787 GLY A CA 1
ATOM 6101 C C . GLY A 1 787 ? 36.743 -18.711 5.801 1.00 86.00 787 GLY A C 1
ATOM 6102 O O . GLY A 1 787 ? 36.190 -19.180 4.798 1.00 86.00 787 GLY A O 1
ATOM 6103 N N . THR A 1 788 ? 36.947 -19.431 6.900 1.00 91.50 788 THR A N 1
ATOM 6104 C CA . THR A 1 788 ? 36.521 -20.822 7.092 1.00 91.50 788 THR A CA 1
ATOM 6105 C C . THR A 1 788 ? 35.247 -20.892 7.932 1.00 91.50 788 THR A C 1
ATOM 6107 O O . THR A 1 788 ? 35.181 -20.371 9.041 1.00 91.50 788 THR A O 1
ATOM 6110 N N . ILE A 1 789 ? 34.224 -21.582 7.427 1.00 94.56 789 ILE A N 1
ATOM 6111 C CA . ILE A 1 789 ? 32.904 -21.688 8.057 1.00 94.56 789 ILE A CA 1
ATOM 6112 C C . ILE A 1 789 ? 32.577 -23.157 8.311 1.00 94.56 789 ILE A C 1
ATOM 6114 O O . ILE A 1 789 ? 32.546 -23.958 7.377 1.00 94.56 789 ILE A O 1
ATOM 6118 N N . VAL A 1 790 ? 32.272 -23.516 9.560 1.00 96.88 790 VAL A N 1
ATOM 6119 C CA . VAL A 1 790 ? 31.711 -24.838 9.890 1.00 96.88 790 VAL A CA 1
ATOM 6120 C C . VAL A 1 790 ? 30.193 -24.757 9.884 1.00 96.88 790 VAL A C 1
ATOM 6122 O O . VAL A 1 790 ? 29.617 -24.014 10.672 1.00 96.88 790 VAL A O 1
ATOM 6125 N N . LEU A 1 791 ? 29.542 -25.546 9.030 1.00 95.56 791 LEU A N 1
ATOM 6126 C CA . LEU A 1 791 ? 28.087 -25.675 8.981 1.00 95.56 791 LEU A CA 1
ATOM 6127 C C . LEU A 1 791 ? 27.651 -27.042 9.505 1.00 95.56 791 LEU A C 1
ATOM 6129 O O . LEU A 1 791 ? 28.227 -28.070 9.151 1.00 95.56 791 LEU A O 1
ATOM 6133 N N . ALA A 1 792 ? 26.602 -27.069 10.323 1.00 94.56 792 ALA A N 1
ATOM 6134 C CA . ALA A 1 792 ? 26.033 -28.314 10.824 1.00 94.56 792 ALA A CA 1
ATOM 6135 C C . ALA A 1 792 ? 24.523 -28.202 11.044 1.00 94.56 792 ALA A C 1
ATOM 6137 O O . ALA A 1 792 ? 24.034 -27.209 11.585 1.00 94.56 792 ALA A O 1
ATOM 6138 N N . THR A 1 793 ? 23.778 -29.249 10.682 1.00 92.50 793 THR A N 1
ATOM 6139 C CA . THR A 1 793 ? 22.430 -29.437 11.230 1.00 92.50 793 THR A CA 1
ATOM 6140 C C . THR A 1 793 ? 22.580 -30.083 12.607 1.00 92.50 793 THR A C 1
ATOM 6142 O O . THR A 1 793 ? 23.283 -31.092 12.759 1.00 92.50 793 THR A O 1
ATOM 6145 N N . VAL A 1 794 ? 21.971 -29.450 13.612 1.00 91.75 794 VAL A N 1
ATOM 6146 C CA . VAL A 1 794 ? 22.156 -29.793 15.029 1.00 91.75 794 VAL A CA 1
ATOM 6147 C C . VAL A 1 794 ? 21.671 -31.204 15.364 1.00 91.75 794 VAL A C 1
ATOM 6149 O O . VAL A 1 794 ? 20.967 -31.857 14.586 1.00 91.75 794 VAL A O 1
ATOM 6152 N N . LYS A 1 795 ? 22.078 -31.699 16.535 1.00 87.81 795 LYS A N 1
ATOM 6153 C CA . LYS A 1 795 ? 21.772 -33.053 16.997 1.00 87.81 795 LYS A CA 1
ATOM 6154 C C . LYS A 1 795 ? 20.268 -33.356 16.909 1.00 87.81 795 LYS A C 1
ATOM 6156 O O . LYS A 1 795 ? 19.424 -32.548 17.277 1.00 87.81 795 LYS A O 1
ATOM 6161 N N . GLY A 1 796 ? 19.947 -34.556 16.425 1.00 78.50 796 GLY A N 1
ATOM 6162 C CA . GLY A 1 796 ? 18.577 -35.061 16.300 1.00 78.50 796 GLY A CA 1
ATOM 6163 C C . GLY A 1 796 ? 17.830 -34.595 15.047 1.00 78.50 796 GLY A C 1
ATOM 6164 O O . GLY A 1 796 ? 16.875 -35.252 14.639 1.00 78.50 796 GLY A O 1
ATOM 6165 N N . ASP A 1 797 ? 18.269 -33.524 14.393 1.00 83.50 797 ASP A N 1
ATOM 6166 C CA . ASP A 1 797 ? 17.616 -33.003 13.196 1.00 83.50 797 ASP A CA 1
ATOM 6167 C C . ASP A 1 797 ? 18.279 -33.532 11.917 1.00 83.50 797 ASP A C 1
ATOM 6169 O O . ASP A 1 797 ? 19.506 -33.585 11.807 1.00 83.50 797 ASP A O 1
ATOM 6173 N N . VAL A 1 798 ? 17.454 -33.959 10.959 1.00 81.31 798 VAL A N 1
ATOM 6174 C CA . VAL A 1 798 ? 17.869 -34.611 9.706 1.00 81.31 798 VAL A CA 1
ATOM 6175 C C . VAL A 1 798 ? 17.750 -33.707 8.481 1.00 81.31 798 VAL A C 1
ATOM 6177 O O . VAL A 1 798 ? 18.140 -34.101 7.387 1.00 81.31 798 VAL A O 1
ATOM 6180 N N . HIS A 1 799 ? 17.209 -32.500 8.636 1.00 85.56 799 HIS A N 1
ATOM 6181 C CA . HIS A 1 799 ? 16.883 -31.645 7.501 1.00 85.56 799 HIS A CA 1
ATOM 6182 C C . HIS A 1 799 ? 18.048 -30.710 7.158 1.00 85.56 799 HIS A C 1
ATOM 6184 O O . HIS A 1 799 ? 18.572 -29.985 8.008 1.00 85.56 799 HIS A O 1
ATOM 6190 N N . ASP A 1 800 ? 18.456 -30.702 5.890 1.00 84.81 800 ASP A N 1
ATOM 6191 C CA . ASP A 1 800 ? 19.667 -30.006 5.447 1.00 84.81 800 ASP A CA 1
ATOM 6192 C C . ASP A 1 800 ? 19.543 -29.260 4.117 1.00 84.81 800 ASP A C 1
ATOM 6194 O O . ASP A 1 800 ? 20.532 -28.689 3.669 1.00 84.81 800 ASP A O 1
ATOM 6198 N N . ILE A 1 801 ? 18.365 -29.212 3.487 1.00 81.81 801 ILE A N 1
ATOM 6199 C CA . ILE A 1 801 ? 18.191 -28.526 2.193 1.00 81.81 801 ILE A CA 1
ATOM 6200 C C . ILE A 1 801 ? 18.648 -27.063 2.294 1.00 81.81 801 ILE A C 1
ATOM 6202 O O . ILE A 1 801 ? 19.495 -26.626 1.519 1.00 81.81 801 ILE A O 1
ATOM 6206 N N . GLY A 1 802 ? 18.147 -26.326 3.291 1.00 82.19 802 GLY A N 1
ATOM 6207 C CA . GLY A 1 802 ? 18.531 -24.930 3.524 1.00 82.19 802 GLY A CA 1
ATOM 6208 C C . GLY A 1 802 ? 20.022 -24.762 3.839 1.00 82.19 802 GLY A C 1
ATOM 6209 O O . GLY A 1 802 ? 20.665 -23.882 3.272 1.00 82.19 802 GLY A O 1
ATOM 6210 N N . LYS A 1 803 ? 20.594 -25.648 4.671 1.00 88.69 803 LYS A N 1
ATOM 6211 C CA . LYS A 1 803 ? 22.033 -25.666 4.988 1.00 88.69 803 LYS A CA 1
ATOM 6212 C C . LYS A 1 803 ? 22.879 -25.849 3.732 1.00 88.69 803 LYS A C 1
ATOM 6214 O O . LYS A 1 803 ? 23.853 -25.128 3.548 1.00 88.69 803 LYS A O 1
ATOM 6219 N N . ASN A 1 804 ? 22.501 -26.785 2.865 1.00 81.75 804 ASN A N 1
ATOM 6220 C CA . ASN A 1 804 ? 23.241 -27.069 1.640 1.00 81.75 804 ASN A CA 1
ATOM 6221 C C . ASN A 1 804 ? 23.201 -25.856 0.704 1.00 81.75 804 ASN A C 1
ATOM 6223 O O . ASN A 1 804 ? 24.233 -25.475 0.170 1.00 81.75 804 ASN A O 1
ATOM 6227 N N . ILE A 1 805 ? 22.053 -25.180 0.589 1.00 79.94 805 ILE A N 1
ATOM 6228 C CA . ILE A 1 805 ? 21.938 -23.927 -0.174 1.00 79.94 805 ILE A CA 1
ATOM 6229 C C . ILE A 1 805 ? 22.879 -22.849 0.384 1.00 79.94 805 ILE A C 1
ATOM 6231 O O . ILE A 1 805 ? 23.607 -22.224 -0.384 1.00 79.94 805 ILE A O 1
ATOM 6235 N N . VAL A 1 806 ? 22.900 -22.647 1.707 1.00 85.00 806 VAL A N 1
ATOM 6236 C CA . VAL A 1 806 ? 23.818 -21.697 2.364 1.00 85.00 806 VAL A CA 1
ATOM 6237 C C . VAL A 1 806 ? 25.276 -22.071 2.092 1.00 85.00 806 VAL A C 1
ATOM 6239 O O . VAL A 1 806 ? 26.068 -21.203 1.737 1.00 85.00 806 VAL A O 1
ATOM 6242 N N . GLY A 1 807 ? 25.624 -23.355 2.193 1.00 83.88 807 GLY A N 1
ATOM 6243 C CA . GLY A 1 807 ? 26.971 -23.844 1.909 1.00 83.88 807 GLY A CA 1
ATOM 6244 C C . GLY A 1 807 ? 27.417 -23.564 0.475 1.00 83.88 807 GLY A C 1
ATOM 6245 O O . GLY A 1 807 ? 28.524 -23.071 0.271 1.00 83.88 807 GLY A O 1
ATOM 6246 N N . VAL A 1 808 ? 26.542 -23.779 -0.512 1.00 76.31 808 VAL A N 1
ATOM 6247 C CA . VAL A 1 808 ? 26.842 -23.458 -1.916 1.00 76.31 808 VAL A CA 1
ATOM 6248 C C . VAL A 1 808 ? 27.008 -21.954 -2.118 1.00 76.31 808 VAL A C 1
ATOM 6250 O O . VAL A 1 808 ? 27.976 -21.527 -2.737 1.00 76.31 808 VAL A O 1
ATOM 6253 N N . VAL A 1 809 ? 26.111 -21.131 -1.567 1.00 77.06 809 VAL A N 1
ATOM 6254 C CA . VAL A 1 809 ? 26.178 -19.667 -1.724 1.00 77.06 809 VAL A CA 1
ATOM 6255 C C . VAL A 1 809 ? 27.420 -19.076 -1.040 1.00 77.06 809 VAL A C 1
ATOM 6257 O O . VAL A 1 809 ? 28.046 -18.172 -1.592 1.00 77.06 809 VAL A O 1
ATOM 6260 N N . LEU A 1 810 ? 27.827 -19.591 0.122 1.00 81.44 810 LEU A N 1
ATOM 6261 C CA . LEU A 1 810 ? 29.079 -19.188 0.773 1.00 81.44 810 LEU A CA 1
ATOM 6262 C C . LEU A 1 810 ? 30.302 -19.663 -0.026 1.00 81.44 810 LEU A C 1
ATOM 6264 O O . LEU A 1 810 ? 31.217 -18.875 -0.260 1.00 81.44 810 LEU A O 1
ATOM 6268 N N . GLY A 1 811 ? 30.288 -20.895 -0.542 1.00 75.62 811 GLY A N 1
ATOM 6269 C CA . GLY A 1 811 ? 31.329 -21.391 -1.448 1.00 75.62 811 GLY A CA 1
ATOM 6270 C C . GLY A 1 811 ? 31.471 -20.539 -2.716 1.00 75.62 811 GLY A C 1
ATOM 6271 O O . GLY A 1 811 ? 32.586 -20.257 -3.151 1.00 75.62 811 GLY A O 1
ATOM 6272 N N . CYS A 1 812 ? 30.358 -20.032 -3.260 1.00 66.69 812 CYS A N 1
ATOM 6273 C CA . CYS A 1 812 ? 30.353 -19.077 -4.373 1.00 66.69 812 CYS A CA 1
ATOM 6274 C C . CYS A 1 812 ? 31.076 -17.758 -4.059 1.00 66.69 812 CYS A C 1
ATOM 6276 O O . CYS A 1 812 ? 31.528 -17.083 -4.977 1.00 66.69 812 CYS A O 1
ATOM 6278 N N . ASN A 1 813 ? 31.184 -17.379 -2.786 1.00 68.75 813 ASN A N 1
ATOM 6279 C CA . ASN A 1 813 ? 31.800 -16.126 -2.344 1.00 68.75 813 ASN A CA 1
ATOM 6280 C C . ASN A 1 813 ? 33.190 -16.348 -1.722 1.00 68.75 813 ASN A C 1
ATOM 6282 O O . ASN A 1 813 ? 33.638 -15.552 -0.900 1.00 68.75 813 ASN A O 1
ATOM 6286 N N . ASN A 1 814 ? 33.870 -17.424 -2.135 1.00 73.62 814 ASN A N 1
ATOM 6287 C CA . ASN A 1 814 ? 35.232 -17.781 -1.729 1.00 73.62 814 ASN A CA 1
ATOM 6288 C C . ASN A 1 814 ? 35.406 -18.044 -0.223 1.00 73.62 814 ASN A C 1
ATOM 6290 O O . ASN A 1 814 ? 36.482 -17.827 0.329 1.00 73.62 814 ASN A O 1
ATOM 6294 N N . PHE A 1 815 ? 34.364 -18.535 0.450 1.00 81.31 815 PHE A N 1
ATOM 6295 C CA . PHE A 1 815 ? 34.483 -19.074 1.805 1.00 81.31 815 PHE A CA 1
ATOM 6296 C C . PHE A 1 815 ? 34.786 -20.573 1.766 1.00 81.31 815 PHE A C 1
ATOM 6298 O O . PHE A 1 815 ? 34.221 -21.318 0.958 1.00 81.31 815 PHE A O 1
ATOM 6305 N N . ARG A 1 816 ? 35.622 -21.049 2.691 1.00 85.44 816 ARG A N 1
ATOM 6306 C CA . ARG A 1 816 ? 35.845 -22.481 2.896 1.00 85.44 816 ARG A CA 1
ATOM 6307 C C . ARG A 1 816 ? 34.737 -23.045 3.774 1.00 85.44 816 ARG A C 1
ATOM 6309 O O . ARG A 1 816 ? 34.751 -22.865 4.987 1.00 85.44 816 ARG A O 1
ATOM 6316 N N . VAL A 1 817 ? 33.789 -23.755 3.173 1.00 88.25 817 VAL A N 1
ATOM 6317 C CA . VAL A 1 817 ? 32.658 -24.345 3.901 1.00 88.25 817 VAL A CA 1
ATOM 6318 C C . VAL A 1 817 ? 32.951 -25.792 4.288 1.00 88.25 817 VAL A C 1
ATOM 6320 O O . VAL A 1 817 ? 33.238 -26.632 3.436 1.00 88.25 817 VAL A O 1
ATOM 6323 N N . ILE A 1 818 ? 32.842 -26.094 5.579 1.00 90.94 818 ILE A N 1
ATOM 6324 C CA . ILE A 1 818 ? 32.992 -27.434 6.147 1.00 90.94 818 ILE A CA 1
ATOM 6325 C C . ILE A 1 818 ? 31.635 -27.882 6.667 1.00 90.94 818 ILE A C 1
ATOM 6327 O O . ILE A 1 818 ? 31.207 -27.499 7.754 1.00 90.94 818 ILE A O 1
ATOM 6331 N N . ASP A 1 819 ? 30.956 -28.694 5.868 1.00 90.06 819 ASP A N 1
ATOM 6332 C CA . ASP A 1 819 ? 29.654 -29.245 6.213 1.00 90.06 819 ASP A CA 1
ATOM 6333 C C . ASP A 1 819 ? 29.801 -30.562 6.989 1.00 90.06 819 ASP A C 1
ATOM 6335 O O . ASP A 1 819 ? 30.292 -31.564 6.465 1.00 90.06 819 ASP A O 1
ATOM 6339 N N . LEU A 1 820 ? 29.366 -30.571 8.249 1.00 90.06 820 LEU A N 1
ATOM 6340 C CA . LEU A 1 820 ? 29.420 -31.751 9.118 1.00 90.06 820 LEU A CA 1
ATOM 6341 C C . LEU A 1 820 ? 28.247 -32.715 8.918 1.00 90.06 820 LEU A C 1
ATOM 6343 O O . LEU A 1 820 ? 28.262 -33.813 9.492 1.00 90.06 820 LEU A O 1
ATOM 6347 N N . GLY A 1 821 ? 27.271 -32.318 8.099 1.00 87.06 821 GLY A N 1
ATOM 6348 C CA . GLY A 1 821 ? 26.063 -33.069 7.809 1.00 87.06 821 GLY A CA 1
ATOM 6349 C C . GLY A 1 821 ? 24.956 -32.835 8.834 1.00 87.06 821 GLY A C 1
ATOM 6350 O O . GLY A 1 821 ? 24.787 -31.738 9.378 1.00 87.06 821 GLY A O 1
ATOM 6351 N N . VAL A 1 822 ? 24.161 -33.882 9.049 1.00 87.88 822 VAL A N 1
ATOM 6352 C CA . VAL A 1 822 ? 22.961 -33.858 9.891 1.00 87.88 822 VAL A CA 1
ATOM 6353 C C . VAL A 1 822 ? 23.121 -34.650 11.171 1.00 87.88 822 VAL A C 1
ATOM 6355 O O . VAL A 1 822 ? 24.023 -35.479 11.284 1.00 87.88 822 VAL A O 1
ATOM 6358 N N . MET A 1 823 ? 22.246 -34.382 12.141 1.00 84.44 823 MET A N 1
ATOM 6359 C CA . MET A 1 823 ? 22.287 -34.977 13.476 1.00 84.44 823 MET A CA 1
ATOM 6360 C C . MET A 1 823 ? 23.649 -34.797 14.161 1.00 84.44 823 MET A C 1
ATOM 6362 O O . MET A 1 823 ? 24.109 -35.682 14.883 1.00 84.44 823 MET A O 1
ATOM 6366 N N . THR A 1 824 ? 24.314 -33.662 13.935 1.00 89.50 824 THR A N 1
ATOM 6367 C CA . THR A 1 824 ? 25.698 -33.463 14.373 1.00 89.50 824 THR A CA 1
ATOM 6368 C C . THR A 1 824 ? 25.743 -33.112 15.866 1.00 89.50 824 THR A C 1
ATOM 6370 O O . THR A 1 824 ? 25.179 -32.090 16.263 1.00 89.50 824 THR A O 1
ATOM 6373 N N . PRO A 1 825 ? 26.421 -33.910 16.713 1.00 88.69 825 PRO A N 1
ATOM 6374 C CA . PRO A 1 825 ? 26.582 -33.594 18.131 1.00 88.69 825 PRO A CA 1
ATOM 6375 C C . PRO A 1 825 ? 27.403 -32.318 18.369 1.00 88.69 825 PRO A C 1
ATOM 6377 O O . PRO A 1 825 ? 28.351 -32.044 17.631 1.00 88.69 825 PRO A O 1
ATOM 6380 N N . CYS A 1 826 ? 27.090 -31.582 19.443 1.00 90.88 826 CYS A N 1
ATOM 6381 C CA . CYS A 1 826 ? 27.799 -30.356 19.841 1.00 90.88 826 CYS A CA 1
ATOM 6382 C C . CYS A 1 826 ? 29.323 -30.556 19.928 1.00 90.88 826 CYS A C 1
ATOM 6384 O O . CYS A 1 826 ? 30.083 -29.761 19.382 1.00 90.88 826 CYS A O 1
ATOM 6386 N N . ASP A 1 827 ? 29.793 -31.660 20.520 1.00 89.56 827 ASP A N 1
ATOM 6387 C CA . ASP A 1 827 ? 31.228 -31.923 20.659 1.00 89.56 827 ASP A CA 1
ATOM 6388 C C . ASP A 1 827 ? 31.935 -32.057 19.303 1.00 89.56 827 ASP A C 1
ATOM 6390 O O . ASP A 1 827 ? 33.044 -31.551 19.140 1.00 89.56 827 ASP A O 1
ATOM 6394 N N . LYS A 1 828 ? 31.285 -32.681 18.315 1.00 91.50 828 LYS A N 1
ATOM 6395 C CA . LYS A 1 828 ? 31.806 -32.786 16.948 1.00 91.50 828 LYS A CA 1
ATOM 6396 C C . LYS A 1 828 ? 31.842 -31.421 16.257 1.00 91.50 828 LYS A C 1
ATOM 6398 O O . LYS A 1 828 ? 32.825 -31.135 15.581 1.00 91.50 828 LYS A O 1
ATOM 6403 N N . ILE A 1 829 ? 30.818 -30.582 16.449 1.00 94.38 829 ILE A N 1
ATOM 6404 C CA . ILE A 1 829 ? 30.769 -29.216 15.894 1.00 94.38 829 ILE A CA 1
ATOM 6405 C C . ILE A 1 829 ? 31.939 -28.389 16.426 1.00 94.38 829 ILE A C 1
ATOM 6407 O O . ILE A 1 829 ? 32.714 -27.836 15.648 1.00 94.38 829 ILE A O 1
ATOM 6411 N N . LEU A 1 830 ? 32.103 -28.352 17.750 1.00 93.62 830 LEU A N 1
ATOM 6412 C CA . LEU A 1 830 ? 33.131 -27.534 18.389 1.00 93.62 830 LEU A CA 1
ATOM 6413 C C . LEU A 1 830 ? 34.542 -28.059 18.104 1.00 93.62 830 LEU A C 1
ATOM 6415 O O . LEU A 1 830 ? 35.439 -27.261 17.837 1.00 93.62 830 LEU A O 1
ATOM 6419 N N . ARG A 1 831 ? 34.750 -29.385 18.081 1.00 90.69 831 ARG A N 1
ATOM 6420 C CA . ARG A 1 831 ? 36.040 -29.965 17.665 1.00 90.69 831 ARG A CA 1
ATOM 6421 C C . ARG A 1 831 ? 36.370 -29.616 16.225 1.00 90.69 831 ARG A C 1
ATOM 6423 O O . ARG A 1 831 ? 37.468 -29.140 15.979 1.00 90.69 831 ARG A O 1
ATOM 6430 N N . ALA A 1 832 ? 35.429 -29.786 15.298 1.00 91.19 832 ALA A N 1
ATOM 6431 C CA . ALA A 1 832 ? 35.663 -29.454 13.899 1.00 91.19 832 ALA A CA 1
ATOM 6432 C C . ALA A 1 832 ? 35.979 -27.965 13.707 1.00 91.19 832 ALA A C 1
ATOM 6434 O O . ALA A 1 832 ? 36.858 -27.642 12.911 1.00 91.19 832 ALA A O 1
ATOM 6435 N N . ALA A 1 833 ? 35.316 -27.072 14.450 1.00 92.50 833 ALA A N 1
ATOM 6436 C CA . ALA A 1 833 ? 35.608 -25.642 14.416 1.00 92.50 833 ALA A CA 1
ATOM 6437 C C . ALA A 1 833 ? 37.037 -25.328 14.883 1.00 92.50 833 ALA A C 1
ATOM 6439 O O . ALA A 1 833 ? 37.737 -24.556 14.235 1.00 92.50 833 ALA A O 1
ATOM 6440 N N . VAL A 1 834 ? 37.503 -25.972 15.956 1.00 90.38 834 VAL A N 1
ATOM 6441 C CA . VAL A 1 834 ? 38.876 -25.799 16.458 1.00 90.38 834 VAL A CA 1
ATOM 6442 C C . VAL A 1 834 ? 39.907 -26.440 15.522 1.00 90.38 834 VAL A C 1
ATOM 6444 O O . VAL A 1 834 ? 40.895 -25.802 15.168 1.00 90.38 834 VAL A O 1
ATOM 6447 N N . GLU A 1 835 ? 39.680 -27.683 15.089 1.00 90.38 835 GLU A N 1
ATOM 6448 C CA . GLU A 1 835 ? 40.585 -28.444 14.213 1.00 90.38 835 GLU A CA 1
ATOM 6449 C C . GLU A 1 835 ? 40.791 -27.759 12.860 1.00 90.38 835 GLU A C 1
ATOM 6451 O O . GLU A 1 835 ? 41.901 -27.755 12.330 1.00 90.38 835 GLU A O 1
ATOM 6456 N N . ASN A 1 836 ? 39.733 -27.157 12.316 1.00 87.38 836 ASN A N 1
ATOM 6457 C CA . ASN A 1 836 ? 39.783 -26.481 11.025 1.00 87.38 836 ASN A CA 1
ATOM 6458 C C . ASN A 1 836 ? 40.022 -24.974 11.131 1.00 87.38 836 ASN A C 1
ATOM 6460 O O . ASN A 1 836 ? 39.978 -24.312 10.099 1.00 87.38 836 ASN A O 1
ATOM 6464 N N . LYS A 1 837 ? 40.291 -24.446 12.337 1.00 89.81 837 LYS A N 1
ATOM 6465 C CA . LYS A 1 837 ? 40.483 -23.009 12.596 1.00 89.81 837 LYS A CA 1
ATOM 6466 C C . LYS A 1 837 ? 39.365 -22.161 11.974 1.00 89.81 837 LYS A C 1
ATOM 6468 O O . LYS A 1 837 ? 39.627 -21.249 11.204 1.00 89.81 837 LYS A O 1
ATOM 6473 N N . ALA A 1 838 ? 38.118 -22.524 12.249 1.00 92.81 838 ALA A N 1
ATOM 6474 C CA . ALA A 1 838 ? 36.977 -21.846 11.659 1.00 92.81 838 ALA A CA 1
ATOM 6475 C C . ALA A 1 838 ? 36.802 -20.432 12.218 1.00 92.81 838 ALA A C 1
ATOM 6477 O O . ALA A 1 838 ? 36.908 -20.214 13.425 1.00 92.81 838 ALA A O 1
ATOM 6478 N N . ASP A 1 839 ? 36.461 -19.505 11.333 1.00 94.38 839 ASP A N 1
ATOM 6479 C CA . ASP A 1 839 ? 36.180 -18.112 11.656 1.00 94.38 839 ASP A CA 1
ATOM 6480 C C . ASP A 1 839 ? 34.708 -17.892 12.011 1.00 94.38 839 ASP A C 1
ATOM 6482 O O . ASP A 1 839 ? 34.388 -16.936 12.710 1.00 94.38 839 ASP A O 1
ATOM 6486 N N . ILE A 1 840 ? 33.802 -18.771 11.558 1.00 96.38 840 ILE A N 1
ATOM 6487 C CA . ILE A 1 840 ? 32.362 -18.723 11.863 1.00 96.38 840 ILE A CA 1
ATOM 6488 C C . ILE A 1 840 ? 31.801 -20.146 12.035 1.00 96.38 840 ILE A C 1
ATOM 6490 O O . ILE A 1 840 ? 32.148 -21.065 11.288 1.00 96.38 840 ILE A O 1
ATOM 6494 N N . ILE A 1 841 ? 30.882 -20.332 12.989 1.00 97.50 841 ILE A N 1
ATOM 6495 C CA . ILE A 1 841 ? 30.068 -21.552 13.129 1.00 97.50 841 ILE A CA 1
ATOM 6496 C C . ILE A 1 841 ? 28.626 -21.236 12.725 1.00 97.50 841 ILE A C 1
ATOM 6498 O O . ILE A 1 841 ? 28.032 -20.300 13.247 1.00 97.50 841 ILE A O 1
ATOM 6502 N N . GLY A 1 842 ? 28.036 -22.027 11.830 1.00 96.31 842 GLY A N 1
ATOM 6503 C CA . GLY A 1 842 ? 26.631 -21.927 11.438 1.00 96.31 842 GLY A CA 1
ATOM 6504 C C . GLY A 1 842 ? 25.826 -23.167 11.816 1.00 96.31 842 GLY A C 1
ATOM 6505 O O . GLY A 1 842 ? 26.185 -24.293 11.461 1.00 96.31 842 GLY A O 1
ATOM 6506 N N . LEU A 1 843 ? 24.710 -22.957 12.514 1.00 96.31 843 LEU A N 1
ATOM 6507 C CA . LEU A 1 843 ? 23.797 -24.010 12.954 1.00 96.31 843 LEU A CA 1
ATOM 6508 C C . LEU A 1 843 ? 22.478 -23.959 12.181 1.00 96.31 843 LEU A C 1
ATOM 6510 O O . LEU A 1 843 ? 21.875 -22.895 12.034 1.00 96.31 843 LEU A O 1
ATOM 6514 N N . SER A 1 844 ? 22.013 -25.129 11.739 1.00 93.31 844 SER A N 1
ATOM 6515 C CA . SER A 1 844 ? 20.737 -25.316 11.038 1.00 93.31 844 SER A CA 1
ATOM 6516 C C . SER A 1 844 ? 19.760 -26.167 11.855 1.00 93.31 844 SER A C 1
ATOM 6518 O O . SER A 1 844 ? 20.161 -27.183 12.427 1.00 93.31 844 SER A O 1
ATOM 6520 N N . GLY A 1 845 ? 18.475 -25.791 11.869 1.00 87.50 845 GLY A N 1
ATOM 6521 C CA . GLY A 1 845 ? 17.394 -26.558 12.507 1.00 87.50 845 GLY A CA 1
ATOM 6522 C C . GLY A 1 845 ? 16.005 -26.319 11.892 1.00 87.50 845 GLY A C 1
ATOM 6523 O O . GLY A 1 845 ? 15.639 -25.195 11.566 1.00 87.50 845 GLY A O 1
ATOM 6524 N N . LEU A 1 846 ? 15.222 -27.382 11.716 1.00 83.00 846 LEU A N 1
ATOM 6525 C CA . LEU A 1 846 ? 13.871 -27.373 11.148 1.00 83.00 846 LEU A CA 1
ATOM 6526 C C . LEU A 1 846 ? 12.777 -27.647 12.185 1.00 83.00 846 LEU A C 1
ATOM 6528 O O . LEU A 1 846 ? 11.662 -27.168 12.015 1.00 83.00 846 LEU A O 1
ATOM 6532 N N . ILE A 1 847 ? 13.053 -28.433 13.227 1.00 78.94 847 ILE A N 1
ATOM 6533 C CA . ILE A 1 847 ? 12.047 -28.808 14.235 1.00 78.94 847 ILE A CA 1
ATOM 6534 C C . ILE A 1 847 ? 12.238 -28.031 15.540 1.00 78.94 847 ILE A C 1
ATOM 6536 O O . ILE A 1 847 ? 13.289 -27.442 15.786 1.00 78.94 847 ILE A O 1
ATOM 6540 N N . THR A 1 848 ? 11.201 -27.976 16.376 1.00 76.69 848 THR A N 1
ATOM 6541 C CA . THR A 1 848 ? 11.244 -27.212 17.630 1.00 76.69 848 THR A CA 1
ATOM 6542 C C . THR A 1 848 ? 12.307 -27.701 18.624 1.00 76.69 848 THR A C 1
ATOM 6544 O O . THR A 1 848 ? 12.975 -26.837 19.188 1.00 76.69 848 THR A O 1
ATOM 6547 N N . PRO A 1 849 ? 12.580 -29.017 18.791 1.00 77.69 849 PRO A N 1
ATOM 6548 C CA . PRO A 1 849 ? 13.674 -29.482 19.653 1.00 77.69 849 PRO A CA 1
ATOM 6549 C C . PRO A 1 849 ? 15.067 -29.013 19.210 1.00 77.69 849 PRO A C 1
ATOM 6551 O O . PRO A 1 849 ? 15.978 -28.934 20.029 1.00 77.69 849 PRO A O 1
ATOM 6554 N N . SER A 1 850 ? 15.248 -28.679 17.929 1.00 85.00 850 SER A N 1
ATOM 6555 C CA . SER A 1 850 ? 16.529 -28.198 17.399 1.00 85.00 850 SER A CA 1
ATOM 6556 C C . SER A 1 850 ? 16.942 -26.857 18.013 1.00 85.00 850 SER A C 1
ATOM 6558 O O . SER A 1 850 ? 18.132 -26.561 18.105 1.00 85.00 850 SER A O 1
ATOM 6560 N N . LEU A 1 851 ? 15.977 -26.052 18.470 1.00 84.62 851 LEU A N 1
ATOM 6561 C CA . LEU A 1 851 ? 16.238 -24.767 19.117 1.00 84.62 851 LEU A CA 1
ATOM 6562 C C . LEU A 1 851 ? 16.976 -24.934 20.453 1.00 84.62 851 LEU A C 1
ATOM 6564 O O . LEU A 1 851 ? 17.896 -24.168 20.737 1.00 84.62 851 LEU A O 1
ATOM 6568 N N . ASP A 1 852 ? 16.638 -25.964 21.232 1.00 80.94 852 ASP A N 1
ATOM 6569 C CA . ASP A 1 852 ? 17.316 -26.264 22.497 1.00 80.94 852 ASP A CA 1
ATOM 6570 C C . ASP A 1 852 ? 18.761 -26.709 22.275 1.00 80.94 852 ASP A C 1
ATOM 6572 O O . ASP A 1 852 ? 19.659 -26.314 23.020 1.00 80.94 852 ASP A O 1
ATOM 6576 N N . GLU A 1 853 ? 19.010 -27.492 21.223 1.00 87.94 853 GLU A N 1
ATOM 6577 C CA . GLU A 1 853 ? 20.366 -27.898 20.850 1.00 87.94 853 GLU A CA 1
ATOM 6578 C C . GLU A 1 853 ? 21.215 -26.688 20.435 1.00 87.94 853 GLU A C 1
ATOM 6580 O O . GLU A 1 853 ? 22.383 -26.602 20.809 1.00 87.94 853 GLU A O 1
ATOM 6585 N N . MET A 1 854 ? 20.639 -25.694 19.749 1.00 93.38 854 MET A N 1
ATOM 6586 C CA . MET A 1 854 ? 21.341 -24.439 19.441 1.00 93.38 854 MET A CA 1
ATOM 6587 C C . MET A 1 854 ? 21.677 -23.633 20.705 1.00 93.38 854 MET A C 1
ATOM 6589 O O . MET A 1 854 ? 22.783 -23.102 20.821 1.00 93.38 854 MET A O 1
ATOM 6593 N N . ILE A 1 855 ? 20.760 -23.577 21.679 1.00 90.44 855 ILE A N 1
ATOM 6594 C CA . ILE A 1 855 ? 21.015 -22.967 22.996 1.00 90.44 855 ILE A CA 1
ATOM 6595 C C . ILE A 1 855 ? 22.140 -23.719 23.721 1.00 90.44 855 ILE A C 1
ATOM 6597 O O . ILE A 1 855 ? 23.003 -23.097 24.342 1.00 90.44 855 ILE A O 1
ATOM 6601 N N . PHE A 1 856 ? 22.143 -25.053 23.651 1.00 89.25 856 PHE A N 1
ATOM 6602 C CA . PHE A 1 856 ? 23.177 -25.888 24.253 1.00 89.25 856 PHE A CA 1
ATOM 6603 C C . PHE A 1 856 ? 24.552 -25.648 23.617 1.00 89.25 856 PHE A C 1
ATOM 6605 O O . PHE A 1 856 ? 25.525 -25.474 24.348 1.00 89.25 856 PHE A O 1
ATOM 6612 N N . VAL A 1 857 ? 24.635 -25.549 22.286 1.00 93.75 857 VAL A N 1
ATOM 6613 C CA . VAL A 1 857 ? 25.886 -25.208 21.588 1.00 93.75 857 VAL A CA 1
ATOM 6614 C C . VAL A 1 857 ? 26.401 -23.835 22.026 1.00 93.75 857 VAL A C 1
ATOM 6616 O O . VAL A 1 857 ? 27.569 -23.728 22.385 1.00 93.75 857 VAL A O 1
ATOM 6619 N N . ALA A 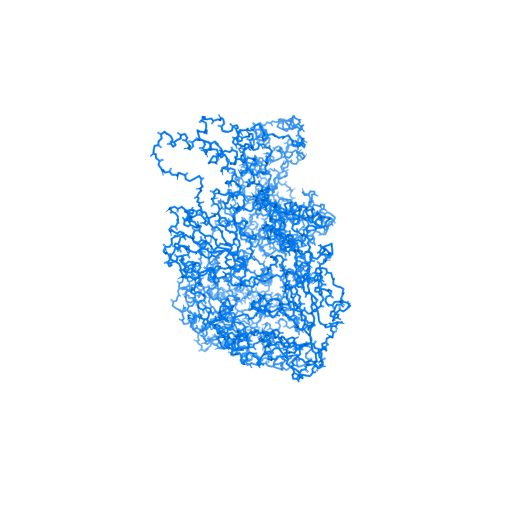1 858 ? 25.542 -22.811 22.094 1.00 94.69 858 ALA A N 1
ATOM 6620 C CA . ALA A 1 858 ? 25.926 -21.476 22.570 1.00 94.69 858 ALA A CA 1
ATOM 6621 C C . ALA A 1 858 ? 26.483 -21.501 24.010 1.00 94.69 858 ALA A C 1
ATOM 6623 O O . ALA A 1 858 ? 27.539 -20.927 24.280 1.00 94.69 858 ALA A O 1
ATOM 6624 N N . LYS A 1 859 ? 25.825 -22.235 24.923 1.00 91.62 859 LYS A N 1
ATOM 6625 C CA . LYS A 1 859 ? 26.302 -22.431 26.306 1.00 91.62 859 LYS A CA 1
ATOM 6626 C C . LYS A 1 859 ? 27.657 -23.140 26.361 1.00 91.62 859 LYS A C 1
ATOM 6628 O O . LYS A 1 859 ? 28.513 -22.755 27.153 1.00 91.62 859 LYS A O 1
ATOM 6633 N N . GLU A 1 860 ? 27.861 -24.172 25.544 1.00 93.06 860 GLU A N 1
ATOM 6634 C CA . GLU A 1 860 ? 29.128 -24.909 25.501 1.00 93.06 860 GLU A CA 1
ATOM 6635 C C . GLU A 1 860 ? 30.259 -24.086 24.872 1.00 93.06 860 GLU A C 1
ATOM 6637 O O . GLU A 1 860 ? 31.391 -24.154 25.350 1.00 93.06 860 GLU A O 1
ATOM 6642 N N . MET A 1 861 ? 29.963 -23.257 23.865 1.00 95.38 861 MET A N 1
ATOM 6643 C CA . MET A 1 861 ? 30.918 -22.292 23.307 1.00 95.38 861 MET A CA 1
ATOM 6644 C C . MET A 1 861 ? 31.370 -21.281 24.363 1.00 95.38 861 MET A C 1
ATOM 6646 O O . MET A 1 861 ? 32.571 -21.038 24.487 1.00 95.38 861 MET A O 1
ATOM 6650 N N . GLU A 1 862 ? 30.440 -20.758 25.170 1.00 94.12 862 GLU A N 1
ATOM 6651 C CA . GLU A 1 862 ? 30.764 -19.879 26.299 1.00 94.12 862 GLU A CA 1
ATOM 6652 C C . GLU A 1 862 ? 31.601 -20.612 27.357 1.00 94.12 862 GLU A C 1
ATOM 6654 O O . GLU A 1 862 ? 32.650 -20.120 27.774 1.00 94.12 862 GLU A O 1
ATOM 6659 N N . ARG A 1 863 ? 31.197 -21.832 27.746 1.00 92.38 863 ARG A N 1
ATOM 6660 C CA . ARG A 1 863 ? 31.906 -22.659 28.740 1.00 92.38 863 ARG A CA 1
ATOM 6661 C C . ARG A 1 863 ? 33.344 -22.974 28.325 1.00 92.38 863 ARG A C 1
ATOM 6663 O O . ARG A 1 863 ? 34.224 -23.050 29.180 1.00 92.38 863 ARG A O 1
ATOM 6670 N N . LEU A 1 864 ? 33.577 -23.190 27.031 1.00 91.38 864 LEU A N 1
ATOM 6671 C CA . LEU A 1 864 ? 34.897 -23.454 26.455 1.00 91.38 864 LEU A CA 1
ATOM 6672 C C . LEU A 1 864 ? 35.652 -22.175 26.060 1.00 91.38 864 LEU A C 1
ATOM 6674 O O . LEU A 1 864 ? 36.752 -22.275 25.520 1.00 91.38 864 LEU A O 1
ATOM 6678 N N . ALA A 1 865 ? 35.086 -20.994 26.336 1.00 90.88 865 ALA A N 1
ATOM 6679 C CA . ALA A 1 865 ? 35.642 -19.687 25.994 1.00 90.88 865 ALA A CA 1
ATOM 6680 C C . ALA A 1 865 ? 36.004 -19.530 24.502 1.00 90.88 865 ALA A C 1
ATOM 6682 O O . ALA A 1 865 ? 36.911 -18.777 24.146 1.00 90.88 865 ALA A O 1
ATOM 6683 N N . ILE A 1 866 ? 35.283 -20.224 23.619 1.00 91.94 866 ILE A N 1
ATOM 6684 C CA . ILE A 1 866 ? 35.389 -20.046 22.169 1.00 91.94 866 ILE A CA 1
ATOM 6685 C C . ILE A 1 866 ? 34.846 -18.648 21.848 1.00 91.94 866 ILE A C 1
ATOM 6687 O O . ILE A 1 866 ? 33.817 -18.270 22.394 1.00 91.94 866 ILE A O 1
ATOM 6691 N N . LYS A 1 867 ? 35.503 -17.859 20.987 1.00 91.62 867 LYS A N 1
ATOM 6692 C CA . LYS A 1 867 ? 35.070 -16.488 20.605 1.00 91.62 867 LYS A CA 1
ATOM 6693 C C . LYS A 1 867 ? 34.659 -16.351 19.131 1.00 91.62 867 LYS A C 1
ATOM 6695 O O . LYS A 1 867 ? 34.583 -15.247 18.603 1.00 91.62 867 LYS A O 1
ATOM 6700 N N . ILE A 1 868 ? 34.417 -17.484 18.481 1.00 95.12 868 ILE A N 1
ATOM 6701 C CA . ILE A 1 868 ? 33.998 -17.587 17.083 1.00 95.12 868 ILE A CA 1
ATOM 6702 C C . ILE A 1 868 ? 32.522 -17.153 16.959 1.00 95.12 868 ILE A C 1
ATOM 6704 O O . ILE A 1 868 ? 31.686 -17.721 17.663 1.00 95.12 868 ILE A O 1
ATOM 6708 N N . PRO A 1 869 ? 32.169 -16.199 16.075 1.00 95.50 869 PRO A N 1
ATOM 6709 C CA . PRO A 1 869 ? 30.783 -15.842 15.775 1.00 95.50 869 PRO A CA 1
ATOM 6710 C C . PRO A 1 869 ? 29.883 -17.045 15.455 1.00 95.50 869 PRO A C 1
ATOM 6712 O O . PRO A 1 869 ? 30.281 -17.980 14.753 1.00 95.50 869 PRO A O 1
ATOM 6715 N N . LEU A 1 870 ? 28.642 -16.990 15.941 1.00 96.88 870 LEU A N 1
ATOM 6716 C CA . LEU A 1 870 ? 27.636 -18.039 15.809 1.00 96.88 870 LEU A CA 1
ATOM 6717 C C . LEU A 1 870 ? 26.461 -17.572 14.938 1.00 96.88 870 LEU A C 1
ATOM 6719 O O . LEU A 1 870 ? 25.705 -16.677 15.313 1.00 96.88 870 LEU A O 1
ATOM 6723 N N . LEU A 1 871 ? 26.261 -18.219 13.793 1.00 96.88 871 LEU A N 1
ATOM 6724 C CA . LEU A 1 871 ? 25.107 -18.005 12.923 1.00 96.88 871 LEU A CA 1
ATOM 6725 C C . LEU A 1 871 ? 24.006 -19.021 13.223 1.00 96.88 871 LEU A C 1
ATOM 6727 O O . LEU A 1 871 ? 24.248 -20.228 13.282 1.00 96.88 871 LEU A O 1
ATOM 6731 N N . ILE A 1 872 ? 22.779 -18.527 13.367 1.00 95.69 872 ILE A N 1
ATOM 6732 C CA . ILE A 1 872 ? 21.582 -19.327 13.631 1.00 95.69 872 ILE A CA 1
ATOM 6733 C C . ILE A 1 872 ? 20.635 -19.230 12.434 1.00 95.69 872 ILE A C 1
ATOM 6735 O O . ILE A 1 872 ? 20.234 -18.126 12.057 1.00 95.69 872 ILE A O 1
ATOM 6739 N N . GLY A 1 873 ? 20.241 -20.371 11.864 1.00 91.25 873 GLY A N 1
ATOM 6740 C CA . GLY A 1 873 ? 19.281 -20.428 10.763 1.00 91.25 873 GLY A CA 1
ATOM 6741 C C . GLY A 1 873 ? 18.454 -21.716 10.723 1.00 91.25 873 GLY A C 1
ATOM 6742 O O . GLY A 1 873 ? 18.737 -22.696 11.414 1.00 91.25 873 GLY A O 1
ATOM 6743 N N . GLY A 1 874 ? 17.420 -21.710 9.883 1.00 86.75 874 GLY A N 1
ATOM 6744 C CA . GLY A 1 874 ? 16.501 -22.834 9.685 1.00 86.75 874 GLY A CA 1
ATOM 6745 C C . GLY A 1 874 ? 15.025 -22.452 9.877 1.00 86.75 874 GLY A C 1
ATOM 6746 O O . GLY A 1 874 ? 14.707 -21.310 10.189 1.00 86.75 874 GLY A O 1
ATOM 6747 N N . ALA A 1 875 ? 14.087 -23.371 9.623 1.00 78.31 875 ALA A N 1
ATOM 6748 C CA . ALA A 1 875 ? 12.663 -23.008 9.532 1.00 78.31 875 ALA A CA 1
ATOM 6749 C C . ALA A 1 875 ? 12.022 -22.647 10.880 1.00 78.31 875 ALA A C 1
ATOM 6751 O O . ALA A 1 875 ? 11.076 -21.862 10.912 1.00 78.31 875 ALA A O 1
ATOM 6752 N N . THR A 1 876 ? 12.513 -23.219 11.983 1.00 76.31 876 THR A N 1
ATOM 6753 C CA . THR A 1 876 ? 12.017 -22.927 13.338 1.00 76.31 876 THR A CA 1
ATOM 6754 C C . THR A 1 876 ? 12.739 -21.771 14.007 1.00 76.31 876 THR A C 1
ATOM 6756 O O . THR A 1 876 ? 12.293 -21.307 15.059 1.00 76.31 876 THR A O 1
ATOM 6759 N N . THR A 1 877 ? 13.836 -21.281 13.425 1.00 85.69 877 THR A N 1
ATOM 6760 C CA . THR A 1 877 ? 14.584 -20.164 13.994 1.00 85.69 877 THR A CA 1
ATOM 6761 C C . THR A 1 877 ? 13.883 -18.844 13.702 1.00 85.69 877 THR A C 1
ATOM 6763 O O . THR A 1 877 ? 13.201 -18.667 12.695 1.00 85.69 877 THR A O 1
ATOM 6766 N N . SER A 1 878 ? 14.035 -17.886 14.609 1.00 85.38 878 SER A N 1
ATOM 6767 C CA . SER A 1 878 ? 13.534 -16.529 14.418 1.00 85.38 878 SER A CA 1
ATOM 6768 C C . SER A 1 878 ? 14.456 -15.541 15.105 1.00 85.38 878 SER A C 1
ATOM 6770 O O . SER A 1 878 ? 15.144 -15.887 16.068 1.00 85.38 878 SER A O 1
ATOM 6772 N N . LYS A 1 879 ? 14.417 -14.290 14.645 1.00 87.00 879 LYS A N 1
ATOM 6773 C CA . LYS A 1 879 ? 15.188 -13.201 15.244 1.00 87.00 879 LYS A CA 1
ATOM 6774 C C . LYS A 1 879 ? 14.878 -13.055 16.736 1.00 87.00 879 LYS A C 1
ATOM 6776 O O . LYS A 1 879 ? 15.795 -13.019 17.548 1.00 87.00 879 LYS A O 1
ATOM 6781 N N . THR A 1 880 ? 13.595 -13.103 17.099 1.00 84.88 880 THR A N 1
ATOM 6782 C CA . THR A 1 880 ? 13.129 -13.047 18.491 1.00 84.88 880 THR A CA 1
ATOM 6783 C C . THR A 1 880 ? 13.644 -14.216 19.327 1.00 84.88 880 THR A C 1
ATOM 6785 O O . THR A 1 880 ? 14.173 -13.996 20.411 1.00 84.88 880 THR A O 1
ATOM 6788 N N . HIS A 1 881 ? 13.546 -15.460 18.841 1.00 84.69 881 HIS A N 1
ATOM 6789 C CA . HIS A 1 881 ? 14.057 -16.613 19.591 1.00 84.69 881 HIS A CA 1
ATOM 6790 C C . HIS A 1 881 ? 15.570 -16.509 19.828 1.00 84.69 881 HIS A C 1
ATOM 6792 O O . HIS A 1 881 ? 16.043 -16.736 20.943 1.00 84.69 881 HIS A O 1
ATOM 6798 N N . THR A 1 882 ? 16.328 -16.129 18.798 1.00 90.62 882 THR A N 1
ATOM 6799 C CA . THR A 1 882 ? 17.777 -15.948 18.905 1.00 90.62 882 THR A CA 1
ATOM 6800 C C . THR A 1 882 ? 18.126 -14.851 19.909 1.00 90.62 882 THR A C 1
ATOM 6802 O O . THR A 1 882 ? 18.918 -15.112 20.813 1.00 90.62 882 THR A O 1
ATOM 6805 N N . ALA A 1 883 ? 17.484 -13.682 19.830 1.00 89.69 883 ALA A N 1
ATOM 6806 C CA . ALA A 1 883 ? 17.717 -12.555 20.735 1.00 89.69 883 ALA A CA 1
ATOM 6807 C C . ALA A 1 883 ? 17.377 -12.871 22.204 1.00 89.69 883 ALA A C 1
ATOM 6809 O O . ALA A 1 883 ? 18.099 -12.459 23.115 1.00 89.69 883 ALA A O 1
ATOM 6810 N N . VAL A 1 884 ? 16.296 -13.623 22.444 1.00 85.12 884 VAL A N 1
ATOM 6811 C CA . VAL A 1 884 ? 15.766 -13.893 23.793 1.00 85.12 884 VAL A CA 1
ATOM 6812 C C . VAL A 1 884 ? 16.401 -15.121 24.450 1.00 85.12 884 VAL A C 1
ATOM 6814 O O . VAL A 1 884 ? 16.632 -15.108 25.657 1.00 85.12 884 VAL A O 1
ATOM 6817 N N . LYS A 1 885 ? 16.666 -16.204 23.705 1.00 83.88 885 LYS A N 1
ATOM 6818 C CA . LYS A 1 885 ? 17.045 -17.502 24.301 1.00 83.88 885 LYS A CA 1
ATOM 6819 C C . LYS A 1 885 ? 18.459 -17.981 23.956 1.00 83.88 885 LYS A C 1
ATOM 6821 O O . LYS A 1 885 ? 19.037 -18.692 24.780 1.00 83.88 885 LYS A O 1
ATOM 6826 N N . ILE A 1 886 ? 19.032 -17.587 22.812 1.00 90.88 886 ILE A N 1
ATOM 6827 C CA . ILE A 1 886 ? 20.368 -18.044 22.370 1.00 90.88 886 ILE A CA 1
ATOM 6828 C C . ILE A 1 886 ? 21.444 -16.997 22.675 1.00 90.88 886 ILE A C 1
ATOM 6830 O O . ILE A 1 886 ? 22.374 -17.292 23.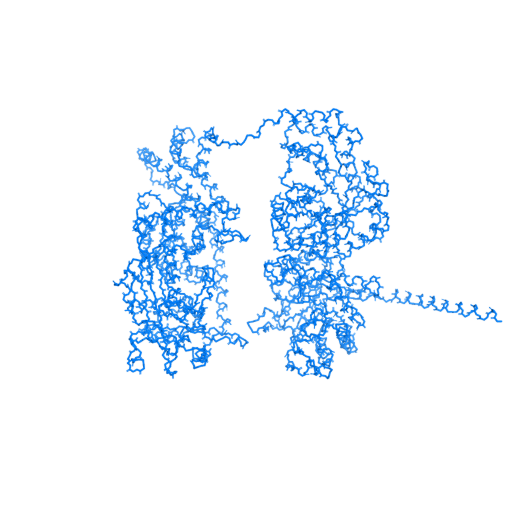420 1.00 90.88 886 ILE A O 1
ATOM 6834 N N . ALA A 1 887 ? 21.301 -15.775 22.153 1.00 93.25 887 ALA A N 1
ATOM 6835 C CA . ALA A 1 887 ? 22.281 -14.697 22.296 1.00 93.25 887 ALA A CA 1
ATOM 6836 C C . ALA A 1 887 ? 22.678 -14.406 23.759 1.00 93.25 887 ALA A C 1
ATOM 6838 O O . ALA A 1 887 ? 23.866 -14.279 24.020 1.00 93.25 887 ALA A O 1
ATOM 6839 N N . PRO A 1 888 ? 21.769 -14.423 24.760 1.00 90.50 888 PRO A N 1
ATOM 6840 C CA . PRO A 1 888 ? 22.158 -14.216 26.161 1.00 90.50 888 PRO A CA 1
ATOM 6841 C C . PRO A 1 888 ? 23.055 -15.311 26.755 1.00 90.50 888 PRO A C 1
ATOM 6843 O O . PRO A 1 888 ? 23.507 -15.186 27.891 1.00 90.50 888 PRO A O 1
ATOM 6846 N N . ARG A 1 889 ? 23.242 -16.436 26.054 1.00 92.06 889 ARG A N 1
ATOM 6847 C CA . ARG A 1 889 ? 24.046 -17.573 26.521 1.00 92.06 889 ARG A CA 1
ATOM 6848 C C . ARG A 1 889 ? 25.474 -17.555 25.990 1.00 92.06 889 ARG A C 1
ATOM 6850 O O . ARG A 1 889 ? 26.239 -18.425 26.391 1.00 92.06 889 ARG A O 1
ATOM 6857 N N . TYR A 1 890 ? 25.814 -16.605 25.120 1.00 93.81 890 TYR A N 1
ATOM 6858 C CA . TYR A 1 890 ? 27.120 -16.521 24.485 1.00 93.81 890 TYR A CA 1
ATOM 6859 C C . TYR A 1 890 ? 27.573 -15.068 24.341 1.00 93.81 890 TYR A C 1
ATOM 6861 O O . TYR A 1 890 ? 26.816 -14.213 23.900 1.00 93.81 890 TYR A O 1
ATOM 6869 N N . SER A 1 891 ? 28.810 -14.787 24.739 1.00 88.81 891 SER A N 1
ATOM 6870 C CA . SER A 1 891 ? 29.353 -13.425 24.813 1.00 88.81 891 SER A CA 1
ATOM 6871 C C . SER A 1 891 ? 29.911 -12.887 23.492 1.00 88.81 891 SER A C 1
ATOM 6873 O O . SER A 1 891 ? 30.157 -11.688 23.396 1.00 88.81 891 SER A O 1
ATOM 6875 N N . ALA A 1 892 ? 30.144 -13.744 22.494 1.00 91.81 892 ALA A N 1
ATOM 6876 C CA . ALA A 1 892 ? 30.552 -13.318 21.153 1.00 91.81 892 ALA A CA 1
ATOM 6877 C C . ALA A 1 892 ? 29.324 -13.197 20.220 1.00 91.81 892 ALA A C 1
ATOM 6879 O O . ALA A 1 892 ? 28.228 -13.609 20.609 1.00 91.81 892 ALA A O 1
ATOM 6880 N N . PRO A 1 893 ? 29.472 -12.649 18.997 1.00 92.12 893 PRO A N 1
ATOM 6881 C CA . PRO A 1 893 ? 28.340 -12.390 18.110 1.00 92.12 893 PRO A CA 1
ATOM 6882 C C . PRO A 1 893 ? 27.477 -13.632 17.852 1.00 92.12 893 PRO A C 1
ATOM 6884 O O . PRO A 1 893 ? 27.979 -14.655 17.385 1.00 92.12 893 PRO A O 1
ATOM 6887 N N . VAL A 1 894 ? 26.171 -13.528 18.125 1.00 95.25 894 VAL A N 1
ATOM 6888 C CA . VAL A 1 894 ? 25.152 -14.526 17.758 1.00 95.25 894 VAL A CA 1
ATOM 6889 C C . VAL A 1 894 ? 24.155 -13.860 16.828 1.00 95.25 894 VAL A C 1
ATOM 6891 O O . VAL A 1 894 ? 23.438 -12.963 17.259 1.00 95.25 894 VAL A O 1
ATOM 6894 N N . ILE A 1 895 ? 24.078 -14.293 15.571 1.00 94.12 895 ILE A N 1
ATOM 6895 C CA . ILE A 1 895 ? 23.267 -13.613 14.555 1.00 94.12 895 ILE A CA 1
ATOM 6896 C C . ILE A 1 895 ? 22.295 -14.590 13.900 1.00 94.12 895 ILE A C 1
ATOM 6898 O O . ILE A 1 895 ? 22.675 -15.642 13.385 1.00 94.12 895 ILE A O 1
ATOM 6902 N N . HIS A 1 896 ? 21.015 -14.223 13.896 1.00 94.50 896 HIS A N 1
ATOM 6903 C CA . HIS A 1 896 ? 19.994 -14.909 13.115 1.00 94.50 896 HIS A CA 1
ATOM 6904 C C . HIS A 1 896 ? 20.041 -14.475 11.647 1.00 94.50 896 HIS A C 1
ATOM 6906 O O . HIS A 1 896 ? 19.822 -13.301 11.337 1.00 94.50 896 HIS A O 1
ATOM 6912 N N . VAL A 1 897 ? 20.236 -15.432 10.741 1.00 89.38 897 VAL A N 1
ATOM 6913 C CA . VAL A 1 897 ? 20.256 -15.189 9.294 1.00 89.38 897 VAL A CA 1
ATOM 6914 C C . VAL A 1 897 ? 19.017 -15.808 8.656 1.00 89.38 897 VAL A C 1
ATOM 6916 O O . VAL A 1 897 ? 18.792 -17.011 8.748 1.00 89.38 897 VAL A O 1
ATOM 6919 N N . LEU A 1 898 ? 18.204 -14.970 8.005 1.00 79.00 898 LEU A N 1
ATOM 6920 C CA . LEU A 1 898 ? 16.897 -15.372 7.474 1.00 79.00 898 LEU A CA 1
ATOM 6921 C C . LEU A 1 898 ? 16.993 -16.340 6.284 1.00 79.00 898 LEU A C 1
ATOM 6923 O O . LEU A 1 898 ? 16.184 -17.256 6.167 1.00 79.00 898 LEU A O 1
ATOM 6927 N N . ASP A 1 899 ? 17.941 -16.106 5.379 1.00 77.38 899 ASP A N 1
ATOM 6928 C CA . ASP A 1 899 ? 18.101 -16.870 4.145 1.00 77.38 899 ASP A CA 1
ATOM 6929 C C . ASP A 1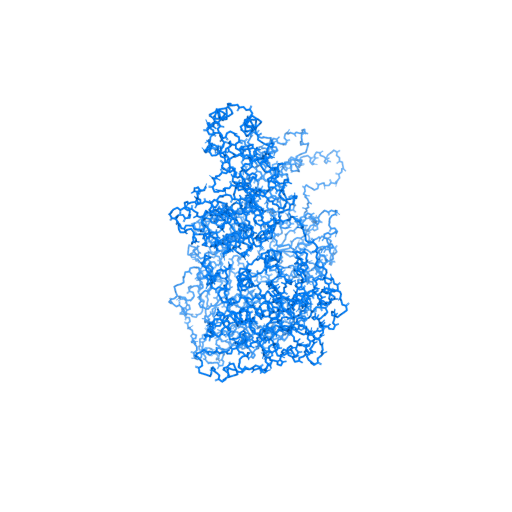 899 ? 19.554 -16.824 3.641 1.00 77.38 899 ASP A C 1
ATOM 6931 O O . ASP A 1 899 ? 20.379 -16.038 4.114 1.00 77.38 899 ASP A O 1
ATOM 6935 N N . ALA A 1 900 ? 19.864 -17.670 2.657 1.00 75.81 900 ALA A N 1
ATOM 6936 C CA . ALA A 1 900 ? 21.209 -17.807 2.102 1.00 75.81 900 ALA A CA 1
ATOM 6937 C C . ALA A 1 900 ? 21.726 -16.565 1.355 1.00 75.81 900 ALA A C 1
ATOM 6939 O O . ALA A 1 900 ? 22.931 -16.421 1.191 1.00 75.81 900 ALA A O 1
ATOM 6940 N N . SER A 1 901 ? 20.861 -15.654 0.895 1.00 71.38 901 SER A N 1
ATOM 6941 C CA . SER A 1 901 ? 21.328 -14.429 0.225 1.00 71.38 901 SER A CA 1
ATOM 6942 C C . SER A 1 901 ? 21.965 -13.454 1.208 1.00 71.38 901 SER A C 1
ATOM 6944 O O . SER A 1 901 ? 22.960 -12.804 0.895 1.00 71.38 901 SER A O 1
ATOM 6946 N N . LYS A 1 902 ? 21.440 -13.416 2.435 1.00 77.06 902 LYS A N 1
ATOM 6947 C CA . LYS A 1 902 ? 21.945 -12.553 3.503 1.00 77.06 902 LYS A CA 1
ATOM 6948 C C . LYS A 1 902 ? 23.157 -13.135 4.224 1.00 77.06 902 LYS A C 1
ATOM 6950 O O . LYS A 1 902 ? 23.900 -12.369 4.830 1.00 77.06 902 LYS A O 1
ATOM 6955 N N . SER A 1 903 ? 23.390 -14.451 4.150 1.00 84.44 903 SER A N 1
ATOM 6956 C CA . SER A 1 903 ? 24.523 -15.079 4.846 1.00 84.44 903 SER A CA 1
ATOM 6957 C C . SER A 1 903 ? 25.870 -14.547 4.366 1.00 84.44 903 SER A C 1
ATOM 6959 O O . SER A 1 903 ? 26.764 -14.381 5.181 1.00 84.44 903 SER A O 1
ATOM 6961 N N . VAL A 1 904 ? 26.005 -14.216 3.078 1.00 79.88 904 VAL A N 1
ATOM 6962 C CA . VAL A 1 904 ? 27.254 -13.672 2.516 1.00 79.88 904 VAL A CA 1
ATOM 6963 C C . VAL A 1 904 ? 27.591 -12.319 3.131 1.00 79.88 904 VAL A C 1
ATOM 6965 O O . VAL A 1 904 ? 28.703 -12.127 3.605 1.00 79.88 904 VAL A O 1
ATOM 6968 N N . VAL A 1 905 ? 26.622 -11.399 3.158 1.00 79.94 905 VAL A N 1
ATOM 6969 C CA . VAL A 1 905 ? 26.818 -10.040 3.687 1.00 79.94 9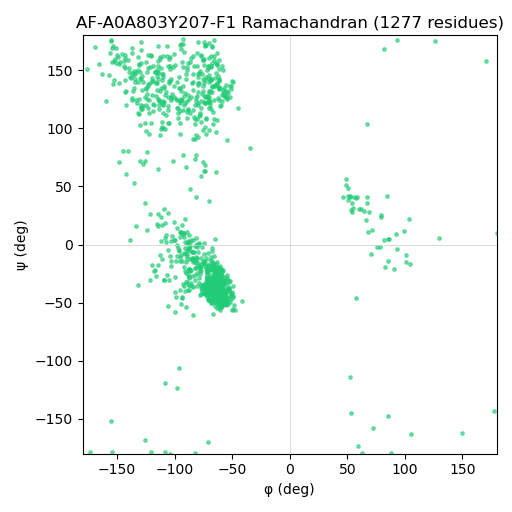05 VAL A CA 1
ATOM 6970 C C . VAL A 1 905 ? 27.195 -10.095 5.165 1.00 79.94 905 VAL A C 1
ATOM 6972 O O . VAL A 1 905 ? 28.178 -9.481 5.566 1.00 79.94 905 VAL A O 1
ATOM 6975 N N . VAL A 1 906 ? 26.469 -10.904 5.943 1.00 86.19 906 VAL A N 1
ATOM 6976 C CA . VAL A 1 906 ? 26.729 -11.086 7.377 1.00 86.19 906 VAL A CA 1
ATOM 6977 C C . VAL A 1 906 ? 28.112 -11.695 7.618 1.00 86.19 906 VAL A C 1
ATOM 6979 O O . VAL A 1 906 ? 28.855 -11.196 8.457 1.00 86.19 906 VAL A O 1
ATOM 6982 N N . CYS A 1 907 ? 28.491 -12.748 6.884 1.00 88.81 907 CYS A N 1
ATOM 6983 C CA . CYS A 1 907 ? 29.818 -13.350 7.015 1.00 88.81 907 CYS A CA 1
ATOM 6984 C C . CYS A 1 907 ? 30.930 -12.356 6.667 1.00 88.81 907 CYS A C 1
ATOM 6986 O O . CYS A 1 907 ? 31.889 -12.252 7.420 1.00 88.81 907 CYS A O 1
ATOM 6988 N N . SER A 1 908 ? 30.791 -11.595 5.578 1.00 84.38 908 SER A N 1
ATOM 6989 C CA . SER A 1 908 ? 31.788 -10.592 5.190 1.00 84.38 908 SER A CA 1
ATOM 6990 C C . SER A 1 908 ? 31.934 -9.485 6.237 1.00 84.38 908 SER A C 1
ATOM 6992 O O . SER A 1 908 ? 33.055 -9.141 6.590 1.00 84.38 908 SER A O 1
ATOM 6994 N N . GLN A 1 909 ? 30.827 -8.972 6.787 1.00 85.50 909 GLN A N 1
ATOM 6995 C CA . GLN A 1 909 ? 30.862 -7.953 7.848 1.00 85.50 909 GLN A CA 1
ATOM 6996 C C . GLN A 1 909 ? 31.504 -8.472 9.144 1.00 85.50 909 GLN A C 1
ATOM 6998 O O . GLN A 1 909 ? 32.208 -7.728 9.815 1.00 85.50 909 GLN A O 1
ATOM 7003 N N . LEU A 1 910 ? 31.305 -9.751 9.490 1.00 88.38 910 LEU A N 1
ATOM 7004 C CA . LEU A 1 910 ? 31.899 -10.359 10.689 1.00 88.38 910 LEU A CA 1
ATOM 7005 C C . LEU A 1 910 ? 33.404 -10.628 10.579 1.00 88.38 910 LEU A C 1
ATOM 7007 O O . LEU A 1 910 ? 34.058 -10.801 11.611 1.00 88.38 910 LEU A O 1
ATOM 7011 N N . LEU A 1 911 ? 33.930 -10.712 9.356 1.00 86.69 911 LEU A N 1
ATOM 7012 C CA . LEU A 1 911 ? 35.353 -10.932 9.090 1.00 86.69 911 LEU A CA 1
ATOM 7013 C C . LEU A 1 911 ? 36.112 -9.641 8.761 1.00 86.69 911 LEU A C 1
ATOM 7015 O O . LEU A 1 911 ? 37.339 -9.645 8.802 1.00 86.69 911 LEU A O 1
ATOM 7019 N N . ASP A 1 912 ? 35.414 -8.544 8.465 1.00 84.38 912 ASP A N 1
ATOM 7020 C CA . ASP A 1 912 ? 36.030 -7.240 8.214 1.00 84.38 912 ASP A CA 1
ATOM 7021 C C . ASP A 1 912 ? 36.418 -6.553 9.534 1.00 84.38 912 ASP A C 1
ATOM 7023 O O . ASP A 1 912 ? 35.557 -6.102 10.290 1.00 84.38 912 ASP A O 1
ATOM 7027 N N . GLU A 1 913 ? 37.722 -6.435 9.806 1.00 81.81 913 GLU A N 1
ATOM 7028 C CA . GLU A 1 913 ? 38.250 -5.815 11.033 1.00 81.81 913 GLU A CA 1
ATOM 7029 C C . GLU A 1 913 ? 37.807 -4.357 11.237 1.00 81.81 913 GLU A C 1
ATOM 7031 O O . GLU A 1 913 ? 37.810 -3.879 12.368 1.00 81.81 913 GLU A O 1
ATOM 7036 N N . SER A 1 914 ? 37.423 -3.644 10.172 1.00 79.50 914 SER A N 1
ATOM 7037 C CA . SER A 1 914 ? 37.014 -2.237 10.253 1.00 79.50 914 SER A CA 1
ATOM 7038 C C . SER A 1 914 ? 35.529 -2.030 10.556 1.00 79.50 914 SER A C 1
ATOM 7040 O O . SER A 1 914 ? 35.162 -0.957 11.023 1.00 79.50 914 SER A O 1
ATOM 7042 N N . VAL A 1 915 ? 34.687 -3.037 10.296 1.00 83.44 915 VAL A N 1
ATOM 7043 C CA . VAL A 1 915 ? 33.216 -2.943 10.397 1.00 83.44 915 VAL A CA 1
ATOM 7044 C C . VAL A 1 915 ? 32.647 -3.887 11.458 1.00 83.44 915 VAL A C 1
ATOM 7046 O O . VAL A 1 915 ? 31.547 -3.665 11.956 1.00 83.44 915 VAL A O 1
ATOM 7049 N N . LYS A 1 916 ? 33.381 -4.943 11.824 1.00 86.50 916 LYS A N 1
ATOM 7050 C CA . LYS A 1 916 ? 32.914 -6.002 12.724 1.00 86.50 916 LYS A CA 1
ATOM 7051 C C . LYS A 1 916 ? 32.413 -5.489 14.073 1.00 86.50 916 LYS A C 1
ATOM 7053 O O . LYS A 1 916 ? 31.374 -5.964 14.528 1.00 86.50 916 LYS A O 1
ATOM 7058 N N . ASP A 1 917 ? 33.152 -4.583 14.711 1.00 86.62 917 ASP A N 1
ATOM 7059 C CA . ASP A 1 917 ? 32.810 -4.093 16.051 1.00 86.62 917 ASP A CA 1
ATOM 7060 C C . ASP A 1 917 ? 31.540 -3.226 16.006 1.00 86.62 917 ASP A C 1
ATOM 7062 O O . ASP A 1 917 ? 30.598 -3.506 16.747 1.00 86.62 917 ASP A O 1
ATOM 7066 N N . ASP A 1 918 ? 31.452 -2.289 15.054 1.00 86.06 918 ASP A N 1
ATOM 7067 C CA . ASP A 1 918 ? 30.256 -1.462 14.821 1.00 86.06 918 ASP A CA 1
ATOM 7068 C C . ASP A 1 918 ? 29.025 -2.329 14.499 1.00 86.06 918 ASP A C 1
ATOM 7070 O O . ASP A 1 918 ? 27.942 -2.137 15.052 1.00 86.06 918 ASP A O 1
ATOM 7074 N N . PHE A 1 919 ? 29.194 -3.335 13.634 1.00 86.06 919 PHE A N 1
ATOM 7075 C CA . PHE A 1 919 ? 28.118 -4.257 13.270 1.00 86.06 919 PHE A CA 1
ATOM 7076 C C . PHE A 1 919 ? 27.668 -5.119 14.456 1.00 86.06 919 PHE A C 1
ATOM 7078 O O . PHE A 1 919 ? 26.487 -5.443 14.591 1.00 86.06 919 PHE A O 1
ATOM 7085 N N . PHE A 1 920 ? 28.593 -5.506 15.337 1.00 89.06 920 PHE A N 1
ATOM 7086 C CA . PHE A 1 920 ? 28.246 -6.252 16.538 1.00 89.06 920 PHE A CA 1
ATOM 7087 C C . PHE A 1 920 ? 27.470 -5.389 17.540 1.00 89.06 920 PHE A C 1
ATOM 7089 O O . PHE A 1 920 ? 26.482 -5.874 18.097 1.00 89.06 920 PHE A O 1
ATOM 7096 N N . GLU A 1 921 ? 27.867 -4.129 17.736 1.00 87.56 921 GLU A N 1
ATOM 7097 C CA . GLU A 1 921 ? 27.138 -3.181 18.587 1.00 87.56 921 GLU A CA 1
ATOM 7098 C C . GLU A 1 921 ? 25.712 -2.934 18.071 1.00 87.56 921 GLU A C 1
ATOM 7100 O O . GLU A 1 921 ? 24.763 -3.061 18.847 1.00 87.56 921 GLU A O 1
ATOM 7105 N N . GLU A 1 922 ? 25.534 -2.721 16.762 1.00 87.56 922 GLU A N 1
ATOM 7106 C CA . GLU A 1 922 ? 24.212 -2.547 16.136 1.00 87.56 922 GLU A CA 1
ATOM 7107 C C . GLU A 1 922 ? 23.280 -3.742 16.416 1.00 87.56 922 GLU A C 1
ATOM 7109 O O . GLU A 1 922 ? 22.126 -3.580 16.823 1.00 87.56 922 GLU A O 1
ATOM 7114 N N . ILE A 1 923 ? 23.786 -4.970 16.254 1.00 87.62 923 ILE A N 1
ATOM 7115 C CA . ILE A 1 923 ? 23.003 -6.187 16.512 1.00 87.62 923 ILE A CA 1
ATOM 7116 C C . ILE A 1 923 ? 22.671 -6.343 18.001 1.00 87.62 923 ILE A C 1
ATOM 7118 O O . ILE A 1 923 ? 21.591 -6.838 18.339 1.00 87.62 923 ILE A O 1
ATOM 7122 N N . LEU A 1 924 ? 23.578 -5.955 18.902 1.00 87.62 924 LEU A N 1
ATOM 7123 C CA . LEU A 1 924 ? 23.331 -6.015 20.342 1.00 87.62 924 LEU A CA 1
ATOM 7124 C C . LEU A 1 924 ? 22.215 -5.059 20.765 1.00 87.62 924 LEU A C 1
ATOM 7126 O O . LEU A 1 924 ? 21.344 -5.475 21.533 1.00 87.62 924 LEU A O 1
ATOM 7130 N N . GLU A 1 925 ? 22.222 -3.826 20.256 1.00 87.25 925 GLU A N 1
ATOM 7131 C CA . GLU A 1 925 ? 21.165 -2.841 20.509 1.00 87.25 925 GLU A CA 1
ATOM 7132 C C . GLU A 1 925 ? 19.814 -3.340 19.991 1.00 87.25 925 GLU A C 1
ATOM 7134 O O . GLU A 1 925 ? 18.835 -3.383 20.739 1.00 87.25 925 GLU A O 1
ATOM 7139 N N . GLU A 1 926 ? 19.780 -3.834 18.752 1.00 88.31 926 GLU A N 1
ATOM 7140 C CA . GLU A 1 926 ? 18.563 -4.376 18.154 1.00 88.31 926 GLU A CA 1
ATOM 7141 C C . GLU A 1 926 ? 18.014 -5.578 18.944 1.00 88.31 926 GLU A C 1
ATOM 7143 O O . GLU A 1 926 ? 16.807 -5.722 19.152 1.00 88.31 926 GLU A O 1
ATOM 7148 N N . TYR A 1 927 ? 18.886 -6.478 19.406 1.00 91.50 927 TYR A N 1
ATOM 7149 C CA . TYR A 1 927 ? 18.452 -7.649 20.171 1.00 91.50 927 TYR A CA 1
ATOM 7150 C C . TYR A 1 927 ? 17.992 -7.282 21.579 1.00 91.50 927 TYR A C 1
ATOM 7152 O O . TYR A 1 927 ? 17.154 -7.993 22.139 1.00 91.50 927 TYR A O 1
ATOM 7160 N N . GLU A 1 928 ? 18.514 -6.199 22.150 1.00 88.56 928 GLU A N 1
ATOM 7161 C CA . GLU A 1 928 ? 18.049 -5.681 23.428 1.00 88.56 928 GLU A CA 1
ATOM 7162 C C . GLU A 1 928 ? 16.654 -5.060 23.310 1.00 88.56 928 GLU A C 1
ATOM 7164 O O . GLU A 1 928 ? 15.789 -5.387 24.122 1.00 88.56 928 GLU A O 1
ATOM 7169 N N . GLU A 1 929 ? 16.389 -4.279 22.260 1.00 85.81 929 GLU A N 1
ATOM 7170 C CA . GLU A 1 929 ? 15.052 -3.746 21.965 1.00 85.81 929 GLU A CA 1
ATOM 7171 C C . GLU A 1 929 ? 14.028 -4.882 21.803 1.00 85.81 929 GLU A C 1
ATOM 7173 O O . GLU A 1 929 ? 13.022 -4.933 22.514 1.00 85.81 929 GLU A O 1
ATOM 7178 N N . ILE A 1 930 ? 14.340 -5.883 20.970 1.00 83.75 930 ILE A N 1
ATOM 7179 C CA . ILE A 1 930 ? 13.470 -7.052 20.755 1.00 83.75 930 ILE A CA 1
ATOM 7180 C C . ILE A 1 930 ? 13.227 -7.826 22.061 1.00 83.75 930 ILE A C 1
ATOM 7182 O O . ILE A 1 930 ? 12.128 -8.346 22.286 1.00 83.75 930 ILE A O 1
ATOM 7186 N N . ARG A 1 931 ? 14.241 -7.946 22.931 1.00 84.94 931 ARG A N 1
ATOM 7187 C CA . ARG A 1 931 ? 14.078 -8.585 24.246 1.00 84.94 931 ARG A CA 1
ATOM 7188 C C . ARG A 1 931 ? 13.126 -7.790 25.129 1.00 84.94 931 ARG A C 1
ATOM 7190 O O . ARG A 1 931 ? 12.250 -8.400 25.742 1.00 84.94 931 ARG A O 1
ATOM 7197 N N . GLN A 1 932 ? 13.290 -6.473 25.203 1.00 81.31 932 GLN A N 1
ATOM 7198 C CA . GLN A 1 932 ? 12.443 -5.607 26.022 1.00 81.31 932 GLN A CA 1
ATOM 7199 C C . GLN A 1 932 ? 10.986 -5.676 25.562 1.00 81.31 932 GLN A C 1
ATOM 7201 O O . GLN A 1 932 ? 10.126 -6.023 26.374 1.00 81.31 932 GLN A O 1
ATOM 7206 N N . GLU A 1 933 ? 10.727 -5.519 24.261 1.00 75.50 933 GLU A N 1
ATOM 7207 C CA . GLU A 1 933 ? 9.388 -5.680 23.679 1.00 75.50 933 GLU A CA 1
ATOM 7208 C C . GLU A 1 933 ? 8.790 -7.062 23.986 1.00 75.50 933 GLU A C 1
ATOM 7210 O O . GLU A 1 933 ? 7.621 -7.187 24.364 1.00 75.50 933 GLU A O 1
ATOM 7215 N N . HIS A 1 934 ? 9.592 -8.129 23.869 1.00 73.69 934 HIS A N 1
ATOM 7216 C CA . HIS A 1 934 ? 9.137 -9.481 24.177 1.00 73.69 934 HIS A CA 1
ATOM 7217 C C . HIS A 1 934 ? 8.706 -9.617 25.643 1.00 73.69 934 HIS A C 1
ATOM 7219 O O . HIS A 1 934 ? 7.604 -10.104 25.911 1.00 73.69 934 HIS A O 1
ATOM 7225 N N . TYR A 1 935 ? 9.534 -9.172 26.591 1.00 72.69 935 TYR A N 1
ATOM 7226 C CA . TYR A 1 935 ? 9.228 -9.262 28.021 1.00 72.69 935 TYR A CA 1
ATOM 7227 C C . TYR A 1 935 ? 8.077 -8.344 28.447 1.00 72.69 935 TYR A C 1
ATOM 7229 O O . TYR A 1 935 ? 7.327 -8.695 29.360 1.00 72.69 935 TYR A O 1
ATOM 7237 N N . GLU A 1 936 ? 7.894 -7.201 27.791 1.00 71.12 936 GLU A N 1
ATOM 7238 C CA . GLU A 1 936 ? 6.734 -6.331 27.997 1.00 71.12 936 GLU A CA 1
ATOM 7239 C C . GLU A 1 936 ? 5.449 -6.985 27.480 1.00 71.12 936 GLU A C 1
ATOM 7241 O O . GLU A 1 936 ? 4.470 -7.075 28.223 1.00 71.12 936 GLU A O 1
ATOM 7246 N N . SER A 1 937 ? 5.483 -7.595 26.289 1.00 65.69 937 SER A N 1
ATOM 7247 C CA . SER A 1 937 ? 4.332 -8.313 25.717 1.00 65.69 937 SER A CA 1
ATOM 7248 C C . SER A 1 937 ? 3.850 -9.495 26.575 1.00 65.69 937 SER A C 1
ATOM 7250 O O . SER A 1 937 ? 2.670 -9.861 26.542 1.00 65.69 937 SER A O 1
ATOM 7252 N N . LEU A 1 938 ? 4.745 -10.099 27.369 1.00 58.59 938 LEU A N 1
ATOM 7253 C CA . LEU A 1 938 ? 4.403 -11.161 28.320 1.00 58.59 938 LEU A CA 1
ATOM 7254 C C . LEU A 1 938 ? 3.628 -10.633 29.537 1.00 58.59 938 LEU A C 1
ATOM 7256 O O . LEU A 1 938 ? 2.825 -11.376 30.098 1.00 58.59 938 LEU A O 1
ATOM 7260 N N . LYS A 1 939 ? 3.833 -9.369 29.933 1.00 58.69 939 LYS A N 1
ATOM 7261 C CA . LYS A 1 939 ? 3.147 -8.744 31.080 1.00 58.69 939 LYS A CA 1
ATOM 7262 C C . LYS A 1 939 ? 1.715 -8.315 30.753 1.00 58.69 939 LYS A C 1
ATOM 7264 O O . LYS A 1 939 ? 0.885 -8.247 31.657 1.00 58.69 939 LYS A O 1
ATOM 7269 N N . GLU A 1 940 ? 1.419 -8.044 29.484 1.00 54.91 940 GLU A N 1
ATOM 7270 C CA . GLU A 1 940 ? 0.114 -7.534 29.040 1.00 54.91 940 GLU A CA 1
ATOM 7271 C C . GLU A 1 940 ? -0.914 -8.634 28.731 1.00 54.91 940 GLU A C 1
ATOM 7273 O O . GLU A 1 940 ? -2.123 -8.393 28.776 1.00 54.91 940 GLU A O 1
ATOM 7278 N N . ARG A 1 941 ? -0.474 -9.870 28.457 1.00 62.88 941 ARG A N 1
ATOM 7279 C CA . ARG A 1 941 ? -1.382 -10.980 28.129 1.00 62.88 941 ARG A CA 1
ATOM 7280 C C . ARG A 1 941 ? -1.930 -11.653 29.381 1.00 62.88 941 ARG A C 1
ATOM 7282 O O . ARG A 1 941 ? -1.206 -12.310 30.126 1.00 62.88 941 ARG A O 1
ATOM 7289 N N . ARG A 1 942 ? -3.245 -11.553 29.570 1.00 78.81 942 ARG A N 1
ATOM 7290 C CA . ARG A 1 942 ? -3.972 -12.330 30.578 1.00 78.81 942 ARG A CA 1
ATOM 7291 C C . ARG A 1 942 ? -4.224 -13.746 30.064 1.00 78.81 942 ARG A C 1
ATOM 7293 O O . ARG A 1 942 ? -4.580 -13.952 28.904 1.00 78.81 942 ARG A O 1
ATOM 7300 N N . TYR A 1 943 ? -4.035 -14.725 30.938 1.00 87.00 943 TYR A N 1
ATOM 7301 C CA . TYR A 1 943 ? -4.293 -16.132 30.652 1.00 87.00 943 TYR A CA 1
ATOM 7302 C C . TYR A 1 943 ? -5.363 -16.658 31.603 1.00 87.00 943 TYR A C 1
ATOM 7304 O O . TYR A 1 943 ? -5.371 -16.328 32.789 1.00 87.00 943 TYR A O 1
ATOM 7312 N N . LEU A 1 944 ? -6.258 -17.494 31.082 1.00 90.56 944 LEU A N 1
ATOM 7313 C CA . LEU A 1 944 ? -7.189 -18.254 31.903 1.00 90.56 944 LEU A CA 1
ATOM 7314 C C . LEU A 1 944 ? -6.469 -19.431 32.562 1.00 90.56 944 LEU A C 1
ATOM 7316 O O . LEU A 1 944 ? -5.609 -20.072 31.948 1.00 90.56 944 LEU A O 1
ATOM 7320 N N . SER A 1 945 ? -6.895 -19.790 33.775 1.00 93.25 945 SER A N 1
ATOM 7321 C CA . SER A 1 945 ? -6.491 -21.078 34.339 1.00 93.25 945 SER A CA 1
ATOM 7322 C C . SER A 1 945 ? -6.993 -22.216 33.453 1.00 93.25 945 SER A C 1
ATOM 7324 O O . SER A 1 945 ? -8.040 -22.108 32.803 1.00 93.25 945 SER A O 1
ATOM 7326 N N . LEU A 1 946 ? -6.286 -23.341 33.442 1.00 94.50 946 LEU A N 1
ATOM 7327 C CA . LEU A 1 946 ? -6.656 -24.516 32.659 1.00 94.50 946 LEU A CA 1
ATOM 7328 C C . LEU A 1 946 ? -8.102 -24.950 32.948 1.00 94.50 946 LEU A C 1
ATOM 7330 O O . LEU A 1 946 ? -8.851 -25.301 32.038 1.00 94.50 946 LEU A O 1
ATOM 7334 N N . GLN A 1 947 ? -8.545 -24.857 34.205 1.00 94.19 947 GLN A N 1
ATOM 7335 C CA . GLN A 1 947 ? -9.920 -25.187 34.575 1.00 94.19 947 GLN A CA 1
ATOM 7336 C C . GLN A 1 947 ? -10.949 -24.213 33.975 1.00 94.19 947 GLN A C 1
ATOM 7338 O O . GLN A 1 947 ? -12.028 -24.641 33.563 1.00 94.19 947 GLN A O 1
ATOM 7343 N N . GLN A 1 948 ? -10.639 -22.915 33.909 1.00 93.25 948 GLN A N 1
ATOM 7344 C CA . GLN A 1 948 ? -11.497 -21.924 33.252 1.00 93.25 948 GLN A CA 1
ATOM 7345 C C . GLN A 1 948 ? -11.539 -22.142 31.737 1.00 93.25 948 GLN A C 1
ATOM 7347 O O . GLN A 1 948 ? -12.624 -22.112 31.157 1.00 93.25 948 GLN A O 1
ATOM 7352 N N . ALA A 1 949 ? -10.389 -22.417 31.115 1.00 93.75 949 ALA A N 1
ATOM 7353 C CA . ALA A 1 949 ? -10.301 -22.723 29.691 1.00 93.75 949 ALA A CA 1
ATOM 7354 C C . ALA A 1 949 ? -11.114 -23.979 29.332 1.00 93.75 949 ALA A C 1
ATOM 7356 O O . ALA A 1 949 ? -11.892 -23.946 28.383 1.00 93.75 949 ALA A O 1
ATOM 7357 N N . ARG A 1 950 ? -11.026 -25.051 30.137 1.00 94.38 950 ARG A N 1
ATOM 7358 C CA . ARG A 1 950 ? -11.835 -26.278 29.982 1.00 94.38 950 ARG A CA 1
ATOM 7359 C C . ARG A 1 950 ? -13.343 -26.004 30.026 1.00 94.38 950 ARG A C 1
ATOM 7361 O O . ARG A 1 950 ? -14.086 -26.574 29.239 1.00 94.38 950 ARG A O 1
ATOM 7368 N N . ARG A 1 951 ? -13.805 -25.113 30.915 1.00 92.50 951 ARG A N 1
ATOM 7369 C CA . ARG A 1 951 ? -15.232 -24.729 31.018 1.00 92.50 951 ARG A CA 1
ATOM 7370 C C . ARG A 1 951 ? -15.730 -23.907 29.830 1.00 92.50 951 ARG A C 1
ATOM 7372 O O . ARG A 1 951 ? -16.927 -23.894 29.575 1.00 92.50 951 ARG A O 1
ATOM 7379 N N . LYS A 1 952 ? -14.831 -23.191 29.154 1.00 91.94 952 LYS A N 1
ATOM 7380 C CA . LYS A 1 952 ? -15.113 -22.406 27.943 1.00 91.94 952 LYS A CA 1
ATOM 7381 C C . LYS A 1 952 ? -14.673 -23.148 26.667 1.00 91.94 952 LYS A C 1
ATOM 7383 O O . LYS A 1 952 ? -14.435 -22.508 25.642 1.00 91.94 952 LYS A O 1
ATOM 7388 N N . GLY A 1 953 ? -14.496 -24.469 26.741 1.00 90.94 953 GLY A N 1
ATOM 7389 C CA . GLY A 1 953 ? -14.099 -25.311 25.615 1.00 90.94 953 GLY A CA 1
ATOM 7390 C C . GLY A 1 953 ? -15.180 -25.407 24.540 1.00 90.94 953 GLY A C 1
ATOM 7391 O O . GLY A 1 953 ? -16.308 -24.946 24.724 1.00 90.94 953 GLY A O 1
ATOM 7392 N N . PHE A 1 954 ? -14.838 -25.984 23.386 1.00 91.75 954 PHE A N 1
ATOM 7393 C CA . PHE A 1 954 ? -15.833 -26.211 22.342 1.00 91.75 954 PHE A CA 1
ATOM 7394 C C . PHE A 1 954 ? -16.746 -27.364 22.765 1.00 91.75 954 PHE A C 1
ATOM 7396 O O . PHE A 1 954 ? -16.287 -28.477 23.008 1.00 91.75 954 PHE A O 1
ATOM 7403 N N . HIS A 1 955 ? -18.046 -27.090 22.853 1.00 86.19 955 HIS A N 1
ATOM 7404 C CA . HIS A 1 955 ? -19.062 -28.083 23.177 1.00 86.19 955 HIS A CA 1
ATOM 7405 C C . HIS A 1 955 ? -19.964 -28.288 21.962 1.00 86.19 955 HIS A C 1
ATOM 7407 O O . HIS A 1 955 ? -20.591 -27.346 21.482 1.00 86.19 955 HIS A O 1
ATOM 7413 N N . ASN A 1 956 ? -20.002 -29.522 21.467 1.00 82.06 956 ASN A N 1
ATOM 7414 C CA . ASN A 1 956 ? -20.813 -29.923 20.323 1.00 82.06 956 ASN A CA 1
ATOM 7415 C C . ASN A 1 956 ? -22.039 -30.710 20.801 1.00 82.06 956 ASN A C 1
ATOM 7417 O O . ASN A 1 956 ? -21.909 -31.540 21.707 1.00 82.06 956 ASN A O 1
ATOM 7421 N N . ASP A 1 957 ? -23.205 -30.499 20.187 1.00 82.75 957 ASP A N 1
ATOM 7422 C CA . ASP A 1 957 ? -24.367 -31.352 20.445 1.00 82.75 957 ASP A CA 1
ATOM 7423 C C . ASP A 1 957 ? -24.292 -32.605 19.564 1.00 82.75 957 ASP A C 1
ATOM 7425 O O . ASP A 1 957 ? -24.767 -32.666 18.428 1.00 82.75 957 ASP A O 1
ATOM 7429 N N . TRP A 1 958 ? -23.670 -33.640 20.121 1.00 81.62 958 TRP A N 1
ATOM 7430 C CA . TRP A 1 958 ? -23.443 -34.917 19.451 1.00 81.62 958 TRP A CA 1
ATOM 7431 C C . TRP A 1 958 ? -24.733 -35.678 19.098 1.00 81.62 958 TRP A C 1
ATOM 7433 O O . TRP A 1 958 ? -24.689 -36.594 18.273 1.00 81.62 958 TRP A O 1
ATOM 7443 N N . LEU A 1 959 ? -25.880 -35.322 19.692 1.00 74.38 959 LEU A N 1
ATOM 7444 C CA . LEU A 1 959 ? -27.167 -35.957 19.398 1.00 74.38 959 LEU A CA 1
ATOM 7445 C C . LEU A 1 959 ? -27.897 -35.296 18.220 1.00 74.38 959 LEU A C 1
ATOM 7447 O O . LEU A 1 959 ? -28.565 -36.016 17.471 1.00 74.38 959 LEU A O 1
ATOM 7451 N N . SER A 1 960 ? -27.788 -33.971 18.055 1.00 70.38 960 SER A N 1
ATOM 7452 C CA . SER A 1 960 ? -28.582 -33.202 17.081 1.00 70.38 960 SER A CA 1
ATOM 7453 C C . SER A 1 960 ? -27.822 -32.750 15.825 1.00 70.38 960 SER A C 1
ATOM 7455 O O . SER A 1 960 ? -28.436 -32.699 14.759 1.00 70.38 960 SER A O 1
ATOM 7457 N N . ASP A 1 961 ? -26.510 -32.490 15.898 1.00 65.88 961 ASP A N 1
ATOM 7458 C CA . ASP A 1 961 ? -25.761 -31.893 14.780 1.00 65.88 961 ASP A CA 1
ATOM 7459 C C . ASP A 1 961 ? -25.299 -32.924 13.734 1.00 65.88 961 ASP A C 1
ATOM 7461 O O . ASP A 1 961 ? -25.642 -32.845 12.551 1.00 65.88 961 ASP A O 1
ATOM 7465 N N . HIS A 1 962 ? -24.475 -33.897 14.141 1.00 67.38 962 HIS A N 1
ATOM 7466 C CA . HIS A 1 962 ? -23.914 -34.904 13.236 1.00 67.38 962 HIS A CA 1
ATOM 7467 C C . HIS A 1 962 ? -23.436 -36.139 14.005 1.00 67.38 962 HIS A C 1
ATOM 7469 O O . HIS A 1 962 ? -22.572 -36.038 14.874 1.00 67.38 962 HIS A O 1
ATOM 7475 N N . LYS A 1 963 ? -23.956 -37.321 13.655 1.00 80.81 963 LYS A N 1
ATOM 7476 C CA . LYS A 1 963 ? -23.489 -38.582 14.244 1.00 80.81 963 LYS A CA 1
ATOM 7477 C C . LYS A 1 963 ? -22.135 -38.976 13.646 1.00 80.81 963 LYS A C 1
ATOM 7479 O O . LYS A 1 963 ? -22.034 -38.998 12.418 1.00 80.81 963 LYS A O 1
ATOM 7484 N N . PRO A 1 964 ? -21.135 -39.338 14.470 1.00 88.56 964 PRO A N 1
ATOM 7485 C CA . PRO A 1 964 ? -19.876 -39.881 13.981 1.00 88.56 964 PRO A CA 1
ATOM 7486 C C . PRO A 1 964 ? -20.076 -41.036 12.999 1.00 88.56 964 PRO A C 1
ATOM 7488 O O . PRO A 1 964 ? -20.875 -41.947 13.231 1.00 88.56 964 PRO A O 1
ATOM 7491 N N . VAL A 1 965 ? -19.346 -40.991 11.886 1.00 91.62 965 VAL A N 1
ATOM 7492 C CA . VAL A 1 965 ? -19.411 -42.019 10.845 1.00 91.62 965 VAL A CA 1
ATOM 7493 C C . VAL A 1 965 ? -18.409 -43.119 11.167 1.00 91.62 965 VAL A C 1
ATOM 7495 O O . VAL A 1 965 ? -17.227 -42.848 11.375 1.00 91.62 965 VAL A O 1
ATOM 7498 N N . LYS A 1 966 ? -18.876 -44.369 11.166 1.00 93.81 966 LYS A N 1
ATOM 7499 C CA . LYS A 1 966 ? -18.027 -45.546 11.358 1.00 93.81 966 LYS A CA 1
ATOM 7500 C C . LYS A 1 966 ? -17.123 -45.777 10.135 1.00 93.81 966 LYS A C 1
ATOM 7502 O O . LYS A 1 966 ? -17.656 -45.886 9.028 1.00 93.81 966 LYS A O 1
ATOM 7507 N N . PRO A 1 967 ? -15.791 -45.897 10.307 1.00 95.25 967 PRO A N 1
ATOM 7508 C CA . PRO A 1 967 ? -14.884 -46.282 9.230 1.00 95.25 967 PRO A CA 1
ATOM 7509 C C . PRO A 1 967 ? -15.231 -47.655 8.639 1.00 95.25 967 PRO A C 1
ATOM 7511 O O . PRO A 1 967 ? -15.755 -48.526 9.334 1.00 95.25 967 PRO A O 1
ATOM 7514 N N . LYS A 1 968 ? -14.877 -47.909 7.370 1.00 95.50 968 LYS A N 1
ATOM 7515 C CA . LYS A 1 968 ? -15.159 -49.211 6.729 1.00 95.50 968 LYS A CA 1
ATOM 7516 C C . LYS A 1 968 ? -14.382 -50.378 7.339 1.00 95.50 968 LYS A C 1
ATOM 7518 O O . LYS A 1 968 ? -14.762 -51.528 7.132 1.00 95.50 968 LYS A O 1
ATOM 7523 N N . PHE A 1 969 ? -13.296 -50.098 8.053 1.00 95.75 969 PHE A N 1
ATOM 7524 C CA . PHE A 1 969 ? -12.535 -51.081 8.812 1.00 95.75 969 PHE A CA 1
ATOM 7525 C C . PHE A 1 969 ? -11.911 -50.435 10.052 1.00 95.75 969 PHE A C 1
ATOM 7527 O O . PHE A 1 969 ? -11.655 -49.234 10.064 1.00 95.75 969 PHE A O 1
ATOM 7534 N N . ILE A 1 970 ? -11.642 -51.252 11.068 1.00 95.25 970 ILE A N 1
ATOM 7535 C CA . ILE A 1 970 ? -10.886 -50.885 12.269 1.00 95.25 970 ILE A CA 1
ATOM 7536 C C . ILE A 1 970 ? -9.549 -51.631 12.233 1.00 95.25 970 ILE A C 1
ATOM 7538 O O . ILE A 1 970 ? -9.499 -52.781 11.796 1.00 95.25 970 ILE A O 1
ATOM 7542 N N . GLY A 1 971 ? -8.472 -50.975 12.665 1.00 93.75 971 GLY A N 1
ATOM 7543 C CA . GLY A 1 971 ? -7.099 -51.473 12.559 1.00 93.75 971 GLY A CA 1
ATOM 7544 C C . GLY A 1 971 ? -6.293 -50.762 11.471 1.00 93.75 971 GLY A C 1
ATOM 7545 O O . GLY A 1 971 ? -6.663 -49.674 11.029 1.00 93.75 971 GLY A O 1
ATOM 7546 N N . THR A 1 972 ? -5.172 -51.356 11.058 1.00 96.31 972 THR A N 1
ATOM 7547 C CA . THR A 1 972 ? -4.210 -50.749 10.125 1.00 96.31 972 THR A CA 1
ATOM 7548 C C . THR A 1 972 ? -4.295 -51.325 8.714 1.00 96.31 972 THR A C 1
ATOM 7550 O O . THR A 1 972 ? -4.677 -52.474 8.493 1.00 96.31 972 THR A O 1
ATOM 7553 N N . LYS A 1 973 ? -3.900 -50.509 7.738 1.00 97.12 973 LYS A N 1
ATOM 7554 C CA . LYS A 1 973 ? -3.678 -50.892 6.347 1.00 97.12 973 LYS A CA 1
ATOM 7555 C C . LYS A 1 973 ? -2.352 -50.311 5.871 1.00 97.12 973 LYS A C 1
ATOM 7557 O O . LYS A 1 973 ? -2.152 -49.100 5.937 1.00 97.12 973 LYS A O 1
ATOM 7562 N N . VAL A 1 974 ? -1.476 -51.184 5.382 1.00 96.94 974 VAL A N 1
ATOM 7563 C CA . VAL A 1 974 ? -0.115 -50.851 4.944 1.00 96.94 974 VAL A CA 1
ATOM 7564 C C . VAL A 1 974 ? -0.051 -50.802 3.416 1.00 96.94 974 VAL A C 1
ATOM 7566 O O . VAL A 1 974 ? -0.698 -51.592 2.725 1.00 96.94 974 VAL A O 1
ATOM 7569 N N . PHE A 1 975 ? 0.728 -49.860 2.898 1.00 95.94 975 PHE A N 1
ATOM 7570 C CA . PHE A 1 975 ? 1.055 -49.676 1.492 1.00 95.94 975 PHE A CA 1
ATOM 7571 C C . PHE A 1 975 ? 2.575 -49.775 1.337 1.00 95.94 975 PHE A C 1
ATOM 7573 O O . PHE A 1 975 ? 3.296 -48.849 1.698 1.00 95.94 975 PHE A O 1
ATOM 7580 N N . GLU A 1 976 ? 3.060 -50.903 0.819 1.00 90.56 976 GLU A N 1
ATOM 7581 C CA . GLU A 1 976 ? 4.501 -51.163 0.668 1.00 90.56 976 GLU A CA 1
ATOM 7582 C C . GLU A 1 976 ? 5.095 -50.587 -0.627 1.00 90.56 976 GLU A C 1
ATOM 7584 O O . GLU A 1 976 ? 6.284 -50.291 -0.683 1.00 90.56 976 GLU A O 1
ATOM 7589 N N . ASP A 1 977 ? 4.292 -50.433 -1.680 1.00 88.94 977 ASP A N 1
ATOM 7590 C CA . ASP A 1 977 ? 4.718 -49.872 -2.970 1.00 88.94 977 ASP A CA 1
ATOM 7591 C C . ASP A 1 977 ? 3.561 -49.067 -3.573 1.00 88.94 977 ASP A C 1
ATOM 7593 O O . ASP A 1 977 ? 2.754 -49.570 -4.360 1.00 88.94 977 ASP A O 1
ATOM 7597 N N . TYR A 1 978 ? 3.399 -47.829 -3.102 1.00 94.25 978 TYR A N 1
ATOM 7598 C CA . TYR A 1 978 ? 2.347 -46.943 -3.585 1.00 94.25 978 TYR A CA 1
ATOM 7599 C C . TYR A 1 978 ? 2.697 -46.387 -4.966 1.00 94.25 978 TYR A C 1
ATOM 7601 O O . TYR A 1 978 ? 3.823 -45.951 -5.205 1.00 94.25 978 TYR A O 1
ATOM 7609 N N . ASP A 1 979 ? 1.723 -46.369 -5.881 1.00 92.44 979 ASP A N 1
ATOM 7610 C CA . ASP A 1 979 ? 1.956 -45.910 -7.251 1.00 92.44 979 ASP A CA 1
ATOM 7611 C C . ASP A 1 979 ? 2.284 -44.410 -7.289 1.00 92.44 979 ASP A C 1
ATOM 7613 O O . ASP A 1 979 ? 1.399 -43.553 -7.209 1.00 92.44 979 ASP A O 1
ATOM 7617 N N . LEU A 1 980 ? 3.570 -44.100 -7.476 1.00 92.44 980 LEU A N 1
ATOM 7618 C CA . LEU A 1 980 ? 4.080 -42.735 -7.582 1.00 92.44 980 LEU A CA 1
ATOM 7619 C C . LEU A 1 980 ? 3.406 -41.931 -8.699 1.00 92.44 980 LEU A C 1
ATOM 7621 O O . LEU A 1 980 ? 3.311 -40.713 -8.577 1.00 92.44 980 LEU A O 1
ATOM 7625 N N . LYS A 1 981 ? 2.911 -42.573 -9.770 1.00 92.19 981 LYS A N 1
ATOM 7626 C CA . LYS A 1 981 ? 2.229 -41.859 -10.864 1.00 92.19 981 LYS A CA 1
ATOM 7627 C C . LYS A 1 981 ? 0.958 -41.173 -10.386 1.00 92.19 981 LYS A C 1
ATOM 7629 O O . LYS A 1 981 ? 0.670 -40.076 -10.852 1.00 92.19 981 LYS A O 1
ATOM 7634 N N . ARG A 1 982 ? 0.242 -41.783 -9.436 1.00 90.88 982 ARG A N 1
ATOM 7635 C CA . ARG A 1 982 ? -0.950 -41.182 -8.824 1.00 90.88 982 ARG A CA 1
ATOM 7636 C C . ARG A 1 982 ? -0.600 -39.931 -8.031 1.00 90.88 982 ARG A C 1
ATOM 7638 O O . ARG A 1 982 ? -1.365 -38.980 -8.034 1.00 90.88 982 ARG A O 1
ATOM 7645 N N . LEU A 1 983 ? 0.567 -39.916 -7.389 1.00 94.12 983 LEU A N 1
ATOM 7646 C CA . LEU A 1 983 ? 0.996 -38.804 -6.543 1.00 94.12 983 LEU A CA 1
ATOM 7647 C C . LEU A 1 983 ? 1.373 -37.555 -7.346 1.00 94.12 983 LEU A C 1
ATOM 7649 O O . LEU A 1 983 ? 1.249 -36.449 -6.831 1.00 94.12 983 LEU A O 1
ATOM 7653 N N . VAL A 1 984 ? 1.803 -37.704 -8.605 1.00 92.88 984 VAL A N 1
ATOM 7654 C CA . VAL A 1 984 ? 2.281 -36.582 -9.436 1.00 92.88 984 VAL A CA 1
ATOM 7655 C C . VAL A 1 984 ? 1.242 -35.463 -9.563 1.00 92.88 984 VAL A C 1
ATOM 7657 O O . VAL A 1 984 ? 1.605 -34.288 -9.509 1.00 92.88 984 VAL A O 1
ATOM 7660 N N . GLU A 1 985 ? -0.039 -35.809 -9.704 1.00 89.69 985 GLU A N 1
ATOM 7661 C CA . GLU A 1 985 ? -1.126 -34.828 -9.839 1.00 89.69 985 GLU A CA 1
ATOM 7662 C C . GLU A 1 985 ? -1.374 -34.049 -8.537 1.00 89.69 985 GLU A C 1
ATOM 7664 O O . GLU A 1 985 ? -1.730 -32.872 -8.575 1.00 89.69 985 GLU A O 1
ATOM 7669 N N . TYR A 1 986 ? -1.100 -34.667 -7.387 1.00 92.81 986 TYR A N 1
ATOM 7670 C CA . TYR A 1 986 ? -1.315 -34.090 -6.058 1.00 92.81 986 TYR A CA 1
ATOM 7671 C C . TYR A 1 986 ? -0.163 -33.202 -5.579 1.00 92.81 986 TYR A C 1
ATOM 7673 O O . TYR A 1 986 ? -0.295 -32.531 -4.555 1.00 92.81 986 TYR A O 1
ATOM 7681 N N . ILE A 1 987 ? 0.950 -33.137 -6.318 1.00 93.25 987 ILE A N 1
ATOM 7682 C CA . ILE A 1 987 ? 2.088 -32.289 -5.954 1.00 93.25 987 ILE A CA 1
ATOM 7683 C C . ILE A 1 987 ? 1.659 -30.816 -5.909 1.00 93.25 987 ILE A C 1
ATOM 7685 O O . ILE A 1 987 ? 1.277 -30.218 -6.922 1.00 93.25 987 ILE A O 1
ATOM 7689 N N . ASP A 1 988 ? 1.786 -30.194 -4.735 1.00 90.38 988 ASP A N 1
ATOM 7690 C CA . ASP A 1 988 ? 1.830 -28.739 -4.624 1.00 90.38 988 ASP A CA 1
ATOM 7691 C C . ASP A 1 988 ? 3.242 -28.240 -4.954 1.00 90.38 988 ASP A C 1
ATOM 7693 O O . ASP A 1 988 ? 4.196 -28.412 -4.188 1.00 90.38 988 ASP A O 1
ATOM 7697 N N . TRP A 1 989 ? 3.361 -27.617 -6.124 1.00 91.31 989 TRP A N 1
ATOM 7698 C CA . TRP A 1 989 ? 4.612 -27.073 -6.642 1.00 91.31 989 TRP A CA 1
ATOM 7699 C C . TRP A 1 989 ? 5.008 -25.748 -5.993 1.00 91.31 989 TRP A C 1
ATOM 7701 O O . TRP A 1 989 ? 6.144 -25.319 -6.174 1.00 91.31 989 TRP A O 1
ATOM 7711 N N . LYS A 1 990 ? 4.127 -25.083 -5.232 1.00 87.88 990 LYS A N 1
ATOM 7712 C CA . LYS A 1 990 ? 4.488 -23.810 -4.596 1.00 87.88 990 LYS A CA 1
ATOM 7713 C C . LYS A 1 990 ? 5.689 -23.970 -3.645 1.00 87.88 990 LYS A C 1
ATOM 7715 O O . LYS A 1 990 ? 6.684 -23.289 -3.891 1.00 87.88 990 LYS A O 1
ATOM 7720 N N . PRO A 1 991 ? 5.695 -24.892 -2.659 1.00 87.25 991 PRO A N 1
ATOM 7721 C CA . PRO A 1 991 ? 6.857 -25.026 -1.784 1.00 87.25 991 PRO A CA 1
ATOM 7722 C C . PRO A 1 991 ? 8.095 -25.580 -2.504 1.00 87.25 991 PRO A C 1
ATOM 7724 O O . PRO A 1 991 ? 9.212 -25.339 -2.062 1.00 87.25 991 PRO A O 1
ATOM 7727 N N . PHE A 1 992 ? 7.926 -26.264 -3.646 1.00 90.75 992 PHE A N 1
ATOM 7728 C CA . PHE A 1 992 ? 9.058 -26.624 -4.505 1.00 90.75 992 PHE A CA 1
ATOM 7729 C C . PHE A 1 992 ? 9.781 -25.370 -5.021 1.00 90.75 992 PHE A C 1
ATOM 7731 O O . PHE A 1 992 ? 10.999 -25.288 -4.911 1.00 90.75 992 PHE A O 1
ATOM 7738 N N . PHE A 1 993 ? 9.059 -24.361 -5.522 1.00 88.75 993 PHE A N 1
ATOM 7739 C CA . PHE A 1 993 ? 9.685 -23.101 -5.947 1.00 88.75 993 PHE A CA 1
ATOM 7740 C C . PHE A 1 993 ? 10.247 -22.284 -4.780 1.00 88.75 993 PHE A C 1
ATOM 7742 O O . PHE A 1 993 ? 11.258 -21.604 -4.962 1.00 88.75 993 PHE A O 1
ATOM 7749 N N . ASP A 1 994 ? 9.651 -22.382 -3.587 1.00 82.50 994 ASP A N 1
ATOM 7750 C CA . ASP A 1 994 ? 10.181 -21.733 -2.382 1.00 82.50 994 ASP A CA 1
ATOM 7751 C C . ASP A 1 994 ? 11.574 -22.272 -2.008 1.00 82.50 994 ASP A C 1
ATOM 7753 O O . ASP A 1 994 ? 12.453 -21.476 -1.674 1.00 82.50 994 ASP A O 1
ATOM 7757 N N . VAL A 1 995 ? 11.818 -23.586 -2.146 1.00 83.69 995 VAL A N 1
ATOM 7758 C CA . VAL A 1 995 ? 13.155 -24.195 -1.961 1.00 83.69 995 VAL A CA 1
ATOM 7759 C C . VAL A 1 995 ? 14.187 -23.570 -2.905 1.00 83.69 995 VAL A C 1
ATOM 7761 O O . VAL A 1 995 ? 15.314 -23.295 -2.499 1.00 83.69 995 VAL A O 1
ATOM 7764 N N . TRP A 1 996 ? 13.795 -23.283 -4.147 1.00 83.00 996 TRP A N 1
ATOM 7765 C CA . TRP A 1 996 ? 14.661 -22.660 -5.151 1.00 83.00 996 TRP A CA 1
ATOM 7766 C C . TRP A 1 996 ? 14.722 -21.127 -5.066 1.00 83.00 996 TRP A C 1
ATOM 7768 O O . TRP A 1 996 ? 15.347 -20.502 -5.922 1.00 83.00 996 TRP A O 1
ATOM 7778 N N . GLN A 1 997 ? 14.076 -20.510 -4.068 1.00 77.69 997 GLN A N 1
ATOM 7779 C CA . GLN A 1 997 ? 13.930 -19.052 -3.941 1.00 77.69 997 GLN A CA 1
ATOM 7780 C C . GLN A 1 997 ? 13.325 -18.390 -5.199 1.00 77.69 997 GLN A C 1
ATOM 7782 O O . GLN A 1 997 ? 13.564 -17.218 -5.487 1.00 77.69 997 GLN A O 1
ATOM 7787 N N . LEU A 1 998 ? 12.510 -19.133 -5.956 1.00 81.12 998 LEU A N 1
ATOM 7788 C CA . LEU A 1 998 ? 11.842 -18.657 -7.167 1.00 81.12 998 LEU A CA 1
ATOM 7789 C C . LEU A 1 998 ? 10.452 -18.127 -6.817 1.00 81.12 998 LEU A C 1
ATOM 7791 O O . LEU A 1 998 ? 9.430 -18.779 -7.031 1.00 81.12 998 LEU A O 1
ATOM 7795 N N . ARG A 1 999 ? 10.416 -16.917 -6.259 1.00 74.88 999 ARG A N 1
ATOM 7796 C CA . ARG A 1 999 ? 9.170 -16.238 -5.892 1.00 74.88 999 ARG A CA 1
ATOM 7797 C C . ARG A 1 999 ? 8.763 -15.275 -6.999 1.00 74.88 999 ARG A C 1
ATOM 7799 O O . ARG A 1 999 ? 9.435 -14.273 -7.227 1.00 74.88 999 ARG A O 1
ATOM 7806 N N . GLY A 1 1000 ? 7.652 -15.563 -7.675 1.00 63.31 1000 GLY A N 1
ATOM 7807 C CA . GLY A 1 1000 ? 7.077 -14.616 -8.632 1.00 63.31 1000 GLY A CA 1
ATOM 7808 C C . GLY A 1 1000 ? 6.616 -13.332 -7.937 1.00 63.31 1000 GLY A C 1
ATOM 7809 O O . GLY A 1 1000 ? 6.304 -13.332 -6.744 1.00 63.31 1000 GLY A O 1
ATOM 7810 N N . LYS A 1 1001 ? 6.535 -12.223 -8.669 1.00 67.56 1001 LYS A N 1
ATOM 7811 C CA . LYS A 1 1001 ? 5.903 -10.982 -8.202 1.00 67.56 1001 LYS A CA 1
ATOM 7812 C C . LYS A 1 1001 ? 4.399 -11.068 -8.424 1.00 67.56 1001 LYS A C 1
ATOM 7814 O O . LYS A 1 1001 ? 3.929 -11.816 -9.273 1.00 67.56 1001 LYS A O 1
ATOM 7819 N N . TYR A 1 1002 ? 3.608 -10.347 -7.631 1.00 56.97 1002 TYR A N 1
ATOM 7820 C CA . TYR A 1 1002 ? 2.152 -10.329 -7.827 1.00 56.97 1002 TYR A CA 1
ATOM 7821 C C . TYR A 1 1002 ? 1.827 -9.761 -9.221 1.00 56.97 1002 TYR A C 1
ATOM 7823 O O . TYR A 1 1002 ? 2.467 -8.781 -9.599 1.00 56.97 1002 TYR A O 1
ATOM 7831 N N . PRO A 1 1003 ? 0.903 -10.365 -10.000 1.00 54.22 1003 PRO A N 1
ATOM 7832 C CA . PRO A 1 1003 ? -0.032 -11.455 -9.660 1.00 54.22 1003 PRO A CA 1
ATOM 7833 C C . PRO A 1 1003 ? 0.497 -12.896 -9.854 1.00 54.22 1003 PRO A C 1
ATOM 7835 O O . PRO A 1 1003 ? -0.217 -13.865 -9.590 1.00 54.22 1003 PRO A O 1
ATOM 7838 N N . ASN A 1 1004 ? 1.750 -13.065 -10.268 1.00 79.81 1004 ASN A N 1
ATOM 7839 C CA . ASN A 1 1004 ? 2.394 -14.332 -10.627 1.00 79.81 1004 ASN A CA 1
ATOM 7840 C C . ASN A 1 1004 ? 3.110 -15.045 -9.460 1.00 79.81 1004 ASN A C 1
ATOM 7842 O O . ASN A 1 1004 ? 3.978 -15.883 -9.680 1.00 79.81 1004 ASN A O 1
ATOM 7846 N N . ARG A 1 1005 ? 2.742 -14.753 -8.202 1.00 70.38 1005 ARG A N 1
ATOM 7847 C CA . ARG A 1 1005 ? 3.467 -15.215 -6.995 1.00 70.38 1005 ARG A CA 1
ATOM 7848 C C . ARG A 1 1005 ? 3.583 -16.733 -6.824 1.00 70.38 1005 ARG A C 1
ATOM 7850 O O . ARG A 1 1005 ? 4.495 -17.181 -6.142 1.00 70.38 1005 ARG A O 1
ATOM 7857 N N . GLY A 1 1006 ? 2.656 -17.516 -7.371 1.00 69.00 1006 GLY A N 1
ATOM 7858 C CA . GLY A 1 1006 ? 2.577 -18.958 -7.127 1.00 69.00 1006 GLY A CA 1
ATOM 7859 C C . GLY A 1 1006 ? 2.425 -19.770 -8.404 1.00 69.00 1006 GLY A C 1
ATOM 7860 O O . GLY A 1 1006 ? 2.022 -19.250 -9.444 1.00 69.00 1006 GLY A O 1
ATOM 7861 N N . PHE A 1 1007 ? 2.721 -21.064 -8.326 1.00 81.31 1007 PHE A N 1
ATOM 7862 C CA . PHE A 1 1007 ? 2.481 -21.995 -9.425 1.00 81.31 1007 PHE A CA 1
ATOM 7863 C C . PHE A 1 1007 ? 0.978 -22.086 -9.770 1.00 81.31 1007 PHE A C 1
ATOM 7865 O O . PHE A 1 1007 ? 0.147 -22.101 -8.859 1.00 81.31 1007 PHE A O 1
ATOM 7872 N N . PRO A 1 1008 ? 0.599 -22.172 -11.059 1.00 79.31 1008 PRO A N 1
ATOM 7873 C CA . PRO A 1 1008 ? 1.460 -22.156 -12.249 1.00 79.31 1008 PRO A CA 1
ATOM 7874 C C . PRO A 1 1008 ? 1.801 -20.745 -12.754 1.00 79.31 1008 PRO A C 1
ATOM 7876 O O . PRO A 1 1008 ? 2.611 -20.601 -13.663 1.00 79.31 1008 PRO A O 1
ATOM 7879 N N . LYS A 1 1009 ? 1.214 -19.694 -12.167 1.00 84.44 1009 LYS A N 1
ATOM 7880 C CA . LYS A 1 1009 ? 1.392 -18.306 -12.620 1.00 84.44 1009 LYS A CA 1
ATOM 7881 C C . LYS A 1 1009 ? 2.846 -17.827 -12.555 1.00 84.44 1009 LYS A C 1
ATOM 7883 O O . LYS A 1 1009 ? 3.201 -16.941 -13.321 1.00 84.44 1009 LYS A O 1
ATOM 7888 N N . VAL A 1 1010 ? 3.685 -18.440 -11.715 1.00 84.50 1010 VAL A N 1
ATOM 7889 C CA . VAL A 1 1010 ? 5.128 -18.153 -11.624 1.00 84.50 1010 VAL A CA 1
ATOM 7890 C C . VAL A 1 1010 ? 5.846 -18.243 -12.973 1.00 84.50 1010 VAL A C 1
ATOM 7892 O O . VAL A 1 1010 ? 6.762 -17.466 -13.206 1.00 84.50 1010 VAL A O 1
ATOM 7895 N N . PHE A 1 1011 ? 5.392 -19.089 -13.906 1.00 87.50 1011 PHE A N 1
ATOM 7896 C CA . PHE A 1 1011 ? 5.966 -19.173 -15.259 1.00 87.50 1011 PHE A CA 1
ATOM 7897 C C . PHE A 1 1011 ? 5.754 -17.911 -16.095 1.00 87.50 1011 PHE A C 1
ATOM 7899 O O . PHE A 1 1011 ? 6.539 -17.626 -16.994 1.00 87.50 1011 PHE A O 1
ATOM 7906 N N . ASN A 1 1012 ? 4.718 -17.135 -15.776 1.00 81.62 1012 ASN A N 1
ATOM 7907 C CA . ASN A 1 1012 ? 4.389 -15.889 -16.462 1.00 81.62 1012 ASN A CA 1
ATOM 7908 C C . ASN A 1 1012 ? 5.085 -14.674 -15.827 1.00 81.62 1012 ASN A C 1
ATOM 7910 O O . ASN A 1 1012 ? 4.861 -13.538 -16.252 1.00 81.62 1012 ASN A O 1
ATOM 7914 N N . ASP A 1 1013 ? 5.891 -14.879 -14.783 1.00 80.75 1013 ASP A N 1
ATOM 7915 C CA . ASP A 1 1013 ? 6.663 -13.813 -14.162 1.00 80.75 1013 ASP A CA 1
ATOM 7916 C C . ASP A 1 1013 ? 7.822 -13.371 -15.069 1.00 80.75 1013 ASP A C 1
ATOM 7918 O O . ASP A 1 1013 ? 8.624 -14.185 -15.516 1.00 80.75 1013 ASP A O 1
ATOM 7922 N N . LYS A 1 1014 ? 7.941 -12.067 -15.339 1.00 72.75 1014 LYS A N 1
ATOM 7923 C CA . LYS A 1 1014 ? 8.980 -11.544 -16.244 1.00 72.75 1014 LYS A CA 1
ATOM 7924 C C . LYS A 1 1014 ? 10.399 -11.652 -15.679 1.00 72.75 1014 LYS A C 1
ATOM 7926 O O . LYS A 1 1014 ? 11.348 -11.581 -16.450 1.00 72.75 1014 LYS A O 1
ATOM 7931 N N . THR A 1 1015 ? 10.543 -11.764 -14.358 1.00 70.75 1015 THR A N 1
ATOM 7932 C CA . THR A 1 1015 ? 11.844 -11.837 -13.687 1.00 70.75 1015 THR A CA 1
ATOM 7933 C C . THR A 1 1015 ? 12.276 -13.279 -13.459 1.00 70.75 1015 THR A C 1
ATOM 7935 O O . THR A 1 1015 ? 13.363 -13.642 -13.888 1.00 70.75 1015 THR A O 1
ATOM 7938 N N . VAL A 1 1016 ? 11.421 -14.119 -12.866 1.00 79.94 1016 VAL A N 1
ATOM 7939 C CA . VAL A 1 1016 ? 11.754 -15.516 -12.525 1.00 79.94 1016 VAL A CA 1
ATOM 7940 C C . VAL A 1 1016 ? 11.157 -16.551 -13.473 1.00 79.94 1016 VAL A C 1
ATOM 7942 O O . VAL A 1 1016 ? 11.557 -17.708 -13.412 1.00 79.94 1016 VAL A O 1
ATOM 7945 N N . GLY A 1 1017 ? 10.194 -16.194 -14.325 1.00 84.69 1017 GLY A N 1
ATOM 7946 C CA . GLY A 1 1017 ? 9.330 -17.165 -15.002 1.00 84.69 1017 GLY A CA 1
ATOM 7947 C C . GLY A 1 1017 ? 10.046 -18.080 -15.985 1.00 84.69 1017 GLY A C 1
ATOM 7948 O O . GLY A 1 1017 ? 9.769 -19.278 -16.004 1.00 84.69 1017 GLY A O 1
ATOM 7949 N N . GLU A 1 1018 ? 11.024 -17.562 -16.732 1.00 83.81 1018 GLU A N 1
ATOM 7950 C CA . GLU A 1 1018 ? 11.840 -18.386 -17.630 1.00 83.81 1018 GLU A CA 1
ATOM 7951 C C . GLU A 1 1018 ? 12.647 -19.435 -16.846 1.00 83.81 1018 GLU A C 1
ATOM 7953 O O . GLU A 1 1018 ? 12.663 -20.613 -17.205 1.00 83.81 1018 GLU A O 1
ATOM 7958 N N . GLU A 1 1019 ? 13.273 -19.036 -15.736 1.00 82.19 1019 GLU A N 1
ATOM 7959 C CA . GLU A 1 1019 ? 14.035 -19.949 -14.879 1.00 82.19 1019 GLU A CA 1
ATOM 7960 C C . GLU A 1 1019 ? 13.122 -20.904 -14.101 1.00 82.19 1019 GLU A C 1
ATOM 7962 O O . GLU A 1 1019 ? 13.426 -22.091 -13.997 1.00 82.19 1019 GLU A O 1
ATOM 7967 N N . ALA A 1 1020 ? 11.959 -20.443 -13.637 1.00 86.56 1020 ALA A N 1
ATOM 7968 C CA . ALA A 1 1020 ? 10.945 -21.291 -13.019 1.00 86.56 1020 ALA A CA 1
ATOM 7969 C C . ALA A 1 1020 ? 10.445 -22.363 -13.990 1.00 86.56 1020 ALA A C 1
ATOM 7971 O O . ALA A 1 1020 ? 10.324 -23.526 -13.605 1.00 86.56 1020 ALA A O 1
ATOM 7972 N N . GLN A 1 1021 ? 10.227 -22.011 -15.259 1.00 89.31 1021 GLN A N 1
ATOM 7973 C CA . GLN A 1 1021 ? 9.847 -22.970 -16.290 1.00 89.31 1021 GLN A CA 1
ATOM 7974 C C . GLN A 1 1021 ? 10.968 -23.982 -16.562 1.00 89.31 1021 GLN A C 1
ATOM 7976 O O . GLN A 1 1021 ? 10.683 -25.171 -16.703 1.00 89.31 1021 GLN A O 1
ATOM 7981 N N . LYS A 1 1022 ? 12.236 -23.545 -16.607 1.00 86.06 1022 LYS A N 1
ATOM 7982 C CA . LYS A 1 1022 ? 13.397 -24.438 -16.774 1.00 86.06 1022 LYS A CA 1
ATOM 7983 C C . LYS A 1 1022 ? 13.513 -25.433 -15.621 1.00 86.06 1022 LYS A C 1
ATOM 7985 O O . LYS A 1 1022 ? 13.478 -26.633 -15.867 1.00 86.06 1022 LYS A O 1
ATOM 7990 N N . VAL A 1 1023 ? 13.555 -24.950 -14.377 1.00 88.25 1023 VAL A N 1
ATOM 7991 C CA . VAL A 1 1023 ? 13.661 -25.802 -13.180 1.00 88.25 1023 VAL A CA 1
ATOM 7992 C C . VAL A 1 1023 ? 12.467 -26.748 -13.069 1.00 88.25 1023 VAL A C 1
ATOM 7994 O O . VAL A 1 1023 ? 12.638 -27.912 -12.724 1.00 88.25 1023 VAL A O 1
ATOM 7997 N N . TYR A 1 1024 ? 11.260 -26.290 -13.413 1.00 93.06 1024 TYR A N 1
ATOM 7998 C CA . TYR A 1 1024 ? 10.085 -27.157 -13.474 1.00 93.06 1024 TYR A CA 1
ATOM 7999 C C . TYR A 1 1024 ? 10.224 -28.257 -14.529 1.00 93.06 1024 TYR A C 1
ATOM 8001 O O . TYR A 1 1024 ? 9.901 -29.410 -14.257 1.00 93.06 1024 TYR A O 1
ATOM 8009 N N . ASN A 1 1025 ? 10.718 -27.929 -15.724 1.00 91.88 1025 ASN A N 1
ATOM 8010 C CA . ASN A 1 1025 ? 10.943 -28.917 -16.776 1.00 91.88 1025 ASN A CA 1
ATOM 8011 C C . ASN A 1 1025 ? 12.011 -29.940 -16.362 1.00 91.88 1025 ASN A C 1
ATOM 8013 O O . ASN A 1 1025 ? 11.820 -31.137 -16.580 1.00 91.88 1025 ASN A O 1
ATOM 8017 N N . ASP A 1 1026 ? 13.091 -29.492 -15.721 1.00 90.12 1026 ASP A N 1
ATOM 8018 C CA . ASP A 1 1026 ? 14.143 -30.357 -15.181 1.00 90.12 1026 ASP A CA 1
ATOM 8019 C C . ASP A 1 1026 ? 13.580 -31.291 -14.100 1.00 90.12 1026 ASP A C 1
ATOM 8021 O O . ASP A 1 1026 ? 13.779 -32.507 -14.161 1.00 90.12 1026 ASP A O 1
ATOM 8025 N N . ALA A 1 1027 ? 12.770 -30.752 -13.184 1.00 92.94 1027 ALA A N 1
ATOM 8026 C CA . ALA A 1 1027 ? 12.068 -31.514 -12.157 1.00 92.94 1027 ALA A CA 1
ATOM 8027 C C . ALA A 1 1027 ? 11.126 -32.565 -12.760 1.00 92.94 1027 ALA A C 1
ATOM 8029 O O . ALA A 1 1027 ? 11.149 -33.725 -12.356 1.00 92.94 1027 ALA A O 1
ATOM 8030 N N . GLN A 1 1028 ? 10.329 -32.192 -13.765 1.00 93.12 1028 GLN A N 1
ATOM 8031 C CA . GLN A 1 1028 ? 9.427 -33.098 -14.481 1.00 93.12 1028 GLN A CA 1
ATOM 8032 C C . GLN A 1 1028 ? 10.186 -34.212 -15.209 1.00 93.12 1028 GLN A C 1
ATOM 8034 O O . GLN A 1 1028 ? 9.754 -35.367 -15.209 1.00 93.12 1028 GLN A O 1
ATOM 8039 N N . ASN A 1 1029 ? 11.318 -33.888 -15.835 1.00 92.81 1029 ASN A N 1
ATOM 8040 C CA . ASN A 1 1029 ? 12.154 -34.862 -16.528 1.00 92.81 1029 ASN A CA 1
ATOM 8041 C C . ASN A 1 1029 ? 12.788 -35.848 -15.546 1.00 92.81 1029 ASN A C 1
ATOM 8043 O O . ASN A 1 1029 ? 12.695 -37.059 -15.758 1.00 92.81 1029 ASN A O 1
ATOM 8047 N N . LEU A 1 1030 ? 13.369 -35.349 -14.451 1.00 92.19 1030 LEU A N 1
ATOM 8048 C CA . LEU A 1 1030 ? 13.944 -36.200 -13.417 1.00 92.19 1030 LEU A CA 1
ATOM 8049 C C . LEU A 1 1030 ? 12.864 -37.069 -12.765 1.00 92.19 1030 LEU A C 1
ATOM 8051 O O . LEU A 1 1030 ? 13.042 -38.278 -12.669 1.00 92.19 1030 LEU A O 1
ATOM 8055 N N . LEU A 1 1031 ? 11.705 -36.503 -12.421 1.00 93.19 1031 LEU A N 1
ATOM 8056 C CA . LEU A 1 1031 ? 10.578 -37.242 -11.849 1.00 93.19 1031 LEU A CA 1
ATOM 8057 C C . LEU A 1 1031 ? 10.126 -38.396 -12.761 1.00 93.19 1031 LEU A C 1
ATOM 8059 O O . LEU A 1 1031 ? 9.941 -39.518 -12.290 1.00 93.19 1031 LEU A O 1
ATOM 8063 N N . LYS A 1 1032 ? 10.032 -38.169 -14.079 1.00 92.25 1032 LYS A N 1
ATOM 8064 C CA . LYS A 1 1032 ? 9.740 -39.233 -15.059 1.00 92.25 1032 LYS A CA 1
ATOM 8065 C C . LYS A 1 1032 ? 10.795 -40.338 -15.043 1.00 92.25 1032 LYS A C 1
ATOM 8067 O O . LYS A 1 1032 ? 10.436 -41.513 -15.099 1.00 92.25 1032 LYS A O 1
ATOM 8072 N N . ILE A 1 1033 ? 12.079 -39.983 -14.974 1.00 92.06 1033 ILE A N 1
ATOM 8073 C CA . ILE A 1 1033 ? 13.182 -40.952 -14.901 1.00 92.06 1033 ILE A CA 1
ATOM 8074 C C . ILE A 1 1033 ? 13.077 -41.773 -13.613 1.00 92.06 1033 ILE A C 1
ATOM 8076 O O . ILE A 1 1033 ? 13.098 -43.001 -13.681 1.00 92.06 1033 ILE A O 1
ATOM 8080 N N . LEU A 1 1034 ? 12.906 -41.111 -12.467 1.00 91.31 1034 LEU A N 1
ATOM 8081 C CA . LEU A 1 1034 ? 12.823 -41.747 -11.151 1.00 91.31 1034 LEU A CA 1
ATOM 8082 C C . LEU A 1 1034 ? 11.649 -42.729 -11.062 1.00 91.31 1034 LEU A C 1
ATOM 8084 O O . LEU A 1 1034 ? 11.831 -43.847 -10.580 1.00 91.31 1034 LEU A O 1
ATOM 8088 N N . ILE A 1 1035 ? 10.481 -42.356 -11.596 1.00 90.25 1035 ILE A N 1
ATOM 8089 C CA . ILE A 1 1035 ? 9.290 -43.217 -11.642 1.00 90.25 1035 ILE A CA 1
ATOM 8090 C C . ILE A 1 1035 ? 9.494 -44.397 -12.602 1.00 90.25 1035 ILE A C 1
ATOM 8092 O O . ILE A 1 1035 ? 9.221 -45.540 -12.242 1.00 90.25 1035 ILE A O 1
ATOM 8096 N N . ASN A 1 1036 ? 9.990 -44.155 -13.821 1.00 90.44 1036 ASN A N 1
ATOM 8097 C CA . ASN A 1 1036 ? 10.159 -45.215 -14.824 1.00 90.44 1036 ASN A CA 1
ATOM 8098 C C . ASN A 1 1036 ? 11.227 -46.239 -14.425 1.00 90.44 1036 ASN A C 1
ATOM 8100 O O . ASN A 1 1036 ? 11.086 -47.423 -14.722 1.00 90.44 1036 ASN A O 1
ATOM 8104 N N . GLN A 1 1037 ? 12.289 -45.785 -13.759 1.00 91.12 1037 GLN A N 1
ATOM 8105 C CA . GLN A 1 1037 ? 13.373 -46.637 -13.271 1.00 91.12 1037 GLN A CA 1
ATOM 8106 C C . GLN A 1 1037 ? 13.103 -47.208 -11.871 1.00 91.12 1037 GLN A C 1
ATOM 8108 O O . GLN A 1 1037 ? 13.933 -47.965 -11.376 1.00 91.12 1037 GLN A O 1
ATOM 8113 N N . LYS A 1 1038 ? 11.970 -46.857 -11.240 1.00 88.88 1038 LYS A N 1
ATOM 8114 C CA . LYS A 1 1038 ? 11.613 -47.246 -9.865 1.00 88.88 1038 LYS A CA 1
ATOM 8115 C C . LYS A 1 1038 ? 12.730 -46.967 -8.848 1.00 88.88 1038 LYS A C 1
ATOM 8117 O O . LYS A 1 1038 ? 13.016 -47.791 -7.986 1.00 88.88 1038 LYS A O 1
ATOM 8122 N N . LYS A 1 1039 ? 13.386 -45.808 -8.974 1.00 91.50 1039 LYS A N 1
ATOM 8123 C CA . LYS A 1 1039 ? 14.463 -45.388 -8.059 1.00 91.50 1039 LYS A CA 1
ATOM 8124 C C . LYS A 1 1039 ? 13.955 -44.816 -6.736 1.00 91.50 1039 LYS A C 1
ATOM 8126 O O . LYS A 1 1039 ? 14.728 -44.698 -5.796 1.00 91.50 1039 LYS A O 1
ATOM 8131 N N . LEU A 1 1040 ? 12.677 -44.451 -6.681 1.00 93.06 1040 LEU A N 1
ATOM 8132 C CA . LEU A 1 1040 ? 11.988 -44.023 -5.471 1.00 93.06 1040 LEU A CA 1
ATOM 8133 C C . LEU A 1 1040 ? 10.856 -45.000 -5.160 1.00 93.06 1040 LEU A C 1
ATOM 8135 O O . LEU A 1 1040 ? 10.244 -45.545 -6.081 1.00 93.06 1040 LEU A O 1
ATOM 8139 N N . GLN A 1 1041 ? 10.559 -45.176 -3.875 1.00 94.06 1041 GLN A N 1
ATOM 8140 C CA . GLN A 1 1041 ? 9.469 -46.029 -3.404 1.00 94.06 1041 GLN A CA 1
ATOM 8141 C C . GLN A 1 1041 ? 8.632 -45.286 -2.359 1.00 94.06 1041 GLN A C 1
ATOM 8143 O O . GLN A 1 1041 ? 9.154 -44.870 -1.326 1.00 94.06 1041 GLN A O 1
ATOM 8148 N N . ALA A 1 1042 ? 7.330 -45.135 -2.608 1.00 95.56 1042 ALA A N 1
ATOM 8149 C CA . ALA A 1 1042 ? 6.407 -44.556 -1.637 1.00 95.56 1042 ALA A CA 1
ATOM 8150 C C . ALA A 1 1042 ? 5.830 -45.651 -0.735 1.00 95.56 1042 ALA A C 1
ATOM 8152 O O . ALA A 1 1042 ? 5.212 -46.601 -1.221 1.00 95.56 1042 ALA A O 1
ATOM 8153 N N . ARG A 1 1043 ? 6.011 -45.499 0.579 1.00 96.94 1043 ARG A N 1
ATOM 8154 C CA . ARG A 1 1043 ? 5.472 -46.411 1.596 1.00 96.94 1043 ARG A CA 1
ATOM 8155 C C . ARG A 1 1043 ? 4.621 -45.650 2.586 1.00 96.94 1043 ARG A C 1
ATOM 8157 O O . ARG A 1 1043 ? 4.899 -44.490 2.880 1.00 96.94 1043 ARG A O 1
ATOM 8164 N N . GLY A 1 1044 ? 3.601 -46.297 3.124 1.00 96.88 1044 GLY A N 1
ATOM 8165 C CA . GLY A 1 1044 ? 2.805 -45.677 4.166 1.00 96.88 1044 GLY A CA 1
ATOM 8166 C C . GLY A 1 1044 ? 1.842 -46.619 4.851 1.00 96.88 1044 GLY A C 1
ATOM 8167 O O . GLY A 1 1044 ? 1.609 -47.743 4.417 1.00 96.88 1044 GLY A O 1
ATOM 8168 N N . VAL A 1 1045 ? 1.263 -46.136 5.933 1.00 97.69 1045 VAL A N 1
ATOM 8169 C CA . VAL A 1 1045 ? 0.269 -46.840 6.731 1.00 97.69 1045 VAL A CA 1
ATOM 8170 C C . VAL A 1 1045 ? -0.823 -45.861 7.118 1.00 97.69 1045 VAL A C 1
ATOM 8172 O O . VAL A 1 1045 ? -0.554 -44.693 7.395 1.00 97.69 1045 VAL A O 1
ATOM 8175 N N . LEU A 1 1046 ? -2.061 -46.343 7.142 1.00 97.50 1046 LEU A N 1
ATOM 8176 C CA . LEU A 1 1046 ? -3.169 -45.656 7.793 1.00 97.50 1046 LEU A CA 1
ATOM 8177 C C . LEU A 1 1046 ? -3.895 -46.619 8.722 1.00 97.50 1046 LEU A C 1
ATOM 8179 O O . LEU A 1 1046 ? -3.873 -47.831 8.502 1.00 97.50 1046 LEU A O 1
ATOM 8183 N N . GLY A 1 1047 ? -4.579 -46.096 9.728 1.00 97.00 1047 GLY A N 1
ATOM 8184 C CA . GLY A 1 1047 ? -5.459 -46.909 10.556 1.00 97.00 1047 GLY A CA 1
ATOM 8185 C C . GLY A 1 1047 ? -6.548 -46.102 11.234 1.00 97.00 1047 GLY A C 1
ATOM 8186 O O . GLY A 1 1047 ? -6.462 -44.875 11.296 1.00 97.00 1047 GLY A O 1
ATOM 8187 N N . PHE A 1 1048 ? -7.561 -46.809 11.735 1.00 97.88 1048 PHE A N 1
ATOM 8188 C CA . PHE A 1 1048 ? -8.691 -46.232 12.462 1.00 97.88 1048 PHE A CA 1
ATOM 8189 C C . PHE A 1 1048 ? -9.000 -47.039 13.716 1.00 97.88 1048 PHE A C 1
ATOM 8191 O O . PHE A 1 1048 ? -9.000 -48.272 13.676 1.00 97.88 1048 PHE A O 1
ATOM 8198 N N . TRP A 1 1049 ? -9.324 -46.340 14.802 1.00 97.12 1049 TRP A N 1
ATOM 8199 C CA . TRP A 1 1049 ? -9.719 -46.945 16.072 1.00 97.12 1049 TRP A CA 1
ATOM 8200 C C . TRP A 1 1049 ? -10.929 -46.224 16.662 1.00 97.12 1049 TRP A C 1
ATOM 8202 O O . TRP A 1 1049 ? -11.031 -45.001 16.517 1.00 97.12 1049 TRP A O 1
ATOM 8212 N N . PRO A 1 1050 ? -11.827 -46.948 17.355 1.00 96.44 1050 PRO A N 1
ATOM 8213 C CA . PRO A 1 1050 ? -12.837 -46.338 18.207 1.00 96.44 1050 PRO A CA 1
ATOM 8214 C C . PRO A 1 1050 ? -12.182 -45.414 19.233 1.00 96.44 1050 PRO A C 1
ATOM 8216 O O . PRO A 1 1050 ? -11.206 -45.794 19.888 1.00 96.44 1050 PRO A O 1
ATOM 8219 N N . ALA A 1 1051 ? -12.724 -44.209 19.364 1.00 95.50 1051 ALA A N 1
ATOM 8220 C CA . ALA A 1 1051 ? -12.156 -43.126 20.145 1.00 95.50 1051 ALA A CA 1
ATOM 8221 C C . ALA A 1 1051 ? -13.206 -42.450 21.032 1.00 95.50 1051 ALA A C 1
ATOM 8223 O O . ALA A 1 1051 ? -14.382 -42.355 20.677 1.00 95.50 1051 ALA A O 1
ATOM 8224 N N . ARG A 1 1052 ? -12.760 -41.948 22.186 1.00 94.06 1052 ARG A N 1
ATOM 8225 C CA . ARG A 1 1052 ? -13.541 -41.085 23.081 1.00 94.06 1052 ARG A CA 1
ATOM 8226 C C . ARG A 1 1052 ? -12.680 -39.972 23.632 1.00 94.06 1052 ARG A C 1
ATOM 8228 O O . ARG A 1 1052 ? -11.521 -40.217 23.958 1.00 94.06 1052 ARG A O 1
ATOM 8235 N N . SER A 1 1053 ? -13.251 -38.786 23.802 1.00 94.38 1053 SER A N 1
ATOM 8236 C CA . SER A 1 1053 ? -12.573 -37.729 24.546 1.00 94.38 1053 SER A CA 1
ATOM 8237 C C . SER A 1 1053 ? -12.807 -37.872 26.051 1.00 94.38 1053 SER A C 1
ATOM 8239 O O . SER A 1 1053 ? -13.896 -38.227 26.517 1.00 94.38 1053 SER A O 1
ATOM 8241 N N . VAL A 1 1054 ? -11.749 -37.624 26.821 1.00 93.25 1054 VAL A N 1
ATOM 8242 C CA . VAL A 1 1054 ? -11.776 -37.521 28.282 1.00 93.25 1054 VAL A CA 1
ATOM 8243 C C . VAL A 1 1054 ? -11.057 -36.228 28.641 1.00 93.25 1054 VAL A C 1
ATOM 8245 O O . VAL A 1 1054 ? -9.831 -36.161 28.598 1.00 93.25 1054 VAL A O 1
ATOM 8248 N N . GLN A 1 1055 ? -11.833 -35.194 28.976 1.00 92.06 1055 GLN A N 1
ATOM 8249 C CA . GLN A 1 1055 ? -11.330 -33.824 29.115 1.00 92.06 1055 GLN A CA 1
ATOM 8250 C C . GLN A 1 1055 ? -10.546 -33.394 27.865 1.00 92.06 1055 GLN A C 1
ATOM 8252 O O . GLN A 1 1055 ? -11.133 -33.290 26.795 1.00 92.06 1055 GLN A O 1
ATOM 8257 N N . ASP A 1 1056 ? -9.237 -33.168 27.998 1.00 96.00 1056 ASP A N 1
ATOM 8258 C CA . ASP A 1 1056 ? -8.380 -32.695 26.914 1.00 96.00 1056 ASP A CA 1
ATOM 8259 C C . ASP A 1 1056 ? -7.731 -33.840 26.113 1.00 96.00 1056 ASP A C 1
ATOM 8261 O O . ASP A 1 1056 ? -7.046 -33.573 25.129 1.00 96.00 1056 ASP A O 1
ATOM 8265 N N . ASP A 1 1057 ? -7.948 -35.101 26.491 1.00 96.56 1057 ASP A N 1
ATOM 8266 C CA . ASP A 1 1057 ? -7.305 -36.273 25.888 1.00 96.56 1057 ASP A CA 1
ATOM 8267 C C . ASP A 1 1057 ? -8.238 -37.067 24.977 1.00 96.56 1057 ASP A C 1
ATOM 8269 O O . ASP A 1 1057 ? -9.459 -37.026 25.126 1.00 96.56 1057 ASP A O 1
ATOM 8273 N N . ILE A 1 1058 ? -7.652 -37.869 24.086 1.00 97.00 1058 ILE A N 1
ATOM 8274 C CA . ILE A 1 1058 ? -8.364 -38.815 23.222 1.00 97.00 1058 ILE A CA 1
ATOM 8275 C C . ILE A 1 1058 ? -7.909 -40.236 23.552 1.00 97.00 1058 ILE A C 1
ATOM 8277 O O . ILE A 1 1058 ? -6.728 -40.572 23.454 1.00 97.00 1058 ILE A O 1
ATOM 8281 N N . TYR A 1 1059 ? -8.857 -41.070 23.964 1.00 95.81 1059 TYR A N 1
ATOM 8282 C CA . TYR A 1 1059 ? -8.653 -42.452 24.386 1.00 95.81 1059 TYR A CA 1
ATOM 8283 C C . TYR A 1 1059 ? -9.089 -43.380 23.262 1.00 95.81 1059 TYR A C 1
ATOM 8285 O O . TYR A 1 1059 ? -10.203 -43.239 22.757 1.00 95.81 1059 TYR A O 1
ATOM 8293 N N . LEU A 1 1060 ? -8.230 -44.330 22.893 1.00 95.56 1060 LEU A N 1
ATOM 8294 C CA . LEU A 1 1060 ? -8.487 -45.288 21.821 1.00 95.56 1060 LEU A CA 1
ATOM 8295 C C . LEU A 1 1060 ? -8.691 -46.699 22.356 1.00 95.56 1060 LEU A C 1
ATOM 8297 O O . LEU A 1 1060 ? -8.041 -47.105 23.320 1.00 95.56 1060 LEU A O 1
ATOM 8301 N N . TYR A 1 1061 ? -9.548 -47.462 21.684 1.00 94.19 1061 TYR A N 1
ATOM 8302 C CA . TYR A 1 1061 ? -9.923 -48.824 22.065 1.00 94.19 1061 TYR A CA 1
ATOM 8303 C C . TYR A 1 1061 ? -9.679 -49.802 20.912 1.00 94.19 1061 TYR A C 1
ATOM 8305 O O . TYR A 1 1061 ? -9.619 -49.410 19.749 1.00 94.19 1061 TYR A O 1
ATOM 8313 N N . ALA A 1 1062 ? -9.522 -51.090 21.228 1.00 89.06 1062 ALA A N 1
ATOM 8314 C CA . ALA A 1 1062 ? -9.276 -52.115 20.211 1.00 89.06 1062 ALA A CA 1
ATOM 8315 C C . ALA A 1 1062 ? -10.501 -52.364 19.314 1.00 89.06 1062 ALA A C 1
ATOM 8317 O O . ALA A 1 1062 ? -10.357 -52.539 18.107 1.00 89.06 1062 ALA A O 1
ATOM 8318 N N . VAL A 1 1063 ? -11.697 -52.379 19.911 1.00 88.12 1063 VAL A N 1
ATOM 8319 C CA . VAL A 1 1063 ? -12.992 -52.622 19.254 1.00 88.12 1063 VAL A CA 1
ATOM 8320 C C . VAL A 1 1063 ? -14.089 -51.784 19.922 1.00 88.12 1063 VAL A C 1
ATOM 8322 O O . VAL A 1 1063 ? -13.893 -51.276 21.027 1.00 88.12 1063 VAL A O 1
ATOM 8325 N N . GLU A 1 1064 ? -15.237 -51.619 19.263 1.00 86.25 1064 GLU A N 1
ATOM 8326 C CA . GLU A 1 1064 ? -16.344 -50.769 19.742 1.00 86.25 1064 GLU A CA 1
ATOM 8327 C C . GLU A 1 1064 ? -16.957 -51.282 21.049 1.00 86.25 1064 GLU A C 1
ATOM 8329 O O . GLU A 1 1064 ? -17.305 -50.495 21.924 1.00 86.25 1064 GLU A O 1
ATOM 8334 N N . GLU A 1 1065 ? -17.032 -52.601 21.223 1.00 83.56 1065 GLU A N 1
ATOM 8335 C CA . GLU A 1 1065 ? -17.591 -53.251 22.412 1.00 83.56 1065 GLU A CA 1
ATOM 8336 C C . GLU A 1 1065 ? -16.743 -53.012 23.671 1.00 83.56 1065 GLU A C 1
ATOM 8338 O O . GLU A 1 1065 ? -17.229 -53.133 24.799 1.00 83.56 1065 GLU A O 1
ATOM 8343 N N . ALA A 1 1066 ? -15.470 -52.665 23.474 1.00 80.38 1066 ALA A N 1
ATOM 8344 C CA . ALA A 1 1066 ? -14.503 -52.399 24.530 1.00 80.38 1066 ALA A CA 1
ATOM 8345 C C . ALA A 1 1066 ? -14.599 -50.950 25.060 1.00 80.38 1066 ALA A C 1
ATOM 8347 O O . ALA A 1 1066 ? -14.044 -50.617 26.110 1.00 80.38 1066 ALA A O 1
ATOM 8348 N N . VAL A 1 1067 ? -15.318 -50.072 24.350 1.00 79.38 1067 VAL A N 1
ATOM 8349 C CA . VAL A 1 1067 ? -15.441 -48.649 24.687 1.00 79.38 1067 VAL A CA 1
ATOM 8350 C C . VAL A 1 1067 ? -16.201 -48.484 26.005 1.00 79.38 1067 VAL A C 1
ATOM 8352 O O . VAL A 1 1067 ? -17.387 -48.791 26.103 1.00 79.38 1067 VAL A O 1
ATOM 8355 N N . GLY A 1 1068 ? -15.510 -47.979 27.030 1.00 72.44 1068 GLY A N 1
ATOM 8356 C CA . GLY A 1 1068 ? -16.065 -47.771 28.373 1.00 72.44 1068 GLY A CA 1
ATOM 8357 C C . GLY A 1 1068 ? -16.161 -49.034 29.240 1.00 72.44 1068 GLY A C 1
ATOM 8358 O O . GLY A 1 1068 ? -16.563 -48.931 30.397 1.00 72.44 1068 GLY A O 1
ATOM 8359 N N . SER A 1 1069 ? -15.778 -50.204 28.715 1.00 75.50 1069 SER A N 1
ATOM 8360 C CA . SER A 1 1069 ? -15.786 -51.491 29.428 1.00 75.50 1069 SER A CA 1
ATOM 8361 C C . SER A 1 1069 ? -14.381 -52.074 29.654 1.00 75.50 1069 SER A C 1
ATOM 8363 O O . SER A 1 1069 ? -14.213 -52.918 30.536 1.00 75.50 1069 SER A O 1
ATOM 8365 N N . SER A 1 1070 ? -13.366 -51.609 28.914 1.00 81.56 1070 SER A N 1
ATOM 8366 C CA . SER A 1 1070 ? -11.957 -51.990 29.070 1.00 81.56 1070 SER A CA 1
ATOM 8367 C C . SER A 1 1070 ? -11.025 -50.776 29.161 1.00 81.56 1070 SER A C 1
ATOM 8369 O O . SER A 1 1070 ? -11.402 -49.658 28.818 1.00 81.56 1070 SER A O 1
ATOM 8371 N N . GLU A 1 1071 ? -9.773 -51.006 29.564 1.00 86.12 1071 GLU A N 1
ATOM 8372 C CA . GLU A 1 1071 ? -8.709 -49.994 29.489 1.00 86.12 1071 GLU A CA 1
ATOM 8373 C C . GLU A 1 1071 ? -8.431 -49.578 28.025 1.00 86.12 1071 GLU A C 1
ATOM 8375 O O . GLU A 1 1071 ? -8.525 -50.421 27.121 1.00 86.12 1071 GLU A O 1
ATOM 8380 N N . PRO A 1 1072 ? -8.090 -48.301 27.768 1.00 91.94 1072 PRO A N 1
ATOM 8381 C CA . PRO A 1 1072 ? -7.705 -47.825 26.443 1.00 91.94 1072 PRO A CA 1
ATOM 8382 C C . PRO A 1 1072 ? -6.358 -48.420 26.006 1.00 91.94 1072 PRO A C 1
ATOM 8384 O O . PRO A 1 1072 ? -5.425 -48.547 26.797 1.00 91.94 1072 PRO A O 1
ATOM 8387 N N . ILE A 1 1073 ? -6.228 -48.739 24.717 1.00 94.69 1073 ILE A N 1
ATOM 8388 C CA . ILE A 1 1073 ? -4.991 -49.286 24.130 1.00 94.69 1073 ILE A CA 1
ATOM 8389 C C . ILE A 1 1073 ? -3.951 -48.205 23.821 1.00 94.69 1073 ILE A C 1
ATOM 8391 O O . ILE A 1 1073 ? -2.758 -48.487 23.742 1.00 94.69 1073 ILE A O 1
ATOM 8395 N N . ALA A 1 1074 ? -4.403 -46.967 23.629 1.00 94.44 1074 ALA A N 1
ATOM 8396 C CA . ALA A 1 1074 ? -3.558 -45.808 23.398 1.00 94.44 1074 ALA A CA 1
ATOM 8397 C C . ALA A 1 1074 ? -4.275 -44.536 23.848 1.00 94.44 1074 ALA A C 1
ATOM 8399 O O . ALA A 1 1074 ? -5.505 -44.475 23.919 1.00 94.44 1074 ALA A O 1
ATOM 8400 N N . LYS A 1 1075 ? -3.476 -43.513 24.139 1.00 95.06 1075 LYS A N 1
ATOM 8401 C CA . LYS A 1 1075 ? -3.934 -42.212 24.606 1.00 95.06 1075 LYS A CA 1
ATOM 8402 C C . LYS A 1 1075 ? -3.151 -41.121 23.887 1.00 95.06 1075 LYS A C 1
ATOM 8404 O O . LYS A 1 1075 ? -1.923 -41.131 23.941 1.00 95.06 1075 LYS A O 1
ATOM 8409 N N . PHE A 1 1076 ? -3.871 -40.197 23.261 1.00 96.50 1076 PHE A N 1
ATOM 8410 C CA . PHE A 1 1076 ? -3.317 -38.968 22.702 1.00 96.50 1076 PHE A CA 1
ATOM 8411 C C . PHE A 1 1076 ? -3.642 -37.800 23.626 1.00 96.50 1076 PHE A C 1
ATOM 8413 O O . PHE A 1 1076 ? -4.807 -37.598 23.980 1.00 96.50 1076 PHE A O 1
ATOM 8420 N N . CYS A 1 1077 ? -2.621 -37.057 24.039 1.00 96.12 1077 CYS A N 1
ATOM 8421 C CA . CYS A 1 1077 ? -2.779 -35.959 24.981 1.00 96.12 1077 CYS A CA 1
ATOM 8422 C C . CYS A 1 1077 ? -2.933 -34.628 24.245 1.00 96.12 1077 CYS A C 1
ATOM 8424 O O . CYS A 1 1077 ? -2.074 -34.232 23.459 1.00 96.12 1077 CYS A O 1
ATOM 8426 N N . GLY A 1 1078 ? -4.024 -33.910 24.515 1.00 94.62 1078 GLY A N 1
ATOM 8427 C CA . GLY A 1 1078 ? -4.266 -32.589 23.940 1.00 94.62 1078 GLY A CA 1
ATOM 8428 C C . GLY A 1 1078 ? -3.757 -31.445 24.817 1.00 94.62 1078 GLY A C 1
ATOM 8429 O O . GLY A 1 1078 ? -3.699 -31.547 26.048 1.00 94.62 1078 GLY A O 1
ATOM 8430 N N . LEU A 1 1079 ? -3.433 -30.332 24.160 1.00 96.56 1079 LEU A N 1
ATOM 8431 C CA . LEU A 1 1079 ? -3.199 -29.026 24.774 1.00 96.56 1079 LEU A CA 1
ATOM 8432 C C . LEU A 1 1079 ? -4.348 -28.085 24.395 1.00 96.56 1079 LEU A C 1
ATOM 8434 O O . LEU A 1 1079 ? -4.889 -28.161 23.288 1.00 96.56 1079 LEU A O 1
ATOM 8438 N N . ARG A 1 1080 ? -4.730 -27.209 25.320 1.00 95.69 1080 ARG A N 1
ATOM 8439 C CA . ARG A 1 1080 ? -5.853 -26.281 25.205 1.00 95.69 1080 ARG A CA 1
ATOM 8440 C C . ARG A 1 1080 ? -5.358 -24.841 25.187 1.00 95.69 1080 ARG A C 1
ATOM 8442 O O . ARG A 1 1080 ? -4.440 -24.475 25.922 1.00 95.69 1080 ARG A O 1
ATOM 8449 N N . GLN A 1 1081 ? -6.006 -24.011 24.374 1.00 95.94 1081 GLN A N 1
ATOM 8450 C CA . GLN A 1 1081 ? -5.775 -22.566 24.368 1.00 95.94 1081 GLN A CA 1
ATOM 8451 C C . GLN A 1 1081 ? -6.009 -21.975 25.772 1.00 95.94 1081 GLN A C 1
ATOM 8453 O O . GLN A 1 1081 ? -7.040 -22.250 26.381 1.00 95.94 1081 GLN A O 1
ATOM 8458 N N . GLN A 1 1082 ? -5.080 -21.156 26.279 1.00 93.56 1082 GLN A N 1
ATOM 8459 C CA . GLN A 1 1082 ? -5.219 -20.467 27.578 1.00 93.56 1082 GLN A CA 1
ATOM 8460 C C . GLN A 1 1082 ? -5.193 -18.940 27.486 1.00 93.56 1082 GLN A C 1
ATOM 8462 O O . GLN A 1 1082 ? -5.628 -18.282 28.428 1.00 93.56 1082 GLN A O 1
ATOM 8467 N N . ALA A 1 1083 ? -4.710 -18.366 26.381 1.00 89.69 1083 ALA A N 1
ATOM 8468 C CA . ALA A 1 1083 ? -4.705 -16.917 26.191 1.00 89.69 1083 ALA A CA 1
ATOM 8469 C C . ALA A 1 1083 ? -6.138 -16.378 26.264 1.00 89.69 1083 ALA A C 1
ATOM 8471 O O . ALA A 1 1083 ? -7.011 -16.864 25.539 1.00 89.69 1083 ALA A O 1
ATOM 8472 N N . GLU A 1 1084 ? -6.389 -15.426 27.166 1.00 85.62 1084 GLU A N 1
ATOM 8473 C CA . GLU A 1 1084 ? -7.715 -14.850 27.339 1.00 85.62 1084 GLU A CA 1
ATOM 8474 C C . GLU A 1 1084 ? -8.154 -14.211 26.019 1.00 85.62 1084 GLU A C 1
ATOM 8476 O O . GLU A 1 1084 ? -7.470 -13.354 25.460 1.00 85.62 1084 GLU A O 1
ATOM 8481 N N . LYS A 1 1085 ? -9.271 -14.698 25.481 1.00 81.75 1085 LYS A N 1
ATOM 8482 C CA . LYS A 1 1085 ? -9.908 -14.108 24.319 1.00 81.75 1085 LYS A CA 1
ATOM 8483 C C . LYS A 1 1085 ? -10.707 -12.912 24.790 1.00 81.75 1085 LYS A C 1
ATOM 8485 O O . LYS A 1 1085 ? -11.170 -12.865 25.929 1.00 81.75 1085 LYS A O 1
ATOM 8490 N N . ASP A 1 1086 ? -10.888 -11.979 23.876 1.00 67.69 1086 ASP A N 1
ATOM 8491 C CA . ASP A 1 1086 ? -11.829 -10.898 24.068 1.00 67.69 1086 ASP A CA 1
ATOM 8492 C C . ASP A 1 1086 ? -13.213 -11.421 24.521 1.00 67.69 1086 ASP A C 1
ATOM 8494 O O . ASP A 1 1086 ? -13.685 -12.446 24.046 1.00 67.69 1086 ASP A O 1
ATOM 8498 N N . SER A 1 1087 ? -13.871 -10.734 25.452 1.00 63.62 1087 SER A N 1
ATOM 8499 C CA . SER A 1 1087 ? -15.206 -11.065 25.955 1.00 63.62 1087 SER A CA 1
ATOM 8500 C C . SER A 1 1087 ? -16.306 -10.945 24.902 1.00 63.62 1087 SER A C 1
ATOM 8502 O O . SER A 1 1087 ? -17.337 -11.595 25.056 1.00 63.62 1087 SER A O 1
ATOM 8504 N N . ALA A 1 1088 ? -16.102 -10.155 23.843 1.00 59.91 1088 ALA A N 1
ATOM 8505 C CA . ALA A 1 1088 ? -16.956 -10.123 22.660 1.00 59.91 1088 ALA A CA 1
ATOM 8506 C C . ALA A 1 1088 ? -16.645 -11.276 21.686 1.00 59.91 1088 ALA A C 1
ATOM 8508 O O . ALA A 1 1088 ? -17.492 -11.649 20.869 1.00 59.91 1088 ALA A O 1
ATOM 8509 N N . CYS A 1 1089 ? -15.477 -11.915 21.812 1.00 62.81 1089 CYS A N 1
ATOM 8510 C CA . CYS A 1 1089 ? -15.128 -13.122 21.079 1.00 62.81 1089 CYS A CA 1
ATOM 8511 C C . CYS A 1 1089 ? -15.835 -14.339 21.698 1.00 62.81 1089 CYS A C 1
ATOM 8513 O O . CYS A 1 1089 ? -15.460 -14.863 22.746 1.00 62.81 1089 CYS A O 1
ATOM 8515 N N . THR A 1 1090 ? -16.871 -14.821 21.014 1.00 76.56 1090 THR A N 1
ATOM 8516 C CA . THR A 1 1090 ? -17.628 -16.021 21.413 1.00 76.56 1090 THR A CA 1
ATOM 8517 C C . THR A 1 1090 ? -16.921 -17.329 21.046 1.00 76.56 1090 THR A C 1
ATOM 8519 O O . THR A 1 1090 ? -17.449 -18.410 21.312 1.00 76.56 1090 THR A O 1
ATOM 8522 N N . ASP A 1 1091 ? -15.725 -17.259 20.446 1.00 84.75 1091 ASP A N 1
ATOM 8523 C CA . ASP A 1 1091 ? -14.980 -18.446 20.040 1.00 84.75 1091 ASP A CA 1
ATOM 8524 C C . ASP A 1 1091 ? -14.530 -19.270 21.261 1.00 84.75 1091 ASP A C 1
ATOM 8526 O O . ASP A 1 1091 ? -13.759 -18.781 22.093 1.00 84.75 1091 ASP A O 1
ATOM 8530 N N . PRO A 1 1092 ? -14.876 -20.562 21.332 1.00 91.06 1092 PRO A N 1
ATOM 8531 C CA . PRO A 1 1092 ? -14.464 -21.428 22.428 1.00 91.06 1092 PRO A CA 1
ATOM 8532 C C . PRO A 1 1092 ? -12.956 -21.668 22.461 1.00 91.06 1092 PRO A C 1
ATOM 8534 O O . PRO A 1 1092 ? -12.253 -21.518 21.464 1.00 91.06 1092 PRO A O 1
ATOM 8537 N N . TYR A 1 1093 ? -12.439 -22.052 23.622 1.00 93.88 1093 TYR A N 1
ATOM 8538 C CA . TYR A 1 1093 ? -11.020 -22.323 23.844 1.00 93.88 1093 TYR A CA 1
ATOM 8539 C C . TYR A 1 1093 ? -10.692 -23.730 23.365 1.00 93.88 1093 TYR A C 1
ATOM 8541 O O . TYR A 1 1093 ? -10.885 -24.695 24.099 1.00 93.88 1093 TYR A O 1
ATOM 8549 N N . TYR A 1 1094 ? -10.229 -23.842 22.123 1.00 95.50 1094 TYR A N 1
ATOM 8550 C CA . TYR A 1 1094 ? -10.128 -25.121 21.428 1.00 95.50 1094 TYR A CA 1
ATOM 8551 C C . TYR A 1 1094 ? -9.065 -26.053 22.034 1.00 95.50 1094 TYR A C 1
ATOM 8553 O O . TYR A 1 1094 ? -7.970 -25.624 22.416 1.00 95.50 1094 TYR A O 1
ATOM 8561 N N . CYS A 1 1095 ? -9.394 -27.343 22.061 1.00 96.44 1095 CYS A N 1
ATOM 8562 C CA . CYS A 1 1095 ? -8.488 -28.480 22.185 1.00 96.44 1095 CYS A CA 1
ATOM 8563 C C . CYS A 1 1095 ? -8.847 -29.519 21.107 1.00 96.44 1095 CYS A C 1
ATOM 8565 O O . CYS A 1 1095 ? -10.005 -29.619 20.708 1.00 96.44 1095 CYS A O 1
ATOM 8567 N N . LEU A 1 1096 ? -7.884 -30.310 20.619 1.00 96.06 1096 LEU A N 1
ATOM 8568 C CA . LEU A 1 1096 ? -8.154 -31.306 19.567 1.00 96.06 1096 LEU A CA 1
ATOM 8569 C C . LEU A 1 1096 ? -9.162 -32.381 20.002 1.00 96.06 1096 LEU A C 1
ATOM 8571 O O . LEU A 1 1096 ? -9.937 -32.866 19.181 1.00 96.06 1096 LEU A O 1
ATOM 8575 N N . SER A 1 1097 ? -9.180 -32.723 21.289 1.00 95.75 1097 SER A N 1
ATOM 8576 C CA . SER A 1 1097 ? -10.142 -33.656 21.887 1.00 95.75 1097 SER A CA 1
ATOM 8577 C C . SER A 1 1097 ? -11.589 -33.171 21.823 1.00 95.75 1097 SER A C 1
ATOM 8579 O O . SER A 1 1097 ? -12.488 -34.008 21.791 1.00 95.75 1097 SER A O 1
ATOM 8581 N N . ASP A 1 1098 ? -11.828 -31.859 21.702 1.00 94.56 1098 ASP A N 1
ATOM 8582 C CA . ASP A 1 1098 ? -13.177 -31.291 21.575 1.00 94.56 1098 ASP A CA 1
ATOM 8583 C C . ASP A 1 1098 ? -13.888 -31.775 20.291 1.00 94.56 1098 ASP A C 1
ATOM 8585 O O . ASP A 1 1098 ? -15.112 -31.707 20.178 1.00 94.56 1098 ASP A O 1
ATOM 8589 N N . PHE A 1 1099 ? -13.130 -32.276 19.307 1.00 94.31 1099 PHE A N 1
ATOM 8590 C CA . PHE A 1 1099 ? -13.648 -32.791 18.038 1.00 94.31 1099 PHE A CA 1
ATOM 8591 C C . PHE A 1 1099 ? -13.916 -34.301 18.030 1.00 94.31 1099 PHE A C 1
ATOM 8593 O O . PHE A 1 1099 ? -14.212 -34.837 16.962 1.00 94.31 1099 PHE A O 1
ATOM 8600 N N . ILE A 1 1100 ? -13.832 -34.966 19.187 1.00 94.44 1100 ILE A N 1
ATOM 8601 C CA . ILE A 1 1100 ? -14.165 -36.383 19.386 1.00 94.44 1100 ILE A CA 1
ATOM 8602 C C . ILE A 1 1100 ? -15.258 -36.497 20.450 1.00 94.44 1100 ILE A C 1
ATOM 8604 O O . ILE A 1 1100 ? -15.194 -35.814 21.475 1.00 94.44 1100 ILE A O 1
ATOM 8608 N N . ALA A 1 1101 ? -16.236 -37.382 20.242 1.00 92.75 1101 ALA A N 1
ATOM 8609 C CA . ALA A 1 1101 ? -17.338 -37.567 21.184 1.00 92.75 1101 ALA A CA 1
ATOM 8610 C C . ALA A 1 1101 ? -16.847 -37.910 22.615 1.00 92.75 1101 ALA A C 1
ATOM 8612 O O . ALA A 1 1101 ? -16.098 -38.881 22.801 1.00 92.75 1101 ALA A O 1
ATOM 8613 N N . PRO A 1 1102 ? -17.292 -37.161 23.643 1.00 91.44 1102 PRO A N 1
ATOM 8614 C CA . PRO A 1 1102 ? -16.969 -37.425 25.044 1.00 91.44 1102 PRO A CA 1
ATOM 8615 C C . PRO A 1 1102 ? -17.389 -38.815 25.517 1.00 91.44 1102 PRO A C 1
ATOM 8617 O O . PRO A 1 1102 ? -18.373 -39.380 25.030 1.00 91.44 1102 PRO A O 1
ATOM 8620 N N . LEU A 1 1103 ? -16.661 -39.379 26.482 1.00 88.56 1103 LEU A N 1
ATOM 8621 C CA . LEU A 1 1103 ? -16.971 -40.694 27.056 1.00 88.56 1103 LEU A CA 1
ATOM 8622 C C . LEU A 1 1103 ? -18.375 -40.749 27.692 1.00 88.56 1103 LEU A C 1
ATOM 8624 O O . LEU A 1 1103 ? -19.089 -41.734 27.522 1.00 88.56 1103 LEU A O 1
ATOM 8628 N N . ASP A 1 1104 ? -18.790 -39.680 28.370 1.00 85.94 1104 ASP A N 1
ATOM 8629 C CA . ASP A 1 1104 ? -20.094 -39.543 29.035 1.00 85.94 1104 ASP A CA 1
ATOM 8630 C C . ASP A 1 1104 ? -21.273 -39.359 28.063 1.00 85.94 1104 ASP A C 1
ATOM 8632 O O . ASP A 1 1104 ? -22.413 -39.652 28.420 1.00 85.94 1104 ASP A O 1
ATOM 8636 N N . SER A 1 1105 ? -21.013 -38.960 26.813 1.00 86.62 1105 SER A N 1
ATOM 8637 C CA . SER A 1 1105 ? -22.050 -38.806 25.779 1.00 86.62 1105 SER A CA 1
ATOM 8638 C C . SER A 1 1105 ? -22.689 -40.128 25.331 1.00 86.62 1105 SER A C 1
ATOM 8640 O O . SER A 1 1105 ? -23.730 -40.124 24.678 1.00 86.62 1105 SER A O 1
ATOM 8642 N N . GLY A 1 1106 ? -22.046 -41.273 25.587 1.00 83.50 1106 GLY A N 1
ATOM 8643 C CA . GLY A 1 1106 ? -22.507 -42.582 25.111 1.00 83.50 1106 GLY A CA 1
ATOM 8644 C C . GLY A 1 1106 ? -22.367 -42.820 23.595 1.00 83.50 1106 GLY A C 1
ATOM 8645 O O . GLY A 1 1106 ? -22.451 -43.964 23.162 1.00 83.50 1106 GLY A O 1
ATOM 8646 N N . ILE A 1 1107 ? -22.007 -41.817 22.782 1.00 88.06 1107 ILE A N 1
ATOM 8647 C CA . ILE A 1 1107 ? -21.866 -41.913 21.308 1.00 88.06 1107 ILE A CA 1
ATOM 8648 C C . ILE A 1 1107 ? -20.468 -42.346 20.838 1.00 88.06 1107 ILE A C 1
ATOM 8650 O O . ILE A 1 1107 ? -19.499 -41.627 21.046 1.00 88.06 1107 ILE A O 1
ATOM 8654 N N . CYS A 1 1108 ? -20.339 -43.504 20.182 1.00 88.44 1108 CYS A N 1
ATOM 8655 C CA . CYS A 1 1108 ? -19.034 -43.980 19.712 1.00 88.44 1108 CYS A CA 1
ATOM 8656 C C . CYS A 1 1108 ? -18.514 -43.144 18.532 1.00 88.44 1108 CYS A C 1
ATOM 8658 O O . CYS A 1 1108 ? -19.202 -43.023 17.520 1.00 88.44 1108 CYS A O 1
ATOM 8660 N N . ASP A 1 1109 ? -17.296 -42.623 18.663 1.00 94.00 1109 ASP A N 1
ATOM 8661 C CA . ASP A 1 1109 ? -16.574 -41.865 17.637 1.00 94.00 1109 ASP A CA 1
ATOM 8662 C C . ASP A 1 1109 ? -15.256 -42.579 17.297 1.00 94.00 1109 ASP A C 1
ATOM 8664 O O . ASP A 1 1109 ? -14.989 -43.668 17.816 1.00 94.00 1109 ASP A O 1
ATOM 8668 N N . TYR A 1 1110 ? -14.450 -42.019 16.397 1.00 96.31 1110 TYR A N 1
ATOM 8669 C CA . TYR A 1 1110 ? -13.250 -42.656 15.866 1.00 96.31 1110 TYR A CA 1
ATOM 8670 C C . TYR A 1 1110 ? -12.137 -41.638 15.639 1.00 96.31 1110 TYR A C 1
ATOM 8672 O O . TYR A 1 1110 ? -12.375 -40.468 15.350 1.00 96.31 1110 TYR A O 1
ATOM 8680 N N . LEU A 1 1111 ? -10.900 -42.114 15.727 1.00 97.50 1111 LEU A N 1
ATOM 8681 C CA . LEU A 1 1111 ? -9.708 -41.360 15.364 1.00 97.50 1111 LEU A CA 1
ATOM 8682 C C . LEU A 1 1111 ? -8.930 -42.168 14.333 1.00 97.50 1111 LEU A C 1
ATOM 8684 O O . LEU A 1 1111 ? -8.736 -43.378 14.497 1.00 97.50 1111 LEU A O 1
ATOM 8688 N N . GLY A 1 1112 ? -8.477 -41.498 13.278 1.00 97.31 1112 GLY A N 1
ATOM 8689 C CA . GLY A 1 1112 ? -7.539 -42.090 12.335 1.00 97.31 1112 GLY A CA 1
ATOM 8690 C C . GLY A 1 1112 ? -6.112 -41.622 12.582 1.00 97.31 1112 GLY A C 1
ATOM 8691 O O . GLY A 1 1112 ? -5.883 -40.605 13.231 1.00 97.31 1112 GLY A O 1
ATOM 8692 N N . LEU A 1 1113 ? -5.145 -42.334 12.019 1.00 97.12 1113 LEU A N 1
ATOM 8693 C CA . LEU A 1 1113 ? -3.770 -41.854 11.891 1.00 97.12 1113 LEU A CA 1
ATOM 8694 C C . LEU A 1 1113 ? -3.162 -42.314 10.573 1.00 97.12 1113 LEU A C 1
ATOM 8696 O O . LEU A 1 1113 ? -3.626 -43.293 9.983 1.00 97.12 1113 LEU A O 1
ATOM 8700 N N . PHE A 1 1114 ? -2.100 -41.635 10.149 1.00 98.06 1114 PHE A N 1
ATOM 8701 C CA . PHE A 1 1114 ? -1.270 -42.057 9.031 1.00 98.06 1114 PHE A CA 1
ATOM 8702 C C . PHE A 1 1114 ? 0.210 -41.732 9.242 1.00 98.06 1114 PHE A C 1
ATOM 8704 O O . PHE A 1 1114 ? 0.564 -40.818 9.992 1.00 98.06 1114 PHE A O 1
ATOM 8711 N N . ALA A 1 1115 ? 1.059 -42.457 8.520 1.00 98.06 1115 ALA A N 1
ATOM 8712 C CA . ALA A 1 1115 ? 2.440 -42.087 8.241 1.00 98.06 1115 ALA A CA 1
ATOM 8713 C C . ALA A 1 1115 ? 2.799 -42.526 6.820 1.00 98.06 1115 ALA A C 1
ATOM 8715 O O . ALA A 1 1115 ? 2.514 -43.658 6.434 1.00 98.06 1115 ALA A O 1
ATOM 8716 N N . VAL A 1 1116 ? 3.393 -41.629 6.041 1.00 97.81 1116 VAL A N 1
ATOM 8717 C CA . VAL A 1 1116 ? 3.795 -41.840 4.647 1.00 97.81 1116 VAL A CA 1
ATOM 8718 C C . VAL A 1 1116 ? 5.206 -41.311 4.433 1.00 97.81 1116 VAL A C 1
ATOM 8720 O O . VAL A 1 1116 ? 5.593 -40.323 5.052 1.00 97.81 1116 VAL A O 1
ATOM 8723 N N . ALA A 1 1117 ? 5.978 -41.945 3.557 1.00 96.81 1117 ALA A N 1
ATOM 8724 C CA . ALA A 1 1117 ? 7.320 -41.495 3.212 1.00 96.81 1117 ALA A CA 1
ATOM 8725 C C . ALA A 1 1117 ? 7.736 -41.916 1.801 1.00 96.81 1117 ALA A C 1
ATOM 8727 O O . ALA A 1 1117 ? 7.217 -42.887 1.240 1.00 96.81 1117 ALA A O 1
ATOM 8728 N N . CYS A 1 1118 ? 8.712 -41.194 1.253 1.00 95.25 1118 CYS A N 1
ATOM 8729 C CA . CYS A 1 1118 ? 9.381 -41.526 0.003 1.00 95.25 1118 CYS A CA 1
ATOM 8730 C C . CYS A 1 1118 ? 10.811 -42.018 0.283 1.00 95.25 1118 CYS A C 1
ATOM 8732 O O . CYS A 1 1118 ? 11.676 -41.246 0.688 1.00 95.25 1118 CYS A O 1
ATOM 8734 N N . PHE A 1 1119 ? 11.065 -43.304 0.046 1.00 94.69 1119 PHE A N 1
ATOM 8735 C CA . PHE A 1 1119 ? 12.375 -43.947 0.187 1.00 94.69 1119 PHE A CA 1
ATOM 8736 C C . PHE A 1 1119 ? 13.183 -43.851 -1.116 1.00 94.69 1119 PHE A C 1
ATOM 8738 O O . PHE A 1 1119 ? 12.598 -43.731 -2.196 1.00 94.69 1119 PHE A O 1
ATOM 8745 N N . GLY A 1 1120 ? 14.516 -43.934 -1.025 1.00 92.44 1120 GLY A N 1
ATOM 8746 C CA . GLY A 1 1120 ? 15.437 -43.866 -2.170 1.00 92.44 1120 GLY A CA 1
ATOM 8747 C C . GLY A 1 1120 ? 16.125 -42.507 -2.368 1.00 92.44 1120 GLY A C 1
ATOM 8748 O O . GLY A 1 1120 ? 17.000 -42.374 -3.224 1.00 92.44 1120 GLY A O 1
ATOM 8749 N N . VAL A 1 1121 ? 15.712 -41.471 -1.625 1.00 92.38 1121 VAL A N 1
ATOM 8750 C CA . VAL A 1 1121 ? 16.230 -40.098 -1.780 1.00 92.38 1121 VAL A CA 1
ATOM 8751 C C . VAL A 1 1121 ? 17.686 -39.998 -1.323 1.00 92.38 1121 VAL A C 1
ATOM 8753 O O . VAL A 1 1121 ? 18.499 -39.410 -2.035 1.00 92.38 1121 VAL A O 1
ATOM 8756 N N . ASP A 1 1122 ? 18.031 -40.590 -0.180 1.00 88.19 1122 ASP A N 1
ATOM 8757 C CA . ASP A 1 1122 ? 19.381 -40.506 0.386 1.00 88.19 1122 ASP A CA 1
ATOM 8758 C C . ASP A 1 1122 ? 20.407 -41.232 -0.495 1.00 88.19 1122 ASP A C 1
ATOM 8760 O O . ASP A 1 1122 ? 21.472 -40.679 -0.781 1.00 88.19 1122 ASP A O 1
ATOM 8764 N N . GLU A 1 1123 ? 20.060 -42.410 -1.025 1.00 92.06 1123 GLU A N 1
ATOM 8765 C CA . GLU A 1 1123 ? 20.907 -43.158 -1.958 1.00 92.06 1123 GLU A CA 1
ATOM 8766 C C . GLU A 1 1123 ? 21.160 -42.369 -3.251 1.00 92.06 1123 GLU A C 1
ATOM 8768 O O . GLU A 1 1123 ? 22.289 -42.303 -3.742 1.00 92.06 1123 GLU A O 1
ATOM 8773 N N . LEU A 1 1124 ? 20.126 -41.708 -3.782 1.00 92.00 1124 LEU A N 1
ATOM 8774 C CA . LEU A 1 1124 ? 20.255 -40.827 -4.944 1.00 92.00 1124 LEU A CA 1
ATOM 8775 C C . LEU A 1 1124 ? 21.128 -39.608 -4.641 1.00 92.00 1124 LEU A C 1
ATOM 8777 O O . LEU A 1 1124 ? 21.941 -39.208 -5.474 1.00 92.00 1124 LEU A O 1
ATOM 8781 N N . CYS A 1 1125 ? 20.981 -39.013 -3.457 1.00 88.25 1125 CYS A N 1
ATOM 8782 C CA . CYS A 1 1125 ? 21.833 -37.908 -3.044 1.00 88.25 1125 CYS A CA 1
ATOM 8783 C C . CYS A 1 1125 ? 23.298 -38.328 -2.947 1.00 88.25 1125 CYS A C 1
ATOM 8785 O O . CYS A 1 1125 ? 24.151 -37.554 -3.369 1.00 88.25 1125 CYS A O 1
ATOM 8787 N N . ASP A 1 1126 ? 23.598 -39.514 -2.417 1.00 87.19 1126 ASP A N 1
ATOM 8788 C CA . ASP A 1 1126 ? 24.957 -40.057 -2.360 1.00 87.19 1126 ASP A CA 1
ATOM 8789 C C . ASP A 1 1126 ? 25.535 -40.271 -3.766 1.00 87.19 1126 ASP A C 1
ATOM 8791 O O . ASP A 1 1126 ? 26.679 -39.894 -4.033 1.00 87.19 1126 ASP A O 1
ATOM 8795 N N . ASP A 1 1127 ? 24.737 -40.823 -4.683 1.00 88.50 1127 ASP A N 1
ATOM 8796 C CA . ASP A 1 1127 ? 25.124 -41.025 -6.081 1.00 88.50 1127 ASP A CA 1
ATOM 8797 C C . ASP A 1 1127 ? 25.447 -39.703 -6.792 1.00 88.50 1127 ASP A C 1
ATOM 8799 O O . ASP A 1 1127 ? 26.448 -39.627 -7.510 1.00 88.50 1127 ASP A O 1
ATOM 8803 N N . PHE A 1 1128 ? 24.640 -38.657 -6.583 1.00 86.69 1128 PHE A N 1
ATOM 8804 C CA . PHE A 1 1128 ? 24.900 -37.322 -7.130 1.00 86.69 1128 PHE A CA 1
ATOM 8805 C C . PHE A 1 1128 ? 26.072 -36.616 -6.433 1.00 86.69 1128 PHE A C 1
ATOM 8807 O O . PHE A 1 1128 ? 26.835 -35.918 -7.098 1.00 86.69 1128 PHE A O 1
ATOM 8814 N N . ARG A 1 1129 ? 26.292 -36.852 -5.130 1.00 80.88 1129 ARG A N 1
ATOM 8815 C CA . ARG A 1 1129 ? 27.463 -36.341 -4.388 1.00 80.88 1129 ARG A CA 1
ATOM 8816 C C . ARG A 1 1129 ? 28.769 -36.877 -4.977 1.00 80.88 1129 ARG A C 1
ATOM 8818 O O . ARG A 1 1129 ? 29.705 -36.111 -5.164 1.00 80.88 1129 ARG A O 1
ATOM 8825 N N . ARG A 1 1130 ? 28.819 -38.164 -5.352 1.00 83.31 1130 ARG A N 1
ATOM 8826 C CA . ARG A 1 1130 ? 29.985 -38.768 -6.039 1.00 83.31 1130 ARG A CA 1
ATOM 8827 C C . ARG A 1 1130 ? 30.232 -38.204 -7.444 1.00 83.31 1130 ARG A C 1
ATOM 8829 O O . ARG A 1 1130 ? 31.316 -38.396 -7.982 1.00 83.31 1130 ARG A O 1
ATOM 8836 N N . GLN A 1 1131 ? 29.230 -37.560 -8.038 1.00 82.25 1131 GLN A N 1
ATOM 8837 C CA . GLN A 1 1131 ? 29.296 -36.924 -9.357 1.00 82.25 1131 GLN A CA 1
ATOM 8838 C C . GLN A 1 1131 ? 29.504 -35.404 -9.271 1.00 82.25 1131 GLN A C 1
ATOM 8840 O O . GLN A 1 1131 ? 29.472 -34.742 -10.305 1.00 82.25 1131 GLN A O 1
ATOM 8845 N N . ASP A 1 1132 ? 29.680 -34.850 -8.063 1.00 71.81 1132 ASP A N 1
ATOM 8846 C CA . ASP A 1 1132 ? 29.737 -33.404 -7.811 1.00 71.81 1132 ASP A CA 1
ATOM 8847 C C . ASP A 1 1132 ? 28.500 -32.632 -8.334 1.00 71.81 1132 ASP A C 1
ATOM 8849 O O . ASP A 1 1132 ? 28.593 -31.467 -8.724 1.00 71.81 1132 ASP A O 1
ATOM 8853 N N . ASP A 1 1133 ? 27.318 -33.262 -8.340 1.00 77.00 1133 ASP A N 1
ATOM 8854 C CA . ASP A 1 1133 ? 26.082 -32.678 -8.881 1.00 77.00 1133 ASP A CA 1
ATOM 8855 C C . ASP A 1 1133 ? 25.149 -32.140 -7.784 1.00 77.00 1133 ASP A C 1
ATOM 8857 O O . ASP A 1 1133 ? 24.091 -32.698 -7.482 1.00 77.00 1133 ASP A O 1
ATOM 8861 N N . GLU A 1 1134 ? 25.543 -31.021 -7.176 1.00 76.94 1134 GLU A N 1
ATOM 8862 C CA . GLU A 1 1134 ? 24.786 -30.367 -6.097 1.00 76.94 1134 GLU A CA 1
ATOM 8863 C C . GLU A 1 1134 ? 23.371 -29.941 -6.517 1.00 76.94 1134 GLU A C 1
ATOM 8865 O O . GLU A 1 1134 ? 22.439 -29.983 -5.709 1.00 76.94 1134 GLU A O 1
ATOM 8870 N N . TYR A 1 1135 ? 23.181 -29.590 -7.794 1.00 82.12 1135 TYR A N 1
ATOM 8871 C CA . TYR A 1 1135 ? 21.870 -29.237 -8.338 1.00 82.12 1135 TYR A CA 1
ATOM 8872 C C . TYR A 1 1135 ? 20.897 -30.415 -8.232 1.00 82.12 1135 TYR A C 1
ATOM 8874 O O . TYR A 1 1135 ? 19.791 -30.263 -7.706 1.00 82.12 1135 TYR A O 1
ATOM 8882 N N . ASN A 1 1136 ? 21.316 -31.604 -8.676 1.00 86.19 1136 ASN A N 1
ATOM 8883 C CA . ASN A 1 1136 ? 20.468 -32.791 -8.616 1.00 86.19 1136 ASN A CA 1
ATOM 8884 C C . ASN A 1 1136 ? 20.277 -33.326 -7.190 1.00 86.19 1136 ASN A C 1
ATOM 8886 O O . ASN A 1 1136 ? 19.240 -33.930 -6.913 1.00 86.19 1136 ASN A O 1
ATOM 8890 N N . ILE A 1 1137 ? 21.197 -33.038 -6.262 1.00 86.56 1137 ILE A N 1
ATOM 8891 C CA . ILE A 1 1137 ? 21.013 -33.326 -4.829 1.00 86.56 1137 ILE A CA 1
ATOM 8892 C C . ILE A 1 1137 ? 19.853 -32.511 -4.257 1.00 86.56 1137 ILE A C 1
ATOM 8894 O O . ILE A 1 1137 ? 18.962 -33.074 -3.621 1.00 86.56 1137 ILE A O 1
ATOM 8898 N N . ILE A 1 1138 ? 19.828 -31.197 -4.500 1.00 87.38 1138 ILE A N 1
ATOM 8899 C CA . ILE A 1 1138 ? 18.726 -30.336 -4.046 1.00 87.38 1138 ILE A CA 1
ATOM 8900 C C . ILE A 1 1138 ? 17.423 -30.738 -4.750 1.00 87.38 1138 ILE A C 1
ATOM 8902 O O . ILE A 1 1138 ? 16.382 -30.854 -4.102 1.00 87.38 1138 ILE A O 1
ATOM 8906 N N . MET A 1 1139 ? 17.482 -31.019 -6.057 1.00 90.75 1139 MET A N 1
ATOM 8907 C CA . MET A 1 1139 ? 16.320 -31.416 -6.854 1.00 90.75 1139 MET A CA 1
ATOM 8908 C C . MET A 1 1139 ? 15.666 -32.702 -6.340 1.00 90.75 1139 MET A C 1
ATOM 8910 O O . MET A 1 1139 ? 14.448 -32.739 -6.169 1.00 90.75 1139 MET A O 1
ATOM 8914 N N . VAL A 1 1140 ? 16.447 -33.758 -6.086 1.00 93.25 1140 VAL A N 1
ATOM 8915 C CA . VAL A 1 1140 ? 15.888 -35.049 -5.664 1.00 93.25 1140 VAL A CA 1
ATOM 8916 C C . VAL A 1 1140 ? 15.302 -34.985 -4.254 1.00 93.25 1140 VAL A C 1
ATOM 8918 O O . VAL A 1 1140 ? 14.243 -35.565 -4.029 1.00 93.25 1140 VAL A O 1
ATOM 8921 N N . LYS A 1 1141 ? 15.911 -34.211 -3.343 1.00 90.19 1141 LYS A N 1
ATOM 8922 C CA . LYS A 1 1141 ? 15.342 -33.935 -2.013 1.00 90.19 1141 LYS A CA 1
ATOM 8923 C C . LYS A 1 1141 ? 14.027 -33.170 -2.115 1.00 90.19 1141 LYS A C 1
ATOM 8925 O O . LYS A 1 1141 ? 13.020 -33.604 -1.565 1.00 90.19 1141 LYS A O 1
ATOM 8930 N N . ALA A 1 1142 ? 14.002 -32.089 -2.900 1.00 91.56 1142 ALA A N 1
ATOM 8931 C CA . ALA A 1 1142 ? 12.791 -31.300 -3.107 1.00 91.56 1142 ALA A CA 1
ATOM 8932 C C . ALA A 1 1142 ? 11.655 -32.144 -3.715 1.00 91.56 1142 ALA A C 1
ATOM 8934 O O . ALA A 1 1142 ? 10.510 -32.041 -3.276 1.00 91.56 1142 ALA A O 1
ATOM 8935 N N . LEU A 1 1143 ? 11.959 -33.005 -4.695 1.00 94.50 1143 LEU A N 1
ATOM 8936 C CA . LEU A 1 1143 ? 10.993 -33.937 -5.285 1.00 94.50 1143 LEU A CA 1
ATOM 8937 C C . LEU A 1 1143 ? 10.523 -35.007 -4.290 1.00 94.50 1143 LEU A C 1
ATOM 8939 O O . LEU A 1 1143 ? 9.328 -35.295 -4.255 1.00 94.50 1143 LEU A O 1
ATOM 8943 N N . GLY A 1 1144 ? 11.425 -35.564 -3.478 1.00 94.75 1144 GLY A N 1
ATOM 8944 C CA . GLY A 1 1144 ? 11.090 -36.503 -2.406 1.00 94.75 1144 GLY A CA 1
ATOM 8945 C C . GLY A 1 1144 ? 10.076 -35.912 -1.427 1.00 94.75 1144 GLY A C 1
ATOM 8946 O O . GLY A 1 1144 ? 9.030 -36.515 -1.186 1.00 94.75 1144 GLY A O 1
ATOM 8947 N N . ASP A 1 1145 ? 10.322 -34.687 -0.954 1.00 93.38 1145 ASP A N 1
ATOM 8948 C CA . ASP A 1 1145 ? 9.415 -33.972 -0.047 1.00 93.38 1145 ASP A CA 1
ATOM 8949 C C . ASP A 1 1145 ? 8.063 -33.691 -0.706 1.00 93.38 1145 ASP A C 1
ATOM 8951 O O . ASP A 1 1145 ? 7.009 -33.866 -0.093 1.00 93.38 1145 ASP A O 1
ATOM 8955 N N . ARG A 1 1146 ? 8.069 -33.279 -1.982 1.00 94.56 1146 ARG A N 1
ATOM 8956 C CA . ARG A 1 1146 ? 6.834 -33.060 -2.747 1.00 94.56 1146 ARG A CA 1
ATOM 8957 C C . ARG A 1 1146 ? 6.019 -34.341 -2.909 1.00 94.56 1146 ARG A C 1
ATOM 8959 O O . ARG A 1 1146 ? 4.796 -34.274 -2.828 1.00 94.56 1146 ARG A O 1
ATOM 8966 N N . LEU A 1 1147 ? 6.670 -35.483 -3.126 1.00 95.88 1147 LEU A N 1
ATOM 8967 C CA . LEU A 1 1147 ? 6.004 -36.781 -3.230 1.00 95.88 1147 LEU A CA 1
ATOM 8968 C C . LEU A 1 1147 ? 5.435 -37.242 -1.885 1.00 95.88 1147 LEU A C 1
ATOM 8970 O O . LEU A 1 1147 ? 4.325 -37.768 -1.860 1.00 95.88 1147 LEU A O 1
ATOM 8974 N N . ALA A 1 1148 ? 6.145 -37.018 -0.777 1.00 95.88 1148 ALA A N 1
ATOM 8975 C CA . ALA A 1 1148 ? 5.655 -37.351 0.560 1.00 95.88 1148 ALA A CA 1
ATOM 8976 C C . ALA A 1 1148 ? 4.410 -36.525 0.943 1.00 95.88 1148 ALA A C 1
ATOM 8978 O O . ALA A 1 1148 ? 3.413 -37.087 1.395 1.00 95.88 1148 ALA A O 1
ATOM 8979 N N . GLU A 1 1149 ? 4.423 -35.214 0.680 1.00 94.94 1149 GLU A N 1
ATOM 8980 C CA . GLU A 1 1149 ? 3.264 -34.328 0.880 1.00 94.94 1149 GLU A CA 1
ATOM 8981 C C . GLU A 1 1149 ? 2.090 -34.688 -0.042 1.00 94.94 1149 GLU A C 1
ATOM 8983 O O . GLU A 1 1149 ? 0.942 -34.768 0.397 1.00 94.94 1149 GLU A O 1
ATOM 8988 N N . ALA A 1 1150 ? 2.371 -34.980 -1.316 1.00 95.62 1150 ALA A N 1
ATOM 8989 C CA . ALA A 1 1150 ? 1.355 -35.441 -2.260 1.00 95.62 1150 ALA A CA 1
ATOM 8990 C C . ALA A 1 1150 ? 0.710 -36.761 -1.808 1.00 95.62 1150 ALA A C 1
ATOM 8992 O O . ALA A 1 1150 ? -0.500 -36.937 -1.954 1.00 95.62 1150 ALA A O 1
ATOM 8993 N N . PHE A 1 1151 ? 1.494 -37.671 -1.216 1.00 97.25 1151 PHE A N 1
ATOM 8994 C CA . PHE A 1 1151 ? 0.971 -38.905 -0.635 1.00 97.25 1151 PHE A CA 1
ATOM 8995 C C . PHE A 1 1151 ? 0.049 -38.612 0.551 1.00 97.25 1151 PHE A C 1
ATOM 8997 O O . PHE A 1 1151 ? -1.033 -39.187 0.636 1.00 97.25 1151 PHE A O 1
ATOM 9004 N N . ALA A 1 1152 ? 0.410 -37.680 1.432 1.00 96.31 1152 ALA A N 1
ATOM 9005 C CA . ALA A 1 1152 ? -0.453 -37.293 2.544 1.00 96.31 1152 ALA A CA 1
ATOM 9006 C C . ALA A 1 1152 ? -1.797 -36.700 2.072 1.00 96.31 1152 ALA A C 1
ATOM 9008 O O . ALA A 1 1152 ? -2.839 -37.022 2.652 1.00 96.31 1152 ALA A O 1
ATOM 9009 N N . GLU A 1 1153 ? -1.797 -35.866 1.024 1.00 94.94 1153 GLU A N 1
ATOM 9010 C CA . GLU A 1 1153 ? -3.016 -35.256 0.470 1.00 94.94 1153 GLU A CA 1
ATOM 9011 C C . GLU A 1 1153 ? -3.930 -36.289 -0.200 1.00 94.94 1153 GLU A C 1
ATOM 9013 O O . GLU A 1 1153 ? -5.118 -36.370 0.125 1.00 94.94 1153 GLU A O 1
ATOM 9018 N N . GLU A 1 1154 ? -3.372 -37.109 -1.094 1.00 95.38 1154 GLU A N 1
ATOM 9019 C CA . GLU A 1 1154 ? -4.123 -38.129 -1.831 1.00 95.38 1154 GLU A CA 1
ATOM 9020 C C . GLU A 1 1154 ? -4.668 -39.202 -0.882 1.00 95.38 1154 GLU A C 1
ATOM 9022 O O . GLU A 1 1154 ? -5.846 -39.566 -0.951 1.00 95.38 1154 GLU A O 1
ATOM 9027 N N . LEU A 1 1155 ? -3.854 -39.639 0.089 1.00 96.38 1155 LEU A N 1
ATOM 9028 C CA . LEU A 1 1155 ? -4.287 -40.597 1.097 1.00 96.38 1155 LEU A CA 1
ATOM 9029 C C . LEU A 1 1155 ? -5.415 -40.022 1.950 1.00 96.38 1155 LEU A C 1
ATOM 9031 O O . LEU A 1 1155 ? -6.382 -40.729 2.229 1.00 96.38 1155 LEU A O 1
ATOM 9035 N N . HIS A 1 1156 ? -5.335 -38.743 2.328 1.00 96.19 1156 HIS A N 1
ATOM 9036 C CA . HIS A 1 1156 ? -6.401 -38.092 3.078 1.00 96.19 1156 HIS A CA 1
ATOM 9037 C C . HIS A 1 1156 ? -7.700 -38.026 2.264 1.00 96.19 1156 HIS A C 1
ATOM 9039 O O . HIS A 1 1156 ? -8.757 -38.351 2.801 1.00 96.19 1156 HIS A O 1
ATOM 9045 N N . GLU A 1 1157 ? -7.646 -37.690 0.973 1.00 95.06 1157 GLU A N 1
ATOM 9046 C CA . GLU A 1 1157 ? -8.825 -37.731 0.097 1.00 95.06 1157 GLU A CA 1
ATOM 9047 C C . GLU A 1 1157 ? -9.460 -39.129 0.063 1.00 95.06 1157 GLU A C 1
ATOM 9049 O O . GLU A 1 1157 ? -10.667 -39.291 0.275 1.00 95.06 1157 GLU A O 1
ATOM 9054 N N . ARG A 1 1158 ? -8.641 -40.173 -0.093 1.00 95.19 1158 ARG A N 1
ATOM 9055 C CA . ARG A 1 1158 ? -9.119 -41.560 -0.047 1.00 95.19 1158 ARG A CA 1
ATOM 9056 C C . ARG A 1 1158 ? -9.658 -41.952 1.320 1.00 95.19 1158 ARG A C 1
ATOM 9058 O O . ARG A 1 1158 ? -10.603 -42.731 1.400 1.00 95.19 1158 ARG A O 1
ATOM 9065 N N . VAL A 1 1159 ? -9.117 -41.421 2.410 1.00 96.62 1159 VAL A N 1
ATOM 9066 C CA . VAL A 1 1159 ? -9.686 -41.622 3.747 1.00 96.62 1159 VAL A CA 1
ATOM 9067 C C . VAL A 1 1159 ? -11.099 -41.045 3.814 1.00 96.62 1159 VAL A C 1
ATOM 9069 O O . VAL A 1 1159 ? -12.016 -41.756 4.229 1.00 96.62 1159 VAL A O 1
ATOM 9072 N N . ARG A 1 1160 ? -11.309 -39.820 3.324 1.00 95.75 1160 ARG A N 1
ATOM 9073 C CA . ARG A 1 1160 ? -12.628 -39.167 3.320 1.00 95.75 1160 ARG A CA 1
ATOM 9074 C C . ARG A 1 1160 ? -13.659 -39.892 2.463 1.00 95.75 1160 ARG A C 1
ATOM 9076 O O . ARG A 1 1160 ? -14.807 -40.023 2.890 1.00 95.75 1160 ARG A O 1
ATOM 9083 N N . ARG A 1 1161 ? -13.251 -40.382 1.288 1.00 95.19 1161 ARG A N 1
ATOM 9084 C CA . ARG A 1 1161 ? -14.143 -40.963 0.268 1.00 95.19 1161 ARG A CA 1
ATOM 9085 C C . ARG A 1 1161 ? -14.284 -42.481 0.369 1.00 95.19 1161 ARG A C 1
ATOM 9087 O O . ARG A 1 1161 ? -15.384 -43.026 0.291 1.00 95.19 1161 ARG A O 1
ATOM 9094 N N . GLU A 1 1162 ? -13.167 -43.181 0.542 1.00 94.75 1162 GLU A N 1
ATOM 9095 C CA . GLU A 1 1162 ? -13.074 -44.636 0.404 1.00 94.75 1162 GLU A CA 1
ATOM 9096 C C . GLU A 1 1162 ? -12.962 -45.363 1.744 1.00 94.75 1162 GLU A C 1
ATOM 9098 O O . GLU A 1 1162 ? -13.723 -46.306 1.953 1.00 94.75 1162 GLU A O 1
ATOM 9103 N N . PHE A 1 1163 ? -12.015 -44.984 2.612 1.00 96.50 1163 PHE A N 1
ATOM 9104 C CA . PHE A 1 1163 ? -11.626 -45.804 3.769 1.00 96.50 1163 PHE A CA 1
ATOM 9105 C C . PHE A 1 1163 ? -12.430 -45.508 5.037 1.00 96.50 1163 PHE A C 1
ATOM 9107 O O . PHE A 1 1163 ? -13.025 -46.422 5.607 1.00 96.50 1163 PHE A O 1
ATOM 9114 N N . TRP A 1 1164 ? -12.486 -44.245 5.462 1.00 96.38 1164 TRP A N 1
ATOM 9115 C CA . TRP A 1 1164 ? -13.395 -43.809 6.525 1.00 96.38 1164 TRP A CA 1
ATOM 9116 C C . TRP A 1 1164 ? -14.772 -43.484 5.937 1.00 96.38 1164 TRP A C 1
ATOM 9118 O O . TRP A 1 1164 ? -15.790 -43.826 6.526 1.00 96.38 1164 TRP A O 1
ATOM 9128 N N . ALA A 1 1165 ? -14.803 -42.930 4.721 1.00 94.00 1165 ALA A N 1
ATOM 9129 C CA . ALA A 1 1165 ? -16.022 -42.729 3.935 1.00 94.00 1165 ALA A CA 1
ATOM 9130 C C . ALA A 1 1165 ? -17.078 -41.830 4.610 1.00 94.00 1165 ALA A C 1
ATOM 9132 O O . ALA A 1 1165 ? -18.272 -41.974 4.361 1.00 94.00 1165 ALA A O 1
ATOM 9133 N N . TYR A 1 1166 ? -16.648 -40.866 5.432 1.00 92.44 1166 TYR A N 1
ATOM 9134 C CA . TYR A 1 1166 ? -17.542 -39.847 5.994 1.00 92.44 1166 TYR A CA 1
ATOM 9135 C C . TYR A 1 1166 ? -17.963 -38.776 4.973 1.00 92.44 1166 TYR A C 1
ATOM 9137 O O . TYR A 1 1166 ? -18.836 -37.959 5.261 1.00 92.44 1166 TYR A O 1
ATOM 9145 N N . CYS A 1 1167 ? -17.361 -38.776 3.778 1.00 91.31 1167 CYS A N 1
ATOM 9146 C CA . CYS A 1 1167 ? -17.696 -37.922 2.636 1.00 91.31 1167 CYS A CA 1
ATOM 9147 C C . CYS A 1 1167 ? -17.572 -38.703 1.313 1.00 91.31 1167 CYS A C 1
ATOM 9149 O O . CYS A 1 1167 ? -16.768 -38.355 0.452 1.00 91.31 1167 CYS A O 1
ATOM 9151 N N . SER A 1 1168 ? -18.353 -39.777 1.138 1.00 89.06 1168 SER A N 1
ATOM 9152 C CA . SER A 1 1168 ? -18.308 -40.621 -0.074 1.00 89.06 1168 SER A CA 1
ATOM 9153 C C . SER A 1 1168 ? -18.609 -39.868 -1.374 1.00 89.06 1168 SER A C 1
ATOM 9155 O O . SER A 1 1168 ? -18.047 -40.200 -2.416 1.00 89.06 1168 SER A O 1
ATOM 9157 N N . ASP A 1 1169 ? -19.459 -38.843 -1.296 1.00 88.00 1169 ASP A N 1
ATOM 9158 C CA . ASP A 1 1169 ? -19.971 -38.104 -2.455 1.00 88.00 1169 ASP A CA 1
ATOM 9159 C C . ASP A 1 1169 ? -19.121 -36.857 -2.782 1.00 88.00 1169 ASP A C 1
ATOM 9161 O O . ASP A 1 1169 ? -19.518 -36.021 -3.592 1.00 88.00 1169 ASP A O 1
ATOM 9165 N N . GLU A 1 1170 ? -17.952 -36.708 -2.143 1.00 89.38 1170 GLU A N 1
ATOM 9166 C CA . GLU A 1 1170 ? -17.020 -35.599 -2.379 1.00 89.38 1170 GLU A CA 1
ATOM 9167 C C . GLU A 1 1170 ? -16.503 -35.610 -3.830 1.00 89.38 1170 GLU A C 1
ATOM 9169 O O . GLU A 1 1170 ? -15.953 -36.608 -4.308 1.00 89.38 1170 GLU A O 1
ATOM 9174 N N . GLN A 1 1171 ? -16.666 -34.474 -4.516 1.00 86.38 1171 GLN A N 1
ATOM 9175 C CA . GLN A 1 1171 ? -16.122 -34.191 -5.848 1.00 86.38 1171 GLN A CA 1
ATOM 9176 C C . GLN A 1 1171 ? -15.411 -32.833 -5.816 1.00 86.38 1171 GLN A C 1
ATOM 9178 O O . GLN A 1 1171 ? -15.929 -31.836 -6.315 1.00 86.38 1171 GLN A O 1
ATOM 9183 N N . LEU A 1 1172 ? -14.254 -32.784 -5.156 1.00 90.88 1172 LEU A N 1
ATOM 9184 C CA . LEU A 1 1172 ? -13.415 -31.587 -5.101 1.00 90.88 1172 LEU A CA 1
ATOM 9185 C C . LEU A 1 1172 ? -12.327 -31.661 -6.167 1.00 90.88 1172 LEU A C 1
ATOM 9187 O O . LEU A 1 1172 ? -11.786 -32.733 -6.438 1.00 90.88 1172 LEU A O 1
ATOM 9191 N N . ASP A 1 1173 ? -11.989 -30.515 -6.749 1.00 88.62 1173 ASP A N 1
ATOM 9192 C CA . ASP A 1 1173 ? -10.784 -30.405 -7.560 1.00 88.62 1173 ASP A CA 1
ATOM 9193 C C . ASP A 1 1173 ? -9.537 -30.223 -6.670 1.00 88.62 1173 ASP A C 1
ATOM 9195 O O . ASP A 1 1173 ? -9.617 -29.889 -5.483 1.00 88.62 1173 ASP A O 1
ATOM 9199 N N . LEU A 1 1174 ? -8.349 -30.419 -7.245 1.00 84.44 1174 LEU A N 1
ATOM 9200 C CA . LEU A 1 1174 ? -7.078 -30.255 -6.528 1.00 84.44 1174 LEU A CA 1
ATOM 9201 C C . LEU A 1 1174 ? -6.895 -28.839 -5.949 1.00 84.44 1174 LEU A C 1
ATOM 9203 O O . LEU A 1 1174 ? -6.179 -28.653 -4.965 1.00 84.44 1174 LEU A O 1
ATOM 9207 N N . SER A 1 1175 ? -7.515 -27.821 -6.554 1.00 83.25 1175 SER A N 1
ATOM 9208 C CA . SER A 1 1175 ? -7.422 -26.438 -6.082 1.00 83.25 1175 SER A CA 1
ATOM 9209 C C . SER A 1 1175 ? -8.239 -26.218 -4.805 1.00 83.25 1175 SER A C 1
ATOM 9211 O O . SER A 1 1175 ? -7.807 -25.482 -3.915 1.00 83.25 1175 SER A O 1
ATOM 9213 N N . ASP A 1 1176 ? -9.376 -26.899 -4.681 1.00 87.75 1176 ASP A N 1
ATOM 9214 C CA . ASP A 1 1176 ? -10.233 -26.907 -3.505 1.00 87.75 1176 ASP A CA 1
ATOM 9215 C C . ASP A 1 1176 ? -9.624 -27.732 -2.366 1.00 87.75 1176 ASP A C 1
ATOM 9217 O O . ASP A 1 1176 ? -9.703 -27.307 -1.208 1.00 87.75 1176 ASP A O 1
ATOM 9221 N N . LEU A 1 1177 ? -8.933 -28.839 -2.679 1.00 86.38 1177 LEU A N 1
ATOM 9222 C CA . LEU A 1 1177 ? -8.136 -29.588 -1.696 1.00 86.38 1177 LEU A CA 1
ATOM 9223 C C . LEU A 1 1177 ? -7.064 -28.693 -1.054 1.00 86.38 1177 LEU A C 1
ATOM 9225 O O . LEU A 1 1177 ? -6.978 -28.599 0.170 1.00 86.38 1177 LEU A O 1
ATOM 9229 N N . ARG A 1 1178 ? -6.320 -27.930 -1.866 1.00 82.81 1178 ARG A N 1
ATOM 9230 C CA . ARG A 1 1178 ? -5.299 -26.977 -1.382 1.00 82.81 1178 ARG A CA 1
ATOM 9231 C C . ARG A 1 1178 ? -5.873 -25.844 -0.527 1.00 82.81 1178 ARG A C 1
ATOM 9233 O O . ARG A 1 1178 ? -5.168 -25.299 0.317 1.00 82.81 1178 ARG A O 1
ATOM 9240 N N . LYS A 1 1179 ? -7.143 -25.482 -0.733 1.00 84.81 1179 LYS A N 1
ATOM 9241 C CA . LYS A 1 1179 ? -7.875 -24.496 0.083 1.00 84.81 1179 LYS A CA 1
ATOM 9242 C C . LYS A 1 1179 ? -8.530 -25.115 1.326 1.00 84.81 1179 LYS A C 1
ATOM 9244 O O . LYS A 1 1179 ? -9.222 -24.396 2.040 1.00 84.81 1179 LYS A O 1
ATOM 9249 N N . ILE A 1 1180 ? -8.322 -26.413 1.582 1.00 88.81 1180 ILE A N 1
ATOM 9250 C CA . ILE A 1 1180 ? -8.875 -27.161 2.723 1.00 88.81 1180 ILE A CA 1
ATOM 9251 C C . ILE A 1 1180 ? -10.413 -27.041 2.748 1.00 88.81 1180 ILE A C 1
ATOM 9253 O O . ILE A 1 1180 ? -11.034 -26.846 3.787 1.00 88.81 1180 ILE A O 1
ATOM 9257 N N . LYS A 1 1181 ? -11.064 -27.122 1.577 1.00 88.50 1181 LYS A N 1
ATOM 9258 C CA . LYS A 1 1181 ? -12.537 -27.067 1.474 1.00 88.50 1181 LYS A CA 1
ATOM 9259 C C . LYS A 1 1181 ? -13.236 -28.402 1.767 1.00 88.50 1181 LYS A C 1
ATOM 9261 O O . LYS A 1 1181 ? -14.449 -28.513 1.599 1.00 88.50 1181 LYS A O 1
ATOM 9266 N N . TYR A 1 1182 ? -12.487 -29.417 2.183 1.00 91.31 1182 TYR A N 1
ATOM 9267 C CA . TYR A 1 1182 ? -13.031 -30.701 2.612 1.00 91.31 1182 TYR A CA 1
ATOM 9268 C C . TYR A 1 1182 ? -13.439 -30.696 4.087 1.00 91.31 1182 TYR A C 1
ATOM 9270 O O . TYR A 1 1182 ? -12.984 -29.873 4.879 1.00 91.31 1182 TYR A O 1
ATOM 9278 N N . LYS A 1 1183 ? -14.295 -31.651 4.466 1.00 91.12 1183 LYS A N 1
ATOM 9279 C CA . LYS A 1 1183 ? -14.646 -31.889 5.872 1.00 91.12 1183 LYS A CA 1
ATOM 9280 C C . LYS A 1 1183 ? -13.533 -32.670 6.565 1.00 91.12 1183 LYS A C 1
ATOM 9282 O O . LYS A 1 1183 ? -12.915 -33.536 5.950 1.00 91.12 1183 LYS A O 1
ATOM 9287 N N . GLY A 1 1184 ? -13.348 -32.404 7.854 1.00 93.06 1184 GLY A N 1
ATOM 9288 C CA . GLY A 1 1184 ? -12.306 -33.042 8.649 1.00 93.06 1184 GLY A CA 1
ATOM 9289 C C . GLY A 1 1184 ? -10.931 -32.394 8.481 1.00 93.06 1184 GLY A C 1
ATOM 9290 O O . GLY A 1 1184 ? -10.697 -31.576 7.591 1.00 93.06 1184 GLY A O 1
ATOM 9291 N N . ILE A 1 1185 ? -10.005 -32.769 9.357 1.00 95.62 1185 ILE A N 1
ATOM 9292 C CA . ILE A 1 1185 ? -8.629 -32.258 9.377 1.00 95.62 1185 ILE A CA 1
ATOM 9293 C C . ILE A 1 1185 ? -7.631 -33.391 9.609 1.00 95.62 1185 ILE A C 1
ATOM 9295 O O . ILE A 1 1185 ? -7.992 -34.474 10.074 1.00 95.62 1185 ILE A O 1
ATOM 9299 N N . ARG A 1 1186 ? -6.354 -33.105 9.327 1.00 95.88 1186 ARG A N 1
ATOM 9300 C CA . ARG A 1 1186 ? -5.227 -34.000 9.616 1.00 95.88 1186 ARG A CA 1
ATOM 9301 C C . ARG A 1 1186 ? -4.093 -33.325 10.411 1.00 95.88 1186 ARG A C 1
ATOM 9303 O O . ARG A 1 1186 ? -3.064 -32.990 9.826 1.00 95.88 1186 ARG A O 1
ATOM 9310 N N . PRO A 1 1187 ? -4.285 -32.968 11.691 1.00 95.38 1187 PRO A N 1
ATOM 9311 C CA . PRO A 1 1187 ? -3.233 -32.363 12.503 1.00 95.38 1187 PRO A CA 1
ATOM 9312 C C . PRO A 1 1187 ? -2.081 -33.346 12.716 1.00 95.38 1187 PRO A C 1
ATOM 9314 O O . PRO A 1 1187 ? -2.291 -34.547 12.872 1.00 95.38 1187 PRO A O 1
ATOM 9317 N N . ALA A 1 1188 ? -0.861 -32.820 12.729 1.00 94.00 1188 ALA A N 1
ATOM 9318 C CA . ALA A 1 1188 ? 0.357 -33.595 12.905 1.00 94.00 1188 ALA A CA 1
ATOM 9319 C C . ALA A 1 1188 ? 1.115 -33.127 14.158 1.00 94.00 1188 ALA A C 1
ATOM 9321 O O . ALA A 1 1188 ? 1.194 -31.916 14.392 1.00 94.00 1188 ALA A O 1
ATOM 9322 N N . PRO A 1 1189 ? 1.710 -34.039 14.950 1.00 93.44 1189 PRO A N 1
ATOM 9323 C CA . PRO A 1 1189 ? 2.595 -33.657 16.047 1.00 93.44 1189 PRO A CA 1
ATOM 9324 C C . PRO A 1 1189 ? 3.736 -32.746 15.567 1.00 93.44 1189 PRO A C 1
ATOM 9326 O O . PRO A 1 1189 ? 4.464 -33.103 14.638 1.00 93.44 1189 PRO A O 1
ATOM 9329 N N . GLY A 1 1190 ? 3.895 -31.590 16.204 1.00 87.44 1190 GLY A N 1
ATOM 9330 C CA . GLY A 1 1190 ? 4.792 -30.495 15.821 1.00 87.44 1190 GLY A CA 1
ATOM 9331 C C . GLY A 1 1190 ? 4.084 -29.290 15.189 1.00 87.44 1190 GLY A C 1
ATOM 9332 O O . GLY A 1 1190 ? 4.644 -28.198 15.156 1.00 87.44 1190 GLY A O 1
ATOM 9333 N N . TYR A 1 1191 ? 2.839 -29.442 14.725 1.00 90.44 1191 TYR A N 1
ATOM 9334 C CA . TYR A 1 1191 ? 2.062 -28.320 14.187 1.00 90.44 1191 TYR A CA 1
ATOM 9335 C C . TYR A 1 1191 ? 1.548 -27.432 15.328 1.00 90.44 1191 TYR A C 1
ATOM 9337 O O . TYR A 1 1191 ? 1.363 -27.919 16.443 1.00 90.44 1191 TYR A O 1
ATOM 9345 N N . PRO A 1 1192 ? 1.194 -26.158 15.072 1.00 89.50 1192 PRO A N 1
ATOM 9346 C CA . PRO A 1 1192 ? 0.646 -25.274 16.104 1.00 89.50 1192 PRO A CA 1
ATOM 9347 C C . PRO A 1 1192 ? -0.591 -25.819 16.838 1.00 89.50 1192 PRO A C 1
ATOM 9349 O O . PRO A 1 1192 ? -0.831 -25.436 17.981 1.00 89.50 1192 PRO A O 1
ATOM 9352 N N . SER A 1 1193 ? -1.369 -26.704 16.204 1.00 91.69 1193 SER A N 1
ATOM 9353 C CA . SER A 1 1193 ? -2.529 -27.389 16.798 1.00 91.69 1193 SER A CA 1
ATOM 9354 C C . SER A 1 1193 ? -2.165 -28.551 17.724 1.00 91.69 1193 SER A C 1
ATOM 9356 O O . SER A 1 1193 ? -2.977 -28.941 18.556 1.00 91.69 1193 SER A O 1
ATOM 9358 N N . GLN A 1 1194 ? -0.969 -29.122 17.569 1.00 92.00 1194 GLN A N 1
ATOM 9359 C CA . GLN A 1 1194 ? -0.450 -30.231 18.371 1.00 92.00 1194 GLN A CA 1
ATOM 9360 C C . GLN A 1 1194 ? 1.078 -30.111 18.487 1.00 92.00 1194 GLN A C 1
ATOM 9362 O O . GLN A 1 1194 ? 1.804 -30.878 17.859 1.00 92.00 1194 GLN A O 1
ATOM 9367 N N . PRO A 1 1195 ? 1.591 -29.126 19.242 1.00 91.44 1195 PRO A N 1
ATOM 9368 C CA . PRO A 1 1195 ? 3.013 -28.781 19.220 1.00 91.44 1195 PRO A CA 1
ATOM 9369 C C . PRO A 1 1195 ? 3.922 -29.838 19.868 1.00 91.44 1195 PRO A C 1
ATOM 9371 O O . PRO A 1 1195 ? 5.121 -29.848 19.601 1.00 91.44 1195 PRO A O 1
ATOM 9374 N N . ASP A 1 1196 ? 3.373 -30.751 20.677 1.00 92.94 1196 ASP A N 1
ATOM 9375 C CA . ASP A 1 1196 ? 4.136 -31.829 21.311 1.00 92.94 1196 ASP A CA 1
ATOM 9376 C C . ASP A 1 1196 ? 4.548 -32.915 20.300 1.00 92.94 1196 ASP A C 1
ATOM 9378 O O . ASP A 1 1196 ? 3.728 -33.718 19.846 1.00 92.94 1196 ASP A O 1
ATOM 9382 N N . HIS A 1 1197 ? 5.844 -32.985 19.985 1.00 92.06 1197 HIS A N 1
ATOM 9383 C CA . HIS A 1 1197 ? 6.407 -34.024 19.120 1.00 92.06 1197 HIS A CA 1
ATOM 9384 C C . HIS A 1 1197 ? 6.324 -35.435 19.728 1.00 92.06 1197 HIS A C 1
ATOM 9386 O O . HIS A 1 1197 ? 6.303 -36.410 18.972 1.00 92.06 1197 HIS A O 1
ATOM 9392 N N . THR A 1 1198 ? 6.241 -35.576 21.056 1.00 94.25 1198 THR A N 1
ATOM 9393 C CA . THR A 1 1198 ? 6.238 -36.886 21.734 1.00 94.25 1198 THR A CA 1
ATOM 9394 C C . THR A 1 1198 ? 4.995 -37.719 21.436 1.00 94.25 1198 THR A C 1
ATOM 9396 O O . THR A 1 1198 ? 5.021 -38.938 21.596 1.00 94.25 1198 THR A O 1
ATOM 9399 N N . GLU A 1 1199 ? 3.931 -37.107 20.918 1.00 95.31 1199 GLU A N 1
ATOM 9400 C CA . GLU A 1 1199 ? 2.738 -37.814 20.444 1.00 95.31 1199 GLU A CA 1
ATOM 9401 C C . GLU A 1 1199 ? 3.039 -38.752 19.258 1.00 95.31 1199 GLU A C 1
ATOM 9403 O O . GLU A 1 1199 ? 2.349 -39.760 19.085 1.00 95.31 1199 GLU A O 1
ATOM 9408 N N . LYS A 1 1200 ? 4.127 -38.521 18.499 1.00 95.81 1200 LYS A N 1
ATOM 9409 C CA . LYS A 1 1200 ? 4.592 -39.474 17.472 1.00 95.81 1200 LYS A CA 1
ATOM 9410 C C . LYS A 1 1200 ? 4.952 -40.830 18.071 1.00 95.81 1200 LYS A C 1
ATOM 9412 O O . LYS A 1 1200 ? 4.680 -41.849 17.449 1.00 95.81 1200 LYS A O 1
ATOM 9417 N N . LEU A 1 1201 ? 5.491 -40.883 19.292 1.00 95.44 1201 LEU A N 1
ATOM 9418 C CA . LEU A 1 1201 ? 5.814 -42.157 19.947 1.00 95.44 1201 LEU A CA 1
ATOM 9419 C C . LEU A 1 1201 ? 4.560 -43.013 20.155 1.00 95.44 1201 LEU A C 1
ATOM 9421 O O . LEU A 1 1201 ? 4.608 -44.232 19.990 1.00 95.44 1201 LEU A O 1
ATOM 9425 N N . THR A 1 1202 ? 3.432 -42.379 20.486 1.00 95.38 1202 THR A N 1
ATOM 9426 C CA . THR A 1 1202 ? 2.136 -43.057 20.590 1.00 95.38 1202 THR A CA 1
ATOM 9427 C C . THR A 1 1202 ? 1.686 -43.571 19.224 1.00 95.38 1202 THR A C 1
ATOM 9429 O O . THR A 1 1202 ? 1.293 -44.731 19.120 1.00 95.38 1202 THR A O 1
ATOM 9432 N N . MET A 1 1203 ? 1.802 -42.758 18.166 1.00 96.38 1203 MET A N 1
ATOM 9433 C CA . MET A 1 1203 ? 1.452 -43.171 16.797 1.00 96.38 1203 MET A CA 1
ATOM 9434 C C . MET A 1 1203 ? 2.281 -44.373 16.330 1.00 96.38 1203 MET A C 1
ATOM 9436 O O . MET A 1 1203 ? 1.721 -45.347 15.825 1.00 96.38 1203 MET A O 1
ATOM 9440 N N . TRP A 1 1204 ? 3.601 -44.322 16.540 1.00 96.94 1204 TRP A N 1
ATOM 9441 C CA . TRP A 1 1204 ? 4.539 -45.368 16.130 1.00 96.94 1204 TRP A CA 1
ATOM 9442 C C . TRP A 1 1204 ? 4.229 -46.701 16.792 1.00 96.94 1204 TRP A C 1
ATOM 9444 O O . TRP A 1 1204 ? 4.177 -47.721 16.108 1.00 96.94 1204 TRP A O 1
ATOM 9454 N N . LYS A 1 1205 ? 3.958 -46.684 18.102 1.00 95.56 1205 LYS A N 1
ATOM 9455 C CA . LYS A 1 1205 ? 3.592 -47.885 18.860 1.00 95.56 1205 LYS A CA 1
ATOM 9456 C C . LYS A 1 1205 ? 2.224 -48.430 18.457 1.00 95.56 1205 LYS A C 1
ATOM 9458 O O . LYS A 1 1205 ? 2.079 -49.636 18.306 1.00 95.56 1205 LYS A O 1
ATOM 9463 N N . LEU A 1 1206 ? 1.229 -47.559 18.280 1.00 94.81 1206 LEU A N 1
ATOM 9464 C CA . LEU A 1 1206 ? -0.152 -47.966 18.007 1.00 94.81 1206 LEU A CA 1
ATOM 9465 C C . LEU A 1 1206 ? -0.309 -48.653 16.645 1.00 94.81 1206 LEU A C 1
ATOM 9467 O O . LEU A 1 1206 ? -0.996 -49.667 16.548 1.00 94.81 1206 LEU A O 1
ATOM 9471 N N . ALA A 1 1207 ? 0.306 -48.102 15.598 1.00 94.00 1207 ALA A N 1
ATOM 9472 C CA . ALA A 1 1207 ? 0.183 -48.628 14.238 1.00 94.00 1207 ALA A CA 1
ATOM 9473 C C . ALA A 1 1207 ? 1.375 -49.483 13.789 1.00 94.00 1207 ALA A C 1
ATOM 9475 O O . ALA A 1 1207 ? 1.403 -49.924 12.641 1.00 94.00 1207 ALA A O 1
ATOM 9476 N N . ASN A 1 1208 ? 2.340 -49.714 14.682 1.00 95.00 1208 ASN A N 1
ATOM 9477 C CA . ASN A 1 1208 ? 3.587 -50.419 14.401 1.00 95.00 1208 ASN A CA 1
ATOM 9478 C C . ASN A 1 1208 ? 4.316 -49.866 13.158 1.00 95.00 1208 ASN A C 1
ATOM 9480 O O . ASN A 1 1208 ? 4.658 -50.597 12.227 1.00 95.00 1208 ASN A O 1
ATOM 9484 N N . ILE A 1 1209 ? 4.466 -48.538 13.107 1.00 96.38 1209 ILE A N 1
ATOM 9485 C CA . ILE A 1 1209 ? 4.836 -47.800 11.885 1.00 96.38 1209 ILE A CA 1
ATOM 9486 C C . ILE A 1 1209 ? 6.225 -48.204 11.385 1.00 96.38 1209 ILE A C 1
ATOM 9488 O O . ILE A 1 1209 ? 6.377 -48.532 10.210 1.00 96.38 1209 ILE A O 1
ATOM 9492 N N . GLU A 1 1210 ? 7.224 -48.210 12.266 1.00 95.44 1210 GLU A N 1
ATOM 9493 C CA . GLU A 1 1210 ? 8.612 -48.510 11.899 1.00 95.44 1210 GLU A CA 1
ATOM 9494 C C . GLU A 1 1210 ? 8.772 -49.934 11.356 1.00 95.44 1210 GLU A C 1
ATOM 9496 O O . GLU A 1 1210 ? 9.337 -50.109 10.280 1.00 95.44 1210 GLU A O 1
ATOM 9501 N N . GLU A 1 1211 ? 8.200 -50.940 12.024 1.00 94.00 1211 GLU A N 1
ATOM 9502 C CA . GLU A 1 1211 ? 8.306 -52.339 11.586 1.00 94.00 1211 GLU A CA 1
ATOM 9503 C C . GLU A 1 1211 ? 7.566 -52.587 10.262 1.00 94.00 1211 GLU A C 1
ATOM 9505 O O . GLU A 1 1211 ? 8.029 -53.358 9.425 1.00 94.00 1211 GLU A O 1
ATOM 9510 N N . THR A 1 1212 ? 6.429 -51.918 10.043 1.00 93.00 1212 THR A N 1
ATOM 9511 C CA . THR A 1 1212 ? 5.587 -52.156 8.857 1.00 93.00 1212 THR A CA 1
ATOM 9512 C C . THR A 1 1212 ? 5.968 -51.325 7.634 1.00 93.00 1212 THR A C 1
ATOM 9514 O O . THR A 1 1212 ? 5.728 -51.759 6.510 1.00 93.00 1212 THR A O 1
ATOM 9517 N N . THR A 1 1213 ? 6.542 -50.133 7.815 1.00 94.38 1213 THR A N 1
ATOM 9518 C CA . THR A 1 1213 ? 6.854 -49.215 6.701 1.00 94.38 1213 THR A CA 1
ATOM 9519 C C . THR A 1 1213 ? 8.346 -48.921 6.550 1.00 94.38 1213 THR A C 1
ATOM 9521 O O . THR A 1 1213 ? 8.787 -48.570 5.452 1.00 94.38 1213 THR A O 1
ATOM 9524 N N . GLY A 1 1214 ? 9.138 -49.087 7.613 1.00 94.44 1214 GLY A N 1
ATOM 9525 C CA . GLY A 1 1214 ? 10.531 -48.643 7.692 1.00 94.44 1214 GLY A CA 1
ATOM 9526 C C . GLY A 1 1214 ? 10.696 -47.163 8.045 1.00 94.44 1214 GLY A C 1
ATOM 9527 O O . GLY A 1 1214 ? 11.823 -46.678 8.033 1.00 94.44 1214 GLY A O 1
ATOM 9528 N N . ILE A 1 1215 ? 9.608 -46.427 8.318 1.00 96.44 1215 ILE A N 1
ATOM 9529 C CA . ILE A 1 1215 ? 9.695 -45.016 8.715 1.00 96.44 1215 ILE A CA 1
ATOM 9530 C C . ILE A 1 1215 ? 10.101 -44.957 10.193 1.00 96.44 1215 ILE A C 1
ATOM 9532 O O . ILE A 1 1215 ? 9.327 -45.349 11.067 1.00 96.44 1215 ILE A O 1
ATOM 9536 N N . GLY A 1 1216 ? 11.314 -44.488 10.469 1.00 94.94 1216 GLY A N 1
ATOM 9537 C CA . GLY A 1 1216 ? 11.896 -44.403 11.809 1.00 94.94 1216 GLY A CA 1
ATOM 9538 C C . GLY A 1 1216 ? 11.710 -43.038 12.476 1.00 94.94 1216 GLY A C 1
ATOM 9539 O O . GLY A 1 1216 ? 11.255 -42.074 11.853 1.00 94.94 1216 GLY A O 1
ATOM 9540 N N . LEU A 1 1217 ? 12.084 -42.958 13.758 1.00 94.00 1217 LEU A N 1
ATOM 9541 C CA . LEU A 1 1217 ? 12.175 -41.713 14.528 1.00 94.00 1217 LEU A CA 1
ATOM 9542 C C . LEU A 1 1217 ? 13.587 -41.524 15.095 1.00 94.00 1217 LEU A C 1
ATOM 9544 O O . LEU A 1 1217 ? 14.187 -42.462 15.615 1.00 94.00 1217 LEU A O 1
ATOM 9548 N N . THR A 1 1218 ? 14.102 -40.297 15.041 1.00 90.50 1218 THR A N 1
ATOM 9549 C CA . THR A 1 1218 ? 15.358 -39.913 15.705 1.00 90.50 1218 THR A CA 1
ATOM 9550 C C . THR A 1 1218 ? 15.150 -39.651 17.202 1.00 90.50 1218 THR A C 1
ATOM 9552 O O . THR A 1 1218 ? 14.021 -39.602 17.692 1.00 90.50 1218 THR A O 1
ATOM 9555 N N . GLU A 1 1219 ? 16.237 -39.409 17.947 1.00 82.12 1219 GLU A N 1
ATOM 9556 C CA . GLU A 1 1219 ? 16.179 -39.032 19.374 1.00 82.12 1219 GLU A CA 1
ATOM 9557 C C . GLU A 1 1219 ? 15.330 -37.772 19.640 1.00 82.12 1219 GLU A C 1
ATOM 9559 O O . GLU A 1 1219 ? 14.698 -37.666 20.689 1.00 82.12 1219 GLU A O 1
ATOM 9564 N N . SER A 1 1220 ? 15.285 -36.826 18.695 1.00 82.19 1220 SER A N 1
ATOM 9565 C CA . SER A 1 1220 ? 14.448 -35.617 18.772 1.00 82.19 1220 SER A CA 1
ATOM 9566 C C . SER A 1 1220 ? 13.092 -35.777 18.075 1.00 82.19 1220 SER A C 1
ATOM 9568 O O . SER A 1 1220 ? 12.347 -34.808 17.920 1.00 82.19 1220 SER A O 1
ATOM 9570 N N . LEU A 1 1221 ? 12.750 -37.005 17.671 1.00 91.19 1221 LEU A N 1
ATOM 9571 C CA . LEU A 1 1221 ? 11.496 -37.365 17.014 1.00 91.19 1221 LEU A CA 1
ATOM 9572 C C . LEU A 1 1221 ? 11.311 -36.712 15.635 1.00 91.19 1221 LEU A C 1
ATOM 9574 O O . LEU A 1 1221 ? 10.177 -36.478 15.205 1.00 91.19 1221 LEU A O 1
ATOM 9578 N N . ALA A 1 1222 ? 12.407 -36.428 14.926 1.00 87.88 1222 ALA A N 1
ATOM 9579 C CA . ALA A 1 1222 ? 12.362 -36.244 13.477 1.00 87.88 1222 ALA A CA 1
ATOM 9580 C C . ALA A 1 1222 ? 12.121 -37.603 12.800 1.00 87.88 1222 ALA A C 1
ATOM 9582 O O . ALA A 1 1222 ? 12.491 -38.638 13.351 1.00 87.88 1222 ALA A O 1
ATOM 9583 N N . MET A 1 1223 ? 11.493 -37.613 11.624 1.00 93.62 1223 MET A N 1
ATOM 9584 C CA . MET A 1 1223 ? 11.217 -38.853 10.890 1.00 93.62 1223 MET A CA 1
ATOM 9585 C C . MET A 1 1223 ? 12.364 -39.194 9.937 1.00 93.62 1223 MET A C 1
ATOM 9587 O O . MET A 1 1223 ? 12.996 -38.296 9.379 1.00 93.62 1223 MET A O 1
ATOM 9591 N N . THR A 1 1224 ? 12.614 -40.488 9.744 1.00 89.81 1224 THR A N 1
ATOM 9592 C CA . THR A 1 1224 ? 13.563 -41.008 8.752 1.00 89.81 1224 THR A CA 1
ATOM 9593 C C . THR A 1 1224 ? 12.852 -41.990 7.809 1.00 89.81 1224 THR A C 1
ATOM 9595 O O . THR A 1 1224 ? 12.176 -42.896 8.294 1.00 89.81 1224 THR A O 1
ATOM 9598 N N . PRO A 1 1225 ? 12.962 -41.847 6.474 1.00 92.75 1225 PRO A N 1
ATOM 9599 C CA . PRO A 1 1225 ? 13.693 -40.805 5.742 1.00 92.75 1225 PRO A CA 1
ATOM 9600 C C . PRO A 1 1225 ? 13.084 -39.407 5.946 1.00 92.75 1225 PRO A C 1
ATOM 9602 O O . PRO A 1 1225 ? 11.939 -39.286 6.376 1.00 92.75 1225 PRO A O 1
ATOM 9605 N N . ALA A 1 1226 ? 13.853 -38.353 5.644 1.00 87.00 1226 ALA A N 1
ATOM 9606 C CA . ALA A 1 1226 ? 13.435 -36.963 5.873 1.00 87.00 1226 ALA A CA 1
ATOM 9607 C C . ALA A 1 1226 ? 12.157 -36.586 5.098 1.00 87.00 1226 ALA A C 1
ATOM 9609 O O . ALA A 1 1226 ? 11.300 -35.873 5.615 1.00 87.00 1226 ALA A O 1
ATOM 9610 N N . SER A 1 1227 ? 11.995 -37.119 3.882 1.00 94.00 1227 SER A N 1
ATOM 9611 C CA . SER A 1 1227 ? 10.787 -36.963 3.068 1.00 94.00 1227 SER A CA 1
ATOM 9612 C C . SER A 1 1227 ? 9.650 -37.852 3.588 1.00 94.00 1227 SER A C 1
ATOM 9614 O O . SER A 1 1227 ? 9.282 -38.854 2.964 1.00 94.00 1227 SER A O 1
ATOM 9616 N N . ALA A 1 1228 ? 9.105 -37.491 4.750 1.00 95.38 1228 ALA A N 1
ATOM 9617 C CA . ALA A 1 1228 ? 8.035 -38.204 5.437 1.00 95.38 1228 ALA A CA 1
ATOM 9618 C C . ALA A 1 1228 ? 7.000 -37.248 6.047 1.00 95.38 1228 ALA A C 1
ATOM 9620 O O . ALA A 1 1228 ? 7.322 -36.151 6.496 1.00 95.38 1228 ALA A O 1
ATOM 9621 N N . VAL A 1 1229 ? 5.745 -37.697 6.111 1.00 96.69 1229 VAL A N 1
ATOM 9622 C CA . VAL A 1 1229 ? 4.620 -36.970 6.713 1.00 96.69 1229 VAL A CA 1
ATOM 9623 C C . VAL A 1 1229 ? 3.817 -37.934 7.579 1.00 96.69 1229 VAL A C 1
ATOM 9625 O O . VAL A 1 1229 ? 3.506 -39.048 7.165 1.00 96.69 1229 VAL A O 1
ATOM 9628 N N . SER A 1 1230 ? 3.448 -37.514 8.786 1.00 97.31 1230 SER A N 1
ATOM 9629 C CA . SER A 1 1230 ? 2.564 -38.284 9.664 1.00 97.31 1230 SER A CA 1
ATOM 9630 C C . SER A 1 1230 ? 1.578 -37.367 10.371 1.00 97.31 1230 SER A C 1
ATOM 9632 O O . SER A 1 1230 ? 1.871 -36.197 10.602 1.00 97.31 1230 SER A O 1
ATOM 9634 N N . GLY A 1 1231 ? 0.405 -37.886 10.719 1.00 97.06 1231 GLY A N 1
ATOM 9635 C CA . GLY A 1 1231 ? -0.586 -37.143 11.489 1.00 97.06 1231 GLY A CA 1
ATOM 9636 C C . GLY A 1 1231 ? -1.780 -37.986 11.914 1.00 97.06 1231 GLY A C 1
ATOM 9637 O O . GLY A 1 1231 ? -1.854 -39.186 11.648 1.00 97.06 1231 GLY A O 1
ATOM 9638 N N . LEU A 1 1232 ? -2.717 -37.337 12.592 1.00 97.56 1232 LEU A N 1
ATOM 9639 C CA . LEU A 1 1232 ? -4.000 -37.893 13.017 1.00 97.56 1232 LEU A CA 1
ATOM 9640 C C . LEU A 1 1232 ? -5.094 -37.452 12.047 1.00 97.56 1232 LEU A C 1
ATOM 9642 O O . LEU A 1 1232 ? -4.961 -36.398 11.451 1.00 97.56 1232 LEU A O 1
ATOM 9646 N N . TYR A 1 1233 ? -6.184 -38.202 11.914 1.00 97.88 1233 TYR A N 1
ATOM 9647 C CA . TYR A 1 1233 ? -7.366 -37.827 11.136 1.00 97.88 1233 TYR A CA 1
ATOM 9648 C C . TYR A 1 1233 ? -8.563 -37.600 12.056 1.00 97.88 1233 TYR A C 1
ATOM 9650 O O . TYR A 1 1233 ? -8.885 -38.460 12.878 1.00 97.88 1233 TYR A O 1
ATOM 9658 N N . PHE A 1 1234 ? -9.262 -36.487 11.844 1.00 96.50 1234 PHE A N 1
ATOM 9659 C CA . PHE A 1 1234 ? -10.523 -36.154 12.505 1.00 96.50 1234 PHE A CA 1
ATOM 9660 C C . PHE A 1 1234 ? -11.614 -35.994 11.450 1.00 96.50 1234 PHE A C 1
ATOM 9662 O O . PHE A 1 1234 ? -11.432 -35.242 10.495 1.00 96.50 1234 PHE A O 1
ATOM 9669 N N . SER A 1 1235 ? -12.751 -36.671 11.620 1.00 94.19 1235 SER A N 1
ATOM 9670 C CA . SER A 1 1235 ? -13.870 -36.617 10.667 1.00 94.19 1235 SER A CA 1
ATOM 9671 C C . SER A 1 1235 ? -14.884 -35.509 10.955 1.00 94.19 1235 SER A C 1
ATOM 9673 O O . SER A 1 1235 ? -15.715 -35.207 10.099 1.00 94.19 1235 SER A O 1
ATOM 9675 N N . SER A 1 1236 ? -14.859 -34.914 12.154 1.00 90.81 1236 SER A N 1
ATOM 9676 C CA . SER A 1 1236 ? -15.858 -33.920 12.555 1.00 90.81 1236 SER A CA 1
ATOM 9677 C C . SER A 1 1236 ? -15.873 -32.724 11.588 1.00 90.81 1236 SER A C 1
ATOM 9679 O O . SER A 1 1236 ? -14.827 -32.110 11.360 1.00 90.81 1236 SER A O 1
ATOM 9681 N N . PRO A 1 1237 ? -17.038 -32.313 11.052 1.00 88.56 1237 PRO A N 1
ATOM 9682 C CA . PRO A 1 1237 ? -17.131 -31.161 10.153 1.00 88.56 1237 PRO A CA 1
ATOM 9683 C C . PRO A 1 1237 ? -16.838 -29.827 10.852 1.00 88.56 1237 PRO A C 1
ATOM 9685 O O . PRO A 1 1237 ? -16.639 -28.819 10.183 1.00 88.56 1237 PRO A O 1
ATOM 9688 N N . LYS A 1 1238 ? -16.835 -29.810 12.192 1.00 89.81 1238 LYS A N 1
ATOM 9689 C CA . LYS A 1 1238 ? -16.491 -28.641 13.014 1.00 89.81 1238 LYS A CA 1
ATOM 9690 C C . LYS A 1 1238 ? -15.003 -28.584 13.366 1.00 89.81 1238 LYS A C 1
ATOM 9692 O O . LYS A 1 1238 ? -14.554 -27.585 13.925 1.00 89.81 1238 LYS A O 1
ATOM 9697 N N . SER A 1 1239 ? -14.253 -29.643 13.058 1.00 92.25 1239 SER A N 1
ATOM 9698 C CA . SER A 1 1239 ? -12.814 -29.674 13.292 1.00 92.25 1239 SER A CA 1
ATOM 9699 C C . SER A 1 1239 ? -12.103 -28.640 12.420 1.00 92.25 1239 SER A C 1
ATOM 9701 O O . SER A 1 1239 ? -12.418 -28.465 11.244 1.00 92.25 1239 SER A O 1
ATOM 9703 N N . LYS A 1 1240 ? -11.157 -27.914 13.018 1.00 91.75 1240 LYS A N 1
ATOM 9704 C CA . LYS A 1 1240 ? -10.371 -26.882 12.336 1.00 91.75 1240 LYS A CA 1
ATOM 9705 C C . LYS A 1 1240 ? -8.942 -26.856 12.851 1.00 91.75 1240 LYS A C 1
ATOM 9707 O O . LYS A 1 1240 ? -8.685 -27.210 13.999 1.00 91.75 1240 LYS A O 1
ATOM 9712 N N . TYR A 1 1241 ? -8.021 -26.400 12.009 1.00 93.50 1241 TYR A N 1
ATOM 9713 C CA . TYR A 1 1241 ? -6.667 -26.081 12.445 1.00 93.50 1241 TYR A CA 1
ATOM 9714 C C . TYR A 1 1241 ? -6.696 -24.802 13.288 1.00 93.50 1241 TYR A C 1
ATOM 9716 O O . TYR A 1 1241 ? -7.148 -23.756 12.828 1.00 93.50 1241 TYR A O 1
ATOM 9724 N N . PHE A 1 1242 ? -6.214 -24.889 14.525 1.00 93.62 1242 PHE A N 1
ATOM 9725 C CA . PHE A 1 1242 ? -6.042 -23.760 15.438 1.00 93.62 1242 PHE A CA 1
ATOM 9726 C C . PHE A 1 1242 ? -4.629 -23.797 16.025 1.00 93.62 1242 PHE A C 1
ATOM 9728 O O . PHE A 1 1242 ? -4.019 -24.858 16.091 1.00 93.62 1242 PHE A O 1
ATOM 9735 N N . ALA A 1 1243 ? -4.096 -22.660 16.464 1.00 92.94 1243 ALA A N 1
ATOM 9736 C CA . ALA A 1 1243 ? -2.855 -22.640 17.233 1.00 92.94 1243 ALA A CA 1
ATOM 9737 C C . ALA A 1 1243 ? -3.176 -22.732 18.729 1.00 92.94 1243 ALA A C 1
ATOM 9739 O O . ALA A 1 1243 ? -4.006 -21.964 19.221 1.00 92.94 1243 ALA A O 1
ATOM 9740 N N . VAL A 1 1244 ? -2.511 -23.633 19.457 1.00 92.94 1244 VAL A N 1
ATOM 9741 C CA . VAL A 1 1244 ? -2.615 -23.735 20.926 1.00 92.94 1244 VAL A CA 1
ATOM 9742 C C . VAL A 1 1244 ? -2.214 -22.410 21.588 1.00 92.94 1244 VAL A C 1
ATOM 9744 O O . VAL A 1 1244 ? -2.827 -21.992 22.568 1.00 92.94 1244 VAL A O 1
ATOM 9747 N N . GLY A 1 1245 ? -1.245 -21.700 21.004 1.00 90.19 1245 GLY A N 1
ATOM 9748 C CA . GLY A 1 1245 ? -0.719 -20.459 21.564 1.00 90.19 1245 GLY A CA 1
ATOM 9749 C C . GLY A 1 1245 ? 0.148 -20.722 22.794 1.00 90.19 1245 GLY A C 1
ATOM 9750 O O . GLY A 1 1245 ? 0.690 -21.814 22.951 1.00 90.19 1245 GLY A O 1
ATOM 9751 N N . LYS A 1 1246 ? 0.309 -19.705 23.646 1.00 89.12 1246 LYS A N 1
ATOM 9752 C CA . LYS A 1 1246 ? 1.093 -19.822 24.878 1.00 89.12 1246 LYS A CA 1
ATOM 9753 C C . LYS A 1 1246 ? 0.293 -20.522 25.985 1.00 89.12 1246 LYS A C 1
ATOM 9755 O O . LYS A 1 1246 ? -0.894 -20.231 26.146 1.00 89.12 1246 LYS A O 1
ATOM 9760 N N . ILE A 1 1247 ? 0.945 -21.410 26.737 1.00 92.38 1247 ILE A N 1
ATOM 9761 C CA . ILE A 1 1247 ? 0.353 -22.163 27.858 1.00 92.38 1247 ILE A CA 1
ATOM 9762 C C . ILE A 1 1247 ? 0.992 -21.784 29.198 1.00 92.38 1247 ILE A C 1
ATOM 9764 O O . ILE A 1 1247 ? 2.176 -21.445 29.269 1.00 92.38 1247 ILE A O 1
ATOM 9768 N N . CYS A 1 1248 ? 0.199 -21.838 30.263 1.00 93.00 1248 CYS A N 1
ATOM 9769 C CA . CYS A 1 1248 ? 0.618 -21.527 31.625 1.00 93.00 1248 CYS A CA 1
ATOM 9770 C C . CYS A 1 1248 ? 1.099 -22.775 32.373 1.00 93.00 1248 CYS A C 1
ATOM 9772 O O . CYS A 1 1248 ? 0.861 -23.913 31.960 1.00 93.00 1248 CYS A O 1
ATOM 9774 N N . LYS A 1 1249 ? 1.779 -22.544 33.501 1.00 93.44 1249 LYS A N 1
ATOM 9775 C CA . LYS A 1 1249 ? 2.398 -23.594 34.317 1.00 93.44 1249 LYS A CA 1
ATOM 9776 C C . LYS A 1 1249 ? 1.400 -24.638 34.823 1.00 93.44 1249 LYS A C 1
ATOM 9778 O O . LYS A 1 1249 ? 1.717 -25.820 34.846 1.00 93.44 1249 LYS A O 1
ATOM 9783 N N . ASP A 1 1250 ? 0.176 -24.224 35.137 1.00 95.06 1250 ASP A N 1
ATOM 9784 C CA . ASP A 1 1250 ? -0.898 -25.121 35.571 1.00 95.06 1250 ASP A CA 1
ATOM 9785 C C . ASP A 1 1250 ? -1.250 -26.185 34.516 1.00 95.06 1250 ASP A C 1
ATOM 9787 O O . ASP A 1 1250 ? -1.465 -27.350 34.853 1.00 95.06 1250 ASP A O 1
ATOM 9791 N N . GLN A 1 1251 ? -1.258 -25.817 33.231 1.00 96.69 1251 GLN A N 1
ATOM 9792 C CA . GLN A 1 1251 ? -1.464 -26.772 32.148 1.00 96.69 1251 GLN A CA 1
ATOM 9793 C C . GLN A 1 1251 ? -0.242 -27.653 31.900 1.00 96.69 1251 GLN A C 1
ATOM 9795 O O . GLN A 1 1251 ? -0.412 -28.827 31.580 1.00 96.69 1251 GLN A O 1
ATOM 9800 N N . VAL A 1 1252 ? 0.971 -27.129 32.063 1.00 96.19 1252 VAL A N 1
ATOM 9801 C CA . VAL A 1 1252 ? 2.199 -27.928 31.937 1.00 96.19 1252 VAL A CA 1
ATOM 9802 C C . VAL A 1 1252 ? 2.262 -29.012 33.015 1.00 96.19 1252 VAL A C 1
ATOM 9804 O O . VAL A 1 1252 ? 2.546 -30.167 32.702 1.00 96.19 1252 VAL A O 1
ATOM 9807 N N . GLU A 1 1253 ? 1.934 -28.675 34.263 1.00 95.69 1253 GLU A N 1
ATOM 9808 C CA . GLU A 1 1253 ? 1.874 -29.625 35.380 1.00 95.69 1253 GLU A CA 1
ATOM 9809 C C . GLU A 1 1253 ? 0.799 -30.704 35.156 1.00 95.69 1253 GLU A C 1
ATOM 9811 O O . GLU A 1 1253 ? 1.072 -31.898 35.307 1.00 95.69 1253 GLU A O 1
ATOM 9816 N N . ASP A 1 1254 ? -0.404 -30.311 34.721 1.00 96.81 1254 ASP A N 1
ATOM 9817 C CA . ASP A 1 1254 ? -1.482 -31.241 34.350 1.00 96.81 1254 ASP A CA 1
ATOM 9818 C C . ASP A 1 1254 ? -1.077 -32.153 33.176 1.00 96.81 1254 ASP A C 1
ATOM 9820 O O . ASP A 1 1254 ? -1.299 -33.367 33.219 1.00 96.81 1254 ASP A O 1
ATOM 9824 N N . TYR A 1 1255 ? -0.427 -31.602 32.149 1.00 96.06 1255 TYR A N 1
ATOM 9825 C CA . TYR A 1 1255 ? 0.042 -32.355 30.986 1.00 96.06 1255 TYR A CA 1
ATOM 9826 C C . TYR A 1 1255 ? 1.150 -33.354 31.355 1.00 96.06 1255 TYR A C 1
ATOM 9828 O O . TYR A 1 1255 ? 1.107 -34.508 30.921 1.00 96.06 1255 TYR A O 1
ATOM 9836 N N . ALA A 1 1256 ? 2.097 -32.959 32.214 1.00 95.00 1256 ALA A N 1
ATOM 9837 C CA . ALA A 1 1256 ? 3.153 -33.828 32.737 1.00 95.00 1256 ALA A CA 1
ATOM 9838 C C . ALA A 1 1256 ? 2.576 -35.036 33.487 1.00 95.00 1256 ALA A C 1
ATOM 9840 O O . ALA A 1 1256 ? 2.952 -36.181 33.209 1.00 95.00 1256 ALA A O 1
ATOM 9841 N N . LEU A 1 1257 ? 1.574 -34.809 34.346 1.00 94.94 1257 LEU A N 1
ATOM 9842 C CA . LEU A 1 1257 ? 0.842 -35.880 35.026 1.00 94.94 1257 LEU A CA 1
ATOM 9843 C C . LEU A 1 1257 ? 0.136 -36.811 34.030 1.00 94.94 1257 LEU A C 1
ATOM 9845 O O . LEU A 1 1257 ? 0.246 -38.035 34.143 1.00 94.94 1257 LEU A O 1
ATOM 9849 N N . ARG A 1 1258 ? -0.553 -36.254 33.024 1.00 94.12 1258 ARG A N 1
ATOM 9850 C CA . ARG A 1 1258 ? -1.272 -37.034 32.002 1.00 94.12 1258 ARG A CA 1
ATOM 9851 C C . ARG A 1 1258 ? -0.353 -37.889 31.132 1.00 94.12 1258 ARG A C 1
ATOM 9853 O O . ARG A 1 1258 ? -0.751 -39.000 30.772 1.00 94.12 1258 ARG A O 1
ATOM 9860 N N . LYS A 1 1259 ? 0.840 -37.385 30.802 1.00 92.44 1259 LYS A N 1
ATOM 9861 C CA . LYS A 1 1259 ? 1.870 -38.065 29.996 1.00 92.44 1259 LYS A CA 1
ATOM 9862 C C . LYS A 1 1259 ? 2.777 -38.988 30.809 1.00 92.44 1259 LYS A C 1
ATOM 9864 O O . LYS A 1 1259 ? 3.482 -39.795 30.209 1.00 92.44 1259 LYS A O 1
ATOM 9869 N N . LYS A 1 1260 ? 2.737 -38.898 32.144 1.00 93.06 1260 LYS A N 1
ATOM 9870 C CA . LYS A 1 1260 ? 3.668 -39.574 33.065 1.00 93.06 1260 LYS A CA 1
ATOM 9871 C C . LYS A 1 1260 ? 5.130 -39.187 32.798 1.00 93.06 1260 LYS A C 1
ATOM 9873 O O . LYS A 1 1260 ? 6.013 -40.040 32.832 1.00 93.06 1260 LYS A O 1
ATOM 9878 N N . LEU A 1 1261 ? 5.356 -37.906 32.521 1.00 93.00 1261 LEU A N 1
ATOM 9879 C CA . LEU A 1 1261 ? 6.679 -37.300 32.352 1.00 93.00 1261 LEU A CA 1
ATOM 9880 C C . LEU A 1 1261 ? 6.946 -36.325 33.499 1.00 93.00 1261 LEU A C 1
ATOM 9882 O O . LEU A 1 1261 ? 6.016 -35.883 34.177 1.00 93.00 1261 LEU A O 1
ATOM 9886 N N . SER A 1 1262 ? 8.210 -35.978 33.724 1.00 94.44 1262 SER A N 1
ATOM 9887 C CA . SER A 1 1262 ? 8.532 -34.881 34.638 1.00 94.44 1262 SER A CA 1
ATOM 9888 C C . SER A 1 1262 ? 8.133 -33.527 34.034 1.00 94.44 1262 SER A C 1
ATOM 9890 O O . SER A 1 1262 ? 8.099 -33.363 32.813 1.00 94.44 1262 SER A O 1
ATOM 9892 N N . VAL A 1 1263 ? 7.856 -32.534 34.887 1.00 91.88 1263 VAL A N 1
ATOM 9893 C CA . VAL A 1 1263 ? 7.546 -31.161 34.442 1.00 91.88 1263 VAL A CA 1
ATOM 9894 C C . VAL A 1 1263 ? 8.681 -30.600 33.583 1.00 91.88 1263 VAL A C 1
ATOM 9896 O O . VAL A 1 1263 ? 8.416 -30.096 32.500 1.00 91.88 1263 VAL A O 1
ATOM 9899 N N . ALA A 1 1264 ? 9.935 -30.803 33.997 1.00 88.88 1264 ALA A N 1
ATOM 9900 C CA . ALA A 1 1264 ? 11.112 -30.354 33.255 1.00 88.88 1264 ALA A CA 1
ATOM 9901 C C . ALA A 1 1264 ? 11.214 -30.975 31.848 1.00 88.88 1264 ALA A C 1
ATOM 9903 O O . ALA A 1 1264 ? 11.602 -30.305 30.894 1.00 88.88 1264 ALA A O 1
ATOM 9904 N N . GLU A 1 1265 ? 10.846 -32.251 31.686 1.00 88.62 1265 GLU A N 1
ATOM 9905 C CA . GLU A 1 1265 ? 10.807 -32.879 30.360 1.00 88.62 1265 GLU A CA 1
ATOM 9906 C C . GLU A 1 1265 ? 9.709 -32.276 29.480 1.00 88.62 1265 GLU A C 1
ATOM 9908 O O . GLU A 1 1265 ? 9.949 -32.029 28.300 1.00 88.62 1265 GLU A O 1
ATOM 9913 N N . VAL A 1 1266 ? 8.521 -32.007 30.030 1.00 91.50 1266 VAL A N 1
ATOM 9914 C CA . VAL A 1 1266 ? 7.443 -31.347 29.276 1.00 91.50 1266 VAL A CA 1
ATOM 9915 C C . VAL A 1 1266 ? 7.829 -29.920 28.899 1.00 91.50 1266 VAL A C 1
ATOM 9917 O O . VAL A 1 1266 ? 7.619 -29.521 27.756 1.00 91.50 1266 VAL A O 1
ATOM 9920 N N . GLU A 1 1267 ? 8.427 -29.167 29.820 1.00 90.25 1267 GLU A N 1
ATOM 9921 C CA . GLU A 1 1267 ? 8.932 -27.815 29.572 1.00 90.25 1267 GLU A CA 1
ATOM 9922 C C . GLU A 1 1267 ? 9.981 -27.796 28.460 1.00 90.25 1267 GLU A C 1
ATOM 9924 O O . GLU A 1 1267 ? 9.946 -26.904 27.617 1.00 90.25 1267 GLU A O 1
ATOM 9929 N N . LYS A 1 1268 ? 10.845 -28.817 28.391 1.00 85.25 1268 LYS A N 1
ATOM 9930 C CA . LYS A 1 1268 ? 11.786 -28.996 27.279 1.00 85.25 1268 LYS A CA 1
ATOM 9931 C C . LYS A 1 1268 ? 11.051 -29.164 25.944 1.00 85.25 1268 LYS A C 1
ATOM 9933 O O . LYS A 1 1268 ? 11.255 -28.390 25.017 1.00 85.25 1268 LYS A O 1
ATOM 9938 N N . TRP A 1 1269 ? 10.147 -30.140 25.835 1.00 86.75 1269 TRP A N 1
ATOM 9939 C CA . TRP A 1 1269 ? 9.441 -30.404 24.570 1.00 86.75 1269 TRP A CA 1
ATOM 9940 C C . TRP A 1 1269 ? 8.488 -29.276 24.145 1.00 86.75 1269 TRP A C 1
ATOM 9942 O O . TRP A 1 1269 ? 8.264 -29.083 22.949 1.00 86.75 1269 TRP A O 1
ATOM 9952 N N . LEU A 1 1270 ? 7.928 -28.530 25.102 1.00 90.00 1270 LEU A N 1
ATOM 9953 C CA . LEU A 1 1270 ? 6.972 -27.443 24.868 1.00 90.00 1270 LEU A CA 1
ATOM 9954 C C . LEU A 1 1270 ? 7.587 -26.042 24.973 1.00 90.00 1270 LEU A C 1
ATOM 9956 O O . LEU A 1 1270 ? 6.846 -25.062 24.878 1.00 90.00 1270 LEU A O 1
ATOM 9960 N N . GLY A 1 1271 ? 8.911 -25.924 25.103 1.00 84.19 1271 GLY A N 1
ATOM 9961 C CA . GLY A 1 1271 ? 9.637 -24.661 25.288 1.00 84.19 1271 GLY A CA 1
ATOM 9962 C C . GLY A 1 1271 ? 9.138 -23.492 24.421 1.00 84.19 1271 GLY A C 1
ATOM 9963 O O . GLY A 1 1271 ? 8.832 -22.422 24.958 1.00 84.19 1271 GLY A O 1
ATOM 9964 N N . PRO A 1 1272 ? 8.937 -23.674 23.098 1.00 79.94 1272 PRO A N 1
ATOM 9965 C CA . PRO A 1 1272 ? 8.468 -22.604 22.213 1.00 79.94 1272 PRO A CA 1
ATOM 9966 C C . PRO A 1 1272 ? 7.091 -22.029 22.568 1.00 79.94 1272 PRO A C 1
ATOM 9968 O O . PRO A 1 1272 ? 6.797 -20.876 22.240 1.00 79.94 1272 PRO A O 1
ATOM 9971 N N . ILE A 1 1273 ? 6.239 -22.798 23.248 1.00 86.38 1273 ILE A N 1
ATOM 9972 C CA . ILE A 1 1273 ? 4.865 -22.411 23.582 1.00 86.38 1273 ILE A CA 1
ATOM 9973 C C . ILE A 1 1273 ? 4.658 -22.109 25.072 1.00 86.38 1273 ILE A C 1
ATOM 9975 O O . ILE A 1 1273 ? 3.534 -21.827 25.476 1.00 86.38 1273 ILE A O 1
ATOM 9979 N N . LEU A 1 1274 ? 5.706 -22.095 25.896 1.00 87.56 1274 LEU A N 1
ATOM 9980 C CA . LEU A 1 1274 ? 5.574 -21.691 27.297 1.00 87.56 1274 LEU A CA 1
ATOM 9981 C C . LEU A 1 1274 ? 5.280 -20.188 27.398 1.00 87.56 1274 LEU A C 1
ATOM 9983 O O . LEU A 1 1274 ? 5.912 -19.368 26.722 1.00 87.56 1274 LEU A O 1
ATOM 9987 N N . GLY A 1 1275 ? 4.272 -19.840 28.201 1.00 83.88 1275 GLY A N 1
ATOM 9988 C CA . GLY A 1 1275 ? 3.871 -18.467 28.525 1.00 83.88 1275 GLY A CA 1
ATOM 9989 C C . GLY A 1 1275 ? 4.539 -17.907 29.783 1.00 83.88 1275 GLY A C 1
ATOM 9990 O O . GLY A 1 1275 ? 4.113 -16.869 30.278 1.00 83.88 1275 GLY A O 1
ATOM 9991 N N . TYR A 1 1276 ? 5.537 -18.607 30.319 1.00 81.19 1276 TYR A N 1
ATOM 9992 C CA . TYR A 1 1276 ? 6.296 -18.254 31.516 1.00 81.19 1276 TYR A CA 1
ATOM 9993 C C . TYR A 1 1276 ? 7.765 -18.657 31.330 1.00 81.19 1276 TYR A C 1
ATOM 9995 O O . TYR A 1 1276 ? 8.077 -19.460 30.447 1.00 81.19 1276 TYR A O 1
ATOM 10003 N N . ASP A 1 1277 ? 8.660 -18.108 32.149 1.00 71.25 1277 ASP A N 1
ATOM 10004 C CA . ASP A 1 1277 ? 10.066 -18.508 32.141 1.00 71.25 1277 ASP A CA 1
ATOM 10005 C C . ASP A 1 1277 ? 10.300 -19.758 32.992 1.00 71.25 1277 ASP A C 1
ATOM 10007 O O . ASP A 1 1277 ? 9.839 -19.867 34.129 1.00 71.25 1277 ASP A O 1
ATOM 10011 N N . THR A 1 1278 ? 11.036 -20.701 32.414 1.00 67.88 1278 THR A N 1
ATOM 10012 C CA . THR A 1 1278 ? 11.592 -21.870 33.097 1.00 67.88 1278 THR A CA 1
ATOM 10013 C C . THR A 1 1278 ? 12.875 -21.439 33.802 1.00 67.88 1278 THR A C 1
ATOM 10015 O O . THR A 1 1278 ? 13.765 -20.896 33.138 1.00 67.88 1278 THR A O 1
ATOM 10018 N N . GLU A 1 1279 ? 12.960 -21.645 35.116 1.00 50.44 1279 GLU A N 1
ATOM 10019 C CA . GLU A 1 1279 ? 14.176 -21.360 35.896 1.00 50.44 1279 GLU A CA 1
ATOM 10020 C C . GLU A 1 1279 ? 15.369 -22.232 35.482 1.00 50.44 1279 GLU A C 1
ATOM 10022 O O . GLU A 1 1279 ? 15.170 -23.443 35.222 1.00 50.44 1279 GLU A O 1
#

InterPro domains:
  IPR000489 Pterin-binding domain [PF00809] (389-627)
  IPR000489 Pterin-binding domain [PS50972] (385-646)
  IPR003726 Homocysteine-binding domain [PF02574] (46-353)
  IPR003726 Homocysteine-binding domain [PS50970] (34-353)
  IPR003759 Cobalamin (vitamin B12)-binding module, cap domain [PF02607] (685-761)
  IPR003759 Cobalamin (vitamin B12)-binding module, cap domain [PS51337] (676-773)
  IPR003759 Cobalamin (vitamin B12)-binding module, cap domain [SM01018] (683-769)
  IPR004223 Vitamin B12-dependent methionine synthase, activation domain [PF02965] (979-1260)
  IPR004223 Vitamin B12-dependent methionine synthase, activation domain [PS50974] (937-1279)
  IPR006158 Cobalamin (vitamin B12)-binding domain [PF02310] (788-880)
  IPR006158 Cobalamin (vitamin B12)-binding domain [PS51332] (786-921)
  IPR011005 Dihydropteroate synthase-like superfamily [G3DSA:3.20.20.20] (375-671)
  IPR011005 Dihydropteroate synthase-like superfamily [SSF51717] (385-659)
  IPR011822 Cobalamin-dependent methionine synthase [PIRSF000381] (33-1247)
  IPR011822 Cobalamin-dependent methionine synthase [TIGR02082] (42-1244)
  IPR033706 Methionine synthase, B12-binding domain [cd02069] (685-911)
  IPR036589 Homocysteine-binding domain superfamily [G3DSA:3.20.20.330] (30-367)
  IPR036589 Homocysteine-binding domain superfamily [SSF82282] (37-428)
  IPR036594 Methionine synthase domain [G3DSA:1.10.1240.10] (672-769)
  IPR036594 Methionine synthase domain [SSF47644] (679-768)

Solvent-accessible surface area (backbone atoms only — not comparable to full-atom values): 65922 Å² total; per-residue (Å²): 125,79,71,65,59,57,55,54,53,51,51,52,51,50,51,50,50,49,50,49,49,52,49,51,58,51,53,76,72,49,80,49,71,51,57,54,52,51,55,46,38,71,69,31,55,42,28,36,32,43,20,63,69,56,57,55,60,73,70,67,76,48,56,64,52,45,24,32,85,89,39,66,84,52,93,53,79,47,63,86,52,66,36,50,29,39,75,44,39,39,66,61,54,27,49,54,48,37,46,24,44,75,29,49,25,38,31,38,66,25,61,21,50,53,28,29,32,72,43,22,47,82,52,74,42,36,92,41,14,39,57,43,18,21,44,16,22,40,38,41,41,50,27,32,51,53,48,18,72,74,68,74,51,83,46,44,34,28,33,35,40,40,54,59,90,64,43,62,49,49,40,93,37,90,93,41,42,54,46,55,89,52,54,50,67,62,45,21,52,30,36,35,42,23,49,52,13,20,54,76,21,58,42,56,29,42,28,42,30,58,30,38,38,59,36,47,51,50,24,40,51,40,24,52,51,52,39,39,75,74,80,41,82,80,59,38,32,34,42,25,36,22,44,68,53,96,86,47,23,24,75,64,56,29,27,55,61,9,47,49,58,33,52,50,66,73,62,39,54,27,40,40,41,28,36,80,28,16,53,79,74,41,45,69,54,46,48,52,37,46,73,71,36,66,37,41,26,33,43,19,28,16,19,38,55,68,44,89,61,74,45,45,82,48,46,36,67,57,50,14,52,50,52,28,52,40,26,70,71,38,49,31,21,30,41,44,25,20,56,57,24,42,43,66,27,40,29,36,33,42,66,54,37,71,85,34,56,31,34,76,58,48,89,64,77,80,64,41,28,74,32,7,20,26,33,63,44,74,47,43,94,84,52,68,76,40,32,23,16,44,58,44,15,40,81,76,16,74,69,37,27,56,25,56,78,70,69,38,56,73,66,39,48,54,57,51,40,50,33,43,77,38,58,20,60,27,40,35,40,29,47,64,47,97,90,50,62,34,38,63,52,31,31,38,50,43,25,38,38,51,68,38,65,86,47,26,35,38,24,44,29,35,33,35,96,47,68,66,30,37,52,34,31,57,62,37,45,48,31,15,30,35,38,37,54,50,42,34,51,81,32,68,68,55,36,52,53,54,50,51,54,40,49,62,74,34,41,29,39,31,36,43,23,28,34,74,91,43,75,32,66,48,36,68,52,20,41,52,45,48,50,53,51,47,52,48,37,44,73,74,65,63,44,63,44,33,40,35,26,39,21,47,53,53,46,51,32,66,74,85,51,77,87,35,40,51,27,54,44,23,36,38,52,26,39,32,52,45,59,74,72,43,76,46,48,42,30,38,34,48,54,67,39,34,41,56,64,47,72,93,40,62,73,58,38,28,48,42,48,20,54,49,48,59,54,30,41,77,34,51,38,43,35,31,36,31,62,44,74,58,64,53,58,63,88,75,45,57,68,70,61,46,52,43,42,51,26,40,47,65,54,75,37,96,58,26,52,60,52,49,53,51,55,51,64,76,68,63,84,71,92,66,81,81,71,90,65,73,64,64,74,76,49,54,60,48,58,36,48,20,50,26,27,64,70,36,43,64,90,55,38,61,61,40,49,49,55,48,55,70,36,50,89,86,27,77,42,65,62,48,47,48,72,37,38,49,42,54,15,37,49,53,47,49,51,31,38,76,69,68,76,44,50,56,73,55,52,54,37,19,38,52,27,50,50,54,37,50,63,67,41,46,72,56,44,53,51,50,50,53,57,40,57,76,73,45,95,69,87,76,79,81,67,96,42,83,42,30,35,33,35,32,14,34,47,39,35,73,64,49,70,70,53,52,51,30,45,51,50,36,43,50,67,43,30,45,65,46,73,69,49,54,42,35,47,59,69,56,54,56,48,51,31,61,77,64,64,33,58,32,41,36,42,30,27,62,49,74,67,28,56,57,48,52,33,49,42,31,39,50,35,43,75,68,66,56,72,55,34,36,37,42,30,47,77,60,56,44,63,64,54,35,38,61,62,32,34,80,44,30,93,45,56,60,45,65,46,94,49,52,80,54,44,50,59,54,51,51,42,68,68,34,87,89,44,26,64,63,54,48,52,55,52,51,54,53,30,49,52,53,36,51,56,51,60,51,58,59,74,72,59,59,65,45,53,58,70,57,24,62,76,42,32,54,81,74,62,63,88,78,74,61,73,65,66,74,47,78,58,75,50,75,50,78,37,82,73,45,68,63,76,70,27,62,79,51,43,64,57,49,66,52,31,56,76,49,68,52,68,25,56,86,94,15,47,43,70,77,42,22,48,75,18,92,84,44,2,70,59,47,45,49,55,49,50,52,50,52,52,50,52,52,49,36,62,76,69,58,56,53,44,34,26,27,39,38,34,32,33,36,27,26,13,58,82,48,22,36,38,25,27,93,44,71,86,38,62,91,74,52,82,63,79,46,70,49,83,44,60,54,26,20,62,59,69,34,87,78,54,81,72,49,32,50,33,66,17,53,55,38,40,40,62,89,70,75,51,76,23,59,42,32,39,40,39,33,28,30,44,47,45,67,62,51,33,52,57,26,57,78,67,73,34,65,67,59,32,54,47,45,49,48,49,28,40,34,46,11,53,7,43,52,54,52,50,48,51,40,33,36,36,66,46,38,36,77,40,59,86,70,85,74,54,75,70,42,56,77,67,62,72,60,75,27,46,66,63,25,61,55,36,58,56,36,51,51,45,69,57,46,59,51,51,37,65,75,66,41,37,38,86,75,55,61,48,42,68,42,94,64,56,37,55,35,57,69,24,47,44,57,30,37,37,40,73,35,75,83,43,70,94,50,65,32,61,44,36,52,69,70,47,48,52,52,48,13,64,75,70,74,48,52,53,69,58,47,49,59,66,41,49,94,34,50,62,64,87,83,131

Secondary structure (DSSP, 8-state):
-HHHHHHHHHHHHHHHHHHHHHHHHHHTTS--HHHHHHHHHHHS-EEB---HHHHHHHTT--HHHHHTTTTTT-SS--TT-GGGHHHHSHHHHHHHHHHHHHHT-SEEE-S-TT-SHHHHGGGT-GGGHHHHHHHHHHHHHHHHHHHHHHHSS--EEEEEE---S--SSS-S-TT-TT--SS-HHHHHHHHHHHHHHHHHHT-SEEEEEEES-HHHHHHHHHHHHHHHHHTS----EEEEE---STT-B-TTS-BHHHHHHHHGGG--SEEEEEEEEEHHHHHHHHHHHHHH-SSEEEEEEESSSPPTTS-----HHHHHHHHHHHHHTT--SEE---TT--HHHHHHHHHHHTTSPPP------TT-EEEESSSEEEE-TT---EEEEEEEETTT-HHHHHHHHTT-HHHHHHHHHHHHHTT-SEEEEE---TTS-HHHHHHHHHHHHHH-HHHHTS-EEEE-SSHHHHHHHHHH-SS-PEEEEE-STT-HHHHHHHHHHHHHHT-EEEEESB-SS-B--SHHHHHHHHHHHHHIIIIIS---GGGEEEE-------SS-GGGTTHHHHHHHHHHHHHHHSTT-EE--BGGGGGGGGTT-HHHHHHHHHHHHHHHHHTT--EEEE-TT----GGGS-HHHHHHHHHHHTT--TTHHHHHHHHHHHT-----------GGGGS-HHHHHHHHHHHT--SSHHHHHHHHHH-TTT-SSTHHHIIIIIHHHHHHHHHHHHTTSS-HHHHHHHHHHHHHHHHHHHHHHHHHHHHHHTT--------SSS-EEEEEEBTT----HHHHHHHHHHHHTT-EEEE--SSB-HHHHHHHHHHTT-SEEEEE--STHHHHHHHHHHHHHHHTT----EEEESTT--HHHIIIIIGGG-SS-EEE--SHHHHHHHHHHHH-TTTHHHHHHHHHHHHHHHHHHHHHHHHH--B--HHHHHHTS----TTTS-PPPPPS-SEEEEEEEE-HHHHHHH---HHHHHHTT--PPTTS-STTGGGG-TTTHHHHHHHHHHHHHHHHHHHHTT--EEEEEEEEEEEEEETTEEEE-SSGGGTTTS--SEEEEP----BPPPTT-------GGGGS-BGGG---EEEEEEEEEEESHHHHHHHHHTTT-HHHHHHHHHHHHHHHHHHHHHHHHHIIIIIS-TTTT----HHHHHTT-SSSB---TTBTTB--TTHHHHHHHHHTHHHHH--EE-TT--EESSSEEEEEEB--TT--------B-HHHHHHHHHHHT--HHHHHHHHGGGBSS---

Sequence (1279 aa):
MRRTQVIQVYRSGISKLLKYWISFLAANNRESVEDEIESVLRERIMILDGGMGTMIQQYALSEEDFRGHEFKDHSKPLKGNNDLLSITQPDIICDIHKEYLLAGADIIETNTFSSTRVAQADYALEHLAYRLNRISAQVARKAADDVTAQTGIKRYVAGSMGPTNRTLSVSPSVERPDYRNITFDELVEAYTEQAKGLLDGGVDVMLVETIFDTANAKAALFALHKLFEEEYAPRPIFVSGTIVDKSGRTLSGQTGEAFVISVSHSKPLCIGLNCALGAVEMRPFIETIGKCTTAYVICYPNAGLPNTFGGYDETPEVTAKHIKNFALDGLVNIVGGCCGTTPAHIRKIAEAVKLCKPRVPPSLCQGYMLLSGLEPFRIGPYTNFVNIGERCNVAGSRKFAKLIMAGNYEEALTVAKSQVEMGAQILDINMDDGMLDGPSAMTRFCNLISSEPDIAKVPLCIDSSNFSVIEAGLKCCQGKCIVNSISLKEGEEDFLEKAKKIKLYGAAVVVMAFDEVGQATETETKIAICSRAYHLLVEKVHFNPNDIIFDPNILTIGTGMEEHNLYAINFINATKTIKETLPGVRISGGLSNLSFSFRGMDAIREAMHGVFLYHAIRCGMDMGIVNAGNLPVYDDIHKELLQLCENLIWNKDPDATEKLLRYAQNHAQGGKKVIQTDEWRNSTVEERLEYALVKGIEKYVTADTEEARLNQEKYPRPLNIIEGPLMNGMKIVGDLFGAGKMFLPQVIKSARVMKKAVSHLIPYMEKEREERRAKQGSSEEEDPYNGTIVLATVKGDVHDIGKNIVGVVLGCNNFRVIDLGVMTPCDKILRAAVENKADIIGLSGLITPSLDEMIFVAKEMERLAIKIPLLIGGATTSKTHTAVKIAPRYSAPVIHVLDASKSVVVCSQLLDESVKDDFFEEILEEYEEIRQEHYESLKERRYLSLQQARRKGFHNDWLSDHKPVKPKFIGTKVFEDYDLKRLVEYIDWKPFFDVWQLRGKYPNRGFPKVFNDKTVGEEAQKVYNDAQNLLKILINQKKLQARGVLGFWPARSVQDDIYLYAVEEAVGSSEPIAKFCGLRQQAEKDSACTDPYYCLSDFIAPLDSGICDYLGLFAVACFGVDELCDDFRRQDDEYNIIMVKALGDRLAEAFAEELHERVRREFWAYCSDEQLDLSDLRKIKYKGIRPAPGYPSQPDHTEKLTMWKLANIEETTGIGLTESLAMTPASAVSGLYFSSPKSKYFAVGKICKDQVEDYALRKKLSVAEVEKWLGPILGYDTE

pLDDT: mean 88.35, std 12.2, range [29.58, 98.75]

Radius of gyration: 37.94 Å; Cα contacts (8 Å, |Δi|>4): 2477; chains: 1; bounding box: 118×114×85 Å

Mean predicted aligned error: 18.03 Å